Protein AF-0000000085184001 (afdb_homodimer)

Structure (mmCIF, N/CA/C/O backbone):
data_AF-0000000085184001-model_v1
#
loop_
_entity.id
_entity.type
_entity.pdbx_description
1 polymer 'Mandelate racemase/muconate lactonizing enzyme family protein'
#
loop_
_atom_site.group_PDB
_atom_site.id
_atom_site.type_symbol
_atom_site.label_atom_id
_atom_site.label_alt_id
_atom_site.label_comp_id
_atom_site.label_asym_id
_atom_site.label_entity_id
_atom_site.label_seq_id
_atom_site.pdbx_PDB_ins_code
_atom_site.Cartn_x
_atom_site.Cartn_y
_atom_site.Cartn_z
_atom_site.occupancy
_atom_site.B_iso_or_equiv
_atom_site.auth_seq_id
_atom_site.auth_comp_id
_atom_site.auth_asym_id
_atom_site.auth_atom_id
_atom_site.pdbx_PDB_model_num
ATOM 1 N N . MET A 1 1 ? 31.938 0.429 -9.055 1 89.06 1 MET A N 1
ATOM 2 C CA . MET A 1 1 ? 30.969 -0.551 -9.562 1 89.06 1 MET A CA 1
ATOM 3 C C . MET A 1 1 ? 30.062 0.07 -10.617 1 89.06 1 MET A C 1
ATOM 5 O O . MET A 1 1 ? 29.922 1.291 -10.68 1 89.06 1 MET A O 1
ATOM 9 N N . PRO A 1 2 ? 29.609 -0.751 -11.508 1 96.81 2 PRO A N 1
ATOM 10 C CA . PRO A 1 2 ? 28.859 -0.161 -12.617 1 96.81 2 PRO A CA 1
ATOM 11 C C . PRO A 1 2 ? 27.688 0.688 -12.156 1 96.81 2 PRO A C 1
ATOM 13 O O . PRO A 1 2 ? 27 0.333 -11.195 1 96.81 2 PRO A O 1
ATOM 16 N N . LYS A 1 3 ? 27.578 1.768 -12.805 1 98.25 3 LYS A N 1
ATOM 17 C CA . LYS A 1 3 ? 26.547 2.729 -12.469 1 98.25 3 LYS A CA 1
ATOM 18 C C . LYS A 1 3 ? 25.297 2.527 -13.336 1 98.25 3 LYS A C 1
ATOM 20 O O . LYS A 1 3 ? 25.406 2.123 -14.492 1 98.25 3 LYS A O 1
ATOM 25 N N . ILE A 1 4 ? 24.156 2.816 -12.82 1 98.88 4 ILE A N 1
ATOM 26 C CA . ILE A 1 4 ? 22.906 2.77 -13.555 1 98.88 4 ILE A CA 1
ATOM 27 C C . ILE A 1 4 ? 22.828 3.941 -14.531 1 98.88 4 ILE A C 1
ATOM 29 O O . ILE A 1 4 ? 22.906 5.102 -14.125 1 98.88 4 ILE A O 1
ATOM 33 N N . THR A 1 5 ? 22.578 3.676 -15.789 1 98.62 5 THR A N 1
ATOM 34 C CA . THR A 1 5 ? 22.625 4.75 -16.781 1 98.62 5 THR A CA 1
ATOM 35 C C . THR A 1 5 ? 21.266 4.934 -17.438 1 98.62 5 THR A C 1
ATOM 37 O O . THR A 1 5 ? 21 5.969 -18.047 1 98.62 5 THR A O 1
ATOM 40 N N . ASN A 1 6 ? 20.469 3.893 -17.328 1 98.44 6 ASN A N 1
ATOM 41 C CA . ASN A 1 6 ? 19.141 3.984 -17.938 1 98.44 6 ASN A CA 1
ATOM 42 C C . ASN A 1 6 ? 18.141 3.064 -17.234 1 98.44 6 ASN A C 1
ATOM 44 O O . ASN A 1 6 ? 18.516 2.02 -16.703 1 98.44 6 ASN A O 1
ATOM 48 N N . ILE A 1 7 ? 16.938 3.496 -17.172 1 98.69 7 ILE A N 1
ATOM 49 C CA . ILE A 1 7 ? 15.797 2.719 -16.672 1 98.69 7 ILE A CA 1
ATOM 50 C C . ILE A 1 7 ? 14.648 2.803 -17.672 1 98.69 7 ILE A C 1
ATOM 52 O O . ILE A 1 7 ? 14.234 3.896 -18.062 1 98.69 7 ILE A O 1
ATOM 56 N N . ARG A 1 8 ? 14.148 1.632 -18.125 1 98.19 8 ARG A N 1
ATOM 57 C CA . ARG A 1 8 ? 12.969 1.566 -18.969 1 98.19 8 ARG A CA 1
ATOM 58 C C . ARG A 1 8 ? 11.828 0.837 -18.266 1 98.19 8 ARG A C 1
ATOM 60 O O . ARG A 1 8 ? 12.039 -0.196 -17.641 1 98.19 8 ARG A O 1
ATOM 67 N N . CYS A 1 9 ? 10.672 1.462 -18.297 1 98.81 9 CYS A N 1
ATOM 68 C CA . CYS A 1 9 ? 9.445 0.762 -17.922 1 98.81 9 CYS A CA 1
ATOM 69 C C . CYS A 1 9 ? 8.859 0.021 -19.109 1 98.81 9 CYS A C 1
ATOM 71 O O . CYS A 1 9 ? 8.609 0.621 -20.156 1 98.81 9 CYS A O 1
ATOM 73 N N . LEU A 1 10 ? 8.641 -1.275 -19 1 98.62 10 LEU A N 1
ATOM 74 C CA . LEU A 1 10 ? 8.086 -2.096 -20.078 1 98.62 10 LEU A CA 1
ATOM 75 C C . LEU A 1 10 ? 6.715 -2.646 -19.688 1 98.62 10 LEU A C 1
ATOM 77 O O . LEU A 1 10 ? 6.586 -3.336 -18.672 1 98.62 10 LEU A O 1
ATOM 81 N N . LEU A 1 11 ? 5.738 -2.291 -20.391 1 98.62 11 LEU A N 1
ATOM 82 C CA . LEU A 1 11 ? 4.434 -2.945 -20.344 1 98.62 11 LEU A CA 1
ATOM 83 C C . LEU A 1 11 ? 4.199 -3.797 -21.578 1 98.62 11 LEU A C 1
ATOM 85 O O . LEU A 1 11 ? 4.23 -3.287 -22.703 1 98.62 11 LEU A O 1
ATOM 89 N N . LEU A 1 12 ? 4.039 -5.07 -21.375 1 98.44 12 LEU A N 1
ATOM 90 C CA . LEU A 1 12 ? 3.834 -6.008 -22.469 1 98.44 12 LEU A CA 1
ATOM 91 C C . LEU A 1 12 ? 2.592 -6.859 -22.234 1 98.44 12 LEU A C 1
ATOM 93 O O . LEU A 1 12 ? 2.326 -7.273 -21.109 1 98.44 12 LEU A O 1
ATOM 97 N N . SER A 1 13 ? 1.793 -7.059 -23.25 1 96.75 13 SER A N 1
ATOM 98 C CA . SER A 1 13 ? 0.577 -7.863 -23.172 1 96.75 13 SER A CA 1
ATOM 99 C C . SER A 1 13 ? 0.652 -9.07 -24.094 1 96.75 13 SER A C 1
ATOM 101 O O . SER A 1 13 ? 0.965 -8.938 -25.281 1 96.75 13 SER A O 1
ATOM 103 N N . SER A 1 14 ? 0.442 -10.242 -23.562 1 95.75 14 SER A N 1
ATOM 104 C CA . SER A 1 14 ? 0.513 -11.5 -24.297 1 95.75 14 SER A CA 1
ATOM 105 C C . SER A 1 14 ? -0.773 -12.305 -24.125 1 95.75 14 SER A C 1
ATOM 107 O O . SER A 1 14 ? -1.486 -12.156 -23.141 1 95.75 14 SER A O 1
ATOM 109 N N . PRO A 1 15 ? -1.104 -13.07 -25.188 1 91.38 15 PRO A N 1
ATOM 110 C CA . PRO A 1 15 ? -2.207 -14.008 -24.984 1 91.38 15 PRO A CA 1
ATOM 111 C C . PRO A 1 15 ? -2.021 -14.867 -23.734 1 91.38 15 PRO A C 1
ATOM 113 O O . PRO A 1 15 ? -0.894 -15.227 -23.391 1 91.38 15 PRO A O 1
ATOM 116 N N . TYR A 1 16 ? -3.168 -15.047 -23.094 1 88.5 16 TYR A N 1
ATOM 117 C CA . TYR A 1 16 ? -3.146 -15.797 -21.844 1 88.5 16 TYR A CA 1
ATOM 118 C C . TYR A 1 16 ? -4.273 -16.812 -21.797 1 88.5 16 TYR A C 1
ATOM 120 O O . TYR A 1 16 ? -5.449 -16.469 -21.906 1 88.5 16 TYR A O 1
ATOM 128 N N . ALA A 1 17 ? -3.9 -18.016 -21.641 1 77.75 17 ALA A N 1
ATOM 129 C CA . ALA A 1 17 ? -4.852 -19.109 -21.469 1 77.75 17 ALA A CA 1
ATOM 130 C C . ALA A 1 17 ? -5.773 -19.234 -22.672 1 77.75 17 ALA A C 1
ATOM 132 O O . ALA A 1 17 ? -5.504 -18.656 -23.734 1 77.75 17 ALA A O 1
ATOM 133 N N . ASP A 1 18 ? -6.668 -20.172 -22.516 1 72.19 18 ASP A N 1
ATOM 134 C CA . ASP A 1 18 ? -7.688 -20.375 -23.547 1 72.19 18 ASP A CA 1
ATOM 135 C C . ASP A 1 18 ? -8.875 -19.438 -23.344 1 72.19 18 ASP A C 1
ATOM 137 O O . ASP A 1 18 ? -9.359 -19.281 -22.219 1 72.19 18 ASP A O 1
ATOM 141 N N . ALA A 1 19 ? -9.227 -18.781 -24.422 1 68.62 19 ALA A N 1
ATOM 142 C CA . ALA A 1 19 ? -10.32 -17.812 -24.375 1 68.62 19 ALA A CA 1
ATOM 143 C C . ALA A 1 19 ? -11.594 -18.453 -23.828 1 68.62 19 ALA A C 1
ATOM 145 O O . ALA A 1 19 ? -12.461 -17.75 -23.297 1 68.62 19 ALA A O 1
ATOM 146 N N . ASP A 1 20 ? -11.594 -19.703 -23.922 1 67.25 20 ASP A N 1
ATOM 147 C CA . ASP A 1 20 ? -12.828 -20.391 -23.516 1 67.25 20 ASP A CA 1
ATOM 148 C C . ASP A 1 20 ? -12.805 -20.75 -22.031 1 67.25 20 ASP A C 1
ATOM 150 O O . ASP A 1 20 ? -13.805 -21.203 -21.484 1 67.25 20 ASP A O 1
ATOM 154 N N . ASP A 1 21 ? -11.742 -20.375 -21.406 1 66.38 21 ASP A N 1
ATOM 155 C CA . ASP A 1 21 ? -11.664 -20.594 -19.969 1 66.38 21 ASP A CA 1
ATOM 156 C C . ASP A 1 21 ? -12.531 -19.609 -19.203 1 66.38 21 ASP A C 1
ATOM 158 O O . ASP A 1 21 ? -12.445 -18.391 -19.438 1 66.38 21 ASP A O 1
ATOM 162 N N . PRO A 1 22 ? -13.461 -20.125 -18.375 1 62.31 22 PRO A N 1
ATOM 163 C CA . PRO A 1 22 ? -14.383 -19.234 -17.688 1 62.31 22 PRO A CA 1
ATOM 164 C C . PRO A 1 22 ? -13.672 -18.156 -16.875 1 62.31 22 PRO A C 1
ATOM 166 O O . PRO A 1 22 ? -14.109 -17 -16.844 1 62.31 22 PRO A O 1
ATOM 169 N N . GLU A 1 23 ? -12.609 -18.562 -16.203 1 62 23 GLU A N 1
ATOM 170 C CA . GLU A 1 23 ? -11.875 -17.562 -15.43 1 62 23 GLU A CA 1
ATOM 171 C C . GLU A 1 23 ? -11.383 -16.422 -16.312 1 62 23 GLU A C 1
ATOM 173 O O . GLU A 1 23 ? -11.398 -15.258 -15.906 1 62 23 GLU A O 1
ATOM 178 N N . ILE A 1 24 ? -10.992 -16.859 -17.422 1 62.88 24 ILE A N 1
ATOM 179 C CA . ILE A 1 24 ? -10.477 -15.875 -18.359 1 62.88 24 ILE A CA 1
ATOM 180 C C . ILE A 1 24 ? -11.602 -14.938 -18.797 1 62.88 24 ILE A C 1
ATOM 182 O O . ILE A 1 24 ? -11.422 -13.719 -18.828 1 62.88 24 ILE A O 1
ATOM 186 N N . LYS A 1 25 ? -12.695 -15.555 -18.969 1 64.62 25 LYS A N 1
ATOM 187 C CA . LYS A 1 25 ? -13.859 -14.758 -19.359 1 64.62 25 LYS A CA 1
ATOM 188 C C . LYS A 1 25 ? -14.266 -13.805 -18.234 1 64.62 25 LYS A C 1
ATOM 190 O O . LYS A 1 25 ? -14.68 -12.672 -18.5 1 64.62 25 LYS A O 1
ATOM 195 N N . GLU A 1 26 ? -14.031 -14.258 -17.047 1 66.5 26 GLU A N 1
ATOM 196 C CA . GLU A 1 26 ? -14.477 -13.484 -15.891 1 66.5 26 GLU A CA 1
ATOM 197 C C . GLU A 1 26 ? -13.477 -12.375 -15.555 1 66.5 26 GLU A C 1
ATOM 199 O O . GLU A 1 26 ? -13.867 -11.273 -15.18 1 66.5 26 GLU A O 1
ATOM 204 N N . CYS A 1 27 ? -12.281 -12.703 -15.781 1 64 27 CYS A N 1
ATOM 205 C CA . CYS A 1 27 ? -11.258 -11.82 -15.234 1 64 27 CYS A CA 1
ATOM 206 C C . CYS A 1 27 ? -10.648 -10.945 -16.328 1 64 27 CYS A C 1
ATOM 208 O O . CYS A 1 27 ? -9.992 -9.945 -16.031 1 64 27 CYS A O 1
ATOM 210 N N . PHE A 1 28 ? -10.875 -11.375 -17.578 1 65.62 28 PHE A N 1
ATOM 211 C CA . PHE A 1 28 ? -10.367 -10.609 -18.703 1 65.62 28 PHE A CA 1
ATOM 212 C C . PHE A 1 28 ? -11.5 -10.219 -19.641 1 65.62 28 PHE A C 1
ATOM 214 O O . PHE A 1 28 ? -11.641 -10.797 -20.734 1 65.62 28 PHE A O 1
ATOM 221 N N . PRO A 1 29 ? -12.195 -9.148 -19.266 1 62.44 29 PRO A N 1
ATOM 222 C CA . PRO A 1 29 ? -13.406 -8.82 -20.031 1 62.44 29 PRO A CA 1
ATOM 223 C C . PRO A 1 29 ? -13.117 -8.492 -21.484 1 62.44 29 PRO A C 1
ATOM 225 O O . PRO A 1 29 ? -14 -8.609 -22.344 1 62.44 29 PRO A O 1
ATOM 228 N N . ASN A 1 30 ? -11.922 -8.156 -21.781 1 66.5 30 ASN A N 1
ATOM 229 C CA . ASN A 1 30 ? -11.656 -7.719 -23.141 1 66.5 30 ASN A CA 1
ATOM 230 C C . ASN A 1 30 ? -10.875 -8.766 -23.922 1 66.5 30 ASN A C 1
ATOM 232 O O . ASN A 1 30 ? -10.344 -8.477 -25 1 66.5 30 ASN A O 1
ATOM 236 N N . GLY A 1 31 ? -10.727 -9.906 -23.391 1 70.31 31 GLY A N 1
ATOM 237 C CA . GLY A 1 31 ? -10.07 -10.984 -24.109 1 70.31 31 GLY A CA 1
ATOM 238 C C . GLY A 1 31 ? -8.914 -11.594 -23.344 1 70.31 31 GLY A C 1
ATOM 239 O O . GLY A 1 31 ? -8.453 -11.023 -22.359 1 70.31 31 GLY A O 1
ATOM 240 N N . PRO A 1 32 ? -8.523 -12.734 -23.875 1 81.25 32 PRO A N 1
ATOM 241 C CA . PRO A 1 32 ? -7.535 -13.539 -23.141 1 81.25 32 PRO A CA 1
ATOM 242 C C . PRO A 1 32 ? -6.109 -13.016 -23.312 1 81.25 32 PRO A C 1
ATOM 244 O O . PRO A 1 32 ? -5.289 -13.656 -23.969 1 81.25 32 PRO A O 1
ATOM 247 N N . LYS A 1 33 ? -5.887 -11.836 -22.859 1 89.81 33 LYS A N 1
ATOM 248 C CA . LYS A 1 33 ? -4.551 -11.242 -22.828 1 89.81 33 LYS A CA 1
ATOM 249 C C . LYS A 1 33 ? -4.211 -10.75 -21.422 1 89.81 33 LYS A C 1
ATOM 251 O O . LYS A 1 33 ? -5.078 -10.227 -20.719 1 89.81 33 LYS A O 1
ATOM 256 N N . ARG A 1 34 ? -3.082 -11.016 -21.078 1 92.62 34 ARG A N 1
ATOM 257 C CA . ARG A 1 34 ? -2.613 -10.578 -19.766 1 92.62 34 ARG A CA 1
ATOM 258 C C . ARG A 1 34 ? -1.38 -9.688 -19.891 1 92.62 34 ARG A C 1
ATOM 260 O O . ARG A 1 34 ? -0.5 -9.953 -20.719 1 92.62 34 ARG A O 1
ATOM 267 N N . THR A 1 35 ? -1.362 -8.625 -19.141 1 95.81 35 THR A N 1
ATOM 268 C CA . THR A 1 35 ? -0.265 -7.664 -19.172 1 95.81 35 THR A CA 1
ATOM 269 C C . THR A 1 35 ? 0.743 -7.965 -18.062 1 95.81 35 THR A C 1
ATOM 271 O O . THR A 1 35 ? 0.369 -8.438 -16.984 1 95.81 35 THR A O 1
ATOM 274 N N . ILE A 1 36 ? 2.014 -7.727 -18.359 1 97.75 36 ILE A N 1
ATOM 275 C CA . ILE A 1 36 ? 3.059 -7.711 -17.344 1 97.75 36 ILE A CA 1
ATOM 276 C C . ILE A 1 36 ? 3.791 -6.371 -17.375 1 97.75 36 ILE A C 1
ATOM 278 O O . ILE A 1 36 ? 3.771 -5.672 -18.391 1 97.75 36 ILE A O 1
ATOM 282 N N . GLY A 1 37 ? 4.34 -6 -16.266 1 98.62 37 GLY A N 1
ATOM 283 C CA . GLY A 1 37 ? 5.172 -4.812 -16.141 1 98.62 37 GLY A CA 1
ATOM 284 C C . GLY A 1 37 ? 6.57 -5.117 -15.641 1 98.62 37 GLY A C 1
ATOM 285 O O . GLY A 1 37 ? 6.738 -5.75 -14.594 1 98.62 37 GLY A O 1
ATOM 286 N N . MET A 1 38 ? 7.586 -4.637 -16.391 1 98.88 38 MET A N 1
ATOM 287 C CA . MET A 1 38 ? 8.977 -4.891 -16.047 1 98.88 38 MET A CA 1
ATOM 288 C C . MET A 1 38 ? 9.773 -3.586 -15.984 1 98.88 38 MET A C 1
ATOM 290 O O . MET A 1 38 ? 9.352 -2.576 -16.547 1 98.88 38 MET A O 1
ATOM 294 N N . VAL A 1 39 ? 10.766 -3.602 -15.211 1 98.88 39 VAL A N 1
ATOM 295 C CA . VAL A 1 39 ? 11.828 -2.598 -15.219 1 98.88 39 VAL A CA 1
ATOM 296 C C . VAL A 1 39 ? 13.078 -3.17 -15.883 1 98.88 39 VAL A C 1
ATOM 298 O O . VAL A 1 39 ? 13.508 -4.281 -15.562 1 98.88 39 VAL A O 1
ATOM 301 N N . GLU A 1 40 ? 13.578 -2.506 -16.859 1 98.88 40 GLU A N 1
ATOM 302 C CA . GLU A 1 40 ? 14.883 -2.812 -17.422 1 98.88 40 GLU A CA 1
ATOM 303 C C . GLU A 1 40 ? 15.93 -1.794 -16.984 1 98.88 40 GLU A C 1
ATOM 305 O O . GLU A 1 40 ? 15.781 -0.594 -17.219 1 98.88 40 GLU A O 1
ATOM 310 N N . VAL A 1 41 ? 16.906 -2.244 -16.328 1 98.81 41 VAL A N 1
ATOM 311 C CA . VAL A 1 41 ? 18.016 -1.382 -15.906 1 98.81 41 VAL A CA 1
ATOM 312 C C . VAL A 1 41 ? 19.219 -1.58 -16.828 1 98.81 41 VAL A C 1
ATOM 314 O O . VAL A 1 41 ? 19.516 -2.707 -17.219 1 98.81 41 VAL A O 1
ATOM 317 N N . THR A 1 42 ? 19.828 -0.539 -17.203 1 98.81 42 THR A N 1
ATOM 318 C CA . THR A 1 42 ? 21.078 -0.579 -17.953 1 98.81 42 THR A CA 1
ATOM 319 C C . THR A 1 42 ? 22.219 -0.011 -17.125 1 98.81 42 THR A C 1
ATOM 321 O O . THR A 1 42 ? 22.109 1.076 -16.562 1 98.81 42 THR A O 1
ATOM 324 N N . LEU A 1 43 ? 23.266 -0.755 -17.062 1 98.69 43 LEU A N 1
ATOM 325 C CA . LEU A 1 43 ? 24.484 -0.312 -16.359 1 98.69 43 LEU A CA 1
ATOM 326 C C . LEU A 1 43 ? 25.5 0.259 -17.344 1 98.69 43 LEU A C 1
ATOM 328 O O . LEU A 1 43 ? 25.406 0.015 -18.547 1 98.69 43 LEU A O 1
ATOM 332 N N . ASP A 1 44 ? 26.438 1.054 -16.828 1 98.38 44 ASP A N 1
ATOM 333 C CA . ASP A 1 44 ? 27.422 1.718 -17.688 1 98.38 44 ASP A CA 1
ATOM 334 C C . ASP A 1 44 ? 28.406 0.715 -18.266 1 98.38 44 ASP A C 1
ATOM 336 O O . ASP A 1 44 ? 29.172 1.048 -19.172 1 98.38 44 ASP A O 1
ATOM 340 N N . ASN A 1 45 ? 28.422 -0.515 -17.875 1 98.12 45 ASN A N 1
ATOM 341 C CA . ASN A 1 45 ? 29.25 -1.551 -18.5 1 98.12 45 ASN A CA 1
ATOM 342 C C . ASN A 1 45 ? 28.516 -2.207 -19.672 1 98.12 45 ASN A C 1
ATOM 344 O O . ASN A 1 45 ? 29 -3.201 -20.219 1 98.12 45 ASN A O 1
ATOM 348 N N . GLY A 1 46 ? 27.312 -1.757 -19.953 1 97.19 46 GLY A N 1
ATOM 349 C CA . GLY A 1 46 ? 26.578 -2.197 -21.141 1 97.19 46 GLY A CA 1
ATOM 350 C C . GLY A 1 46 ? 25.578 -3.301 -20.844 1 97.19 46 GLY A C 1
ATOM 351 O O . GLY A 1 46 ? 24.781 -3.67 -21.703 1 97.19 46 GLY A O 1
ATOM 352 N N . VAL A 1 47 ? 25.594 -3.811 -19.656 1 98.31 47 VAL A N 1
ATOM 353 C CA . VAL A 1 47 ? 24.719 -4.926 -19.297 1 98.31 47 VAL A CA 1
ATOM 354 C C . VAL A 1 47 ? 23.344 -4.406 -18.922 1 98.31 47 VAL A C 1
ATOM 356 O O . VAL A 1 47 ? 23.219 -3.348 -18.297 1 98.31 47 VAL A O 1
ATOM 359 N N . THR A 1 48 ? 22.312 -5.145 -19.312 1 98.44 48 THR A N 1
ATOM 360 C CA . THR A 1 48 ? 20.938 -4.836 -18.938 1 98.44 48 THR A CA 1
ATOM 361 C C . THR A 1 48 ? 20.375 -5.93 -18.031 1 98.44 48 THR A C 1
ATOM 363 O O . THR A 1 48 ? 20.75 -7.094 -18.156 1 98.44 48 THR A O 1
ATOM 366 N N . GLY A 1 49 ? 19.578 -5.539 -17.078 1 98.81 49 GLY A N 1
ATOM 367 C CA . GLY A 1 49 ? 18.828 -6.453 -16.234 1 98.81 49 GLY A CA 1
ATOM 368 C C . GLY A 1 49 ? 17.328 -6.219 -16.281 1 98.81 49 GLY A C 1
ATOM 369 O O . GLY A 1 49 ? 16.875 -5.086 -16.484 1 98.81 49 GLY A O 1
ATOM 370 N N . LEU A 1 50 ? 16.594 -7.312 -16.094 1 98.88 50 LEU A N 1
ATOM 371 C CA . LEU A 1 50 ? 15.141 -7.254 -16.125 1 98.88 50 LEU A CA 1
ATOM 372 C C . LEU A 1 50 ? 14.555 -7.652 -14.766 1 98.88 50 LEU A C 1
ATOM 374 O O . LEU A 1 50 ? 15.062 -8.57 -14.117 1 98.88 50 LEU A O 1
ATOM 378 N N . GLY A 1 51 ? 13.586 -6.953 -14.328 1 98.88 51 GLY A N 1
ATOM 379 C CA . GLY A 1 51 ? 12.781 -7.281 -13.156 1 98.88 51 GLY A CA 1
ATOM 380 C C . GLY A 1 51 ? 11.305 -6.988 -13.344 1 98.88 51 GLY A C 1
ATOM 381 O O . GLY A 1 51 ? 10.93 -6.172 -14.188 1 98.88 51 GLY A O 1
ATOM 382 N N . GLU A 1 52 ? 10.5 -7.633 -12.586 1 98.81 52 GLU A N 1
ATOM 383 C CA . GLU A 1 52 ? 9.055 -7.547 -12.781 1 98.81 52 GLU A CA 1
ATOM 384 C C . GLU A 1 52 ? 8.336 -7.27 -11.469 1 98.81 52 GLU A C 1
ATOM 386 O O . GLU A 1 52 ? 8.766 -7.734 -10.406 1 98.81 52 GLU A O 1
ATOM 391 N N . GLY A 1 53 ? 7.332 -6.449 -11.547 1 98.56 53 GLY A N 1
ATOM 392 C CA . GLY A 1 53 ? 6.398 -6.227 -10.445 1 98.56 53 GLY A CA 1
ATOM 393 C C . GLY A 1 53 ? 5.008 -6.754 -10.734 1 98.56 53 GLY A C 1
ATOM 394 O O . GLY A 1 53 ? 4.434 -6.473 -11.789 1 98.56 53 GLY A O 1
ATOM 395 N N . TYR A 1 54 ? 4.465 -7.445 -9.758 1 96.94 54 TYR A N 1
ATOM 396 C CA . TYR A 1 54 ? 3.188 -8.141 -9.875 1 96.94 54 TYR A CA 1
ATOM 397 C C . TYR A 1 54 ? 2.053 -7.152 -10.125 1 96.94 54 TYR A C 1
ATOM 399 O O . TYR A 1 54 ? 1.048 -7.496 -10.75 1 96.94 54 TYR A O 1
ATOM 407 N N . LEU A 1 55 ? 2.219 -5.969 -9.805 1 97.19 55 LEU A N 1
ATOM 408 C CA . LEU A 1 55 ? 1.213 -4.91 -9.844 1 97.19 55 LEU A CA 1
ATOM 409 C C . LEU A 1 55 ? 0.687 -4.719 -11.266 1 97.19 55 LEU A C 1
ATOM 411 O O . LEU A 1 55 ? -0.499 -4.441 -11.461 1 97.19 55 LEU A O 1
ATOM 415 N N . ALA A 1 56 ? 1.505 -4.891 -12.25 1 97.38 56 ALA A N 1
ATOM 416 C CA . ALA A 1 56 ? 1.167 -4.516 -13.617 1 97.38 56 ALA A CA 1
ATOM 417 C C . ALA A 1 56 ? 0.092 -5.434 -14.188 1 97.38 56 ALA A C 1
ATOM 419 O O . ALA A 1 56 ? -0.564 -5.09 -15.18 1 97.38 56 ALA A O 1
ATOM 420 N N . VAL A 1 57 ? -0.048 -6.594 -13.586 1 94.31 57 VAL A N 1
ATOM 421 C CA . VAL A 1 57 ? -1.113 -7.5 -14.008 1 94.31 57 VAL A CA 1
ATOM 422 C C . VAL A 1 57 ? -2.473 -6.844 -13.773 1 94.31 57 VAL A C 1
ATOM 424 O O . VAL A 1 57 ? -3.393 -7 -14.578 1 94.31 57 VAL A O 1
ATOM 427 N N . PHE A 1 58 ? -2.559 -6.086 -12.734 1 92.5 58 PHE A N 1
ATOM 428 C CA . PHE A 1 58 ? -3.828 -5.535 -12.273 1 92.5 58 PHE A CA 1
ATOM 429 C C . PHE A 1 58 ? -3.918 -4.047 -12.594 1 92.5 58 PHE A C 1
ATOM 431 O O . PHE A 1 58 ? -5.012 -3.516 -12.797 1 92.5 58 PHE A O 1
ATOM 438 N N . ALA A 1 59 ? -2.826 -3.398 -12.555 1 96 59 ALA A N 1
ATOM 439 C CA . ALA A 1 59 ? -2.77 -1.943 -12.672 1 96 59 ALA A CA 1
ATOM 440 C C . ALA A 1 59 ? -1.501 -1.499 -13.391 1 96 59 ALA A C 1
ATOM 442 O O . ALA A 1 59 ? -0.648 -0.828 -12.805 1 96 59 ALA A O 1
ATOM 443 N N . PRO A 1 60 ? -1.465 -1.711 -14.711 1 97.31 60 PRO A N 1
ATOM 444 C CA . PRO A 1 60 ? -0.232 -1.476 -15.461 1 97.31 60 PRO A CA 1
ATOM 445 C C . PRO A 1 60 ? 0.17 -0.003 -15.492 1 97.31 60 PRO A C 1
ATOM 447 O O . PRO A 1 60 ? 1.356 0.319 -15.391 1 97.31 60 PRO A O 1
ATOM 450 N N . LYS A 1 61 ? -0.787 0.916 -15.609 1 97.81 61 LYS A N 1
ATOM 451 C CA . LYS A 1 61 ? -0.458 2.336 -15.672 1 97.81 61 LYS A CA 1
ATOM 452 C C . LYS A 1 61 ? -0.016 2.861 -14.312 1 97.81 61 LYS A C 1
ATOM 454 O O . LYS A 1 61 ? 0.803 3.779 -14.227 1 97.81 61 LYS A O 1
ATOM 459 N N . VAL A 1 62 ? -0.602 2.312 -13.234 1 98.5 62 VAL A N 1
ATOM 460 C CA . VAL A 1 62 ? -0.123 2.639 -11.898 1 98.5 62 VAL A CA 1
ATOM 461 C C . VAL A 1 62 ? 1.324 2.178 -11.742 1 98.5 62 VAL A C 1
ATOM 463 O O . VAL A 1 62 ? 2.172 2.928 -11.25 1 98.5 62 VAL A O 1
ATOM 466 N N . PHE A 1 63 ? 1.593 0.951 -12.18 1 98.69 63 PHE A N 1
ATOM 467 C CA . PHE A 1 63 ? 2.955 0.434 -12.18 1 98.69 63 PHE A CA 1
ATOM 468 C C . PHE A 1 63 ? 3.896 1.394 -12.906 1 98.69 63 PHE A C 1
ATOM 470 O O . PHE A 1 63 ? 4.926 1.79 -12.352 1 98.69 63 PHE A O 1
ATOM 477 N N . GLN A 1 64 ? 3.537 1.796 -14.086 1 98.81 64 GLN A N 1
ATOM 478 C CA . GLN A 1 64 ? 4.355 2.678 -14.914 1 98.81 64 GLN A CA 1
ATOM 479 C C . GLN A 1 64 ? 4.625 4 -14.203 1 98.81 64 GLN A C 1
ATOM 481 O O . GLN A 1 64 ? 5.758 4.488 -14.203 1 98.81 64 GLN A O 1
ATOM 486 N N . SER A 1 65 ? 3.596 4.574 -13.609 1 98.38 65 SER A N 1
ATOM 487 C CA . SER A 1 65 ? 3.756 5.863 -12.945 1 98.38 65 SER A CA 1
ATOM 488 C C . SER A 1 65 ? 4.711 5.762 -11.758 1 98.38 65 SER A C 1
ATOM 490 O O . SER A 1 65 ? 5.477 6.688 -11.492 1 98.38 65 SER A O 1
ATOM 492 N N . ILE A 1 66 ? 4.652 4.688 -11.008 1 98.5 66 ILE A N 1
ATOM 493 C CA . ILE A 1 66 ? 5.551 4.527 -9.875 1 98.5 66 ILE A CA 1
ATOM 494 C C . ILE A 1 66 ? 6.98 4.324 -10.367 1 98.5 66 ILE A C 1
ATOM 496 O O . ILE A 1 66 ? 7.926 4.867 -9.789 1 98.5 66 ILE A O 1
ATOM 500 N N . VAL A 1 67 ? 7.199 3.531 -11.445 1 98.75 67 VAL A N 1
ATOM 501 C CA . VAL A 1 67 ? 8.531 3.336 -12.008 1 98.75 67 VAL A CA 1
ATOM 502 C C . VAL A 1 67 ? 9.133 4.688 -12.391 1 98.75 67 VAL A C 1
ATOM 504 O O . VAL A 1 67 ? 10.289 4.973 -12.07 1 98.75 67 VAL A O 1
ATOM 507 N N . GLU A 1 68 ? 8.32 5.473 -13.07 1 97.62 68 GLU A N 1
ATOM 508 C CA . GLU A 1 68 ? 8.781 6.777 -13.531 1 97.62 68 GLU A CA 1
ATOM 509 C C . GLU A 1 68 ? 9.148 7.68 -12.359 1 97.62 68 GLU A C 1
ATOM 511 O O . GLU A 1 68 ? 10.102 8.453 -12.438 1 97.62 68 GLU A O 1
ATOM 516 N N . LEU A 1 69 ? 8.414 7.59 -11.305 1 95.06 69 LEU A N 1
ATOM 517 C CA . LEU A 1 69 ? 8.695 8.367 -10.102 1 95.06 69 LEU A CA 1
ATOM 518 C C . LEU A 1 69 ? 9.992 7.902 -9.438 1 95.06 69 LEU A C 1
ATOM 520 O O . LEU A 1 69 ? 10.75 8.719 -8.922 1 95.06 69 LEU A O 1
ATOM 524 N N . CYS A 1 70 ? 10.281 6.672 -9.445 1 95.75 70 CYS A N 1
ATOM 525 C CA . CYS A 1 70 ? 11.391 6.051 -8.727 1 95.75 70 CYS A CA 1
ATOM 526 C C . CYS A 1 70 ? 12.688 6.172 -9.516 1 95.75 70 CYS A C 1
ATOM 528 O O . CYS A 1 70 ? 13.773 6.242 -8.93 1 95.75 70 CYS A O 1
ATOM 530 N N . ALA A 1 71 ? 12.617 6.156 -10.812 1 97.44 71 ALA A N 1
ATOM 531 C CA . ALA A 1 71 ? 13.773 6.016 -11.695 1 97.44 71 ALA A CA 1
ATOM 532 C C . ALA A 1 71 ? 14.844 7.055 -11.375 1 97.44 71 ALA A C 1
ATOM 534 O O . ALA A 1 71 ? 16.016 6.715 -11.195 1 97.44 71 ALA A O 1
ATOM 535 N N . PRO A 1 72 ? 14.484 8.352 -11.211 1 93.44 72 PRO A N 1
ATOM 536 C CA . PRO A 1 72 ? 15.508 9.367 -10.945 1 93.44 72 PRO A CA 1
ATOM 537 C C . PRO A 1 72 ? 16.266 9.109 -9.641 1 93.44 72 PRO A C 1
ATOM 539 O O . PRO A 1 72 ? 17.422 9.539 -9.5 1 93.44 72 PRO A O 1
ATOM 542 N N . GLN A 1 73 ? 15.672 8.391 -8.703 1 91.5 73 GLN A N 1
ATOM 543 C CA . GLN A 1 73 ? 16.25 8.188 -7.379 1 91.5 73 GLN A CA 1
ATOM 544 C C . GLN A 1 73 ? 17.453 7.258 -7.445 1 91.5 73 GLN A C 1
ATOM 546 O O . GLN A 1 73 ? 18.281 7.246 -6.531 1 91.5 73 GLN A O 1
ATOM 551 N N . VAL A 1 74 ? 17.578 6.484 -8.523 1 96.56 74 VAL A N 1
ATOM 552 C CA . VAL A 1 74 ? 18.641 5.492 -8.555 1 96.56 74 VAL A CA 1
ATOM 553 C C . VAL A 1 74 ? 19.578 5.773 -9.734 1 96.56 74 VAL A C 1
ATOM 555 O O . VAL A 1 74 ? 20.641 5.16 -9.852 1 96.56 74 VAL A O 1
ATOM 558 N N . MET A 1 75 ? 19.25 6.684 -10.648 1 97.25 75 MET A N 1
ATOM 559 C CA . MET A 1 75 ? 20.062 7.008 -11.82 1 97.25 75 MET A CA 1
ATOM 560 C C . MET A 1 75 ? 21.453 7.461 -11.414 1 97.25 75 MET A C 1
ATOM 562 O O . MET A 1 75 ? 21.609 8.227 -10.461 1 97.25 75 MET A O 1
ATOM 566 N N . GLY A 1 76 ? 22.469 6.957 -12.07 1 98.25 76 GLY A N 1
ATOM 567 C CA . GLY A 1 76 ? 23.844 7.367 -11.844 1 98.25 76 GLY A CA 1
ATOM 568 C C . GLY A 1 76 ? 24.484 6.691 -10.648 1 98.25 76 GLY A C 1
ATOM 569 O O . GLY A 1 76 ? 25.688 6.832 -10.414 1 98.25 76 GLY A O 1
ATOM 570 N N . LYS A 1 77 ? 23.781 5.961 -9.898 1 97.88 77 LYS A N 1
ATOM 571 C CA . LYS A 1 77 ? 24.281 5.332 -8.68 1 97.88 77 LYS A CA 1
ATOM 572 C C . LYS A 1 77 ? 24.781 3.92 -8.961 1 97.88 77 LYS A C 1
ATOM 574 O O . LYS A 1 77 ? 24.594 3.387 -10.055 1 97.88 77 LYS A O 1
ATOM 579 N N . ASP A 1 78 ? 25.469 3.322 -7.973 1 98.5 78 ASP A N 1
ATOM 580 C CA . ASP A 1 78 ? 26.062 1.991 -8.062 1 98.5 78 ASP A CA 1
ATOM 581 C C . ASP A 1 78 ? 24.984 0.915 -8.172 1 98.5 78 ASP A C 1
ATOM 583 O O . ASP A 1 78 ? 24.234 0.676 -7.227 1 98.5 78 ASP A O 1
ATOM 587 N N . GLY A 1 79 ? 25 0.226 -9.32 1 98.44 79 GLY A N 1
ATOM 588 C CA . GLY A 1 79 ? 23.984 -0.789 -9.578 1 98.44 79 GLY A CA 1
ATOM 589 C C . GLY A 1 79 ? 24.25 -2.092 -8.852 1 98.44 79 GLY A C 1
ATOM 590 O O . GLY A 1 79 ? 23.375 -2.957 -8.773 1 98.44 79 GLY A O 1
ATOM 591 N N . PHE A 1 80 ? 25.422 -2.27 -8.266 1 98.44 80 PHE A N 1
ATOM 592 C CA . PHE A 1 80 ? 25.781 -3.498 -7.566 1 98.44 80 PHE A CA 1
ATOM 593 C C . PHE A 1 80 ? 25.438 -3.389 -6.086 1 98.44 80 PHE A C 1
ATOM 595 O O . PHE A 1 80 ? 25.391 -4.398 -5.379 1 98.44 80 PHE A O 1
ATOM 602 N N . ASP A 1 81 ? 25.328 -2.16 -5.562 1 97.88 81 ASP A N 1
ATOM 603 C CA . ASP A 1 81 ? 24.906 -1.967 -4.176 1 97.88 81 ASP A CA 1
ATOM 604 C C . ASP A 1 81 ? 23.375 -1.993 -4.055 1 97.88 81 ASP A C 1
ATOM 606 O O . ASP A 1 81 ? 22.766 -0.977 -3.734 1 97.88 81 ASP A O 1
ATOM 610 N N . ILE A 1 82 ? 22.844 -3.125 -4.211 1 98.06 82 ILE A N 1
ATOM 611 C CA . ILE A 1 82 ? 21.406 -3.326 -4.332 1 98.06 82 ILE A CA 1
ATOM 612 C C . ILE A 1 82 ? 20.703 -2.908 -3.035 1 98.06 82 ILE A C 1
ATOM 614 O O . ILE A 1 82 ? 19.656 -2.26 -3.066 1 98.06 82 ILE A O 1
ATOM 618 N N . ALA A 1 83 ? 21.281 -3.262 -1.891 1 94.88 83 ALA A N 1
ATOM 619 C CA . ALA A 1 83 ? 20.719 -2.871 -0.602 1 94.88 83 ALA A CA 1
ATOM 620 C C . ALA A 1 83 ? 20.578 -1.355 -0.5 1 94.88 83 ALA A C 1
ATOM 622 O O . ALA A 1 83 ? 19.547 -0.85 -0.029 1 94.88 83 ALA A O 1
ATOM 623 N N . ALA A 1 84 ? 21.578 -0.62 -0.93 1 94.69 84 ALA A N 1
ATOM 624 C CA . ALA A 1 84 ? 21.531 0.839 -0.878 1 94.69 84 ALA A CA 1
ATOM 625 C C . ALA A 1 84 ? 20.469 1.391 -1.819 1 94.69 84 ALA A C 1
ATOM 627 O O . ALA A 1 84 ? 19.781 2.369 -1.495 1 94.69 84 ALA A O 1
ATOM 628 N N . ARG A 1 85 ? 20.312 0.818 -3.051 1 96.56 85 ARG A N 1
ATOM 629 C CA . ARG A 1 85 ? 19.281 1.262 -3.992 1 96.56 85 ARG A CA 1
ATOM 630 C C . ARG A 1 85 ? 17.891 1.037 -3.43 1 96.56 85 ARG A C 1
ATOM 632 O O . ARG A 1 85 ? 17 1.869 -3.615 1 96.56 85 ARG A O 1
ATOM 639 N N . LEU A 1 86 ? 17.766 -0.11 -2.723 1 94.88 86 LEU A N 1
ATOM 640 C CA . LEU A 1 86 ? 16.469 -0.377 -2.104 1 94.88 86 LEU A CA 1
ATOM 641 C C . LEU A 1 86 ? 16.156 0.674 -1.048 1 94.88 86 LEU A C 1
ATOM 643 O O . LEU A 1 86 ? 15.008 1.118 -0.938 1 94.88 86 LEU A O 1
ATOM 647 N N . ARG A 1 87 ? 17.125 1.042 -0.275 1 90.56 87 ARG A N 1
ATOM 648 C CA . ARG A 1 87 ? 16.922 2.1 0.708 1 90.56 87 ARG A CA 1
ATOM 649 C C . ARG A 1 87 ? 16.531 3.41 0.029 1 90.56 87 ARG A C 1
ATOM 651 O O . ARG A 1 87 ? 15.664 4.137 0.517 1 90.56 87 ARG A O 1
ATOM 658 N N . ASP A 1 88 ? 17.156 3.689 -1.152 1 90.81 88 ASP A N 1
ATOM 659 C CA . ASP A 1 88 ? 16.828 4.887 -1.92 1 90.81 88 ASP A CA 1
ATOM 660 C C . ASP A 1 88 ? 15.352 4.879 -2.336 1 90.81 88 ASP A C 1
ATOM 662 O O . ASP A 1 88 ? 14.656 5.883 -2.182 1 90.81 88 ASP A O 1
ATOM 666 N N . LEU A 1 89 ? 14.945 3.771 -2.807 1 93.62 89 LEU A N 1
ATOM 667 C CA . LEU A 1 89 ? 13.586 3.65 -3.312 1 93.62 89 LEU A CA 1
ATOM 668 C C . LEU A 1 89 ? 12.57 3.701 -2.172 1 93.62 89 LEU A C 1
ATOM 670 O O . LEU A 1 89 ? 11.531 4.355 -2.285 1 93.62 89 LEU A O 1
ATOM 674 N N . ARG A 1 90 ? 12.883 3.041 -1.112 1 90 90 ARG A N 1
ATOM 675 C CA . ARG A 1 90 ? 11.992 3.02 0.043 1 90 90 ARG A CA 1
ATOM 676 C C . ARG A 1 90 ? 11.867 4.406 0.665 1 90 90 ARG A C 1
ATOM 678 O O . ARG A 1 90 ? 10.805 4.773 1.167 1 90 90 ARG A O 1
ATOM 685 N N . SER A 1 91 ? 12.906 5.172 0.681 1 85.62 91 SER A N 1
ATOM 686 C CA . SER A 1 91 ? 12.867 6.527 1.228 1 85.62 91 SER A CA 1
ATOM 687 C C . SER A 1 91 ? 11.867 7.398 0.48 1 85.62 91 SER A C 1
ATOM 689 O O . SER A 1 91 ? 11.281 8.312 1.061 1 85.62 91 SER A O 1
ATOM 691 N N . LEU A 1 92 ? 11.695 7.055 -0.749 1 88.19 92 LEU A N 1
ATOM 692 C CA . LEU A 1 92 ? 10.766 7.809 -1.586 1 88.19 92 LEU A CA 1
ATOM 693 C C . LEU A 1 92 ? 9.336 7.34 -1.364 1 88.19 92 LEU A C 1
ATOM 695 O O . LEU A 1 92 ? 8.406 8.156 -1.358 1 88.19 92 LEU A O 1
ATOM 699 N N . CYS A 1 93 ? 9.164 6.066 -1.1 1 91.56 93 CYS A N 1
ATOM 700 C CA . CYS A 1 93 ? 7.836 5.488 -1.263 1 91.56 93 CYS A CA 1
ATOM 701 C C . CYS A 1 93 ? 7.203 5.191 0.091 1 91.56 93 CYS A C 1
ATOM 703 O O . CYS A 1 93 ? 5.977 5.121 0.204 1 91.56 93 CYS A O 1
ATOM 705 N N . ASP A 1 94 ? 7.934 5.016 1.142 1 89.12 94 ASP A N 1
ATOM 706 C CA . ASP A 1 94 ? 7.449 4.449 2.396 1 89.12 94 ASP A CA 1
ATOM 707 C C . ASP A 1 94 ? 6.398 5.355 3.037 1 89.12 94 ASP A C 1
ATOM 709 O O . ASP A 1 94 ? 5.465 4.875 3.68 1 89.12 94 ASP A O 1
ATOM 713 N N . TYR A 1 95 ? 6.512 6.637 2.82 1 87.94 95 TYR A N 1
ATOM 714 C CA . TYR A 1 95 ? 5.59 7.574 3.453 1 87.94 95 TYR A CA 1
ATOM 715 C C . TYR A 1 95 ? 4.16 7.328 2.986 1 87.94 95 TYR A C 1
ATOM 717 O O . TYR A 1 95 ? 3.211 7.488 3.76 1 87.94 95 TYR A O 1
ATOM 725 N N . TRP A 1 96 ? 4.004 6.891 1.746 1 91.88 96 TRP A N 1
ATOM 726 C CA . TRP A 1 96 ? 2.654 6.797 1.199 1 91.88 96 TRP A CA 1
ATOM 727 C C . TRP A 1 96 ? 2.332 5.359 0.794 1 91.88 96 TRP A C 1
ATOM 729 O O . TRP A 1 96 ? 1.195 5.055 0.428 1 91.88 96 TRP A O 1
ATOM 739 N N . SER A 1 97 ? 3.312 4.488 0.917 1 93.06 97 SER A N 1
ATOM 740 C CA . SER A 1 97 ? 3.109 3.098 0.535 1 93.06 97 SER A CA 1
ATOM 741 C C . SER A 1 97 ? 4.062 2.172 1.285 1 93.06 97 SER A C 1
ATOM 743 O O . SER A 1 97 ? 4.895 1.501 0.672 1 93.06 97 SER A O 1
ATOM 745 N N . LEU A 1 98 ? 3.869 2.035 2.549 1 91.12 98 LEU A N 1
ATOM 746 C CA . LEU A 1 98 ? 4.645 1.101 3.357 1 91.12 98 LEU A CA 1
ATOM 747 C C . LEU A 1 98 ? 4.402 -0.337 2.91 1 91.12 98 LEU A C 1
ATOM 749 O O . LEU A 1 98 ? 5.266 -1.2 3.092 1 91.12 98 LEU A O 1
ATOM 753 N N . GLN A 1 99 ? 3.266 -0.583 2.367 1 93.56 99 GLN A N 1
ATOM 754 C CA . GLN A 1 99 ? 2.816 -1.823 1.742 1 93.56 99 GLN A CA 1
ATOM 755 C C . GLN A 1 99 ? 2.088 -1.545 0.431 1 93.56 99 GLN A C 1
ATOM 757 O O . GLN A 1 99 ? 1.779 -0.393 0.118 1 93.56 99 GLN A O 1
ATOM 762 N N . GLY A 1 100 ? 1.971 -2.604 -0.346 1 95.75 100 GLY A N 1
ATOM 763 C CA . GLY A 1 100 ? 1.095 -2.49 -1.501 1 95.75 100 GLY A CA 1
ATOM 764 C C . GLY A 1 100 ? 1.824 -2.07 -2.764 1 95.75 100 GLY A C 1
ATOM 765 O O . GLY A 1 100 ? 2.898 -2.592 -3.068 1 95.75 100 GLY A O 1
ATOM 766 N N . ALA A 1 101 ? 1.301 -1.158 -3.52 1 97.69 101 ALA A N 1
ATOM 767 C CA . ALA A 1 101 ? 1.624 -0.863 -4.914 1 97.69 101 ALA A CA 1
ATOM 768 C C . ALA A 1 101 ? 3.113 -0.584 -5.082 1 97.69 101 ALA A C 1
ATOM 770 O O . ALA A 1 101 ? 3.764 -1.16 -5.957 1 97.69 101 ALA A O 1
ATOM 771 N N . ALA A 1 102 ? 3.67 0.228 -4.215 1 97.06 102 ALA A N 1
ATOM 772 C CA . ALA A 1 102 ? 5.066 0.619 -4.402 1 97.06 102 ALA A CA 1
ATOM 773 C C . ALA A 1 102 ? 6.004 -0.557 -4.145 1 97.06 102 ALA A C 1
ATOM 775 O O . ALA A 1 102 ? 7.086 -0.636 -4.734 1 97.06 102 ALA A O 1
ATOM 776 N N . ARG A 1 103 ? 5.586 -1.474 -3.291 1 97.19 103 ARG A N 1
ATOM 777 C CA . ARG A 1 103 ? 6.422 -2.629 -2.984 1 97.19 103 ARG A CA 1
ATOM 778 C C . ARG A 1 103 ? 6.574 -3.535 -4.203 1 97.19 103 ARG A C 1
ATOM 780 O O . ARG A 1 103 ? 7.641 -4.113 -4.422 1 97.19 103 ARG A O 1
ATOM 787 N N . HIS A 1 104 ? 5.547 -3.654 -5 1 98.38 104 HIS A N 1
ATOM 788 C CA . HIS A 1 104 ? 5.621 -4.398 -6.254 1 98.38 104 HIS A CA 1
ATOM 789 C C . HIS A 1 104 ? 6.66 -3.791 -7.188 1 98.38 104 HIS A C 1
ATOM 791 O O . HIS A 1 104 ? 7.426 -4.516 -7.824 1 98.38 104 HIS A O 1
ATOM 797 N N . VAL A 1 105 ? 6.676 -2.488 -7.215 1 98.81 105 VAL A N 1
ATOM 798 C CA . VAL A 1 105 ? 7.582 -1.798 -8.125 1 98.81 105 VAL A CA 1
ATOM 799 C C . VAL A 1 105 ? 9.016 -1.887 -7.605 1 98.81 105 VAL A C 1
ATOM 801 O O . VAL A 1 105 ? 9.953 -2.094 -8.375 1 98.81 105 VAL A O 1
ATOM 804 N N . ILE A 1 106 ? 9.133 -1.724 -6.316 1 98.12 106 ILE A N 1
ATOM 805 C CA . ILE A 1 106 ? 10.453 -1.869 -5.711 1 98.12 106 ILE A CA 1
ATOM 806 C C . ILE A 1 106 ? 11 -3.27 -5.984 1 98.12 106 ILE A C 1
ATOM 808 O O . ILE A 1 106 ? 12.188 -3.438 -6.266 1 98.12 106 ILE A O 1
ATOM 812 N N . ALA A 1 107 ? 10.109 -4.242 -5.961 1 98.75 107 ALA A N 1
ATOM 813 C CA . ALA A 1 107 ? 10.508 -5.605 -6.316 1 98.75 107 ALA A CA 1
ATOM 814 C C . ALA A 1 107 ? 11.062 -5.66 -7.734 1 98.75 107 ALA A C 1
ATOM 816 O O . ALA A 1 107 ? 12.07 -6.324 -7.984 1 98.75 107 ALA A O 1
ATOM 817 N N . ALA A 1 108 ? 10.422 -4.984 -8.648 1 98.94 108 ALA A N 1
ATOM 818 C CA . ALA A 1 108 ? 10.867 -4.977 -10.039 1 98.94 108 ALA A CA 1
ATOM 819 C C . ALA A 1 108 ? 12.281 -4.414 -10.164 1 98.94 108 ALA A C 1
ATOM 821 O O . ALA A 1 108 ? 13.125 -4.977 -10.867 1 98.94 108 ALA A O 1
ATOM 822 N N . PHE A 1 109 ? 12.562 -3.303 -9.445 1 98.94 109 PHE A N 1
ATOM 823 C CA . PHE A 1 109 ? 13.898 -2.717 -9.453 1 98.94 109 PHE A CA 1
ATOM 824 C C . PHE A 1 109 ? 14.914 -3.684 -8.859 1 98.94 109 PHE A C 1
ATOM 826 O O . PHE A 1 109 ? 15.984 -3.896 -9.438 1 98.94 109 PHE A O 1
ATOM 833 N N . GLU A 1 110 ? 14.586 -4.238 -7.723 1 98.88 110 GLU A N 1
ATOM 834 C CA . GLU A 1 110 ? 15.484 -5.148 -7.016 1 98.88 110 GLU A CA 1
ATOM 835 C C . GLU A 1 110 ? 15.852 -6.348 -7.883 1 98.88 110 GLU A C 1
ATOM 837 O O . GLU A 1 110 ? 17.031 -6.703 -7.996 1 98.88 110 GLU A O 1
ATOM 842 N N . ILE A 1 111 ? 14.891 -6.918 -8.516 1 98.94 111 ILE A N 1
ATOM 843 C CA . ILE A 1 111 ? 15.062 -8.086 -9.375 1 98.94 111 ILE A CA 1
ATOM 844 C C . ILE A 1 111 ? 15.922 -7.719 -10.578 1 98.94 111 ILE A C 1
ATOM 846 O O . ILE A 1 111 ? 16.828 -8.453 -10.953 1 98.94 111 ILE A O 1
ATOM 850 N N . ALA A 1 112 ? 15.625 -6.566 -11.172 1 98.94 112 ALA A N 1
ATOM 851 C CA . ALA A 1 112 ? 16.391 -6.109 -12.328 1 98.94 112 ALA A CA 1
ATOM 852 C C . ALA A 1 112 ? 17.859 -5.934 -11.977 1 98.94 112 ALA A C 1
ATOM 854 O O . ALA A 1 112 ? 18.75 -6.266 -12.781 1 98.94 112 ALA A O 1
ATOM 855 N N . LEU A 1 113 ? 18.109 -5.414 -10.805 1 98.88 113 LEU A N 1
ATOM 856 C CA . LEU A 1 113 ? 19.484 -5.172 -10.383 1 98.88 113 LEU A CA 1
ATOM 857 C C . LEU A 1 113 ? 20.219 -6.484 -10.141 1 98.88 113 LEU A C 1
ATOM 859 O O . LEU A 1 113 ? 21.391 -6.625 -10.508 1 98.88 113 LEU A O 1
ATOM 863 N N . TRP A 1 114 ? 19.578 -7.48 -9.539 1 98.88 114 TRP A N 1
ATOM 864 C CA . TRP A 1 114 ? 20.188 -8.797 -9.359 1 98.88 114 TRP A CA 1
ATOM 865 C C . TRP A 1 114 ? 20.469 -9.461 -10.703 1 98.88 114 TRP A C 1
ATOM 867 O O . TRP A 1 114 ? 21.5 -10.109 -10.875 1 98.88 114 TRP A O 1
ATOM 877 N N . ASP A 1 115 ? 19.516 -9.305 -11.633 1 98.88 115 ASP A N 1
ATOM 878 C CA . ASP A 1 115 ? 19.734 -9.844 -12.969 1 98.88 115 ASP A CA 1
ATOM 879 C C . ASP A 1 115 ? 20.953 -9.211 -13.633 1 98.88 115 ASP A C 1
ATOM 881 O O . ASP A 1 115 ? 21.828 -9.914 -14.141 1 98.88 115 ASP A O 1
ATOM 885 N N . ALA A 1 116 ? 21 -7.895 -13.586 1 98.88 116 ALA A N 1
ATOM 886 C CA . ALA A 1 116 ? 22.125 -7.168 -14.18 1 98.88 116 ALA A CA 1
ATOM 887 C C . ALA A 1 116 ? 23.453 -7.566 -13.523 1 98.88 116 ALA A C 1
ATOM 889 O O . ALA A 1 116 ? 24.453 -7.754 -14.211 1 98.88 116 ALA A O 1
ATOM 890 N N . LYS A 1 117 ? 23.422 -7.648 -12.234 1 98.75 117 LYS A N 1
ATOM 891 C CA . LYS A 1 117 ? 24.641 -8.023 -11.516 1 98.75 117 LYS A CA 1
ATOM 892 C C . LYS A 1 117 ? 25.094 -9.43 -11.898 1 98.75 117 LYS A C 1
ATOM 894 O O . LYS A 1 117 ? 26.281 -9.648 -12.18 1 98.75 117 LYS A O 1
ATOM 899 N N . GLY A 1 118 ? 24.172 -10.352 -11.922 1 98.69 118 GLY A N 1
ATOM 900 C CA . GLY A 1 118 ? 24.5 -11.711 -12.328 1 98.69 118 GLY A CA 1
ATOM 901 C C . GLY A 1 118 ? 25.047 -11.789 -13.742 1 98.69 118 GLY A C 1
ATOM 902 O O . GLY A 1 118 ? 26.047 -12.461 -13.984 1 98.69 118 GLY A O 1
ATOM 903 N N . LYS A 1 119 ? 24.422 -11.109 -14.648 1 98.75 119 LYS A N 1
ATOM 904 C CA . LYS A 1 119 ? 24.891 -11.078 -16.031 1 98.75 119 LYS A CA 1
ATOM 905 C C . LYS A 1 119 ? 26.281 -10.453 -16.125 1 98.75 119 LYS A C 1
ATOM 907 O O . LYS A 1 119 ? 27.141 -10.938 -16.859 1 98.75 119 LYS A O 1
ATOM 912 N N . SER A 1 120 ? 26.469 -9.359 -15.406 1 98.62 120 SER A N 1
ATOM 913 C CA . SER A 1 120 ? 27.75 -8.664 -15.414 1 98.62 120 SER A CA 1
ATOM 914 C C . SER A 1 120 ? 28.891 -9.57 -14.93 1 98.62 120 SER A C 1
ATOM 916 O O . SER A 1 120 ? 30.016 -9.477 -15.414 1 98.62 120 SER A O 1
ATOM 918 N N . LEU A 1 121 ? 28.562 -10.43 -14 1 98.38 121 LEU A N 1
ATOM 919 C CA . LEU A 1 121 ? 29.578 -11.25 -13.367 1 98.38 121 LEU A CA 1
ATOM 920 C C . LEU A 1 121 ? 29.609 -12.648 -13.969 1 98.38 121 LEU A C 1
ATOM 922 O O . LEU A 1 121 ? 30.406 -13.492 -13.555 1 98.38 121 LEU A O 1
ATOM 926 N N . GLY A 1 122 ? 28.719 -12.922 -14.875 1 98.38 122 GLY A N 1
ATOM 927 C CA . GLY A 1 122 ? 28.672 -14.211 -15.547 1 98.38 122 GLY A CA 1
ATOM 928 C C . GLY A 1 122 ? 28.203 -15.328 -14.641 1 98.38 122 GLY A C 1
ATOM 929 O O . GLY A 1 122 ? 28.672 -16.469 -14.766 1 98.38 122 GLY A O 1
ATOM 930 N N . LYS A 1 123 ? 27.344 -15.008 -13.664 1 98.25 123 LYS A N 1
ATOM 931 C CA . LYS A 1 123 ? 26.844 -15.977 -12.688 1 98.25 123 LYS A CA 1
ATOM 932 C C . LYS A 1 123 ? 25.312 -15.938 -12.609 1 98.25 123 LYS A C 1
ATOM 934 O O . LYS A 1 123 ? 24.703 -14.875 -12.734 1 98.25 123 LYS A O 1
ATOM 939 N N . PRO A 1 124 ? 24.75 -17.141 -12.406 1 98.5 124 PRO A N 1
ATOM 940 C CA . PRO A 1 124 ? 23.328 -17.078 -12.07 1 98.5 124 PRO A CA 1
ATOM 941 C C . PRO A 1 124 ? 23.047 -16.266 -10.805 1 98.5 124 PRO A C 1
ATOM 943 O O . PRO A 1 124 ? 23.859 -16.266 -9.875 1 98.5 124 PRO A O 1
ATOM 946 N N . ALA A 1 125 ? 21.922 -15.648 -10.742 1 98.5 125 ALA A N 1
ATOM 947 C CA . ALA A 1 125 ? 21.594 -14.758 -9.633 1 98.5 125 ALA A CA 1
ATOM 948 C C . ALA A 1 125 ? 21.625 -15.508 -8.305 1 98.5 125 ALA A C 1
ATOM 950 O O . ALA A 1 125 ? 22.094 -14.969 -7.297 1 98.5 125 ALA A O 1
ATOM 951 N N . TYR A 1 126 ? 21.141 -16.75 -8.25 1 98.31 126 TYR A N 1
ATOM 952 C CA . TYR A 1 126 ? 21.078 -17.5 -7 1 98.31 126 TYR A CA 1
ATOM 953 C C . TYR A 1 126 ? 22.453 -17.688 -6.398 1 98.31 126 TYR A C 1
ATOM 955 O O . TYR A 1 126 ? 22.609 -17.812 -5.18 1 98.31 126 TYR A O 1
ATOM 963 N N . ASP A 1 127 ? 23.5 -17.719 -7.184 1 97.88 127 ASP A N 1
ATOM 964 C CA . ASP A 1 127 ? 24.859 -17.906 -6.707 1 97.88 127 ASP A CA 1
ATOM 965 C C . ASP A 1 127 ? 25.359 -16.641 -5.996 1 97.88 127 ASP A C 1
ATOM 967 O O . ASP A 1 127 ? 26.281 -16.719 -5.18 1 97.88 127 ASP A O 1
ATOM 971 N N . LEU A 1 128 ? 24.812 -15.531 -6.391 1 97.75 128 LEU A N 1
ATOM 972 C CA . LEU A 1 128 ? 25.203 -14.266 -5.77 1 97.75 128 LEU A CA 1
ATOM 973 C C . LEU A 1 128 ? 24.438 -14.047 -4.465 1 97.75 128 LEU A C 1
ATOM 975 O O . LEU A 1 128 ? 24.844 -13.242 -3.629 1 97.75 128 LEU A O 1
ATOM 979 N N . LEU A 1 129 ? 23.359 -14.734 -4.285 1 96.81 129 LEU A N 1
ATOM 980 C CA . LEU A 1 129 ? 22.469 -14.531 -3.15 1 96.81 129 LEU A CA 1
ATOM 981 C C . LEU A 1 129 ? 22.891 -15.391 -1.966 1 96.81 129 LEU A C 1
ATOM 983 O O . LEU A 1 129 ? 22.578 -15.07 -0.817 1 96.81 129 LEU A O 1
ATOM 987 N N . SER A 1 130 ? 23.5 -16.422 -2.227 1 94.25 130 SER A N 1
ATOM 988 C CA . SER A 1 130 ? 23.953 -17.328 -1.175 1 94.25 130 SER A CA 1
ATOM 989 C C .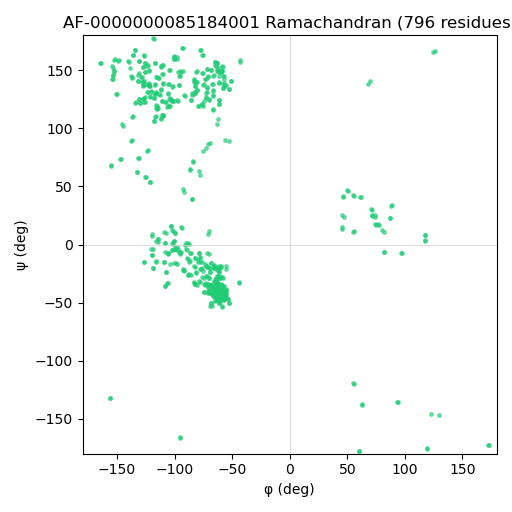 SER A 1 130 ? 25.188 -18.109 -1.614 1 94.25 130 SER A C 1
ATOM 991 O O . SER A 1 130 ? 25.312 -18.484 -2.783 1 94.25 130 SER A O 1
ATOM 993 N N . ASP A 1 131 ? 26 -18.422 -0.644 1 91.5 131 ASP A N 1
ATOM 994 C CA . ASP A 1 131 ? 27.234 -19.172 -0.925 1 91.5 131 ASP A CA 1
ATOM 995 C C . ASP A 1 131 ? 27.016 -20.656 -0.706 1 91.5 131 ASP A C 1
ATOM 997 O O . ASP A 1 131 ? 27.891 -21.469 -1.059 1 91.5 131 ASP A O 1
ATOM 1001 N N . GLY A 1 132 ? 25.938 -21.016 -0.198 1 90.56 132 GLY A N 1
ATOM 1002 C CA . GLY A 1 132 ? 25.703 -22.422 0.126 1 90.56 132 GLY A CA 1
ATOM 1003 C C . GLY A 1 132 ? 25.422 -23.266 -1.095 1 90.56 132 GLY A C 1
ATOM 1004 O O . GLY A 1 132 ? 25.281 -22.75 -2.203 1 90.56 132 GLY A O 1
ATOM 1005 N N . PRO A 1 133 ? 25.547 -24.562 -0.911 1 91.19 133 PRO A N 1
ATOM 1006 C CA . PRO A 1 133 ? 25.219 -25.469 -2.012 1 91.19 133 PRO A CA 1
ATOM 1007 C C . PRO A 1 133 ? 23.781 -25.297 -2.51 1 91.19 133 PRO A C 1
ATOM 1009 O O . PRO A 1 133 ? 22.891 -24.953 -1.729 1 91.19 133 PRO A O 1
ATOM 1012 N N . LYS A 1 134 ? 23.594 -25.469 -3.836 1 95.5 134 LYS A N 1
ATOM 1013 C CA . LYS A 1 134 ? 22.266 -25.406 -4.461 1 95.5 134 LYS A CA 1
ATOM 1014 C C . LYS A 1 134 ? 21.828 -26.797 -4.941 1 95.5 134 LYS A C 1
ATOM 1016 O O . LYS A 1 134 ? 22.641 -27.562 -5.469 1 95.5 134 LYS A O 1
ATOM 1021 N N . ALA A 1 135 ? 20.594 -27.062 -4.707 1 97.56 135 ALA A N 1
ATOM 1022 C CA . ALA A 1 135 ? 20.047 -28.297 -5.258 1 97.56 135 ALA A CA 1
ATOM 1023 C C . ALA A 1 135 ? 20.125 -28.297 -6.781 1 97.56 135 ALA A C 1
ATOM 1025 O O . ALA A 1 135 ? 20.047 -27.25 -7.414 1 97.56 135 ALA A O 1
ATOM 1026 N N . ASP A 1 136 ? 20.219 -29.5 -7.359 1 98 136 ASP A N 1
ATOM 1027 C CA . ASP A 1 136 ? 20.25 -29.625 -8.812 1 98 136 ASP A CA 1
ATOM 1028 C C . ASP A 1 136 ? 18.859 -29.422 -9.406 1 98 136 ASP A C 1
ATOM 1030 O O . ASP A 1 136 ? 18.719 -29.031 -10.57 1 98 136 ASP A O 1
ATOM 1034 N N . ALA A 1 137 ? 17.906 -29.766 -8.555 1 98.5 137 ALA A N 1
ATOM 1035 C CA . ALA A 1 137 ? 16.516 -29.625 -8.977 1 98.5 137 ALA A CA 1
ATOM 1036 C C . ALA A 1 137 ? 15.602 -29.438 -7.77 1 98.5 137 ALA A C 1
ATOM 1038 O O . ALA A 1 137 ? 15.961 -29.797 -6.648 1 98.5 137 ALA A O 1
ATOM 1039 N N . ILE A 1 138 ? 14.477 -28.781 -7.969 1 98.69 138 ILE A N 1
ATOM 1040 C CA . ILE A 1 138 ? 13.461 -28.562 -6.945 1 98.69 138 ILE A CA 1
ATOM 1041 C C . ILE A 1 138 ? 12.125 -29.125 -7.414 1 98.69 138 ILE A C 1
ATOM 1043 O O . ILE A 1 138 ? 11.758 -28.984 -8.578 1 98.69 138 ILE A O 1
ATOM 1047 N N . ARG A 1 139 ? 11.398 -29.797 -6.535 1 98.56 139 ARG A N 1
ATOM 1048 C CA . ARG A 1 139 ? 10.055 -30.266 -6.867 1 98.56 139 ARG A CA 1
ATOM 1049 C C . ARG A 1 139 ? 9.148 -29.094 -7.234 1 98.56 139 ARG A C 1
ATOM 1051 O O . ARG A 1 139 ? 9.32 -27.984 -6.723 1 98.56 139 ARG A O 1
ATOM 1058 N N . ILE A 1 140 ? 8.211 -29.406 -8.133 1 98.25 140 ILE A N 1
ATOM 1059 C CA . ILE A 1 140 ? 7.312 -28.344 -8.602 1 98.25 140 ILE A CA 1
ATOM 1060 C C . ILE A 1 140 ? 5.867 -28.844 -8.539 1 98.25 140 ILE A C 1
ATOM 1062 O O . ILE A 1 140 ? 5.609 -30.047 -8.609 1 98.25 140 ILE A O 1
ATOM 1066 N N . TYR A 1 141 ? 4.969 -27.984 -8.258 1 98.69 141 TYR A N 1
ATOM 1067 C CA . TYR A 1 141 ? 3.547 -28.297 -8.336 1 98.69 141 TYR A CA 1
ATOM 1068 C C . TYR A 1 141 ? 2.869 -27.453 -9.414 1 98.69 141 TYR A C 1
ATOM 1070 O O . TYR A 1 141 ? 3.248 -26.297 -9.641 1 98.69 141 TYR A O 1
ATOM 1078 N N . GLY A 1 142 ? 1.887 -28.047 -10.117 1 98.19 142 GLY A N 1
ATOM 1079 C CA . GLY A 1 142 ? 1.154 -27.328 -11.141 1 98.19 142 GLY A CA 1
ATOM 1080 C C . GLY A 1 142 ? 0.03 -26.484 -10.586 1 98.19 142 GLY A C 1
ATOM 1081 O O . GLY A 1 142 ? -0.666 -26.891 -9.656 1 98.19 142 GLY A O 1
ATOM 1082 N N . SER A 1 143 ? -0.082 -25.281 -11.086 1 96.62 143 SER A N 1
ATOM 1083 C CA . SER A 1 143 ? -1.14 -24.359 -10.688 1 96.62 143 SER A CA 1
ATOM 1084 C C . SER A 1 143 ? -2.055 -24.016 -11.859 1 96.62 143 SER A C 1
ATOM 1086 O O . SER A 1 143 ? -1.611 -23.438 -12.852 1 96.62 143 SER A O 1
ATOM 1088 N N . GLY A 1 144 ? -3.164 -24.438 -11.859 1 92.12 144 GLY A N 1
ATOM 1089 C CA . GLY A 1 144 ? -4.23 -24.203 -12.82 1 92.12 144 GLY A CA 1
ATOM 1090 C C . GLY A 1 144 ? -5.617 -24.406 -12.234 1 92.12 144 GLY A C 1
ATOM 1091 O O . GLY A 1 144 ? -5.922 -23.875 -11.164 1 92.12 144 GLY A O 1
ATOM 1092 N N . GLY A 1 145 ? -6.461 -25.125 -12.914 1 88.5 145 GLY A N 1
ATOM 1093 C CA . GLY A 1 145 ? -7.766 -25.531 -12.422 1 88.5 145 GLY A CA 1
ATOM 1094 C C . GLY A 1 145 ? -8.758 -24.391 -12.336 1 88.5 145 GLY A C 1
ATOM 1095 O O . GLY A 1 145 ? -9.633 -24.391 -11.469 1 88.5 145 GLY A O 1
ATOM 1096 N N . CYS A 1 146 ? -8.531 -23.375 -13.141 1 81.12 146 CYS A N 1
ATOM 1097 C CA . CYS A 1 146 ? -9.539 -22.328 -13.289 1 81.12 146 CYS A CA 1
ATOM 1098 C C . CYS A 1 146 ? -10.578 -22.719 -14.328 1 81.12 146 CYS A C 1
ATOM 1100 O O . CYS A 1 146 ? -11.047 -21.859 -15.094 1 81.12 146 CYS A O 1
ATOM 1102 N N . CYS A 1 147 ? -10.969 -24.031 -14.336 1 76.75 147 CYS A N 1
ATOM 1103 C CA . CYS A 1 147 ? -11.789 -24.609 -15.398 1 76.75 147 CYS A CA 1
ATOM 1104 C C . CYS A 1 147 ? -13.227 -24.812 -14.93 1 76.75 147 CYS A C 1
ATOM 1106 O O . CYS A 1 147 ? -13.477 -24.984 -13.734 1 76.75 147 CYS A O 1
ATOM 1108 N N . ASP A 1 148 ? -14.125 -24.719 -15.906 1 78.44 148 ASP A N 1
ATOM 1109 C CA . ASP A 1 148 ? -15.516 -25.031 -15.602 1 78.44 148 ASP A CA 1
ATOM 1110 C C . ASP A 1 148 ? -16 -26.203 -16.453 1 78.44 148 ASP A C 1
ATOM 1112 O O . ASP A 1 148 ? -17.203 -26.453 -16.531 1 78.44 148 ASP A O 1
ATOM 1116 N N . ARG A 1 149 ? -15.094 -26.859 -17.156 1 81.75 149 ARG A N 1
ATOM 1117 C CA . ARG A 1 149 ? -15.43 -28.031 -17.969 1 81.75 149 ARG A CA 1
ATOM 1118 C C . ARG A 1 149 ? -14.516 -29.219 -17.625 1 81.75 149 ARG A C 1
ATOM 1120 O O . ARG A 1 149 ? -13.305 -29.031 -17.453 1 81.75 149 ARG A O 1
ATOM 1127 N N . LYS A 1 150 ? -15.062 -30.328 -17.594 1 89.19 150 LYS A N 1
ATOM 1128 C CA . LYS A 1 150 ? -14.328 -31.547 -17.281 1 89.19 150 LYS A CA 1
ATOM 1129 C C . LYS A 1 150 ? -13.18 -31.766 -18.266 1 89.19 150 LYS A C 1
ATOM 1131 O O . LYS A 1 150 ? -12.07 -32.125 -17.875 1 89.19 150 LYS A O 1
ATOM 1136 N N . GLU A 1 151 ? -13.438 -31.547 -19.547 1 88.44 151 GLU A N 1
ATOM 1137 C CA . GLU A 1 151 ? -12.445 -31.781 -20.594 1 88.44 151 GLU A CA 1
ATOM 1138 C C . GLU A 1 151 ? -11.203 -30.922 -20.375 1 88.44 151 GLU A C 1
ATOM 1140 O O . GLU A 1 151 ? -10.086 -31.359 -20.641 1 88.44 151 GLU A O 1
ATOM 1145 N N . GLN A 1 152 ? -11.391 -29.75 -19.938 1 88.38 152 GLN A N 1
ATOM 1146 C CA . GLN A 1 152 ? -10.258 -28.859 -19.656 1 88.38 152 GLN A CA 1
ATOM 1147 C C . GLN A 1 152 ? -9.43 -29.375 -18.484 1 88.38 152 GLN A C 1
ATOM 1149 O O . GLN A 1 152 ? -8.203 -29.312 -18.516 1 88.38 152 GLN A O 1
ATOM 1154 N N . PHE A 1 153 ? -10.102 -29.859 -17.469 1 92.38 153 PHE A N 1
ATOM 1155 C CA . PHE A 1 153 ? -9.391 -30.453 -16.344 1 92.38 153 PHE A CA 1
ATOM 1156 C C . PHE A 1 153 ? -8.586 -31.656 -16.797 1 92.38 153 PHE A C 1
ATOM 1158 O O . PHE A 1 153 ? -7.434 -31.828 -16.391 1 92.38 153 PHE A O 1
ATOM 1165 N N . LEU A 1 154 ? -9.25 -32.438 -17.578 1 95.06 154 LEU A N 1
ATOM 1166 C CA . LEU A 1 154 ? -8.562 -33.625 -18.062 1 95.06 154 LEU A CA 1
ATOM 1167 C C . LEU A 1 154 ? -7.309 -33.25 -18.859 1 95.06 154 LEU A C 1
ATOM 1169 O O . LEU A 1 154 ? -6.27 -33.906 -18.719 1 95.06 154 LEU A O 1
ATOM 1173 N N . ARG A 1 155 ? -7.371 -32.219 -19.641 1 93.31 155 ARG A N 1
ATOM 1174 C CA . ARG A 1 155 ? -6.203 -31.75 -20.375 1 93.31 155 ARG A CA 1
ATOM 1175 C C . ARG A 1 155 ? -5.105 -31.281 -19.422 1 93.31 155 ARG A C 1
ATOM 1177 O O . ARG A 1 155 ? -3.924 -31.547 -19.656 1 93.31 155 ARG A O 1
ATOM 1184 N N . GLU A 1 156 ? -5.469 -30.578 -18.422 1 95 156 GLU A N 1
ATOM 1185 C CA . GLU A 1 156 ? -4.496 -30.109 -17.438 1 95 156 GLU A CA 1
ATOM 1186 C C . GLU A 1 156 ? -3.85 -31.281 -16.703 1 95 156 GLU A C 1
ATOM 1188 O O . GLU A 1 156 ? -2.639 -31.281 -16.469 1 95 156 GLU A O 1
ATOM 1193 N N . LEU A 1 157 ? -4.672 -32.281 -16.344 1 97.62 157 LEU A N 1
ATOM 1194 C CA . LEU A 1 157 ? -4.141 -33.469 -15.672 1 97.62 157 LEU A CA 1
ATOM 1195 C C . LEU A 1 157 ? -3.201 -34.25 -16.594 1 97.62 157 LEU A C 1
ATOM 1197 O O . LEU A 1 157 ? -2.186 -34.781 -16.141 1 97.62 157 LEU A O 1
ATOM 1201 N N . ASP A 1 158 ? -3.596 -34.312 -17.875 1 98 158 ASP A N 1
ATOM 1202 C CA . ASP A 1 158 ? -2.713 -34.906 -18.859 1 98 158 ASP A CA 1
ATOM 1203 C C . ASP A 1 158 ? -1.363 -34.219 -18.906 1 98 158 ASP A C 1
ATOM 1205 O O . ASP A 1 158 ? -0.318 -34.844 -19 1 98 158 ASP A O 1
ATOM 1209 N N . LEU A 1 159 ? -1.384 -32.938 -18.891 1 96.62 159 LEU A N 1
ATOM 1210 C CA . LEU A 1 159 ? -0.154 -32.156 -18.891 1 96.62 159 LEU A CA 1
ATOM 1211 C C . LEU A 1 159 ? 0.688 -32.438 -17.656 1 96.62 159 LEU A C 1
ATOM 1213 O O . LEU A 1 159 ? 1.904 -32.625 -17.75 1 96.62 159 LEU A O 1
ATOM 1217 N N . LEU A 1 160 ? 0.083 -32.469 -16.516 1 98.44 160 LEU A N 1
ATOM 1218 C CA . LEU A 1 160 ? 0.792 -32.781 -15.281 1 98.44 160 LEU A CA 1
ATOM 1219 C C . LEU A 1 160 ? 1.476 -34.156 -15.375 1 98.44 160 LEU A C 1
ATOM 1221 O O . LEU A 1 160 ? 2.652 -34.281 -15.031 1 98.44 160 LEU A O 1
ATOM 1225 N N . GLU A 1 161 ? 0.729 -35.125 -15.844 1 98.25 161 GLU A N 1
ATOM 1226 C CA . GLU A 1 161 ? 1.289 -36.438 -16.016 1 98.25 161 GLU A CA 1
ATOM 1227 C C . GLU A 1 161 ? 2.475 -36.438 -16.969 1 98.25 161 GLU A C 1
ATOM 1229 O O . GLU A 1 161 ? 3.502 -37.062 -16.703 1 98.25 161 GLU A O 1
ATOM 1234 N N . SER A 1 162 ? 2.287 -35.75 -18.062 1 97.94 162 SER A N 1
ATOM 1235 C CA . SER A 1 162 ? 3.34 -35.719 -19.078 1 97.94 162 SER A CA 1
ATOM 1236 C C . SER A 1 162 ? 4.613 -35.094 -18.516 1 97.94 162 SER A C 1
ATOM 1238 O O . SER A 1 162 ? 5.719 -35.438 -18.953 1 97.94 162 SER A O 1
ATOM 1240 N N . LEU A 1 163 ? 4.523 -34.188 -17.531 1 97.75 163 LEU A N 1
ATOM 1241 C CA . LEU A 1 163 ? 5.664 -33.5 -16.938 1 97.75 163 LEU A CA 1
ATOM 1242 C C . LEU A 1 163 ? 6.148 -34.219 -15.688 1 97.75 163 LEU A C 1
ATOM 1244 O O . LEU A 1 163 ? 7.164 -33.812 -15.102 1 97.75 163 LEU A O 1
ATOM 1248 N N . GLY A 1 164 ? 5.402 -35.25 -15.273 1 98.38 164 GLY A N 1
ATOM 1249 C CA . GLY A 1 164 ? 5.758 -35.969 -14.062 1 98.38 164 GLY A CA 1
ATOM 1250 C C . GLY A 1 164 ? 5.441 -35.219 -12.789 1 98.38 164 GLY A C 1
ATOM 1251 O O . GLY A 1 164 ? 6.039 -35.469 -11.742 1 98.38 164 GLY A O 1
ATOM 1252 N N . ILE A 1 165 ? 4.578 -34.156 -12.852 1 98.69 165 ILE A N 1
ATOM 1253 C CA . ILE A 1 165 ? 4.207 -33.375 -11.695 1 98.69 165 ILE A CA 1
ATOM 1254 C C . ILE A 1 165 ? 3.094 -34.062 -10.914 1 98.69 165 ILE A C 1
ATOM 1256 O O . ILE A 1 165 ? 2.074 -34.438 -11.484 1 98.69 165 ILE A O 1
ATOM 1260 N N . THR A 1 166 ? 3.227 -34.188 -9.617 1 98.75 166 THR A N 1
ATOM 1261 C CA . THR A 1 166 ? 2.307 -35.031 -8.852 1 98.75 166 THR A CA 1
ATOM 1262 C C . THR A 1 166 ? 1.497 -34.188 -7.867 1 98.75 166 THR A C 1
ATOM 1264 O O . THR A 1 166 ? 0.779 -34.75 -7.027 1 98.75 166 THR A O 1
ATOM 1267 N N . ILE A 1 167 ? 1.628 -32.906 -7.828 1 98.75 167 ILE A N 1
ATOM 1268 C CA . ILE A 1 167 ? 0.81 -32.031 -7.02 1 98.75 167 ILE A CA 1
ATOM 1269 C C . ILE A 1 167 ? 0.152 -30.969 -7.914 1 98.75 167 ILE A C 1
ATOM 1271 O O . ILE A 1 167 ? 0.81 -30.375 -8.773 1 98.75 167 ILE A O 1
ATOM 1275 N N . PHE A 1 168 ? -1.158 -30.797 -7.742 1 98.56 168 PHE A N 1
ATOM 1276 C CA . PHE A 1 168 ? -1.986 -29.906 -8.539 1 98.56 168 PHE A CA 1
ATOM 1277 C C . PHE A 1 168 ? -2.748 -28.938 -7.641 1 98.56 168 PHE A C 1
ATOM 1279 O O . PHE A 1 168 ? -3.379 -29.344 -6.668 1 98.56 168 PHE A O 1
ATOM 1286 N N . LYS A 1 169 ? -2.607 -27.656 -7.934 1 98.06 169 LYS A N 1
ATOM 1287 C CA . LYS A 1 169 ? -3.445 -26.656 -7.273 1 98.06 169 LYS A CA 1
ATOM 1288 C C . LYS A 1 169 ? -4.566 -26.188 -8.195 1 98.06 169 LYS A C 1
ATOM 1290 O O . LYS A 1 169 ? -4.312 -25.734 -9.312 1 98.06 169 LYS A O 1
ATOM 1295 N N . MET A 1 170 ? -5.777 -26.312 -7.738 1 94.38 170 MET A N 1
ATOM 1296 C CA . MET A 1 170 ? -6.914 -25.797 -8.5 1 94.38 170 MET A CA 1
ATOM 1297 C C . MET A 1 170 ? -7.555 -24.609 -7.773 1 94.38 170 MET A C 1
ATOM 1299 O O . MET A 1 170 ? -7.43 -24.484 -6.555 1 94.38 170 MET A O 1
ATOM 1303 N N . ARG A 1 171 ? -8.172 -23.75 -8.547 1 90.81 171 ARG A N 1
ATOM 1304 C CA . ARG A 1 171 ? -8.984 -22.703 -7.957 1 90.81 171 ARG A CA 1
ATOM 1305 C C . ARG A 1 171 ? -10.375 -23.219 -7.598 1 90.81 171 ARG A C 1
ATOM 1307 O O . ARG A 1 171 ? -10.992 -23.938 -8.375 1 90.81 171 ARG A O 1
ATOM 1314 N N . SER A 1 172 ? -10.805 -22.953 -6.441 1 88.56 172 SER A N 1
ATOM 1315 C CA . SER A 1 172 ? -12.141 -23.344 -6 1 88.56 172 SER A CA 1
ATOM 1316 C C . SER A 1 172 ? -12.656 -22.422 -4.898 1 88.56 172 SER A C 1
ATOM 1318 O O . SER A 1 172 ? -11.867 -21.891 -4.105 1 88.56 172 SER A O 1
ATOM 1320 N N . VAL A 1 173 ? -13.93 -22.109 -4.906 1 85.31 173 VAL A N 1
ATOM 1321 C CA . VAL A 1 173 ? -14.539 -21.297 -3.857 1 85.31 173 VAL A CA 1
ATOM 1322 C C . VAL A 1 173 ? -15.609 -22.109 -3.139 1 85.31 173 VAL A C 1
ATOM 1324 O O . VAL A 1 173 ? -15.875 -23.266 -3.496 1 85.31 173 VAL A O 1
ATOM 1327 N N . LYS A 1 174 ? -16.234 -21.562 -2.102 1 83.88 174 LYS A N 1
ATOM 1328 C CA . LYS A 1 174 ? -17.062 -22.281 -1.13 1 83.88 174 LYS A CA 1
ATOM 1329 C C . LYS A 1 174 ? -18.234 -22.969 -1.811 1 83.88 174 LYS A C 1
ATOM 1331 O O . LYS A 1 174 ? -18.766 -23.969 -1.3 1 83.88 174 LYS A O 1
ATOM 1336 N N . HIS A 1 175 ? -18.625 -22.625 -2.98 1 83.88 175 HIS A N 1
ATOM 1337 C CA . HIS A 1 175 ? -19.797 -23.203 -3.629 1 83.88 175 HIS A CA 1
ATOM 1338 C C . HIS A 1 175 ? -19.391 -24.281 -4.629 1 83.88 175 HIS A C 1
ATOM 1340 O O . HIS A 1 175 ? -20.234 -25 -5.168 1 83.88 175 HIS A O 1
ATOM 1346 N N . ASP A 1 176 ? -18.125 -24.516 -4.859 1 88.38 176 ASP A N 1
ATOM 1347 C CA . ASP A 1 176 ? -17.641 -25.422 -5.891 1 88.38 176 ASP A CA 1
ATOM 1348 C C . ASP A 1 176 ? -17.422 -26.828 -5.324 1 88.38 176 ASP A C 1
ATOM 1350 O O . ASP A 1 176 ? -16.391 -27.469 -5.605 1 88.38 176 ASP A O 1
ATOM 1354 N N . ILE A 1 177 ? -18.391 -27.344 -4.594 1 92.19 177 ILE A N 1
ATOM 1355 C CA . ILE A 1 177 ? -18.234 -28.578 -3.842 1 92.19 177 ILE A CA 1
ATOM 1356 C C . ILE A 1 177 ? -18.125 -29.766 -4.805 1 92.19 177 ILE A C 1
ATOM 1358 O O . ILE A 1 177 ? -17.156 -30.531 -4.75 1 92.19 177 ILE A O 1
ATOM 1362 N N . LEU A 1 178 ? -19.016 -29.938 -5.707 1 93.31 178 LEU A N 1
ATOM 1363 C CA . LEU A 1 178 ? -19.062 -31.094 -6.59 1 93.31 178 LEU A CA 1
ATOM 1364 C C . LEU A 1 178 ? -17.906 -31.062 -7.582 1 93.31 178 LEU A C 1
ATOM 1366 O O . LEU A 1 178 ? -17.328 -32.125 -7.887 1 93.31 178 LEU A O 1
ATOM 1370 N N . ARG A 1 179 ? -17.609 -29.891 -8.07 1 92.31 179 ARG A N 1
ATOM 1371 C CA . ARG A 1 179 ? -16.484 -29.734 -8.984 1 92.31 179 ARG A CA 1
ATOM 1372 C C . ARG A 1 179 ? -15.172 -30.141 -8.32 1 92.31 179 ARG A C 1
ATOM 1374 O O . ARG A 1 179 ? -14.359 -30.859 -8.906 1 92.31 179 ARG A O 1
ATOM 1381 N N . THR A 1 180 ? -15.023 -29.703 -7.133 1 95.06 180 THR A N 1
ATOM 1382 C CA . THR A 1 180 ? -13.797 -29.984 -6.395 1 95.06 180 THR A CA 1
ATOM 1383 C C . THR A 1 180 ? -13.672 -31.484 -6.102 1 95.06 180 THR A C 1
ATOM 1385 O O . THR A 1 180 ? -12.602 -32.062 -6.281 1 95.06 180 THR A O 1
ATOM 1388 N N . ALA A 1 181 ? -14.766 -32.062 -5.672 1 96.25 181 ALA A N 1
ATOM 1389 C CA . ALA A 1 181 ? -14.773 -33.5 -5.391 1 96.25 181 ALA A CA 1
ATOM 1390 C C . ALA A 1 181 ? -14.43 -34.312 -6.641 1 96.25 181 ALA A C 1
ATOM 1392 O O . ALA A 1 181 ? -13.664 -35.281 -6.574 1 96.25 181 ALA A O 1
ATOM 1393 N N . TRP A 1 182 ? -15.008 -33.875 -7.738 1 96.19 182 TRP A N 1
ATOM 1394 C CA . TRP A 1 182 ? -14.75 -34.562 -9 1 96.19 182 TRP A CA 1
ATOM 1395 C C . TRP A 1 182 ? -13.273 -34.469 -9.367 1 96.19 182 TRP A C 1
ATOM 1397 O O . TRP A 1 182 ? -12.68 -35.469 -9.781 1 96.19 182 TRP A O 1
ATOM 1407 N N . VAL A 1 183 ? -12.625 -33.344 -9.234 1 96.94 183 VAL A N 1
ATOM 1408 C CA . VAL A 1 183 ? -11.227 -33.156 -9.594 1 96.94 183 VAL A CA 1
ATOM 1409 C C . VAL A 1 183 ? -10.336 -34 -8.68 1 96.94 183 VAL A C 1
ATOM 1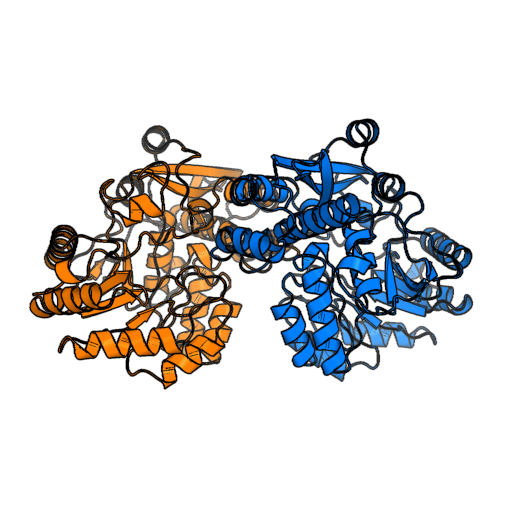411 O O . VAL A 1 183 ? -9.367 -34.594 -9.133 1 96.94 183 VAL A O 1
ATOM 1414 N N . LEU A 1 184 ? -10.672 -34 -7.383 1 98 184 LEU A N 1
ATOM 1415 C CA . LEU A 1 184 ? -9.922 -34.812 -6.434 1 98 184 LEU A CA 1
ATOM 1416 C C . LEU A 1 184 ? -9.922 -36.281 -6.855 1 98 184 LEU A C 1
ATOM 1418 O O . LEU A 1 184 ? -8.883 -36.938 -6.797 1 98 184 LEU A O 1
ATOM 1422 N N . GLU A 1 185 ? -11.031 -36.688 -7.27 1 97.38 185 GLU A N 1
ATOM 1423 C CA . GLU A 1 185 ? -11.156 -38.094 -7.672 1 97.38 185 GLU A CA 1
ATOM 1424 C C . GLU A 1 185 ? -10.359 -38.375 -8.938 1 97.38 185 GLU A C 1
ATOM 1426 O O . GLU A 1 185 ? -9.609 -39.344 -9 1 97.38 185 GLU A O 1
ATOM 1431 N N . GLU A 1 186 ? -10.586 -37.531 -9.922 1 97.19 186 GLU A N 1
ATOM 1432 C CA . GLU A 1 186 ? -9.914 -37.719 -11.203 1 97.19 186 GLU A CA 1
ATOM 1433 C C . GLU A 1 186 ? -8.398 -37.656 -11.047 1 97.19 186 GLU A C 1
ATOM 1435 O O . GLU A 1 186 ? -7.66 -38.438 -11.625 1 97.19 186 GLU A O 1
ATOM 1440 N N . ALA A 1 187 ? -7.906 -36.688 -10.32 1 98.44 187 ALA A N 1
ATOM 1441 C CA . ALA A 1 187 ? -6.477 -36.531 -10.07 1 98.44 187 ALA A CA 1
ATOM 1442 C C . ALA A 1 187 ? -5.93 -37.656 -9.227 1 98.44 187 ALA A C 1
ATOM 1444 O O . ALA A 1 187 ? -4.852 -38.188 -9.508 1 98.44 187 ALA A O 1
ATOM 1445 N N . GLY A 1 188 ? -6.691 -38 -8.234 1 98 188 GLY A N 1
ATOM 1446 C CA . GLY A 1 188 ? -6.277 -39.094 -7.348 1 98 188 GLY A CA 1
ATOM 1447 C C . GLY A 1 188 ? -6.047 -40.406 -8.07 1 98 188 GLY A C 1
ATOM 1448 O O . GLY A 1 188 ? -5.094 -41.125 -7.77 1 98 188 GLY A O 1
ATOM 1449 N N . ARG A 1 189 ? -6.895 -40.719 -8.961 1 96.88 189 ARG A N 1
ATOM 1450 C CA . ARG A 1 189 ? -6.773 -41.938 -9.742 1 96.88 189 ARG A CA 1
ATOM 1451 C C . ARG A 1 189 ? -5.48 -41.969 -10.547 1 96.88 189 ARG A C 1
ATOM 1453 O O . ARG A 1 189 ? -5.004 -43.031 -10.945 1 96.88 189 ARG A O 1
ATOM 1460 N N . ARG A 1 190 ? -4.961 -40.781 -10.727 1 97.62 190 ARG A N 1
ATOM 1461 C CA . ARG A 1 190 ? -3.738 -40.625 -11.508 1 97.62 190 ARG A CA 1
ATOM 1462 C C . ARG A 1 190 ? -2.523 -40.469 -10.594 1 97.62 190 ARG A C 1
ATOM 1464 O O . ARG A 1 190 ? -1.41 -40.25 -11.07 1 97.62 190 ARG A O 1
ATOM 1471 N N . GLY A 1 191 ? -2.734 -40.562 -9.305 1 98.06 191 GLY A N 1
ATOM 1472 C CA . GLY A 1 191 ? -1.65 -40.375 -8.352 1 98.06 191 GLY A CA 1
ATOM 1473 C C . GLY A 1 191 ? -1.267 -38.938 -8.148 1 98.06 191 GLY A C 1
ATOM 1474 O O . GLY A 1 191 ? -0.139 -38.625 -7.754 1 98.06 191 GLY A O 1
ATOM 1475 N N . ILE A 1 192 ? -2.084 -38 -8.508 1 98.69 192 ILE A N 1
ATOM 1476 C CA . ILE A 1 192 ? -1.843 -36.594 -8.375 1 98.69 192 ILE A CA 1
ATOM 1477 C C . ILE A 1 192 ? -2.611 -36.031 -7.172 1 98.69 192 ILE A C 1
ATOM 1479 O O . ILE A 1 192 ? -3.82 -36.25 -7.055 1 98.69 192 ILE A O 1
ATOM 1483 N N . GLU A 1 193 ? -1.932 -35.406 -6.23 1 98.62 193 GLU A N 1
ATOM 1484 C CA . GLU A 1 193 ? -2.541 -34.75 -5.078 1 98.62 193 GLU A CA 1
ATOM 1485 C C . GLU A 1 193 ? -3.072 -33.375 -5.445 1 98.62 193 GLU A C 1
ATOM 1487 O O . GLU A 1 193 ? -2.518 -32.688 -6.316 1 98.62 193 GLU A O 1
ATOM 1492 N N . VAL A 1 194 ? -4.148 -32.969 -4.746 1 98.75 194 VAL A N 1
ATOM 1493 C CA . VAL A 1 194 ? -4.797 -31.734 -5.156 1 98.75 194 VAL A CA 1
ATOM 1494 C C . VAL A 1 194 ? -4.902 -30.797 -3.957 1 98.75 194 VAL A C 1
ATOM 1496 O O . VAL A 1 194 ? -5.367 -31.188 -2.887 1 98.75 194 VAL A O 1
ATOM 1499 N N . GLY A 1 195 ? -4.324 -29.578 -4.098 1 98.38 195 GLY A N 1
ATOM 1500 C CA . GLY A 1 195 ? -4.625 -28.469 -3.203 1 98.38 195 GLY A CA 1
ATOM 1501 C C . GLY A 1 195 ? -5.617 -27.484 -3.791 1 98.38 195 GLY A C 1
ATOM 1502 O O . GLY A 1 195 ? -5.816 -27.453 -5.008 1 98.38 195 GLY A O 1
ATOM 1503 N N . VAL A 1 196 ? -6.238 -26.719 -2.918 1 96.5 196 VAL A N 1
ATOM 1504 C CA . VAL A 1 196 ? -7.266 -25.766 -3.334 1 96.5 196 VAL A CA 1
ATOM 1505 C C . VAL A 1 196 ? -6.824 -24.344 -3.004 1 96.5 196 VAL A C 1
ATOM 1507 O O . VAL A 1 196 ? -6.387 -24.062 -1.885 1 96.5 196 VAL A O 1
ATOM 1510 N N . ASP A 1 197 ? -6.93 -23.531 -3.996 1 95 197 ASP A N 1
ATOM 1511 C CA . ASP A 1 197 ? -6.711 -22.109 -3.836 1 95 197 ASP A CA 1
ATOM 1512 C C . ASP A 1 197 ? -8.031 -21.328 -3.924 1 95 197 ASP A C 1
ATOM 1514 O O . ASP A 1 197 ? -8.719 -21.391 -4.945 1 95 197 ASP A O 1
ATOM 1518 N N . MET A 1 198 ? -8.305 -20.594 -2.889 1 90 198 MET A N 1
ATOM 1519 C 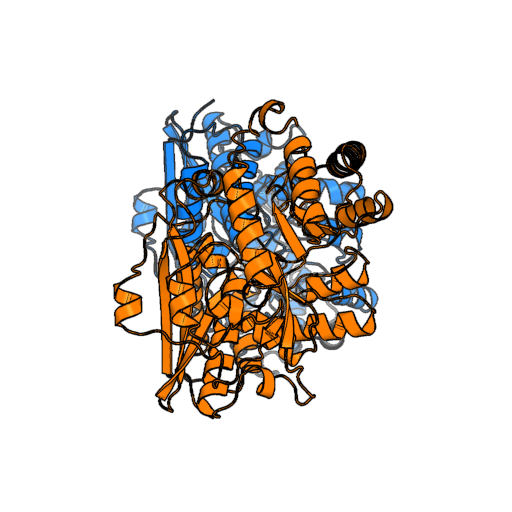CA . MET A 1 198 ? -9.578 -19.875 -2.883 1 90 198 MET A CA 1
ATOM 1520 C C . MET A 1 198 ? -9.383 -18.406 -3.23 1 90 198 MET A C 1
ATOM 1522 O O . MET A 1 198 ? -10.352 -17.641 -3.273 1 90 198 MET A O 1
ATOM 1526 N N . CYS A 1 199 ? -8.141 -17.969 -3.504 1 83.06 199 CYS A N 1
ATOM 1527 C CA . CYS A 1 199 ? -7.77 -16.625 -3.965 1 83.06 199 CYS A CA 1
ATOM 1528 C C . CYS A 1 199 ? -8.469 -15.555 -3.139 1 83.06 199 CYS A C 1
ATOM 1530 O O . CYS A 1 199 ? -8.977 -14.578 -3.689 1 83.06 199 CYS A O 1
ATOM 1532 N N . GLN A 1 200 ? -8.547 -15.75 -1.803 1 76.62 200 GLN A N 1
ATOM 1533 C CA . GLN A 1 200 ? -9.203 -14.844 -0.862 1 76.62 200 GLN A CA 1
ATOM 1534 C C . GLN A 1 200 ? -10.648 -14.578 -1.275 1 76.62 200 GLN A C 1
ATOM 1536 O O . GLN A 1 200 ? -11.305 -13.688 -0.727 1 76.62 200 GLN A O 1
ATOM 1541 N N . ASN A 1 201 ? -11.125 -15.344 -2.24 1 63.69 201 ASN A N 1
ATOM 1542 C CA . ASN A 1 201 ? -12.398 -15.125 -2.908 1 63.69 201 ASN A CA 1
ATOM 1543 C C . ASN A 1 201 ? -12.594 -13.664 -3.289 1 63.69 201 ASN A C 1
ATOM 1545 O O . ASN A 1 201 ? -13.719 -13.211 -3.48 1 63.69 201 ASN A O 1
ATOM 1549 N N . LEU A 1 202 ? -11.492 -12.93 -3.238 1 63.25 202 LEU A N 1
ATOM 1550 C CA . LEU A 1 202 ? -11.359 -11.508 -3.541 1 63.25 202 LEU A CA 1
ATOM 1551 C C . LEU A 1 202 ? -12.461 -10.703 -2.857 1 63.25 202 LEU A C 1
ATOM 1553 O O . LEU A 1 202 ? -12.867 -9.648 -3.352 1 63.25 202 LEU A O 1
ATOM 1557 N N . ALA A 1 203 ? -12.984 -11.266 -1.795 1 60.81 203 ALA A N 1
ATOM 1558 C CA . ALA A 1 203 ? -14.234 -10.758 -1.232 1 60.81 203 ALA A CA 1
ATOM 1559 C C . ALA A 1 203 ? -13.961 -9.703 -0.158 1 60.81 203 ALA A C 1
ATOM 1561 O O . ALA A 1 203 ? -12.992 -9.812 0.589 1 60.81 203 ALA A O 1
ATOM 1562 N N . ASP A 1 204 ? -14.539 -8.648 -0.265 1 64.44 204 ASP A N 1
ATOM 1563 C CA . ASP A 1 204 ? -14.734 -7.715 0.84 1 64.44 204 ASP A CA 1
ATOM 1564 C C . ASP A 1 204 ? -16.203 -7.629 1.236 1 64.44 204 ASP A C 1
ATOM 1566 O O . ASP A 1 204 ? -17.016 -7.086 0.49 1 64.44 204 ASP A O 1
ATOM 1570 N N . PRO A 1 205 ? -16.609 -8.133 2.32 1 73.25 205 PRO A N 1
ATOM 1571 C CA . PRO A 1 205 ? -15.758 -8.68 3.379 1 73.25 205 PRO A CA 1
ATOM 1572 C C . PRO A 1 205 ? -15.227 -10.07 3.051 1 73.25 205 PRO A C 1
ATOM 1574 O O . PRO A 1 205 ? -15.727 -10.727 2.135 1 73.25 205 PRO A O 1
ATOM 1577 N N . PRO A 1 206 ? -14.227 -10.461 3.889 1 78 206 PRO A N 1
ATOM 1578 C CA . PRO A 1 206 ? -13.664 -11.789 3.656 1 78 206 PRO A CA 1
ATOM 1579 C C . PRO A 1 206 ? -14.672 -12.914 3.906 1 78 206 PRO A C 1
ATOM 1581 O O . PRO A 1 206 ? -15.625 -12.727 4.668 1 78 206 PRO A O 1
ATOM 1584 N N . GLN A 1 207 ? -14.375 -13.992 3.273 1 85.19 207 GLN A N 1
ATOM 1585 C CA . GLN A 1 207 ? -15.164 -15.195 3.508 1 85.19 207 GLN A CA 1
ATOM 1586 C C . GLN A 1 207 ? -15.07 -15.641 4.965 1 85.19 207 GLN A C 1
ATOM 1588 O O . GLN A 1 207 ? -14.008 -15.562 5.578 1 85.19 207 GLN A O 1
ATOM 1593 N N . ALA A 1 208 ? -16.25 -16.078 5.457 1 90.62 208 ALA A N 1
ATOM 1594 C CA . ALA A 1 208 ? -16.281 -16.562 6.836 1 90.62 208 ALA A CA 1
ATOM 1595 C C . ALA A 1 208 ? -15.578 -17.891 6.98 1 90.62 208 ALA A C 1
ATOM 1597 O O . ALA A 1 208 ? -15.641 -18.734 6.082 1 90.62 208 ALA A O 1
ATOM 1598 N N . VAL A 1 209 ? -14.922 -18.109 8.117 1 95.75 209 VAL A N 1
ATOM 1599 C CA . VAL A 1 209 ? -14.234 -19.359 8.422 1 95.75 209 VAL A CA 1
ATOM 1600 C C . VAL A 1 209 ? -15.211 -20.531 8.297 1 95.75 209 VAL A C 1
ATOM 1602 O O . VAL A 1 209 ? -14.875 -21.578 7.73 1 95.75 209 VAL A O 1
ATOM 1605 N N . ASP A 1 210 ? -16.469 -20.328 8.734 1 96.69 210 ASP A N 1
ATOM 1606 C CA . ASP A 1 210 ? -17.5 -21.359 8.711 1 96.69 210 ASP A CA 1
ATOM 1607 C C . ASP A 1 210 ? -17.766 -21.844 7.281 1 96.69 210 ASP A C 1
ATOM 1609 O O . ASP A 1 210 ? -18.047 -23.016 7.059 1 96.69 210 ASP A O 1
ATOM 1613 N N . ASP A 1 211 ? -17.703 -20.938 6.383 1 93.75 211 ASP A N 1
ATOM 1614 C CA . ASP A 1 211 ? -17.953 -21.281 4.988 1 93.75 211 ASP A CA 1
ATOM 1615 C C . ASP A 1 211 ? -16.859 -22.219 4.449 1 93.75 211 ASP A C 1
ATOM 1617 O O . ASP A 1 211 ? -17.156 -23.156 3.707 1 93.75 211 ASP A O 1
ATOM 1621 N N . VAL A 1 212 ? -15.648 -21.938 4.848 1 95.38 212 VAL A N 1
ATOM 1622 C CA . VAL A 1 212 ? -14.531 -22.766 4.383 1 95.38 212 VAL A CA 1
ATOM 1623 C C . VAL A 1 212 ? -14.586 -24.141 5.043 1 95.38 212 VAL A C 1
ATOM 1625 O O . VAL A 1 212 ? -14.352 -25.156 4.391 1 95.38 212 VAL A O 1
ATOM 1628 N N . VAL A 1 213 ? -14.922 -24.156 6.336 1 98 213 VAL A N 1
ATOM 1629 C CA . VAL A 1 213 ? -15.055 -25.422 7.059 1 98 213 VAL A CA 1
ATOM 1630 C C . VAL A 1 213 ? -16.125 -26.281 6.398 1 98 213 VAL A C 1
ATOM 1632 O O . VAL A 1 213 ? -15.891 -27.469 6.129 1 98 213 VAL A O 1
ATOM 1635 N N . ARG A 1 214 ? -17.266 -25.688 6.121 1 97.06 214 ARG A N 1
ATOM 1636 C CA . ARG A 1 214 ? -18.359 -26.406 5.48 1 97.06 214 ARG A CA 1
ATOM 1637 C C . ARG A 1 214 ? -17.938 -26.938 4.109 1 97.06 214 ARG A C 1
ATOM 1639 O O . ARG A 1 214 ? -18.312 -28.047 3.729 1 97.06 214 ARG A O 1
ATOM 1646 N N . PHE A 1 215 ? -17.25 -26.141 3.387 1 95.5 215 PHE A N 1
ATOM 1647 C CA . PHE A 1 215 ? -16.766 -26.531 2.068 1 95.5 215 PHE A CA 1
ATOM 1648 C C . PHE A 1 215 ? -15.867 -27.766 2.164 1 95.5 215 PHE A C 1
ATOM 1650 O O . PHE A 1 215 ? -16.094 -28.75 1.456 1 95.5 215 PHE A O 1
ATOM 1657 N N . VAL A 1 216 ? -14.852 -27.719 3.025 1 98 216 VAL A N 1
ATOM 1658 C CA . VAL A 1 216 ? -13.898 -28.812 3.184 1 98 216 VAL A CA 1
ATOM 1659 C C . VAL A 1 216 ? -14.633 -30.094 3.588 1 98 216 VAL A C 1
ATOM 1661 O O . VAL A 1 216 ? -14.422 -31.156 3.002 1 98 216 VAL A O 1
ATOM 1664 N N . GLU A 1 217 ? -15.547 -29.953 4.547 1 98 217 GLU A N 1
ATOM 1665 C CA . GLU A 1 217 ? -16.312 -31.094 5.02 1 98 217 GLU A CA 1
ATOM 1666 C C . GLU A 1 217 ? -17.188 -31.672 3.908 1 98 217 GLU A C 1
ATOM 1668 O O . GLU A 1 217 ? -17.266 -32.875 3.734 1 98 217 GLU A O 1
ATOM 1673 N N . ALA A 1 218 ? -17.812 -30.781 3.225 1 96.81 218 ALA A N 1
ATOM 1674 C CA . ALA A 1 218 ? -18.719 -31.203 2.158 1 96.81 218 ALA A CA 1
ATOM 1675 C C . ALA A 1 218 ? -17.953 -31.922 1.049 1 96.81 218 ALA A C 1
ATOM 1677 O O . ALA A 1 218 ? -18.422 -32.938 0.533 1 96.81 218 ALA A O 1
ATOM 1678 N N . VAL A 1 219 ? -16.859 -31.375 0.671 1 97 219 VAL A N 1
ATOM 1679 C CA . VAL A 1 219 ? -16.047 -31.984 -0.374 1 97 219 VAL A CA 1
ATOM 1680 C C . VAL A 1 219 ? -15.562 -33.375 0.085 1 97 219 VAL A C 1
ATOM 1682 O O . VAL A 1 219 ? -15.688 -34.344 -0.648 1 97 219 VAL A O 1
ATOM 1685 N N . HIS A 1 220 ? -15.078 -33.5 1.312 1 97.56 220 HIS A N 1
ATOM 1686 C CA . HIS A 1 220 ? -14.5 -34.719 1.819 1 97.56 220 HIS A CA 1
ATOM 1687 C C . HIS A 1 220 ? -15.578 -35.781 2.092 1 97.56 220 HIS A C 1
ATOM 1689 O O . HIS A 1 220 ? -15.289 -36.969 2.162 1 97.56 220 HIS A O 1
ATOM 1695 N N . ALA A 1 221 ? -16.781 -35.344 2.188 1 97.25 221 ALA A N 1
ATOM 1696 C CA . ALA A 1 221 ? -17.906 -36.281 2.334 1 97.25 221 ALA A CA 1
ATOM 1697 C C . ALA A 1 221 ? -18.234 -36.938 1.002 1 97.25 221 ALA A C 1
ATOM 1699 O O . ALA A 1 221 ? -18.922 -37.969 0.968 1 97.25 221 ALA A O 1
ATOM 1700 N N . LYS A 1 222 ? -17.75 -36.406 -0.06 1 95.56 222 LYS A N 1
ATOM 1701 C CA . LYS A 1 222 ? -18.188 -36.844 -1.382 1 95.56 222 LYS A CA 1
ATOM 1702 C C . LYS A 1 222 ? -17.109 -37.688 -2.055 1 95.56 222 LYS A C 1
ATOM 1704 O O . LYS A 1 222 ? -17.359 -38.312 -3.098 1 95.56 222 LYS A O 1
ATOM 1709 N N . THR A 1 223 ? -16.016 -37.75 -1.504 1 95.94 223 THR A N 1
ATOM 1710 C CA . THR A 1 223 ? -14.914 -38.5 -2.082 1 95.94 223 THR A CA 1
ATOM 1711 C C . THR A 1 223 ? -13.969 -39 -0.992 1 95.94 223 THR A C 1
ATOM 1713 O O . THR A 1 223 ? -13.906 -38.406 0.096 1 95.94 223 THR A O 1
ATOM 1716 N N . ASP A 1 224 ? -13.172 -40.031 -1.303 1 95.88 224 ASP A N 1
ATOM 1717 C CA . ASP A 1 224 ? -12.188 -40.562 -0.365 1 95.88 224 ASP A CA 1
ATOM 1718 C C . ASP A 1 224 ? -10.859 -39.812 -0.476 1 95.88 224 ASP A C 1
ATOM 1720 O O . ASP A 1 224 ? -9.992 -39.938 0.389 1 95.88 224 ASP A O 1
ATOM 1724 N N . PHE A 1 225 ? -10.695 -39.062 -1.536 1 97.62 225 PHE A N 1
ATOM 1725 C CA . PHE A 1 225 ? -9.484 -38.281 -1.731 1 97.62 225 PHE A CA 1
ATOM 1726 C C . PHE A 1 225 ? -9.539 -36.969 -0.935 1 97.62 225 PHE A C 1
ATOM 1728 O O . PHE A 1 225 ? -10.57 -36.312 -0.898 1 97.62 225 PHE A O 1
ATOM 1735 N N . ARG A 1 226 ? -8.398 -36.625 -0.351 1 97.44 226 ARG A N 1
ATOM 1736 C CA . ARG A 1 226 ? -8.344 -35.469 0.532 1 97.44 226 ARG A CA 1
ATOM 1737 C C . ARG A 1 226 ? -7.535 -34.312 -0.099 1 97.44 226 ARG A C 1
ATOM 1739 O O . ARG A 1 226 ? -6.559 -34.562 -0.81 1 97.44 226 ARG A O 1
ATOM 1746 N N . MET A 1 227 ? -7.938 -33.156 0.188 1 98.44 227 MET A N 1
ATOM 1747 C CA . MET A 1 227 ? -7.137 -32 -0.198 1 98.44 227 MET A CA 1
ATOM 1748 C C . MET A 1 227 ? -5.809 -32 0.556 1 98.44 227 MET A C 1
ATOM 1750 O O . MET A 1 227 ? -5.762 -32.312 1.748 1 98.44 227 MET A O 1
ATOM 1754 N N . VAL A 1 228 ? -4.777 -31.516 -0.146 1 98.38 228 VAL A N 1
ATOM 1755 C CA . VAL A 1 228 ? -3.477 -31.531 0.518 1 98.38 228 VAL A CA 1
ATOM 1756 C C . VAL A 1 228 ? -3.174 -30.156 1.108 1 98.38 228 VAL A C 1
ATOM 1758 O O . VAL A 1 228 ? -2.281 -30.016 1.946 1 98.38 228 VAL A O 1
ATOM 1761 N N . PHE A 1 229 ? -3.883 -29.125 0.699 1 98.62 229 PHE A N 1
ATOM 1762 C CA . PHE A 1 229 ? -3.828 -27.812 1.349 1 98.62 229 PHE A CA 1
ATOM 1763 C C . PHE A 1 229 ? -5 -26.953 0.913 1 98.62 229 PHE A C 1
ATOM 1765 O O . PHE A 1 229 ? -5.652 -27.234 -0.095 1 98.62 229 PHE A O 1
ATOM 1772 N N . VAL A 1 230 ? -5.352 -26 1.705 1 97.75 230 VAL A N 1
ATOM 1773 C CA . VAL A 1 230 ? -6.258 -24.906 1.39 1 97.75 230 VAL A CA 1
ATOM 1774 C C . VAL A 1 230 ? -5.508 -23.578 1.456 1 97.75 230 VAL A C 1
ATOM 1776 O O . VAL A 1 230 ? -4.98 -23.203 2.508 1 97.75 230 VAL A O 1
ATOM 1779 N N . GLU A 1 231 ? -5.496 -22.984 0.303 1 96.88 231 GLU A N 1
ATOM 1780 C CA . GLU A 1 231 ? -4.699 -21.781 0.124 1 96.88 231 GLU A CA 1
ATOM 1781 C C . GLU A 1 231 ? -5.586 -20.531 0.069 1 96.88 231 GLU A C 1
ATOM 1783 O O . GLU A 1 231 ? -6.637 -20.547 -0.575 1 96.88 231 GLU A O 1
ATOM 1788 N N . GLU A 1 232 ? -5.148 -19.453 0.732 1 94.25 232 GLU A N 1
ATOM 1789 C CA . GLU A 1 232 ? -5.754 -18.141 0.648 1 94.25 232 GLU A CA 1
ATOM 1790 C C . GLU A 1 232 ? -7.262 -18.203 0.881 1 94.25 232 GLU A C 1
ATOM 1792 O O . GLU A 1 232 ? -8.039 -17.625 0.117 1 94.25 232 GLU A O 1
ATOM 1797 N N . ALA A 1 233 ? -7.672 -18.922 1.907 1 93 233 ALA A N 1
ATOM 1798 C CA . ALA A 1 233 ? -9.086 -19.219 2.121 1 93 233 ALA A CA 1
ATOM 1799 C C . ALA A 1 233 ? -9.797 -18.047 2.799 1 93 233 ALA A C 1
ATOM 1801 O O . ALA A 1 233 ? -11.023 -17.922 2.705 1 93 233 ALA A O 1
ATOM 1802 N N . ILE A 1 234 ? -9.023 -17.266 3.473 1 91.94 234 ILE A N 1
ATOM 1803 C CA . ILE A 1 234 ? -9.539 -16.109 4.215 1 91.94 234 ILE A CA 1
ATOM 1804 C C . ILE A 1 234 ? -8.953 -14.828 3.639 1 91.94 234 ILE A C 1
ATOM 1806 O O . ILE A 1 234 ? -7.941 -14.852 2.938 1 91.94 234 ILE A O 1
ATOM 1810 N N . GLY A 1 235 ? -9.648 -13.727 3.852 1 86.75 235 GLY A N 1
ATOM 1811 C CA . GLY A 1 235 ? -9.156 -12.453 3.354 1 86.75 235 GLY A CA 1
ATOM 1812 C C . GLY A 1 235 ? -7.812 -12.062 3.939 1 86.75 235 GLY A C 1
ATOM 1813 O O . GLY A 1 235 ? -7.504 -12.406 5.082 1 86.75 235 GLY A O 1
ATOM 1814 N N . PRO A 1 236 ? -7.02 -11.359 3.156 1 83.19 236 PRO A N 1
ATOM 1815 C CA . PRO A 1 236 ? -5.648 -11.055 3.576 1 83.19 236 PRO A CA 1
ATOM 1816 C C . PRO A 1 236 ? -5.598 -10.141 4.797 1 83.19 236 PRO A C 1
ATOM 1818 O O . PRO A 1 236 ? -4.57 -10.07 5.477 1 83.19 236 PRO A O 1
ATOM 1821 N N . ASP A 1 237 ? -6.613 -9.461 5.066 1 86.25 237 ASP A N 1
ATOM 1822 C CA . ASP A 1 237 ? -6.625 -8.547 6.203 1 86.25 237 ASP A CA 1
ATOM 1823 C C . ASP A 1 237 ? -7.191 -9.227 7.449 1 86.25 237 ASP A C 1
ATOM 1825 O O . ASP A 1 237 ? -7.551 -8.555 8.422 1 86.25 237 ASP A O 1
ATOM 1829 N N . ALA A 1 238 ? -7.305 -10.562 7.422 1 89.25 238 ALA A N 1
ATOM 1830 C CA . ALA A 1 238 ? -7.891 -11.289 8.547 1 89.25 238 ALA A CA 1
ATOM 1831 C C . ALA A 1 238 ? -7.023 -12.484 8.93 1 89.25 238 ALA A C 1
ATOM 1833 O O . ALA A 1 238 ? -7.484 -13.633 8.898 1 89.25 238 ALA A O 1
ATOM 1834 N N . PRO A 1 239 ? -5.762 -12.164 9.367 1 91.75 239 PRO A N 1
ATOM 1835 C CA . PRO A 1 239 ? -4.883 -13.281 9.734 1 91.75 239 PRO A CA 1
ATOM 1836 C C . PRO A 1 239 ? -5.465 -14.148 10.844 1 91.75 239 PRO A C 1
ATOM 1838 O O . PRO A 1 239 ? -5.191 -15.352 10.898 1 91.75 239 PRO A O 1
ATOM 1841 N N . GLU A 1 240 ? -6.293 -13.578 11.719 1 93.38 240 GLU A N 1
ATOM 1842 C CA . GLU A 1 240 ? -6.938 -14.336 12.789 1 93.38 240 GLU A CA 1
ATOM 1843 C C . GLU A 1 240 ? -7.871 -15.398 12.219 1 93.38 240 GLU A C 1
ATOM 1845 O O . GLU A 1 240 ? -8.031 -16.469 12.812 1 93.38 240 GLU A O 1
ATOM 1850 N N . GLY A 1 241 ? -8.469 -15.102 11.117 1 94.5 241 GLY A N 1
ATOM 1851 C CA . GLY A 1 241 ? -9.328 -16.062 10.461 1 94.5 241 GLY A CA 1
ATOM 1852 C C . GLY A 1 241 ? -8.586 -17.297 9.977 1 94.5 241 GLY A C 1
ATOM 1853 O O . GLY A 1 241 ? -9.109 -18.406 10.039 1 94.5 241 GLY A O 1
ATOM 1854 N N . PHE A 1 242 ? -7.359 -17.125 9.547 1 95.62 242 PHE A N 1
ATOM 1855 C CA . PHE A 1 242 ? -6.535 -18.266 9.117 1 95.62 242 PHE A CA 1
ATOM 1856 C C . PHE A 1 242 ? -6.184 -19.156 10.305 1 95.62 242 PHE A C 1
ATOM 1858 O O . PHE A 1 242 ? -6.234 -20.375 10.195 1 95.62 242 PHE A O 1
ATOM 1865 N N . ARG A 1 243 ? -5.855 -18.562 11.422 1 96 243 ARG A N 1
ATOM 1866 C CA . ARG A 1 243 ? -5.516 -19.312 12.617 1 96 243 ARG A CA 1
ATOM 1867 C C . ARG A 1 243 ? -6.699 -20.156 13.078 1 96 243 ARG A C 1
ATOM 1869 O O . ARG A 1 243 ? -6.531 -21.328 13.445 1 96 243 ARG A O 1
ATOM 1876 N N . GLU A 1 244 ? -7.824 -19.5 13.078 1 97.38 244 GLU A N 1
ATOM 1877 C CA . GLU A 1 244 ? -9.039 -20.234 13.445 1 97.38 244 GLU A CA 1
ATOM 1878 C C . GLU A 1 244 ? -9.281 -21.406 12.492 1 97.38 244 GLU A C 1
ATOM 1880 O O . GLU A 1 244 ? -9.586 -22.516 12.93 1 97.38 244 GLU A O 1
ATOM 1885 N N . LEU A 1 245 ? -9.133 -21.156 11.219 1 97.5 245 LEU A N 1
ATOM 1886 C CA . LEU A 1 245 ? -9.375 -22.188 10.211 1 97.5 245 LEU A CA 1
ATOM 1887 C C . LEU A 1 245 ? -8.438 -23.375 10.414 1 97.5 245 LEU A C 1
ATOM 1889 O O . LEU A 1 245 ? -8.867 -24.516 10.344 1 97.5 245 LEU A O 1
ATOM 1893 N N . ARG A 1 246 ? -7.195 -23.125 10.711 1 97.06 246 ARG A N 1
ATOM 1894 C CA . ARG A 1 246 ? -6.184 -24.156 10.938 1 97.06 246 ARG A CA 1
ATOM 1895 C C . ARG A 1 246 ? -6.605 -25.094 12.062 1 97.06 246 ARG A C 1
ATOM 1897 O O . ARG A 1 246 ? -6.324 -26.297 12.008 1 97.06 246 ARG A O 1
ATOM 1904 N N . SER A 1 247 ? -7.25 -24.531 13.016 1 96.94 247 SER A N 1
ATOM 1905 C CA . SER A 1 247 ? -7.633 -25.328 14.18 1 96.94 247 SER A CA 1
ATOM 1906 C C . SER A 1 247 ? -8.914 -26.109 13.922 1 96.94 247 SER A C 1
ATOM 1908 O O . SER A 1 247 ? -9.227 -27.047 14.656 1 96.94 247 SER A O 1
ATOM 1910 N N . ARG A 1 248 ? -9.547 -25.797 12.898 1 97.88 248 ARG A N 1
ATOM 1911 C CA . ARG A 1 248 ? -10.898 -26.344 12.734 1 97.88 248 ARG A CA 1
ATOM 1912 C C . ARG A 1 248 ? -10.93 -27.391 11.625 1 97.88 248 ARG A C 1
ATOM 1914 O O . ARG A 1 248 ? -11.891 -28.156 11.508 1 97.88 248 ARG A O 1
ATOM 1921 N N . ILE A 1 249 ? -9.922 -27.438 10.812 1 97.81 249 ILE A N 1
ATOM 1922 C CA . ILE A 1 249 ? -9.922 -28.422 9.742 1 97.81 249 ILE A CA 1
ATOM 1923 C C . ILE A 1 249 ? -8.633 -29.234 9.797 1 97.81 249 ILE A C 1
ATOM 1925 O O . ILE A 1 249 ? -7.648 -28.812 10.414 1 97.81 249 ILE A O 1
ATOM 1929 N N . ASP A 1 250 ? -8.617 -30.359 9.156 1 96.69 250 ASP A N 1
ATOM 1930 C CA . ASP A 1 250 ? -7.457 -31.25 9.172 1 96.69 250 ASP A CA 1
ATOM 1931 C C . ASP A 1 250 ? -6.668 -31.141 7.867 1 96.69 250 ASP A C 1
ATOM 1933 O O . ASP A 1 250 ? -5.93 -32.062 7.496 1 96.69 250 ASP A O 1
ATOM 1937 N N . VAL A 1 251 ? -6.855 -30.156 7.082 1 98.38 251 VAL A N 1
ATOM 1938 C CA . VAL A 1 251 ? -6.129 -29.828 5.859 1 98.38 251 VAL A CA 1
ATOM 1939 C C . VAL A 1 251 ? -5.195 -28.641 6.109 1 98.38 251 VAL A C 1
ATOM 1941 O O . VAL A 1 251 ? -5.598 -27.641 6.703 1 98.38 251 VAL A O 1
ATOM 1944 N N . PRO A 1 252 ? -3.881 -28.75 5.715 1 98.44 252 PRO A N 1
ATOM 1945 C CA . PRO A 1 252 ? -2.982 -27.609 5.895 1 98.44 252 PRO A CA 1
ATOM 1946 C C . PRO A 1 252 ? -3.533 -26.328 5.281 1 98.44 252 PRO A C 1
ATOM 1948 O O . PRO A 1 252 ? -4.066 -26.344 4.168 1 98.44 252 PRO A O 1
ATOM 1951 N N . VAL A 1 253 ? -3.453 -25.266 6.051 1 98.25 253 VAL A N 1
ATOM 1952 C CA . VAL A 1 253 ? -3.865 -23.922 5.613 1 98.25 253 VAL A CA 1
ATOM 1953 C C . VAL A 1 253 ? -2.633 -23.094 5.281 1 98.25 253 VAL A C 1
ATOM 1955 O O . VAL A 1 253 ? -1.72 -22.969 6.102 1 98.25 253 VAL A O 1
ATOM 1958 N N . CYS A 1 254 ? -2.602 -22.562 4.027 1 97.81 254 CYS A N 1
ATOM 1959 C CA . CYS A 1 254 ? -1.409 -21.828 3.602 1 97.81 254 CYS A CA 1
ATOM 1960 C C . CYS A 1 254 ? -1.783 -20.531 2.914 1 97.81 254 CYS A C 1
ATOM 1962 O O . CYS A 1 254 ? -2.965 -20.25 2.703 1 97.81 254 CYS A O 1
ATOM 1964 N N . GLY A 1 255 ? -0.809 -19.703 2.732 1 96.31 255 GLY A N 1
ATOM 1965 C CA . GLY A 1 255 ? -1.014 -18.406 2.09 1 96.31 255 GLY A CA 1
ATOM 1966 C C . GLY A 1 255 ? 0.215 -17.516 2.129 1 96.31 255 GLY A C 1
ATOM 1967 O O . GLY A 1 255 ? 1.307 -17.984 2.475 1 96.31 255 GLY A O 1
ATOM 1968 N N . GLY A 1 256 ? -0.016 -16.25 1.682 1 94.75 256 GLY A N 1
ATOM 1969 C CA . GLY A 1 256 ? 1.032 -15.25 1.741 1 94.75 256 GLY A CA 1
ATOM 1970 C C . GLY A 1 256 ? 1.438 -14.727 0.376 1 94.75 256 GLY A C 1
ATOM 1971 O O . GLY A 1 256 ? 2.279 -13.836 0.272 1 94.75 256 GLY A O 1
ATOM 1972 N N . GLU A 1 257 ? 0.793 -15.164 -0.663 1 93.94 257 GLU A N 1
ATOM 1973 C CA . GLU A 1 257 ? 1.196 -14.82 -2.023 1 93.94 257 GLU A CA 1
ATOM 1974 C C . GLU A 1 257 ? 0.96 -13.336 -2.312 1 93.94 257 GLU A C 1
ATOM 1976 O O . GLU A 1 257 ? 1.552 -12.781 -3.238 1 93.94 257 GLU A O 1
ATOM 1981 N N . ILE A 1 258 ? 0.171 -12.664 -1.499 1 91.44 258 ILE A N 1
ATOM 1982 C CA . ILE A 1 258 ? -0.15 -11.266 -1.784 1 91.44 258 ILE A CA 1
ATOM 1983 C C . ILE A 1 258 ? 0.446 -10.375 -0.702 1 91.44 258 ILE A C 1
ATOM 1985 O O . ILE A 1 258 ? 0.107 -9.188 -0.612 1 91.44 258 ILE A O 1
ATOM 1989 N N . ILE A 1 259 ? 1.193 -10.977 0.211 1 95.81 259 ILE A N 1
ATOM 1990 C CA . ILE A 1 259 ? 1.87 -10.195 1.24 1 95.81 259 ILE A CA 1
ATOM 1991 C C . ILE A 1 259 ? 3.033 -9.422 0.622 1 95.81 259 ILE A C 1
ATOM 1993 O O . ILE A 1 259 ? 3.895 -10.008 -0.039 1 95.81 259 ILE A O 1
ATOM 1997 N N . THR A 1 260 ? 3.125 -8.141 0.9 1 97 260 THR A N 1
ATOM 1998 C CA . THR A 1 260 ? 3.969 -7.297 0.063 1 97 260 THR A CA 1
ATOM 1999 C C . THR A 1 260 ? 5.234 -6.883 0.811 1 97 260 THR A C 1
ATOM 2001 O O . THR A 1 260 ? 6.035 -6.102 0.299 1 97 260 THR A O 1
ATOM 2004 N N . THR A 1 261 ? 5.418 -7.324 2.035 1 96.12 261 THR A N 1
ATOM 2005 C CA . THR A 1 261 ? 6.656 -7.062 2.764 1 96.12 261 THR A CA 1
ATOM 2006 C C . THR A 1 261 ? 7.125 -8.312 3.498 1 96.12 261 THR A C 1
ATOM 2008 O O . THR A 1 261 ? 6.305 -9.086 4.012 1 96.12 261 THR A O 1
ATOM 2011 N N . PRO A 1 262 ? 8.477 -8.508 3.549 1 97 262 PRO A N 1
ATOM 2012 C CA . PRO A 1 262 ? 8.953 -9.648 4.332 1 97 262 PRO A CA 1
ATOM 2013 C C . PRO A 1 262 ? 8.633 -9.523 5.82 1 97 262 PRO A C 1
ATOM 2015 O O . PRO A 1 262 ? 8.375 -10.531 6.488 1 97 262 PRO A O 1
ATOM 2018 N N . LYS A 1 263 ? 8.539 -8.312 6.312 1 94.38 263 LYS A N 1
ATOM 2019 C CA . LYS A 1 263 ? 8.219 -8.102 7.723 1 94.38 263 LYS A CA 1
ATOM 2020 C C . LYS A 1 263 ? 6.844 -8.672 8.062 1 94.38 263 LYS A C 1
ATOM 2022 O O . LYS A 1 263 ? 6.695 -9.398 9.047 1 94.38 263 LYS A O 1
ATOM 2027 N N . GLU A 1 264 ? 5.875 -8.312 7.266 1 95.12 264 GLU A N 1
ATOM 2028 C CA . GLU A 1 264 ? 4.527 -8.812 7.516 1 95.12 264 GLU A CA 1
ATOM 2029 C C . GLU A 1 264 ? 4.469 -10.328 7.41 1 95.12 264 GLU A C 1
ATOM 2031 O O . GLU A 1 264 ? 3.836 -10.992 8.234 1 95.12 264 GLU A O 1
ATOM 2036 N N . MET A 1 265 ? 5.129 -10.875 6.43 1 97.5 265 MET A N 1
ATOM 2037 C CA . MET A 1 265 ? 5.141 -12.328 6.258 1 97.5 265 MET A CA 1
ATOM 2038 C C . MET A 1 265 ? 5.777 -13.008 7.465 1 97.5 265 MET A C 1
ATOM 2040 O O . MET A 1 265 ? 5.246 -14 7.973 1 97.5 265 MET A O 1
ATOM 2044 N N . ILE A 1 266 ? 6.867 -12.484 7.887 1 97.88 266 ILE A N 1
ATOM 2045 C CA . ILE A 1 266 ? 7.59 -13.062 9.016 1 97.88 266 ILE A CA 1
ATOM 2046 C C . ILE A 1 266 ? 6.746 -12.945 10.281 1 97.88 266 ILE A C 1
ATOM 2048 O O . ILE A 1 266 ? 6.707 -13.875 11.094 1 97.88 266 ILE A O 1
ATOM 2052 N N . GLU A 1 267 ? 6.047 -11.836 10.43 1 95.38 267 GLU A N 1
ATOM 2053 C CA . GLU A 1 267 ? 5.129 -11.688 11.555 1 95.38 267 GLU A CA 1
ATOM 2054 C C . GLU A 1 267 ? 4.031 -12.75 11.508 1 95.38 267 GLU A C 1
ATOM 2056 O O . GLU A 1 267 ? 3.701 -13.352 12.531 1 95.38 267 GLU A O 1
ATOM 2061 N N . ARG A 1 268 ? 3.469 -12.969 10.359 1 96.56 268 ARG A N 1
ATOM 2062 C CA . ARG A 1 268 ? 2.434 -13.992 10.211 1 96.56 268 ARG A CA 1
ATOM 2063 C C . ARG A 1 268 ? 2.99 -15.383 10.492 1 96.56 268 ARG A C 1
ATOM 2065 O O . ARG A 1 268 ? 2.334 -16.203 11.141 1 96.56 268 ARG A O 1
ATOM 2072 N N . LEU A 1 269 ? 4.203 -15.586 10 1 97.38 269 LEU A N 1
ATOM 2073 C CA . LEU A 1 269 ? 4.906 -16.844 10.242 1 97.38 269 LEU A CA 1
ATOM 2074 C C . LEU A 1 269 ? 5.105 -17.062 11.742 1 97.38 269 LEU A C 1
ATOM 2076 O O . LEU A 1 269 ? 4.758 -18.125 12.258 1 97.38 269 LEU A O 1
ATOM 2080 N N . ASN A 1 270 ? 5.535 -16.094 12.422 1 96.69 270 ASN A N 1
ATOM 2081 C CA . ASN A 1 270 ? 5.836 -16.188 13.844 1 96.69 270 ASN A CA 1
ATOM 2082 C C . ASN A 1 270 ? 4.566 -16.359 14.672 1 96.69 270 ASN A C 1
ATOM 2084 O O . ASN A 1 270 ? 4.598 -16.969 15.75 1 96.69 270 ASN A O 1
ATOM 2088 N N . ASN A 1 271 ? 3.477 -15.938 14.148 1 95.81 271 ASN A N 1
ATOM 2089 C CA . ASN A 1 271 ? 2.207 -16 14.867 1 95.81 271 ASN A CA 1
ATOM 2090 C C . ASN A 1 271 ? 1.376 -17.203 14.422 1 95.81 271 ASN A C 1
ATOM 2092 O O . ASN A 1 271 ? 0.175 -17.266 14.695 1 95.81 271 ASN A O 1
ATOM 2096 N N . ASP A 1 272 ? 1.921 -18.094 13.672 1 96.94 272 ASP A N 1
ATOM 2097 C CA . ASP A 1 272 ? 1.316 -19.359 13.273 1 96.94 272 ASP A CA 1
ATOM 2098 C C . ASP A 1 272 ? 0.035 -19.125 12.477 1 96.94 272 ASP A C 1
ATOM 2100 O O . ASP A 1 272 ? -0.973 -19.797 12.703 1 96.94 272 ASP A O 1
ATOM 2104 N N . VAL A 1 273 ? 0.086 -18.156 11.617 1 97.12 273 VAL A N 1
ATOM 2105 C CA . VAL A 1 273 ? -1.073 -17.844 10.789 1 97.12 273 VAL A CA 1
ATOM 2106 C C . VAL A 1 273 ? -1.296 -18.938 9.766 1 97.12 273 VAL A C 1
ATOM 2108 O O . VAL A 1 273 ? -2.438 -19.266 9.43 1 97.12 273 VAL A O 1
ATOM 2111 N N . TYR A 1 274 ? -0.237 -19.531 9.281 1 97.56 274 TYR A N 1
ATOM 2112 C CA . TYR A 1 274 ? -0.28 -20.547 8.234 1 97.56 274 TYR A CA 1
ATOM 2113 C C . TYR A 1 274 ? 0.448 -21.812 8.68 1 97.56 274 TYR A C 1
ATOM 2115 O O . TYR A 1 274 ? 1.319 -21.766 9.547 1 97.56 274 TYR A O 1
ATOM 2123 N N . ASP A 1 275 ? 0.061 -22.938 8.055 1 98.19 275 ASP A N 1
ATOM 2124 C CA . ASP A 1 275 ? 0.842 -24.156 8.203 1 98.19 275 ASP A CA 1
ATOM 2125 C C . ASP A 1 275 ? 2.135 -24.094 7.395 1 98.19 275 ASP A C 1
ATOM 2127 O O . ASP A 1 275 ? 3.16 -24.641 7.805 1 98.19 275 ASP A O 1
ATOM 2131 N N . PHE A 1 276 ? 2.117 -23.453 6.27 1 98.19 276 PHE A N 1
ATOM 2132 C CA . PHE A 1 276 ? 3.311 -23.078 5.527 1 98.19 276 PHE A CA 1
ATOM 2133 C C . PHE A 1 276 ? 3.074 -21.781 4.75 1 98.19 276 PHE A C 1
ATOM 2135 O O . PHE A 1 276 ? 1.929 -21.391 4.527 1 98.19 276 PHE A O 1
ATOM 2142 N N . VAL A 1 277 ? 4.141 -21.047 4.375 1 98.38 277 VAL A N 1
ATOM 2143 C CA . VAL A 1 277 ? 4.012 -19.719 3.785 1 98.38 277 VAL A CA 1
ATOM 2144 C C . VAL A 1 277 ? 4.41 -19.781 2.312 1 98.38 277 VAL A C 1
ATOM 2146 O O . VAL A 1 277 ? 5.199 -20.625 1.903 1 98.38 277 VAL A O 1
ATOM 2149 N N . GLN A 1 278 ? 3.885 -18.875 1.548 1 98.44 278 GLN A N 1
ATOM 2150 C CA . GLN A 1 278 ? 4.066 -18.891 0.1 1 98.44 278 GLN A CA 1
ATOM 2151 C C . GLN A 1 278 ? 4.492 -17.516 -0.416 1 98.44 278 GLN A C 1
ATOM 2153 O O . GLN A 1 278 ? 3.742 -16.859 -1.142 1 98.44 278 GLN A O 1
ATOM 2158 N N . PRO A 1 279 ? 5.746 -17.109 -0.196 1 98.38 279 PRO A N 1
ATOM 2159 C CA . PRO A 1 279 ? 6.227 -15.812 -0.67 1 98.38 279 PRO A CA 1
ATOM 2160 C C . PRO A 1 279 ? 6.418 -15.766 -2.184 1 98.38 279 PRO A C 1
ATOM 2162 O O . PRO A 1 279 ? 6.59 -16.812 -2.816 1 98.38 279 PRO A O 1
ATOM 2165 N N . ASP A 1 280 ? 6.281 -14.625 -2.764 1 98.5 280 ASP A N 1
ATOM 2166 C CA . ASP A 1 280 ? 6.516 -14.312 -4.172 1 98.5 280 ASP A CA 1
ATOM 2167 C C . ASP A 1 280 ? 7.461 -13.125 -4.316 1 98.5 280 ASP A C 1
ATOM 2169 O O . ASP A 1 280 ? 7.164 -12.023 -3.836 1 98.5 280 ASP A O 1
ATOM 2173 N N . ALA A 1 281 ? 8.508 -13.289 -5.039 1 98.56 281 ALA A N 1
ATOM 2174 C CA . ALA A 1 281 ? 9.555 -12.273 -5.125 1 98.56 281 ALA A CA 1
ATOM 2175 C C . ALA A 1 281 ? 9.023 -11 -5.781 1 98.56 281 ALA A C 1
ATOM 2177 O O . ALA A 1 281 ? 9.398 -9.891 -5.398 1 98.56 281 ALA A O 1
ATOM 2178 N N . SER A 1 282 ? 8.148 -11.125 -6.742 1 98.5 282 SER A N 1
ATOM 2179 C CA . SER A 1 282 ? 7.66 -9.977 -7.508 1 98.5 282 SER A CA 1
ATOM 2180 C C . SER A 1 282 ? 6.602 -9.203 -6.73 1 98.5 282 SER A C 1
ATOM 2182 O O . SER A 1 282 ? 6.184 -8.125 -7.152 1 98.5 282 SER A O 1
ATOM 2184 N N . VAL A 1 283 ? 6.176 -9.75 -5.57 1 97.81 283 VAL A N 1
ATOM 2185 C CA . VAL A 1 283 ? 5.137 -9.125 -4.754 1 97.81 283 VAL A CA 1
ATOM 2186 C C . VAL A 1 283 ? 5.754 -8.547 -3.486 1 97.81 283 VAL A C 1
ATOM 2188 O O . VAL A 1 283 ? 5.426 -7.43 -3.086 1 97.81 283 VAL A O 1
ATOM 2191 N N . MET A 1 284 ? 6.719 -9.195 -2.965 1 97.06 284 MET A N 1
ATOM 2192 C CA . MET A 1 284 ? 7.109 -8.984 -1.575 1 97.06 284 MET A CA 1
ATOM 2193 C C . MET A 1 284 ? 8.289 -8.016 -1.484 1 97.06 284 MET A C 1
ATOM 2195 O O . MET A 1 284 ? 8.781 -7.738 -0.392 1 97.06 284 MET A O 1
ATOM 2199 N N . GLY A 1 285 ? 8.812 -7.586 -2.6 1 95.25 285 GLY A N 1
ATOM 2200 C CA . GLY A 1 285 ? 9.914 -6.641 -2.533 1 95.25 285 GLY A CA 1
ATOM 2201 C C . GLY A 1 285 ? 11.195 -7.18 -3.141 1 95.25 285 GLY A C 1
ATOM 2202 O O . GLY A 1 285 ? 12.273 -6.613 -2.934 1 95.25 285 GLY A O 1
ATOM 2203 N N . GLY A 1 286 ? 11.109 -8.344 -3.795 1 98.06 286 GLY A N 1
ATOM 2204 C CA . GLY A 1 286 ? 12.281 -8.844 -4.496 1 98.06 286 GLY A CA 1
ATOM 2205 C C . GLY A 1 286 ? 12.766 -10.188 -3.973 1 98.06 286 GLY A C 1
ATOM 2206 O O . GLY A 1 286 ? 12.125 -10.789 -3.107 1 98.06 286 GLY A O 1
ATOM 2207 N N . ILE A 1 287 ? 13.891 -10.617 -4.531 1 98.69 287 ILE A N 1
ATOM 2208 C CA . ILE A 1 287 ? 14.484 -11.914 -4.223 1 98.69 287 ILE A CA 1
ATOM 2209 C C . ILE A 1 287 ? 15.008 -11.914 -2.785 1 98.69 287 ILE A C 1
ATOM 2211 O O . ILE A 1 287 ? 14.797 -12.875 -2.041 1 98.69 287 ILE A O 1
ATOM 2215 N N . SER A 1 288 ? 15.594 -10.828 -2.369 1 97.81 288 SER A N 1
ATOM 2216 C CA . SER A 1 288 ? 16.172 -10.727 -1.03 1 97.81 288 SER A CA 1
ATOM 2217 C C . SER A 1 288 ? 15.086 -10.836 0.041 1 97.81 288 SER A C 1
ATOM 2219 O O . SER A 1 288 ? 15.328 -11.398 1.111 1 97.81 288 SER A O 1
ATOM 2221 N N . ALA A 1 289 ? 13.953 -10.305 -0.252 1 97.75 289 ALA A N 1
ATOM 2222 C CA . ALA A 1 289 ? 12.836 -10.398 0.685 1 97.75 289 ALA A CA 1
ATOM 2223 C C . ALA A 1 289 ? 12.422 -11.852 0.9 1 97.75 289 ALA A C 1
ATOM 2225 O O . ALA A 1 289 ? 12.148 -12.266 2.029 1 97.75 289 ALA A O 1
ATOM 2226 N N . VAL A 1 290 ? 12.391 -12.602 -0.165 1 98.5 290 VAL A N 1
ATOM 2227 C CA . VAL A 1 290 ? 12.039 -14.016 -0.067 1 98.5 290 VAL A CA 1
ATOM 2228 C C . VAL A 1 290 ? 13.109 -14.758 0.735 1 98.5 290 VAL A C 1
ATOM 2230 O O . VAL A 1 290 ? 12.789 -15.633 1.543 1 98.5 290 VAL A O 1
ATOM 2233 N N . MET A 1 291 ? 14.367 -14.383 0.535 1 98.06 291 MET A N 1
ATOM 2234 C CA . MET A 1 291 ? 15.461 -14.969 1.308 1 98.06 291 MET A CA 1
ATOM 2235 C C . MET A 1 291 ? 15.266 -14.727 2.801 1 98.06 291 MET A C 1
ATOM 2237 O O . MET A 1 291 ? 15.5 -15.617 3.615 1 98.06 291 MET A O 1
ATOM 2241 N N . ASP A 1 292 ? 14.828 -13.523 3.16 1 97.94 292 ASP A N 1
ATOM 2242 C CA . ASP A 1 292 ? 14.555 -13.195 4.555 1 97.94 292 ASP A CA 1
ATOM 2243 C C . ASP A 1 292 ? 13.477 -14.109 5.133 1 97.94 292 ASP A C 1
ATOM 2245 O O . ASP A 1 292 ? 13.578 -14.547 6.281 1 97.94 292 ASP A O 1
ATOM 2249 N N . VAL A 1 293 ? 12.477 -14.391 4.383 1 98.69 293 VAL A N 1
ATOM 2250 C CA . VAL A 1 293 ? 11.375 -15.242 4.828 1 98.69 293 VAL A CA 1
ATOM 2251 C C . VAL A 1 293 ? 11.891 -16.672 5.051 1 98.69 293 VAL A C 1
ATOM 2253 O O . VAL A 1 293 ? 11.555 -17.297 6.055 1 98.69 293 VAL A O 1
ATOM 2256 N N . PHE A 1 294 ? 12.711 -17.172 4.121 1 98.5 294 PHE A N 1
ATOM 2257 C CA . PHE A 1 294 ? 13.289 -18.5 4.273 1 98.5 294 PHE A CA 1
ATOM 2258 C C . PHE A 1 294 ? 14.109 -18.594 5.559 1 98.5 294 PHE A C 1
ATOM 2260 O O . PHE A 1 294 ? 14.031 -19.594 6.277 1 98.5 294 PHE A O 1
ATOM 2267 N N . ALA A 1 295 ? 14.891 -17.562 5.812 1 98 295 ALA A N 1
ATOM 2268 C CA . ALA A 1 295 ? 15.711 -17.562 7.023 1 98 295 ALA A CA 1
ATOM 2269 C C . ALA A 1 295 ? 14.844 -17.625 8.273 1 98 295 ALA A C 1
ATOM 2271 O O . ALA A 1 295 ? 15.109 -18.422 9.18 1 98 295 ALA A O 1
ATOM 2272 N N . ALA A 1 296 ? 13.797 -16.812 8.312 1 98.44 296 ALA A N 1
ATOM 2273 C CA . ALA A 1 296 ? 12.883 -16.812 9.453 1 98.44 296 ALA A CA 1
ATOM 2274 C C . ALA A 1 296 ? 12.148 -18.156 9.57 1 98.44 296 ALA A C 1
ATOM 2276 O O . ALA A 1 296 ? 11.953 -18.656 10.68 1 98.44 296 ALA A O 1
ATOM 2277 N N . ALA A 1 297 ? 11.742 -18.641 8.469 1 98.44 297 ALA A N 1
ATOM 2278 C CA . ALA A 1 297 ? 11 -19.906 8.438 1 98.44 297 ALA A CA 1
ATOM 2279 C C . ALA A 1 297 ? 11.859 -21.062 8.945 1 98.44 297 ALA A C 1
ATOM 2281 O O . ALA A 1 297 ? 11.367 -21.953 9.641 1 98.44 297 ALA A O 1
ATOM 2282 N N . LYS A 1 298 ? 13.117 -21.078 8.555 1 97.12 298 LYS A N 1
ATOM 2283 C CA . LYS A 1 298 ? 14.047 -22.094 9.023 1 97.12 298 LYS A CA 1
ATOM 2284 C C . LYS A 1 298 ? 14.164 -22.078 10.547 1 97.12 298 LYS A C 1
ATOM 2286 O O . LYS A 1 298 ? 14.148 -23.125 11.195 1 97.12 298 LYS A O 1
ATOM 2291 N N . ALA A 1 299 ? 14.242 -20.938 11.094 1 96.94 299 ALA A N 1
ATOM 2292 C CA . ALA A 1 299 ? 14.352 -20.781 12.547 1 96.94 299 ALA A CA 1
ATOM 2293 C C . ALA A 1 299 ? 13.086 -21.266 13.25 1 96.94 299 ALA A C 1
ATOM 2295 O O . ALA A 1 299 ? 13.156 -21.844 14.336 1 96.94 299 ALA A O 1
ATOM 2296 N N . LYS A 1 300 ? 11.977 -21.094 12.664 1 96.94 300 LYS A N 1
ATOM 2297 C CA . LYS A 1 300 ? 10.688 -21.438 13.258 1 96.94 300 LYS A CA 1
ATOM 2298 C C . LYS A 1 300 ? 10.328 -22.891 12.984 1 96.94 300 LYS A C 1
ATOM 2300 O O . LYS A 1 300 ? 9.531 -23.484 13.719 1 96.94 300 LYS A O 1
ATOM 2305 N N . GLY A 1 301 ? 10.867 -23.438 11.906 1 96.75 301 GLY A N 1
ATOM 2306 C CA . GLY A 1 301 ? 10.516 -24.781 11.477 1 96.75 301 GLY A CA 1
ATOM 2307 C C . GLY A 1 301 ? 9.297 -24.828 10.578 1 96.75 301 GLY A C 1
ATOM 2308 O O . GLY A 1 301 ? 8.57 -25.812 10.555 1 96.75 301 GLY A O 1
ATOM 2309 N N . THR A 1 302 ? 8.977 -23.734 9.914 1 97.12 302 THR A N 1
ATOM 2310 C CA . THR A 1 302 ? 7.863 -23.609 8.977 1 97.12 302 THR A CA 1
ATOM 2311 C C . THR A 1 302 ? 8.336 -23.812 7.543 1 97.12 302 THR A C 1
ATOM 2313 O O . THR A 1 302 ? 9.391 -23.297 7.156 1 97.12 302 THR A O 1
ATOM 2316 N N . ASP A 1 303 ? 7.613 -24.531 6.77 1 97.56 303 ASP A N 1
ATOM 2317 C CA . ASP A 1 303 ? 7.977 -24.75 5.371 1 97.56 303 ASP A CA 1
ATOM 2318 C C . ASP A 1 303 ? 7.672 -23.516 4.527 1 97.56 303 ASP A C 1
ATOM 2320 O O . ASP A 1 303 ? 6.73 -22.766 4.812 1 97.56 303 ASP A O 1
ATOM 2324 N N . VAL A 1 304 ? 8.516 -23.344 3.531 1 98.62 304 VAL A N 1
ATOM 2325 C CA . VAL A 1 304 ? 8.289 -22.297 2.541 1 98.62 304 VAL A CA 1
ATOM 2326 C C . VAL A 1 304 ? 8.055 -22.922 1.169 1 98.62 304 VAL A C 1
ATOM 2328 O O . VAL A 1 304 ? 8.883 -23.703 0.682 1 98.62 304 VAL A O 1
ATOM 2331 N N . VAL A 1 305 ? 6.926 -22.672 0.619 1 98.62 305 VAL A N 1
ATOM 2332 C CA . VAL A 1 305 ? 6.59 -23.047 -0.752 1 98.62 305 VAL A CA 1
ATOM 2333 C C . VAL A 1 305 ? 6.496 -21.797 -1.617 1 98.62 305 VAL A C 1
ATOM 2335 O O . VAL A 1 305 ? 5.535 -21.031 -1.512 1 98.62 305 VAL A O 1
ATOM 2338 N N . VAL A 1 306 ? 7.41 -21.625 -2.516 1 98.38 306 VAL A N 1
ATOM 2339 C CA . VAL A 1 306 ? 7.551 -20.359 -3.219 1 98.38 306 VAL A CA 1
ATOM 2340 C C . VAL A 1 306 ? 6.461 -20.219 -4.281 1 98.38 306 VAL A C 1
ATOM 2342 O O . VAL A 1 306 ? 6.32 -21.094 -5.145 1 98.38 306 VAL A O 1
ATOM 2345 N N . HIS A 1 307 ? 5.695 -19.172 -4.113 1 98.31 307 HIS A N 1
ATOM 2346 C CA . HIS A 1 307 ? 4.699 -18.797 -5.109 1 98.31 307 HIS A CA 1
ATOM 2347 C C . HIS A 1 307 ? 5.352 -18.156 -6.332 1 98.31 307 HIS A C 1
ATOM 2349 O O . HIS A 1 307 ? 6.297 -17.375 -6.195 1 98.31 307 HIS A O 1
ATOM 2355 N N . ALA A 1 308 ? 4.887 -18.531 -7.453 1 96.31 308 ALA A N 1
ATOM 2356 C CA . ALA A 1 308 ? 5.391 -17.969 -8.703 1 96.31 308 ALA A CA 1
ATOM 2357 C C . ALA A 1 308 ? 4.277 -17.844 -9.742 1 96.31 308 ALA A C 1
ATOM 2359 O O . ALA A 1 308 ? 3.822 -18.844 -10.289 1 96.31 308 ALA A O 1
ATOM 2360 N N . TRP A 1 309 ? 3.889 -16.609 -9.789 1 90.25 309 TRP A N 1
ATOM 2361 C CA . TRP A 1 309 ? 2.873 -16.25 -10.766 1 90.25 309 TRP A CA 1
ATOM 2362 C C . TRP A 1 309 ? 3.217 -14.922 -11.445 1 90.25 309 TRP A C 1
ATOM 2364 O O . TRP A 1 309 ? 4.008 -14.141 -10.914 1 90.25 309 TRP A O 1
ATOM 2374 N N . GLY A 1 310 ? 3.023 -14.57 -12.602 1 91.81 310 GLY A N 1
ATOM 2375 C CA . GLY A 1 310 ? 3.375 -13.398 -13.383 1 91.81 310 GLY A CA 1
ATOM 2376 C C . GLY A 1 310 ? 4.027 -13.742 -14.711 1 91.81 310 GLY A C 1
ATOM 2377 O O . GLY A 1 310 ? 3.629 -14.703 -15.375 1 91.81 310 GLY A O 1
ATOM 2378 N N . GLY A 1 311 ? 4.895 -12.836 -15.008 1 96.5 311 GLY A N 1
ATOM 2379 C CA . GLY A 1 311 ? 5.656 -13.078 -16.219 1 96.5 311 GLY A CA 1
ATOM 2380 C C . GLY A 1 311 ? 6.988 -13.75 -15.961 1 96.5 311 GLY A C 1
ATOM 2381 O O . GLY A 1 311 ? 7.203 -14.328 -14.891 1 96.5 311 GLY A O 1
ATOM 2382 N N . ALA A 1 312 ? 7.812 -13.719 -16.969 1 98.19 312 ALA A N 1
ATOM 2383 C CA . ALA A 1 312 ? 9.078 -14.453 -16.984 1 98.19 312 ALA A CA 1
ATOM 2384 C C . ALA A 1 312 ? 9.984 -14 -15.844 1 98.19 312 ALA A C 1
ATOM 2386 O O . ALA A 1 312 ? 10.531 -14.828 -15.109 1 98.19 312 ALA A O 1
ATOM 2387 N N . ALA A 1 313 ? 10.109 -12.703 -15.648 1 98.75 313 ALA A N 1
ATOM 2388 C CA . ALA A 1 313 ? 11.039 -12.203 -14.641 1 98.75 313 ALA A CA 1
ATOM 2389 C C . ALA A 1 313 ? 10.531 -12.484 -13.234 1 98.75 313 ALA A C 1
ATOM 2391 O O . ALA A 1 313 ? 11.312 -12.734 -12.32 1 98.75 313 ALA A O 1
ATOM 2392 N N . ALA A 1 314 ? 9.227 -12.398 -13.039 1 98.62 314 ALA A N 1
ATOM 2393 C CA . ALA A 1 314 ? 8.633 -12.727 -11.75 1 98.62 314 ALA A CA 1
ATOM 2394 C C . ALA A 1 314 ? 8.859 -14.195 -11.391 1 98.62 314 ALA A C 1
ATOM 2396 O O . ALA A 1 314 ? 9.297 -14.508 -10.281 1 98.62 314 ALA A O 1
ATOM 2397 N N . ILE A 1 315 ? 8.602 -15.055 -12.336 1 98.44 315 ILE A N 1
ATOM 2398 C CA . ILE A 1 315 ? 8.727 -16.484 -12.117 1 98.44 315 ILE A CA 1
ATOM 2399 C C . ILE A 1 315 ? 10.188 -16.844 -11.852 1 98.44 315 ILE A C 1
ATOM 2401 O O . ILE A 1 315 ? 10.5 -17.5 -10.859 1 98.44 315 ILE A O 1
ATOM 2405 N N . MET A 1 316 ? 11.062 -16.359 -12.672 1 98.81 316 MET A N 1
ATOM 2406 C CA . MET A 1 316 ? 12.469 -16.734 -12.547 1 98.81 316 MET A CA 1
ATOM 2407 C C . MET A 1 316 ? 13.078 -16.125 -11.281 1 98.81 316 MET A C 1
ATOM 2409 O O . MET A 1 316 ? 13.945 -16.734 -10.656 1 98.81 316 MET A O 1
ATOM 2413 N N . ALA A 1 317 ? 12.656 -14.93 -10.914 1 98.81 317 ALA A N 1
ATOM 2414 C CA . ALA A 1 317 ? 13.117 -14.359 -9.648 1 98.81 317 ALA A CA 1
ATOM 2415 C C . ALA A 1 317 ? 12.758 -15.266 -8.477 1 98.81 317 ALA A C 1
ATOM 2417 O O . ALA A 1 317 ? 13.586 -15.508 -7.594 1 98.81 317 ALA A O 1
ATOM 2418 N N . SER A 1 318 ? 11.586 -15.75 -8.445 1 98.69 318 SER A N 1
ATOM 2419 C CA . SER A 1 318 ? 11.117 -16.625 -7.387 1 98.69 318 SER A CA 1
ATOM 2420 C C . SER A 1 318 ? 11.859 -17.969 -7.406 1 98.69 318 SER A C 1
ATOM 2422 O O . SER A 1 318 ? 12.227 -18.484 -6.352 1 98.69 318 SER A O 1
ATOM 2424 N N . TYR A 1 319 ? 12.094 -18.5 -8.609 1 98.62 319 TYR A N 1
ATOM 2425 C CA . TYR A 1 319 ? 12.852 -19.75 -8.734 1 98.62 319 TYR A CA 1
ATOM 2426 C C . TYR A 1 319 ? 14.273 -19.562 -8.211 1 98.62 319 TYR A C 1
ATOM 2428 O O . TYR A 1 319 ? 14.773 -20.422 -7.469 1 98.62 319 TYR A O 1
ATOM 2436 N N . HIS A 1 320 ? 14.898 -18.469 -8.594 1 98.81 320 HIS A N 1
ATOM 2437 C CA . HIS A 1 320 ? 16.25 -18.219 -8.125 1 98.81 320 HIS A CA 1
ATOM 2438 C C . HIS A 1 320 ? 16.297 -18.062 -6.605 1 98.81 320 HIS A C 1
ATOM 2440 O O . HIS A 1 320 ? 17.234 -18.531 -5.957 1 98.81 320 HIS A O 1
ATOM 2446 N N . ALA A 1 321 ? 15.297 -17.422 -6.059 1 98.5 321 ALA A N 1
ATOM 2447 C CA . ALA A 1 321 ? 15.219 -17.328 -4.602 1 98.5 321 ALA A CA 1
ATOM 2448 C C . ALA A 1 321 ? 15.141 -18.719 -3.977 1 98.5 321 ALA A C 1
ATOM 2450 O O . ALA A 1 321 ? 15.805 -19 -2.975 1 98.5 321 ALA A O 1
ATOM 2451 N N . ALA A 1 322 ? 14.312 -19.594 -4.535 1 98.5 322 ALA A N 1
ATOM 2452 C CA . ALA A 1 322 ? 14.141 -20.953 -4.016 1 98.5 322 ALA A CA 1
ATOM 2453 C C . ALA A 1 322 ? 15.461 -21.719 -4.059 1 98.5 322 ALA A C 1
ATOM 2455 O O . ALA A 1 322 ? 15.852 -22.359 -3.074 1 98.5 322 ALA A O 1
ATOM 2456 N N . PHE A 1 323 ? 16.172 -21.688 -5.168 1 98.56 323 PHE A N 1
ATOM 2457 C CA . PHE A 1 323 ? 17.453 -22.375 -5.289 1 98.56 323 PHE A CA 1
ATOM 2458 C C . PHE A 1 323 ? 18.469 -21.797 -4.312 1 98.56 323 PHE A C 1
ATOM 2460 O O . PHE A 1 323 ? 19.266 -22.547 -3.725 1 98.56 323 PHE A O 1
ATOM 2467 N N . ALA A 1 324 ? 18.438 -20.484 -4.184 1 98.38 324 ALA A N 1
ATOM 2468 C CA . ALA A 1 324 ? 19.406 -19.828 -3.303 1 98.38 324 ALA A CA 1
ATOM 2469 C C . ALA A 1 324 ? 19.156 -20.188 -1.842 1 98.38 324 ALA A C 1
ATOM 2471 O O . ALA A 1 324 ? 20.094 -20.328 -1.058 1 98.38 324 ALA A O 1
ATOM 2472 N N . ALA A 1 325 ? 17.891 -20.328 -1.504 1 97.69 325 ALA A N 1
ATOM 2473 C CA . ALA A 1 325 ? 17.516 -20.406 -0.093 1 97.69 325 ALA A CA 1
ATOM 2474 C C . ALA A 1 325 ? 17.234 -21.859 0.324 1 97.69 325 ALA A C 1
ATOM 2476 O O . ALA A 1 325 ? 16.969 -22.125 1.495 1 97.69 325 ALA A O 1
ATOM 2477 N N . GLY A 1 326 ? 17.266 -22.781 -0.572 1 96.94 326 GLY A N 1
ATOM 2478 C CA . GLY A 1 326 ? 17.047 -24.188 -0.263 1 96.94 326 GLY A CA 1
ATOM 2479 C C . GLY A 1 326 ? 15.578 -24.578 -0.321 1 96.94 326 GLY A C 1
ATOM 2480 O O . GLY A 1 326 ? 15.109 -25.375 0.492 1 96.94 326 GLY A O 1
ATOM 2481 N N . GLY A 1 327 ? 14.883 -23.953 -1.206 1 97.62 327 GLY A N 1
ATOM 2482 C CA . GLY A 1 327 ? 13.484 -24.297 -1.4 1 97.62 327 GLY A CA 1
ATOM 2483 C C . GLY A 1 327 ? 13.281 -25.719 -1.88 1 97.62 327 GLY A C 1
ATOM 2484 O O . GLY A 1 327 ? 14.133 -26.266 -2.588 1 97.62 327 GLY A O 1
ATOM 2485 N N . LYS A 1 328 ? 12.125 -26.312 -1.479 1 97.88 328 LYS A N 1
ATOM 2486 C CA . LYS A 1 328 ? 11.891 -27.719 -1.792 1 97.88 328 LYS A CA 1
ATOM 2487 C C . LYS A 1 328 ? 10.695 -27.875 -2.727 1 97.88 328 LYS A C 1
ATOM 2489 O O . LYS A 1 328 ? 10.492 -28.953 -3.305 1 97.88 328 LYS A O 1
ATOM 2494 N N . LEU A 1 329 ? 9.945 -26.859 -2.84 1 98.62 329 LEU A N 1
ATOM 2495 C CA . LEU A 1 329 ? 8.742 -26.891 -3.67 1 98.62 329 LEU A CA 1
ATOM 2496 C C . LEU A 1 329 ? 8.438 -25.516 -4.23 1 98.62 329 LEU A C 1
ATOM 2498 O O . LEU A 1 329 ? 8.469 -24.516 -3.494 1 98.62 329 LEU A O 1
ATOM 2502 N N . VAL A 1 330 ? 8.211 -25.406 -5.562 1 98.5 330 VAL A N 1
ATOM 2503 C CA . VAL A 1 330 ? 7.891 -24.141 -6.211 1 98.5 330 VAL A CA 1
ATOM 2504 C C . VAL A 1 330 ? 6.672 -24.312 -7.117 1 98.5 330 VAL A C 1
ATOM 2506 O O . VAL A 1 330 ? 6.348 -25.438 -7.52 1 98.5 330 VAL A O 1
ATOM 2509 N N . GLU A 1 331 ? 6.035 -23.219 -7.375 1 98.62 331 GLU A N 1
ATOM 2510 C CA . GLU A 1 331 ? 4.84 -23.203 -8.211 1 98.62 331 GLU A CA 1
ATOM 2511 C C . GLU A 1 331 ? 5.203 -23.172 -9.695 1 98.62 331 GLU A C 1
ATOM 2513 O O . GLU A 1 331 ? 6.129 -22.453 -10.094 1 98.62 331 GLU A O 1
ATOM 2518 N N . PHE A 1 332 ? 4.457 -23.922 -10.492 1 97.75 332 PHE A N 1
ATOM 2519 C CA . PHE A 1 332 ? 4.492 -23.891 -11.953 1 97.75 332 PHE A CA 1
ATOM 2520 C C . PHE A 1 332 ? 3.145 -23.453 -12.516 1 97.75 332 PHE A C 1
ATOM 2522 O O . PHE A 1 332 ? 2.182 -24.234 -12.484 1 97.75 332 PHE A O 1
ATOM 2529 N N . PRO A 1 333 ? 3.059 -22.203 -13.023 1 95.5 333 PRO A N 1
ATOM 2530 C CA . PRO A 1 333 ? 1.812 -21.828 -13.688 1 95.5 333 PRO A CA 1
ATOM 2531 C C . PRO A 1 333 ? 1.575 -22.609 -14.977 1 95.5 333 PRO A C 1
ATOM 2533 O O . PRO A 1 333 ? 2.404 -22.562 -15.891 1 95.5 333 PRO A O 1
ATOM 2536 N N . MET A 1 334 ? 0.383 -23.219 -15.109 1 93.81 334 MET A N 1
ATOM 2537 C CA . MET A 1 334 ? 0.148 -24.156 -16.203 1 93.81 334 MET A CA 1
ATOM 2538 C C . MET A 1 334 ? -0.451 -23.453 -17.406 1 93.81 334 MET A C 1
ATOM 2540 O O . MET A 1 334 ? -0.417 -23.984 -18.516 1 93.81 334 MET A O 1
ATOM 2544 N N . LEU A 1 335 ? -1.086 -22.297 -17.203 1 89 335 LEU A N 1
ATOM 2545 C CA . LEU A 1 335 ? -1.717 -21.609 -18.328 1 89 335 LEU A CA 1
ATOM 2546 C C . LEU A 1 335 ? -0.668 -21 -19.25 1 89 335 LEU A C 1
ATOM 2548 O O . LEU A 1 335 ? 0.299 -20.391 -18.781 1 89 335 LEU A O 1
ATOM 2552 N N . ASP A 1 336 ? -0.906 -21.188 -20.453 1 88.69 336 ASP A N 1
ATOM 2553 C CA . ASP A 1 336 ? 0.082 -20.781 -21.453 1 88.69 336 ASP A CA 1
ATOM 2554 C C . ASP A 1 336 ? 0.218 -19.266 -21.484 1 88.69 336 ASP A C 1
ATOM 2556 O O . ASP A 1 336 ? -0.784 -18.547 -21.453 1 88.69 336 ASP A O 1
ATOM 2560 N N . PHE A 1 337 ? 1.375 -18.812 -21.469 1 93 337 PHE A N 1
ATOM 2561 C CA . PHE A 1 337 ? 1.785 -17.406 -21.594 1 93 337 PHE A CA 1
ATOM 2562 C C . PHE A 1 337 ? 2.99 -17.281 -22.516 1 93 337 PHE A C 1
ATOM 2564 O O . PHE A 1 337 ? 4.133 -17.234 -22.047 1 93 337 PHE A O 1
ATOM 2571 N N . PRO A 1 338 ? 2.73 -17.109 -23.828 1 95.81 338 PRO A N 1
ATOM 2572 C CA . PRO A 1 338 ? 3.77 -17.234 -24.859 1 95.81 338 PRO A CA 1
ATOM 2573 C C . PRO A 1 338 ? 4.953 -16.297 -24.609 1 95.81 338 PRO A C 1
ATOM 2575 O O . PRO A 1 338 ? 6.109 -16.703 -24.75 1 95.81 338 PRO A O 1
ATOM 2578 N N . LEU A 1 339 ? 4.676 -15.062 -24.234 1 97.5 339 LEU A N 1
ATOM 2579 C CA . LEU A 1 339 ? 5.766 -14.133 -23.969 1 97.5 339 LEU A CA 1
ATOM 2580 C C . LEU A 1 339 ? 6.695 -14.688 -22.891 1 97.5 339 LEU A C 1
ATOM 2582 O O . LEU A 1 339 ? 7.918 -14.648 -23.047 1 97.5 339 LEU A O 1
ATOM 2586 N N . GLY A 1 340 ? 6.098 -15.164 -21.812 1 97.25 340 GLY A N 1
ATOM 2587 C CA . GLY A 1 340 ? 6.887 -15.734 -20.734 1 97.25 340 GLY A CA 1
ATOM 2588 C C . GLY A 1 340 ? 7.723 -16.922 -21.172 1 97.25 340 GLY A C 1
ATOM 2589 O O . GLY A 1 340 ? 8.906 -17.016 -20.828 1 97.25 340 GLY A O 1
ATOM 2590 N N . ARG A 1 341 ? 7.078 -17.766 -21.906 1 96 341 ARG A N 1
ATOM 2591 C CA . ARG A 1 341 ? 7.766 -18.953 -22.391 1 96 341 ARG A CA 1
ATOM 2592 C C . ARG A 1 341 ? 8.953 -18.578 -23.281 1 96 341 ARG A C 1
ATOM 2594 O O . ARG A 1 341 ? 10.039 -19.141 -23.125 1 96 341 ARG A O 1
ATOM 2601 N N . GLU A 1 342 ? 8.742 -17.641 -24.141 1 97.75 342 GLU A N 1
ATOM 2602 C CA . GLU A 1 342 ? 9.797 -17.219 -25.047 1 97.75 342 GLU A CA 1
ATOM 2603 C C . GLU A 1 342 ? 10.945 -16.562 -24.297 1 97.75 342 GLU A C 1
ATOM 2605 O O . GLU A 1 342 ? 12.117 -16.797 -24.625 1 97.75 342 GLU A O 1
ATOM 2610 N N . MET A 1 343 ? 10.648 -15.742 -23.312 1 98.5 343 MET A N 1
ATOM 2611 C CA . MET A 1 343 ? 11.664 -15.023 -22.547 1 98.5 343 MET A CA 1
ATOM 2612 C C . MET A 1 343 ? 12.5 -15.984 -21.719 1 98.5 343 MET A C 1
ATOM 2614 O O . MET A 1 343 ? 13.703 -15.781 -21.547 1 98.5 343 MET A O 1
ATOM 2618 N N . MET A 1 344 ? 11.875 -17.016 -21.172 1 97.88 344 MET A N 1
ATOM 2619 C CA . MET A 1 344 ? 12.562 -17.953 -20.281 1 97.88 344 MET A CA 1
ATOM 2620 C C . MET A 1 344 ? 13.391 -18.953 -21.078 1 97.88 344 MET A C 1
ATOM 2622 O O . MET A 1 344 ? 14.422 -19.438 -20.609 1 97.88 344 MET A O 1
ATOM 2626 N N . GLY A 1 345 ? 12.883 -19.281 -22.312 1 95.88 345 GLY A N 1
ATOM 2627 C CA . GLY A 1 345 ? 13.586 -20.281 -23.109 1 95.88 345 GLY A CA 1
ATOM 2628 C C . GLY A 1 345 ? 13.781 -21.594 -22.391 1 95.88 345 GLY A C 1
ATOM 2629 O O . GLY A 1 345 ? 12.82 -22.188 -21.875 1 95.88 345 GLY A O 1
ATOM 2630 N N . ASP A 1 346 ? 15.039 -22.031 -22.188 1 95 346 ASP A N 1
ATOM 2631 C CA . ASP A 1 346 ? 15.328 -23.344 -21.609 1 95 346 ASP A CA 1
ATOM 2632 C C . ASP A 1 346 ? 15.711 -23.219 -20.125 1 95 346 ASP A C 1
ATOM 2634 O O . ASP A 1 346 ? 16.172 -24.188 -19.516 1 95 346 ASP A O 1
ATOM 2638 N N . GLN A 1 347 ? 15.477 -22.031 -19.578 1 95.94 347 GLN A N 1
ATOM 2639 C CA . GLN A 1 347 ? 15.945 -21.797 -18.219 1 95.94 347 GLN A CA 1
ATOM 2640 C C . GLN A 1 347 ? 14.938 -22.281 -17.188 1 95.94 347 GLN A C 1
ATOM 2642 O O . GLN A 1 347 ? 15.227 -22.328 -15.992 1 95.94 347 GLN A O 1
ATOM 2647 N N . ALA A 1 348 ? 13.742 -22.703 -17.578 1 95.88 348 ALA A N 1
ATOM 2648 C CA . ALA A 1 348 ? 12.727 -23.25 -16.688 1 95.88 348 ALA A CA 1
ATOM 2649 C C . ALA A 1 348 ? 12.336 -24.672 -17.109 1 95.88 348 ALA A C 1
ATOM 2651 O O . ALA A 1 348 ? 11.148 -24.984 -17.219 1 95.88 348 ALA A O 1
ATOM 2652 N N . LYS A 1 349 ? 13.289 -25.484 -17.234 1 96.88 349 LYS A N 1
ATOM 2653 C CA . LYS A 1 349 ? 13.047 -26.844 -17.703 1 96.88 349 LYS A CA 1
ATOM 2654 C C . LYS A 1 349 ? 12.531 -27.734 -16.578 1 96.88 349 LYS A C 1
ATOM 2656 O O . LYS A 1 349 ? 13.062 -27.703 -15.469 1 96.88 349 LYS A O 1
ATOM 2661 N N . ILE A 1 350 ? 11.484 -28.484 -16.844 1 97.75 350 ILE A N 1
ATOM 2662 C CA . ILE A 1 350 ? 10.891 -29.422 -15.898 1 97.75 350 ILE A CA 1
ATOM 2663 C C . ILE A 1 350 ? 11.141 -30.844 -16.375 1 97.75 350 ILE A C 1
ATOM 2665 O O . ILE A 1 350 ? 10.812 -31.203 -17.516 1 97.75 350 ILE A O 1
ATOM 2669 N N . VAL A 1 351 ? 11.758 -31.672 -15.555 1 97.81 351 VAL A N 1
ATOM 2670 C CA . VAL A 1 351 ? 12.016 -33.094 -15.836 1 97.81 351 VAL A CA 1
ATOM 2671 C C . VAL A 1 351 ? 11.555 -33.938 -14.656 1 97.81 351 VAL A C 1
ATOM 2673 O O . VAL A 1 351 ? 12 -33.719 -13.523 1 97.81 351 VAL A O 1
ATOM 2676 N N . ASP A 1 352 ? 10.664 -34.844 -14.906 1 97.94 352 ASP A N 1
ATOM 2677 C CA . ASP A 1 352 ? 10.18 -35.781 -13.914 1 97.94 352 ASP A CA 1
ATOM 2678 C C . ASP A 1 352 ? 9.633 -35.062 -12.688 1 97.94 352 ASP A C 1
ATOM 2680 O O . ASP A 1 352 ? 10.008 -35.375 -11.555 1 97.94 352 ASP A O 1
ATOM 2684 N N . GLY A 1 353 ? 8.906 -34 -12.961 1 98.38 353 GLY A N 1
ATOM 2685 C CA . GLY A 1 353 ? 8.203 -33.312 -11.898 1 98.38 353 GLY A CA 1
ATOM 2686 C C . GLY A 1 353 ? 9.094 -32.344 -11.117 1 98.38 353 GLY A C 1
ATOM 2687 O O . GLY A 1 353 ? 8.719 -31.891 -10.047 1 98.38 353 GLY A O 1
ATOM 2688 N N . LYS A 1 354 ? 10.281 -32.094 -11.633 1 98.69 354 LYS A N 1
ATOM 2689 C CA . LYS A 1 354 ? 11.227 -31.219 -10.938 1 98.69 354 LYS A CA 1
ATOM 2690 C C . LYS A 1 354 ? 11.727 -30.109 -11.859 1 98.69 354 LYS A C 1
ATOM 2692 O O . LYS A 1 354 ? 11.945 -30.344 -13.055 1 98.69 354 LYS A O 1
ATOM 2697 N N . LEU A 1 355 ? 11.852 -28.906 -11.281 1 98.44 355 LEU A N 1
ATOM 2698 C CA . LEU A 1 355 ? 12.492 -27.797 -11.961 1 98.44 355 LEU A CA 1
ATOM 2699 C C . LEU A 1 355 ? 14.008 -27.906 -11.898 1 98.44 355 LEU A C 1
ATOM 2701 O O . LEU A 1 355 ? 14.594 -27.922 -10.812 1 98.44 355 LEU A O 1
ATOM 2705 N N . LEU A 1 356 ? 14.633 -28 -13.07 1 98.62 356 LEU A N 1
ATOM 2706 C CA . LEU A 1 356 ? 16.094 -28.078 -13.109 1 98.62 356 LEU A CA 1
ATOM 2707 C C . LEU A 1 356 ? 16.703 -26.719 -12.789 1 98.62 356 LEU A C 1
ATOM 2709 O O . LEU A 1 356 ? 16.172 -25.672 -13.203 1 98.62 356 LEU A O 1
ATOM 2713 N N . ARG A 1 357 ? 17.781 -26.75 -12.078 1 98.12 357 ARG A N 1
ATOM 2714 C CA . ARG A 1 357 ? 18.469 -25.516 -11.719 1 98.12 357 ARG A CA 1
ATOM 2715 C C . ARG A 1 357 ? 18.938 -24.766 -12.961 1 98.12 357 ARG A C 1
ATOM 2717 O O . ARG A 1 357 ? 19.625 -25.328 -13.812 1 98.12 357 ARG A O 1
ATOM 2724 N N . PRO A 1 358 ? 18.484 -23.516 -13.156 1 97.88 358 PRO A N 1
ATOM 2725 C CA . PRO A 1 358 ? 18.984 -22.734 -14.297 1 97.88 358 PRO A CA 1
ATOM 2726 C C . PRO A 1 358 ? 20.484 -22.453 -14.219 1 97.88 358 PRO A C 1
ATOM 2728 O O . PRO A 1 358 ? 21.047 -22.438 -13.125 1 97.88 358 PRO A O 1
ATOM 2731 N N . THR A 1 359 ? 21.125 -22.203 -15.383 1 96.88 359 THR A N 1
ATOM 2732 C CA . THR A 1 359 ? 22.562 -22.078 -15.359 1 96.88 359 THR A CA 1
ATOM 2733 C C . THR A 1 359 ? 23 -20.766 -16 1 96.88 359 THR A C 1
ATOM 2735 O O . THR A 1 359 ? 24.156 -20.344 -15.852 1 96.88 359 THR A O 1
ATOM 2738 N N . ALA A 1 360 ? 22.125 -20.109 -16.734 1 98.44 360 ALA A N 1
ATOM 2739 C CA . ALA A 1 360 ? 22.484 -18.875 -17.422 1 98.44 360 ALA A CA 1
ATOM 2740 C C . ALA A 1 360 ? 22.734 -17.75 -16.422 1 98.44 360 ALA A C 1
ATOM 2742 O O . ALA A 1 360 ? 22.203 -17.766 -15.32 1 98.44 360 ALA A O 1
ATOM 2743 N N . PRO A 1 361 ? 23.641 -16.797 -16.797 1 98.56 361 PRO A N 1
ATOM 2744 C CA . PRO A 1 361 ? 23.875 -15.648 -15.922 1 98.56 361 PRO A CA 1
ATOM 2745 C C . PRO A 1 361 ? 22.609 -14.844 -15.641 1 98.56 361 PRO A C 1
ATOM 2747 O O . PRO A 1 361 ? 21.719 -14.758 -16.5 1 98.56 361 PRO A O 1
ATOM 2750 N N . GLY A 1 362 ? 22.594 -14.18 -14.484 1 98.69 362 GLY A N 1
ATOM 2751 C CA . GLY A 1 362 ? 21.406 -13.445 -14.102 1 98.69 362 GLY A CA 1
ATOM 2752 C C . GLY A 1 362 ? 20.188 -14.344 -13.914 1 98.69 362 GLY A C 1
ATOM 2753 O O . GLY A 1 362 ? 20.297 -15.406 -13.289 1 98.69 362 GLY A O 1
ATOM 2754 N N . LEU A 1 363 ? 19.078 -13.891 -14.398 1 98.81 363 LEU A N 1
ATOM 2755 C CA . LEU A 1 363 ? 17.859 -14.68 -14.336 1 98.81 363 LEU A CA 1
ATOM 2756 C C . LEU A 1 363 ? 17.719 -15.57 -15.57 1 98.81 363 LEU A C 1
ATOM 2758 O O . LEU A 1 363 ? 16.766 -16.344 -15.672 1 98.81 363 LEU A O 1
ATOM 2762 N N . GLY A 1 364 ? 18.625 -15.422 -16.484 1 98.56 364 GLY A N 1
ATOM 2763 C CA . GLY A 1 364 ? 18.625 -16.234 -17.688 1 98.56 364 GLY A CA 1
ATOM 2764 C C . GLY A 1 364 ? 17.547 -15.828 -18.672 1 98.56 364 GLY A C 1
ATOM 2765 O O . GLY A 1 364 ? 17.125 -16.641 -19.5 1 98.56 364 GLY A O 1
ATOM 2766 N N . LEU A 1 365 ? 17.062 -14.586 -18.641 1 98.31 365 LEU A N 1
ATOM 2767 C CA . LEU A 1 365 ? 15.961 -14.109 -19.469 1 98.31 365 LEU A CA 1
ATOM 2768 C C . LEU A 1 365 ? 16.469 -13.43 -20.734 1 98.31 365 LEU A C 1
ATOM 2770 O O . LEU A 1 365 ? 17.562 -12.859 -20.734 1 98.31 365 LEU A O 1
ATOM 2774 N N . THR A 1 366 ? 15.703 -13.547 -21.719 1 96.5 366 THR A N 1
ATOM 2775 C CA . THR A 1 366 ? 15.953 -12.797 -22.938 1 96.5 366 THR A CA 1
ATOM 2776 C C . THR A 1 366 ? 14.75 -11.93 -23.297 1 96.5 366 THR A C 1
ATOM 2778 O O . THR A 1 366 ? 13.602 -12.367 -23.156 1 96.5 366 THR A O 1
ATOM 2781 N N . LEU A 1 367 ? 14.938 -10.734 -23.703 1 98.06 367 LEU A N 1
ATOM 2782 C CA . LEU A 1 367 ? 13.93 -9.844 -24.281 1 98.06 367 LEU A CA 1
ATOM 2783 C C . LEU A 1 367 ? 14.477 -9.109 -25.5 1 98.06 367 LEU A C 1
ATOM 2785 O O . LEU A 1 367 ? 15.367 -8.266 -25.359 1 98.06 367 LEU A O 1
ATOM 2789 N N . THR A 1 368 ? 13.984 -9.445 -26.672 1 97.56 368 THR A N 1
ATOM 2790 C CA . THR A 1 368 ? 14.453 -8.82 -27.906 1 97.56 368 THR A CA 1
ATOM 2791 C C . THR A 1 368 ? 13.477 -7.746 -28.375 1 97.56 368 THR A C 1
ATOM 2793 O O . THR A 1 368 ? 12.32 -7.715 -27.938 1 97.56 368 THR A O 1
ATOM 2796 N N . ALA A 1 369 ? 13.992 -6.957 -29.203 1 97.56 369 ALA A N 1
ATOM 2797 C CA . ALA A 1 369 ? 13.141 -5.945 -29.812 1 97.56 369 ALA A CA 1
ATOM 2798 C C . ALA A 1 369 ? 11.961 -6.586 -30.547 1 97.56 369 ALA A C 1
ATOM 2800 O O . ALA A 1 369 ? 10.859 -6.039 -30.562 1 97.56 369 ALA A O 1
ATOM 2801 N N . ASP A 1 370 ? 12.266 -7.695 -31.156 1 98.06 370 ASP A N 1
ATOM 2802 C CA . ASP A 1 370 ? 11.211 -8.422 -31.859 1 98.06 370 ASP A CA 1
ATOM 2803 C C . ASP A 1 370 ? 10.125 -8.883 -30.906 1 98.06 370 ASP A C 1
ATOM 2805 O O . ASP A 1 370 ? 8.93 -8.781 -31.219 1 98.06 370 ASP A O 1
ATOM 2809 N N . MET A 1 371 ? 10.484 -9.398 -29.75 1 97.62 371 MET A N 1
ATOM 2810 C CA . MET A 1 371 ? 9.516 -9.797 -28.75 1 97.62 371 MET A CA 1
ATOM 2811 C C . MET A 1 371 ? 8.672 -8.609 -28.297 1 97.62 371 MET A C 1
ATOM 2813 O O . MET A 1 371 ? 7.441 -8.703 -28.234 1 97.62 371 MET A O 1
ATOM 2817 N N . GLU A 1 372 ? 9.305 -7.5 -28.016 1 98.06 372 GLU A N 1
ATOM 2818 C CA . GLU A 1 372 ? 8.586 -6.305 -27.594 1 98.06 372 GLU A CA 1
ATOM 2819 C C . GLU A 1 372 ? 7.566 -5.871 -28.641 1 98.06 372 GLU A C 1
ATOM 2821 O O . GLU A 1 372 ? 6.457 -5.453 -28.312 1 98.06 372 GLU A O 1
ATOM 2826 N N . ALA A 1 373 ? 7.996 -5.973 -29.906 1 98.19 373 ALA A N 1
ATOM 2827 C CA . ALA A 1 373 ? 7.129 -5.566 -31 1 98.19 373 ALA A CA 1
ATOM 2828 C C . ALA A 1 373 ? 5.934 -6.512 -31.141 1 98.19 373 ALA A C 1
ATOM 2830 O O . ALA A 1 373 ? 4.836 -6.082 -31.5 1 98.19 373 ALA A O 1
ATOM 2831 N N . ARG A 1 374 ? 6.129 -7.766 -30.875 1 97.81 374 ARG A N 1
ATOM 2832 C CA . ARG A 1 374 ? 5.086 -8.773 -31.047 1 97.81 374 ARG A CA 1
ATOM 2833 C C . ARG A 1 374 ? 4.09 -8.727 -29.891 1 97.81 374 ARG A C 1
ATOM 2835 O O . ARG A 1 374 ? 2.955 -9.188 -30.016 1 97.81 374 ARG A O 1
ATOM 2842 N N . TYR A 1 375 ? 4.441 -8.188 -28.75 1 97.69 375 TYR A N 1
ATOM 2843 C CA . TYR A 1 375 ? 3.574 -8.164 -27.578 1 97.69 375 TYR A CA 1
ATOM 2844 C C . TYR A 1 375 ? 3.387 -6.742 -27.062 1 97.69 375 TYR A C 1
ATOM 2846 O O . TYR A 1 375 ? 3.6 -6.473 -25.875 1 97.69 375 TYR A O 1
ATOM 2854 N N . PRO A 1 376 ? 2.873 -5.859 -27.922 1 97.38 376 PRO A N 1
ATOM 2855 C CA . PRO A 1 376 ? 2.695 -4.473 -27.484 1 97.38 376 PRO A CA 1
ATOM 2856 C C . PRO A 1 376 ? 1.678 -4.34 -26.344 1 97.38 376 PRO A C 1
ATOM 2858 O O . PRO A 1 376 ? 0.754 -5.152 -26.25 1 97.38 376 PRO A O 1
ATOM 2861 N N . PHE A 1 377 ? 1.822 -3.377 -25.609 1 97.19 377 PHE A N 1
ATOM 2862 C CA . PHE A 1 377 ? 0.925 -3.096 -24.5 1 97.19 377 PHE A CA 1
ATOM 2863 C C . PHE A 1 377 ? -0.497 -2.863 -25 1 97.19 377 PHE A C 1
ATOM 2865 O O . PHE A 1 377 ? -0.723 -2.041 -25.891 1 97.19 377 PHE A O 1
ATOM 2872 N N . ASP A 1 378 ? -1.372 -3.641 -24.453 1 94.75 378 ASP A N 1
ATOM 2873 C CA . ASP A 1 378 ? -2.811 -3.48 -24.641 1 94.75 378 ASP A CA 1
ATOM 2874 C C . ASP A 1 378 ? -3.484 -3.008 -23.359 1 94.75 378 ASP A C 1
ATOM 2876 O O . ASP A 1 378 ? -3.658 -3.787 -22.422 1 94.75 378 ASP A O 1
ATOM 2880 N N . GLU A 1 379 ? -3.971 -1.836 -23.297 1 90.12 379 GLU A N 1
ATOM 2881 C CA . GLU A 1 379 ? -4.5 -1.217 -22.094 1 90.12 379 GLU A CA 1
ATOM 2882 C C . GLU A 1 379 ? -5.754 -1.942 -21.609 1 90.12 379 GLU A C 1
ATOM 2884 O O . GLU A 1 379 ? -6.156 -1.786 -20.453 1 90.12 379 GLU A O 1
ATOM 2889 N N . THR A 1 380 ? -6.375 -2.707 -22.453 1 86.88 380 THR A N 1
ATOM 2890 C CA . THR A 1 380 ? -7.598 -3.412 -22.078 1 86.88 380 THR A CA 1
ATOM 2891 C C . THR A 1 380 ? -7.273 -4.773 -21.469 1 86.88 380 THR A C 1
ATOM 2893 O O . THR A 1 380 ? -8.141 -5.418 -20.875 1 86.88 380 THR A O 1
ATOM 2896 N N . ALA A 1 381 ? -6 -5.23 -21.594 1 89 381 ALA A N 1
ATOM 2897 C CA . ALA A 1 381 ? -5.578 -6.531 -21.078 1 89 381 ALA A CA 1
ATOM 2898 C C . ALA A 1 381 ? -5.164 -6.445 -19.625 1 89 381 ALA A C 1
ATOM 2900 O O . ALA A 1 381 ? -3.994 -6.645 -19.281 1 89 381 ALA A O 1
ATOM 2901 N N . VAL A 1 382 ? -6.133 -6.125 -18.766 1 84.94 382 VAL A N 1
ATOM 2902 C CA . VAL A 1 382 ? -5.898 -5.957 -17.344 1 84.94 382 VAL A CA 1
ATOM 2903 C C . VAL A 1 382 ? -6.75 -6.957 -16.562 1 84.94 382 VAL A C 1
ATOM 2905 O O . VAL A 1 382 ? -7.922 -7.168 -16.875 1 84.94 382 VAL A O 1
ATOM 2908 N N . TYR A 1 383 ? -6.066 -7.617 -15.648 1 83.81 383 TYR A N 1
ATOM 2909 C CA . TYR A 1 383 ? -6.777 -8.562 -14.797 1 83.81 383 TYR A CA 1
ATOM 2910 C C . TYR A 1 383 ? -7.688 -7.84 -13.82 1 83.81 383 TYR A C 1
ATOM 2912 O O . TYR A 1 383 ? -7.238 -6.961 -13.078 1 83.81 383 TYR A O 1
ATOM 2920 N N . SER A 1 384 ? -8.922 -8.195 -13.852 1 74.88 384 SER A N 1
ATOM 2921 C CA . SER A 1 384 ? -9.867 -7.586 -12.922 1 74.88 384 SER A CA 1
ATOM 2922 C C . SER A 1 384 ? -10.109 -8.477 -11.711 1 74.88 384 SER A C 1
ATOM 2924 O O . SER A 1 384 ? -10.492 -9.641 -11.852 1 74.88 384 SER A O 1
ATOM 2926 N N . CYS A 1 385 ? -9.906 -7.973 -10.539 1 66.31 385 CYS A N 1
ATOM 2927 C CA . CYS A 1 385 ? -10.125 -8.711 -9.297 1 66.31 385 CYS A CA 1
ATOM 2928 C C . CYS A 1 385 ? -11.602 -8.734 -8.922 1 66.31 385 CYS A C 1
ATOM 2930 O O . CYS A 1 385 ? -12 -9.438 -7.996 1 66.31 385 CYS A O 1
ATOM 2932 N N . ALA A 1 386 ? -12.398 -7.91 -9.555 1 60.94 386 ALA A N 1
ATOM 2933 C CA . ALA A 1 386 ? -13.828 -7.918 -9.281 1 60.94 386 ALA A CA 1
ATOM 2934 C C . ALA A 1 386 ? -14.508 -9.125 -9.93 1 60.94 386 ALA A C 1
ATOM 2936 O O . ALA A 1 386 ? -14.852 -9.086 -11.117 1 60.94 386 ALA A O 1
ATOM 2937 N N . LEU A 1 387 ? -14.352 -10.266 -9.211 1 55.38 387 LEU A N 1
ATOM 2938 C CA . LEU A 1 387 ? -14.82 -11.523 -9.773 1 55.38 387 LEU A CA 1
ATOM 2939 C C . LEU A 1 387 ? -16.328 -11.5 -10 1 55.38 387 LEU A C 1
ATOM 2941 O O . LEU A 1 387 ? -17.078 -11.016 -9.148 1 55.38 387 LEU A O 1
ATOM 2945 N N . LEU A 1 388 ? -16.672 -11.43 -11.227 1 51.75 388 LEU A N 1
ATOM 2946 C CA . LEU A 1 388 ? -18.078 -11.641 -11.539 1 51.75 388 LEU A CA 1
ATOM 2947 C C . LEU A 1 388 ? -18.469 -13.102 -11.352 1 51.75 388 LEU A C 1
ATOM 2949 O O . LEU A 1 388 ? -17.906 -13.984 -11.992 1 51.75 388 LEU A O 1
ATOM 2953 N N . ASP A 1 389 ? -18.828 -13.445 -10.125 1 50.22 389 ASP A N 1
ATOM 2954 C CA . ASP A 1 389 ? -19.219 -14.828 -9.859 1 50.22 389 ASP A CA 1
ATOM 2955 C C . ASP A 1 389 ? -20.297 -15.281 -10.82 1 50.22 389 ASP A C 1
ATOM 2957 O O . ASP A 1 389 ? -21.469 -14.875 -10.695 1 50.22 389 ASP A O 1
ATOM 2961 N N . TYR A 1 390 ? -19.906 -15.828 -11.953 1 51.12 390 TYR A N 1
ATOM 2962 C CA . TYR A 1 390 ? -20.891 -16.297 -12.914 1 51.12 390 TYR A CA 1
ATOM 2963 C C . TYR A 1 390 ? -21.609 -17.547 -12.398 1 51.12 390 TYR A C 1
ATOM 2965 O O . TYR A 1 390 ? -22.453 -18.109 -13.086 1 51.12 390 TYR A O 1
ATOM 2973 N N . GLY A 1 391 ? -21.391 -17.812 -11.164 1 54.94 391 GLY A N 1
ATOM 2974 C CA . GLY A 1 391 ? -22.031 -18.953 -10.555 1 54.94 391 GLY A CA 1
ATOM 2975 C C . GLY A 1 391 ? -21.531 -20.281 -11.078 1 54.94 391 GLY A C 1
ATOM 2976 O O . GLY A 1 391 ? -20.984 -20.344 -12.18 1 54.94 391 GLY A O 1
ATOM 2977 N N . PRO A 1 392 ? -21.281 -21.328 -10.344 1 56.03 392 PRO A N 1
ATOM 2978 C CA . PRO A 1 392 ? -20.844 -22.656 -10.781 1 56.03 392 PRO A CA 1
ATOM 2979 C C . PRO A 1 392 ? -21.797 -23.297 -11.781 1 56.03 392 PRO A C 1
ATOM 2981 O O . PRO A 1 392 ? -22.969 -22.922 -11.852 1 56.03 392 PRO A O 1
ATOM 2984 N N . PRO A 1 393 ? -21.125 -24.062 -12.828 1 62.06 393 PRO A N 1
ATOM 2985 C CA . PRO A 1 393 ? -22.047 -24.938 -13.562 1 62.06 393 PRO A CA 1
ATOM 2986 C C . PRO A 1 393 ? -23.031 -25.672 -12.648 1 62.06 393 PRO A C 1
ATOM 2988 O O . PRO A 1 393 ? -22.781 -25.781 -11.445 1 62.06 393 PRO A O 1
ATOM 2991 N N . PRO A 1 394 ? -24.156 -26.062 -13.305 1 65.19 394 PRO A N 1
ATOM 2992 C CA . PRO A 1 394 ? -25.078 -26.828 -12.484 1 65.19 394 PRO A CA 1
ATOM 2993 C C . PRO A 1 394 ? -24.453 -28.078 -11.883 1 65.19 394 PRO A C 1
ATOM 2995 O O . PRO A 1 394 ? -23.562 -28.688 -12.492 1 65.19 394 PRO A O 1
ATOM 2998 N N . ASP A 1 395 ? -24.719 -28.375 -10.688 1 68.5 395 ASP A N 1
ATOM 2999 C CA . ASP A 1 395 ? -24.234 -29.531 -9.938 1 68.5 395 ASP A CA 1
ATOM 3000 C C . ASP A 1 395 ? -24.297 -30.797 -10.781 1 68.5 395 ASP A C 1
ATOM 3002 O O . ASP A 1 395 ? -23.422 -31.672 -10.68 1 68.5 395 ASP A O 1
ATOM 3006 N N . SER A 1 396 ? -25.266 -30.859 -11.617 1 73.44 396 SER A N 1
ATOM 3007 C CA . SER A 1 396 ? -25.484 -32.062 -12.422 1 73.44 396 SER A CA 1
ATOM 3008 C C . SER A 1 396 ? -24.344 -32.281 -13.406 1 73.44 396 SER A C 1
ATOM 3010 O O . SER A 1 396 ? -24.062 -33.406 -13.797 1 73.44 396 SER A O 1
ATOM 3012 N N . TYR A 1 397 ? -23.688 -31.234 -13.578 1 80.81 397 TYR A N 1
ATOM 3013 C CA . TYR A 1 397 ? -22.578 -31.312 -14.516 1 80.81 397 TYR A CA 1
ATOM 3014 C C . TYR A 1 397 ? -21.391 -32.031 -13.906 1 80.81 397 TYR A C 1
ATOM 3016 O O . TYR A 1 397 ? -20.641 -32.719 -14.609 1 80.81 397 TYR A O 1
ATOM 3024 N N . TRP A 1 398 ? -21.406 -32.062 -12.68 1 86.25 398 TRP A N 1
ATOM 3025 C CA . TRP A 1 398 ? -20.25 -32.625 -11.992 1 86.25 398 TRP A CA 1
ATOM 3026 C C . TRP A 1 398 ? -20.578 -33.969 -11.367 1 86.25 398 TRP A C 1
ATOM 3028 O O . TRP A 1 398 ? -19.719 -34.625 -10.789 1 86.25 398 TRP A O 1
ATOM 3038 N N . ALA A 1 399 ? -21.984 -34.25 -11.508 1 73.38 399 ALA A N 1
ATOM 3039 C CA . ALA A 1 399 ? -22.422 -35.562 -11 1 73.38 399 ALA A CA 1
ATOM 3040 C C . ALA A 1 399 ? -21.844 -36.719 -11.82 1 73.38 399 ALA A C 1
ATOM 3042 O O . ALA A 1 399 ? -21.625 -36.562 -13.031 1 73.38 399 ALA A O 1
ATOM 3043 N N . ARG A 1 400 ? -21.359 -37.875 -11.141 1 63.03 400 ARG A N 1
ATOM 3044 C CA . ARG A 1 400 ? -20.859 -39.062 -11.812 1 63.03 400 ARG A CA 1
ATOM 3045 C C . ARG A 1 400 ? -21.984 -39.844 -12.492 1 63.03 400 ARG A C 1
ATOM 3047 O O . ARG A 1 400 ? -23.109 -39.875 -12 1 63.03 400 ARG A O 1
ATOM 3054 N N . MET B 1 1 ? -31.672 6.859 -5.859 1 88.94 1 MET B N 1
ATOM 3055 C CA . MET B 1 1 ? -30.703 7.855 -5.395 1 88.94 1 MET B CA 1
ATOM 3056 C C . MET B 1 1 ? -29.797 8.312 -6.535 1 88.94 1 MET B C 1
ATOM 3058 O O . MET B 1 1 ? -29.656 7.613 -7.539 1 88.94 1 MET B O 1
ATOM 3062 N N . PRO B 1 2 ? -29.328 9.516 -6.434 1 96.75 2 PRO B N 1
ATOM 3063 C CA . PRO B 1 2 ? -28.594 10.039 -7.586 1 96.75 2 PRO B CA 1
ATOM 3064 C C . PRO B 1 2 ? -27.422 9.164 -7.98 1 96.75 2 PRO B C 1
ATOM 3066 O O . PRO B 1 2 ? -26.719 8.617 -7.113 1 96.75 2 PRO B O 1
ATOM 3069 N N . LYS B 1 3 ? -27.328 9 -9.234 1 98.19 3 LYS B N 1
ATOM 3070 C CA . LYS B 1 3 ? -26.281 8.141 -9.797 1 98.19 3 LYS B CA 1
ATOM 3071 C C . LYS B 1 3 ? -25.047 8.953 -10.156 1 98.19 3 LYS B C 1
ATOM 3073 O O . LYS B 1 3 ? -25.156 10.125 -10.539 1 98.19 3 LYS B O 1
ATOM 3078 N N . ILE B 1 4 ? -23.906 8.383 -10.078 1 98.88 4 ILE B N 1
ATOM 3079 C CA . ILE B 1 4 ? -22.641 8.992 -10.484 1 98.88 4 ILE B CA 1
ATOM 3080 C C . ILE B 1 4 ? -22.578 9.062 -12.008 1 98.88 4 ILE B C 1
ATOM 3082 O O . ILE B 1 4 ? -22.656 8.031 -12.688 1 98.88 4 ILE B O 1
ATOM 3086 N N . THR B 1 5 ? -22.328 10.227 -12.562 1 98.62 5 THR B N 1
ATOM 3087 C CA . THR B 1 5 ? -22.375 10.359 -14.016 1 98.62 5 THR B CA 1
ATOM 3088 C C . THR B 1 5 ? -21.016 10.773 -14.562 1 98.62 5 THR B C 1
ATOM 3090 O O . THR B 1 5 ? -20.766 10.641 -15.758 1 98.62 5 THR B O 1
ATOM 3093 N N . ASN B 1 6 ? -20.219 11.32 -13.68 1 98.44 6 ASN B N 1
ATOM 3094 C CA . ASN B 1 6 ? -18.891 11.742 -14.117 1 98.44 6 ASN B CA 1
ATOM 3095 C C . ASN B 1 6 ? -17.891 11.742 -12.961 1 98.44 6 ASN B C 1
ATOM 3097 O O . ASN B 1 6 ? -18.281 11.945 -11.812 1 98.44 6 ASN B O 1
ATOM 3101 N N . ILE B 1 7 ? -16.688 11.422 -13.266 1 98.69 7 ILE B N 1
ATOM 3102 C CA . ILE B 1 7 ? -15.562 11.5 -12.344 1 98.69 7 ILE B CA 1
ATOM 3103 C C . ILE B 1 7 ? -14.398 12.234 -13.016 1 98.69 7 ILE B C 1
ATOM 3105 O O . ILE B 1 7 ? -13.984 11.875 -14.125 1 98.69 7 ILE B O 1
ATOM 3109 N N . ARG B 1 8 ? -13.891 13.305 -12.359 1 98.25 8 ARG B N 1
ATOM 3110 C CA . ARG B 1 8 ? -12.711 14.016 -12.828 1 98.25 8 ARG B CA 1
ATOM 3111 C C . ARG B 1 8 ? -11.57 13.898 -11.82 1 98.25 8 ARG B C 1
ATOM 3113 O O . ARG B 1 8 ? -11.781 14.008 -10.617 1 98.25 8 ARG B O 1
ATOM 3120 N N . CYS B 1 9 ? -10.422 13.531 -12.336 1 98.81 9 CYS B N 1
ATOM 3121 C CA . CYS B 1 9 ? -9.195 13.656 -11.555 1 98.81 9 CYS B CA 1
ATOM 3122 C C . CYS B 1 9 ? -8.602 15.055 -11.688 1 98.81 9 CYS B C 1
ATOM 3124 O O . CYS B 1 9 ? -8.359 15.523 -12.805 1 98.81 9 CYS B O 1
ATOM 3126 N N . LEU B 1 10 ? -8.375 15.758 -10.594 1 98.62 10 LEU B N 1
ATOM 3127 C CA . LEU B 1 10 ? -7.82 17.109 -10.594 1 98.62 10 LEU B CA 1
ATOM 3128 C C . LEU B 1 10 ? -6.453 17.141 -9.914 1 98.62 10 LEU B C 1
ATOM 3130 O O . LEU B 1 10 ? -6.324 16.75 -8.75 1 98.62 10 LEU B O 1
ATOM 3134 N N . LEU B 1 11 ? -5.473 17.469 -10.633 1 98.62 11 LEU B N 1
ATOM 3135 C CA . LEU B 1 11 ? -4.172 17.828 -10.078 1 98.62 11 LEU B CA 1
ATOM 3136 C C . LEU B 1 11 ? -3.939 19.328 -10.156 1 98.62 11 LEU B C 1
ATOM 3138 O O . LEU B 1 11 ? -3.969 19.906 -11.242 1 98.62 11 LEU B O 1
ATOM 3142 N N . LEU B 1 12 ? -3.773 19.938 -9.016 1 98.44 12 LEU B N 1
ATOM 3143 C CA . LEU B 1 12 ? -3.566 21.375 -8.938 1 98.44 12 LEU B CA 1
ATOM 3144 C C . LEU B 1 12 ? -2.324 21.703 -8.117 1 98.44 12 LEU B C 1
ATOM 3146 O O . LEU B 1 12 ? -2.059 21.062 -7.102 1 98.44 12 LEU B O 1
ATOM 3150 N N . SER B 1 13 ? -1.528 22.641 -8.578 1 96.69 13 SER B N 1
ATOM 3151 C CA . SER B 1 13 ? -0.31 23.062 -7.891 1 96.69 13 SER B CA 1
ATOM 3152 C C . SER B 1 13 ? -0.38 24.531 -7.488 1 96.69 13 SER B C 1
ATOM 3154 O O . SER B 1 13 ? -0.702 25.391 -8.312 1 96.69 13 SER B O 1
ATOM 3156 N N . SER B 1 14 ? -0.16 24.797 -6.238 1 95.62 14 SER B N 1
ATOM 3157 C CA . SER B 1 14 ? -0.224 26.156 -5.684 1 95.62 14 SER B CA 1
ATOM 3158 C C . SER B 1 14 ? 1.065 26.516 -4.949 1 95.62 14 SER B C 1
ATOM 3160 O O . SER B 1 14 ? 1.774 25.625 -4.465 1 95.62 14 SER B O 1
ATOM 3162 N N . PRO B 1 15 ? 1.415 27.812 -4.984 1 91.12 15 PRO B N 1
ATOM 3163 C CA . PRO B 1 15 ? 2.518 28.203 -4.105 1 91.12 15 PRO B CA 1
ATOM 3164 C C . PRO B 1 15 ? 2.324 27.734 -2.666 1 91.12 15 PRO B C 1
ATOM 3166 O O . PRO B 1 15 ? 1.195 27.688 -2.174 1 91.12 15 PRO B O 1
ATOM 3169 N N . TYR B 1 16 ? 3.457 27.328 -2.133 1 88.44 16 TYR B N 1
ATOM 3170 C CA . TYR B 1 16 ? 3.432 26.797 -0.777 1 88.44 16 TYR B CA 1
ATOM 3171 C C . TYR B 1 16 ? 4.559 27.391 0.064 1 88.44 16 TYR B C 1
ATOM 3173 O O . TYR B 1 16 ? 5.734 27.25 -0.282 1 88.44 16 TYR B O 1
ATOM 3181 N N . ALA B 1 17 ? 4.18 27.984 1.109 1 77.44 17 ALA B N 1
ATOM 3182 C CA . ALA B 1 17 ? 5.129 28.531 2.076 1 77.44 17 ALA B CA 1
ATOM 3183 C C . ALA B 1 17 ? 6.027 29.578 1.435 1 77.44 17 ALA B C 1
ATOM 3185 O O . ALA B 1 17 ? 5.746 30.062 0.333 1 77.44 17 ALA B O 1
ATOM 3186 N N . ASP B 1 18 ? 6.922 30.062 2.25 1 71.69 18 ASP B N 1
ATOM 3187 C CA . ASP B 1 18 ? 7.91 31.047 1.792 1 71.69 18 ASP B CA 1
ATOM 3188 C C . ASP B 1 18 ? 9.109 30.344 1.157 1 71.69 18 ASP B C 1
ATOM 3190 O O . ASP B 1 18 ? 9.648 29.391 1.719 1 71.69 18 ASP B O 1
ATOM 3194 N N . ALA B 1 19 ? 9.445 30.797 -0.057 1 68.38 19 ALA B N 1
ATOM 3195 C CA . ALA B 1 19 ? 10.539 30.203 -0.82 1 68.38 19 ALA B CA 1
ATOM 3196 C C . ALA B 1 19 ? 11.836 30.219 -0.012 1 68.38 19 ALA B C 1
ATOM 3198 O O . ALA B 1 19 ? 12.734 29.406 -0.258 1 68.38 19 ALA B O 1
ATOM 3199 N N . ASP B 1 20 ? 11.781 31.062 0.943 1 66.56 20 ASP B N 1
ATOM 3200 C CA . ASP B 1 20 ? 13.023 31.219 1.694 1 66.56 20 ASP B CA 1
ATOM 3201 C C . ASP B 1 20 ? 13.07 30.266 2.887 1 66.56 20 ASP B C 1
ATOM 3203 O O . ASP B 1 20 ? 14.094 30.141 3.559 1 66.56 20 ASP B O 1
ATOM 3207 N N . ASP B 1 21 ? 12.023 29.516 3.014 1 65.88 21 ASP B N 1
ATOM 3208 C CA . ASP B 1 21 ? 12.008 28.516 4.082 1 65.88 21 ASP B CA 1
ATOM 3209 C C . ASP B 1 21 ? 12.891 27.328 3.732 1 65.88 21 ASP B C 1
ATOM 3211 O O . ASP B 1 21 ? 12.734 26.719 2.67 1 65.88 21 ASP B O 1
ATOM 3215 N N . PRO B 1 22 ? 13.906 27.078 4.559 1 61.31 22 PRO B N 1
ATOM 3216 C CA . PRO B 1 22 ? 14.852 26.016 4.234 1 61.31 22 PRO B CA 1
ATOM 3217 C C . PRO B 1 22 ? 14.172 24.656 4.004 1 61.31 22 PRO B C 1
ATOM 3219 O O . PRO B 1 22 ? 14.547 23.922 3.094 1 61.31 22 PRO B O 1
ATOM 3222 N N . GLU B 1 23 ? 13.203 24.359 4.809 1 61.44 23 GLU B N 1
ATOM 3223 C CA . GLU B 1 23 ? 12.516 23.078 4.645 1 61.44 23 GLU B CA 1
ATOM 3224 C C . GLU B 1 23 ? 11.844 22.984 3.277 1 61.44 23 GLU B C 1
ATOM 3226 O O . GLU B 1 23 ? 11.828 21.922 2.658 1 61.44 23 GLU B O 1
ATOM 3231 N N . ILE B 1 24 ? 11.391 24.094 2.955 1 63.44 24 ILE B N 1
ATOM 3232 C CA . ILE B 1 24 ? 10.727 24.141 1.656 1 63.44 24 ILE B CA 1
ATOM 3233 C C . ILE B 1 24 ? 11.75 23.922 0.544 1 63.44 24 ILE B C 1
ATOM 3235 O O . ILE B 1 24 ? 11.508 23.156 -0.394 1 63.44 24 ILE B O 1
ATOM 3239 N N . LYS B 1 25 ? 12.875 24.469 0.814 1 63.94 25 LYS B N 1
ATOM 3240 C CA . LYS B 1 25 ? 13.961 24.281 -0.144 1 63.94 25 LYS B CA 1
ATOM 3241 C C . LYS B 1 25 ? 14.391 22.812 -0.211 1 63.94 25 LYS B C 1
ATOM 3243 O O . LYS B 1 25 ? 14.742 22.312 -1.282 1 63.94 25 LYS B O 1
ATOM 3248 N N . GLU B 1 26 ? 14.258 22.203 0.923 1 65.56 26 GLU B N 1
ATOM 3249 C CA . GLU B 1 26 ? 14.727 20.828 1.016 1 65.56 26 GLU B CA 1
ATOM 3250 C C . GLU B 1 26 ? 13.711 19.859 0.429 1 65.56 26 GLU B C 1
ATOM 3252 O O . GLU B 1 26 ? 14.078 18.875 -0.215 1 65.56 26 GLU B O 1
ATOM 3257 N N . CYS B 1 27 ? 12.531 20.203 0.608 1 63.47 27 CYS B N 1
ATOM 3258 C CA . CYS B 1 27 ? 11.5 19.219 0.3 1 63.47 27 CYS B CA 1
ATOM 3259 C C . CYS B 1 27 ? 10.867 19.5 -1.057 1 63.47 27 CYS B C 1
ATOM 3261 O O . CYS B 1 27 ? 10.195 18.641 -1.622 1 63.47 27 CYS B O 1
ATOM 3263 N N . PHE B 1 28 ? 11.109 20.734 -1.541 1 64.25 28 PHE B N 1
ATOM 3264 C CA . PHE B 1 28 ? 10.586 21.125 -2.846 1 64.25 28 PHE B CA 1
ATOM 3265 C C . PHE B 1 28 ? 11.711 21.594 -3.764 1 64.25 28 PHE B C 1
ATOM 3267 O O . PHE B 1 28 ? 11.867 22.781 -4.012 1 64.25 28 PHE B O 1
ATOM 3274 N N . PRO B 1 29 ? 12.398 20.609 -4.34 1 62.12 29 PRO B N 1
ATOM 3275 C CA . PRO B 1 29 ? 13.609 20.953 -5.086 1 62.12 29 PRO B CA 1
ATOM 3276 C C . PRO B 1 29 ? 13.336 21.875 -6.266 1 62.12 29 PRO B C 1
ATOM 3278 O O . PRO B 1 29 ? 14.234 22.578 -6.73 1 62.12 29 PRO B O 1
ATOM 3281 N N . ASN B 1 30 ? 12.141 21.922 -6.672 1 66 30 ASN B N 1
ATOM 3282 C CA . ASN B 1 30 ? 11.891 22.703 -7.871 1 66 30 ASN B CA 1
ATOM 3283 C C . ASN B 1 30 ? 11.117 23.984 -7.555 1 66 30 ASN B C 1
ATOM 3285 O O . ASN B 1 30 ? 10.562 24.625 -8.453 1 66 30 ASN B O 1
ATOM 3289 N N . GLY B 1 31 ? 10.992 24.281 -6.34 1 68.69 31 GLY B N 1
ATOM 3290 C CA . GLY B 1 31 ? 10.359 25.531 -5.953 1 68.69 31 GLY B CA 1
ATOM 3291 C C . GLY B 1 31 ? 9.188 25.344 -5.004 1 68.69 31 GLY B C 1
ATOM 3292 O O . GLY B 1 31 ? 8.695 24.219 -4.832 1 68.69 31 GLY B O 1
ATOM 3293 N N . PRO B 1 32 ? 8.828 26.469 -4.43 1 80.31 32 PRO B N 1
ATOM 3294 C CA . PRO B 1 32 ? 7.84 26.422 -3.352 1 80.31 32 PRO B CA 1
ATOM 3295 C C . PRO B 1 32 ? 6.414 26.25 -3.867 1 80.31 32 PRO B C 1
ATOM 3297 O O . PRO B 1 32 ? 5.602 27.172 -3.754 1 80.31 32 PRO B O 1
ATOM 3300 N N . LYS B 1 33 ? 6.184 25.188 -4.559 1 89.5 33 LYS B N 1
ATOM 3301 C CA . LYS B 1 33 ? 4.844 24.797 -4.996 1 89.5 33 LYS B CA 1
ATOM 3302 C C . LYS B 1 33 ? 4.504 23.391 -4.531 1 89.5 33 LYS B C 1
ATOM 3304 O O . LYS B 1 33 ? 5.367 22.516 -4.512 1 89.5 33 LYS B O 1
ATOM 3309 N N . ARG B 1 34 ? 3.365 23.281 -4.121 1 92.38 34 ARG B N 1
ATOM 3310 C CA . ARG B 1 34 ? 2.893 21.969 -3.67 1 92.38 34 ARG B CA 1
ATOM 3311 C C . ARG B 1 34 ? 1.66 21.547 -4.457 1 92.38 34 ARG B C 1
ATOM 3313 O O . ARG B 1 34 ? 0.782 22.359 -4.746 1 92.38 34 ARG B O 1
ATOM 3320 N N . THR B 1 35 ? 1.643 20.297 -4.844 1 95.69 35 THR B N 1
ATOM 3321 C CA . THR B 1 35 ? 0.542 19.75 -5.621 1 95.69 35 THR B CA 1
ATOM 3322 C C . THR B 1 35 ? -0.466 19.047 -4.711 1 95.69 35 THR B C 1
ATOM 3324 O O . THR B 1 35 ? -0.092 18.469 -3.686 1 95.69 35 THR B O 1
ATOM 3327 N N . ILE B 1 36 ? -1.737 19.156 -5.086 1 97.75 36 ILE B N 1
ATOM 3328 C CA . ILE B 1 36 ? -2.781 18.328 -4.48 1 97.75 36 ILE B CA 1
ATOM 3329 C C . ILE B 1 36 ? -3.518 17.547 -5.566 1 97.75 36 ILE B C 1
ATOM 3331 O O . ILE B 1 36 ? -3.494 17.922 -6.738 1 97.75 36 ILE B O 1
ATOM 3335 N N . GLY B 1 37 ? -4.07 16.438 -5.184 1 98.62 37 GLY B N 1
ATOM 3336 C CA . GLY B 1 37 ? -4.906 15.625 -6.051 1 98.62 37 GLY B CA 1
ATOM 3337 C C . GLY B 1 37 ? -6.305 15.414 -5.504 1 98.62 37 GLY B C 1
ATOM 3338 O O . GLY B 1 37 ? -6.473 14.969 -4.367 1 98.62 37 GLY B O 1
ATOM 3339 N N . MET B 1 38 ? -7.32 15.719 -6.34 1 98.88 38 MET B N 1
ATOM 3340 C CA . MET B 1 38 ? -8.719 15.594 -5.926 1 98.88 38 MET B CA 1
ATOM 3341 C C . MET B 1 38 ? -9.508 14.758 -6.926 1 98.88 38 MET B C 1
ATOM 3343 O O . MET B 1 38 ? -9.086 14.586 -8.07 1 98.88 38 MET B O 1
ATOM 3347 N N . VAL B 1 39 ? -10.508 14.156 -6.441 1 98.88 39 VAL B N 1
ATOM 3348 C CA . VAL B 1 39 ? -11.57 13.555 -7.242 1 98.88 39 VAL B CA 1
ATOM 3349 C C . VAL B 1 39 ? -12.82 14.43 -7.188 1 98.88 39 VAL B C 1
ATOM 3351 O O . VAL B 1 39 ? -13.242 14.852 -6.113 1 98.88 39 VAL B O 1
ATOM 3354 N N . GLU B 1 40 ? -13.312 14.805 -8.305 1 98.88 40 GLU B N 1
ATOM 3355 C CA . GLU B 1 40 ? -14.625 15.438 -8.406 1 98.88 40 GLU B CA 1
ATOM 3356 C C . GLU B 1 40 ? -15.672 14.477 -8.945 1 98.88 40 GLU B C 1
ATOM 3358 O O . GLU B 1 40 ? -15.523 13.938 -10.047 1 98.88 40 GLU B O 1
ATOM 3363 N N . VAL B 1 41 ? -16.656 14.227 -8.195 1 98.81 41 VAL B N 1
ATOM 3364 C CA . VAL B 1 41 ? -17.75 13.367 -8.617 1 98.81 41 VAL B CA 1
ATOM 3365 C C . VAL B 1 41 ? -18.953 14.219 -9.016 1 98.81 41 VAL B C 1
ATOM 3367 O O . VAL B 1 41 ? -19.25 15.219 -8.359 1 98.81 41 VAL B O 1
ATOM 3370 N N . THR B 1 42 ? -19.562 13.898 -10.078 1 98.81 42 THR B N 1
ATOM 3371 C CA . THR B 1 42 ? -20.812 14.523 -10.5 1 98.81 42 THR B CA 1
ATOM 3372 C C . THR B 1 42 ? -21.969 13.516 -10.445 1 98.81 42 THR B C 1
ATOM 3374 O O . THR B 1 42 ? -21.844 12.406 -10.969 1 98.81 42 THR B O 1
ATOM 3377 N N . LEU B 1 43 ? -23.016 13.914 -9.805 1 98.69 43 LEU B N 1
ATOM 3378 C CA . LEU B 1 43 ? -24.219 13.086 -9.734 1 98.69 43 LEU B CA 1
ATOM 3379 C C . LEU B 1 43 ? -25.234 13.523 -10.781 1 98.69 43 LEU B C 1
ATOM 3381 O O . LEU B 1 43 ? -25.141 14.633 -11.312 1 98.69 43 LEU B O 1
ATOM 3385 N N . ASP B 1 44 ? -26.188 12.641 -11.094 1 98.31 44 ASP B N 1
ATOM 3386 C CA . ASP B 1 44 ? -27.156 12.922 -12.148 1 98.31 44 ASP B CA 1
ATOM 3387 C C . ASP B 1 44 ? -28.156 13.992 -11.695 1 98.31 44 ASP B C 1
ATOM 3389 O O . ASP B 1 44 ? -28.922 14.516 -12.508 1 98.31 44 ASP B O 1
ATOM 3393 N N . ASN B 1 45 ? -28.172 14.422 -10.484 1 98.06 45 ASN B N 1
ATOM 3394 C CA . ASN B 1 45 ? -28.984 15.539 -10.031 1 98.06 45 ASN B CA 1
ATOM 3395 C C . ASN B 1 45 ? -28.25 16.875 -10.219 1 98.06 45 ASN B C 1
ATOM 3397 O O . ASN B 1 45 ? -28.734 17.906 -9.766 1 98.06 45 ASN B O 1
ATOM 3401 N N . GLY B 1 46 ? -27.047 16.828 -10.758 1 97.19 46 GLY B N 1
ATOM 3402 C CA . GLY B 1 46 ? -26.312 18.031 -11.117 1 97.19 46 GLY B CA 1
ATOM 3403 C C . GLY B 1 46 ? -25.312 18.469 -10.062 1 97.19 46 GLY B C 1
ATOM 3404 O O . GLY B 1 46 ? -24.516 19.375 -10.289 1 97.19 46 GLY B O 1
ATOM 3405 N N . VAL B 1 47 ? -25.328 17.828 -8.938 1 98.31 47 VAL B N 1
ATOM 3406 C CA . VAL B 1 47 ? -24.453 18.219 -7.832 1 98.31 47 VAL B CA 1
ATOM 3407 C C . VAL B 1 47 ? -23.078 17.609 -8.016 1 98.31 47 VAL B C 1
ATOM 3409 O O . VAL B 1 47 ? -22.953 16.469 -8.484 1 98.31 47 VAL B O 1
ATOM 3412 N N . THR B 1 48 ? -22.047 18.359 -7.68 1 98.44 48 THR B N 1
ATOM 3413 C CA . THR B 1 48 ? -20.672 17.875 -7.699 1 98.44 48 THR B CA 1
ATOM 3414 C C . THR B 1 48 ? -20.094 17.812 -6.285 1 98.44 48 THR B C 1
ATOM 3416 O O . THR B 1 48 ? -20.484 18.609 -5.426 1 98.44 48 THR B O 1
ATOM 3419 N N . GLY B 1 49 ? -19.312 16.828 -6.023 1 98.81 49 GLY B N 1
ATOM 3420 C CA . GLY B 1 49 ? -18.547 16.719 -4.785 1 98.81 49 GLY B CA 1
ATOM 3421 C C . GLY B 1 49 ? -17.062 16.609 -5.004 1 98.81 49 GLY B C 1
ATOM 3422 O O . GLY B 1 49 ? -16.609 16.062 -6.023 1 98.81 49 GLY B O 1
ATOM 3423 N N . LEU B 1 50 ? -16.312 17.125 -4.023 1 98.88 50 LEU B N 1
ATOM 3424 C CA . LEU B 1 50 ? -14.859 17.094 -4.09 1 98.88 50 LEU B CA 1
ATOM 3425 C C . LEU B 1 50 ? -14.273 16.266 -2.953 1 98.88 50 LEU B C 1
ATOM 3427 O O . LEU B 1 50 ? -14.773 16.312 -1.826 1 98.88 50 LEU B O 1
ATOM 3431 N N . GLY B 1 51 ? -13.305 15.484 -3.24 1 98.88 51 GLY B N 1
ATOM 3432 C CA . GLY B 1 51 ? -12.508 14.75 -2.271 1 98.88 51 GLY B CA 1
ATOM 3433 C C . GLY B 1 51 ? -11.031 14.719 -2.617 1 98.88 51 GLY B C 1
ATOM 3434 O O . GLY B 1 51 ? -10.656 14.891 -3.779 1 98.88 51 GLY B O 1
ATOM 3435 N N . GLU B 1 52 ? -10.227 14.508 -1.646 1 98.88 52 GLU B N 1
ATOM 3436 C CA . GLU B 1 52 ? -8.781 14.609 -1.834 1 98.88 52 GLU B CA 1
ATOM 3437 C C . GLU B 1 52 ? -8.062 13.398 -1.254 1 98.88 52 GLU B C 1
ATOM 3439 O O . GLU B 1 52 ? -8.492 12.844 -0.239 1 98.88 52 GLU B O 1
ATOM 3444 N N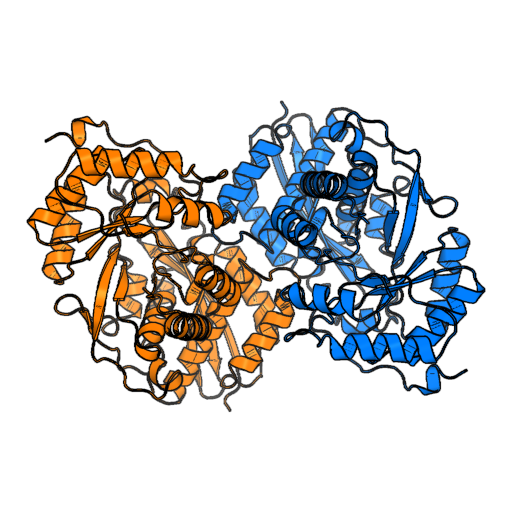 . GLY B 1 53 ? -7.066 12.961 -1.956 1 98.62 53 GLY B N 1
ATOM 3445 C CA . GLY B 1 53 ? -6.133 11.953 -1.466 1 98.62 53 GLY B CA 1
ATOM 3446 C C . GLY B 1 53 ? -4.742 12.5 -1.22 1 98.62 53 GLY B C 1
ATOM 3447 O O . GLY B 1 53 ? -4.164 13.164 -2.088 1 98.62 53 GLY B O 1
ATOM 3448 N N . TYR B 1 54 ? -4.203 12.156 -0.075 1 96.88 54 TYR B N 1
ATOM 3449 C CA . TYR B 1 54 ? -2.924 12.664 0.407 1 96.88 54 TYR B CA 1
ATOM 3450 C C . TYR B 1 54 ? -1.791 12.266 -0.533 1 96.88 54 TYR B C 1
ATOM 3452 O O . TYR B 1 54 ? -0.789 12.977 -0.643 1 96.88 54 TYR B O 1
ATOM 3460 N N . LEU B 1 55 ? -1.959 11.289 -1.283 1 97.19 55 LEU B N 1
ATOM 3461 C CA . LEU B 1 55 ? -0.956 10.68 -2.15 1 97.19 55 LEU B CA 1
ATOM 3462 C C . LEU B 1 55 ? -0.427 11.688 -3.164 1 97.19 55 LEU B C 1
ATOM 3464 O O . LEU B 1 55 ? 0.758 11.672 -3.5 1 97.19 55 LEU B O 1
ATOM 3468 N N . ALA B 1 56 ? -1.244 12.57 -3.625 1 97.31 56 ALA B N 1
ATOM 3469 C CA . ALA B 1 56 ? -0.906 13.43 -4.754 1 97.31 56 ALA B CA 1
ATOM 3470 C C . ALA B 1 56 ? 0.169 14.445 -4.371 1 97.31 56 ALA B C 1
ATOM 3472 O O . ALA B 1 56 ? 0.829 15.016 -5.242 1 97.31 56 ALA B O 1
ATOM 3473 N N . VAL B 1 57 ? 0.31 14.68 -3.082 1 94.19 57 VAL B N 1
ATOM 3474 C CA . VAL B 1 57 ? 1.375 15.562 -2.619 1 94.19 57 VAL B CA 1
ATOM 3475 C C . VAL B 1 57 ? 2.734 14.969 -2.99 1 94.19 57 VAL B C 1
ATOM 3477 O O . VAL B 1 57 ? 3.658 15.703 -3.352 1 94.19 57 VAL B O 1
ATOM 3480 N N . PHE B 1 58 ? 2.814 13.688 -2.967 1 92.44 58 PHE B N 1
ATOM 3481 C CA . PHE B 1 58 ? 4.082 12.984 -3.123 1 92.44 58 PHE B CA 1
ATOM 3482 C C . PHE B 1 58 ? 4.172 12.328 -4.5 1 92.44 58 PHE B C 1
ATOM 3484 O O . PHE B 1 58 ? 5.27 12.156 -5.039 1 92.44 58 PHE B O 1
ATOM 3491 N N . ALA B 1 59 ? 3.078 11.914 -4.992 1 95.81 59 ALA B N 1
ATOM 3492 C CA . ALA B 1 59 ? 3.025 11.125 -6.219 1 95.81 59 ALA B CA 1
ATOM 3493 C C . ALA B 1 59 ? 1.758 11.422 -7.012 1 95.81 59 ALA B C 1
ATOM 3495 O O . ALA B 1 59 ? 0.907 10.555 -7.195 1 95.81 59 ALA B O 1
ATOM 3496 N N . PRO B 1 60 ? 1.729 12.602 -7.641 1 97.19 60 PRO B N 1
ATOM 3497 C CA . PRO B 1 60 ? 0.499 13.062 -8.289 1 97.19 60 PRO B CA 1
ATOM 3498 C C . PRO B 1 60 ? 0.098 12.188 -9.477 1 97.19 60 PRO B C 1
ATOM 3500 O O . PRO B 1 60 ? -1.088 11.906 -9.672 1 97.19 60 PRO B O 1
ATOM 3503 N N . LYS B 1 61 ? 1.054 11.719 -10.281 1 97.75 61 LYS B N 1
ATOM 3504 C CA . LYS B 1 61 ? 0.725 10.906 -11.445 1 97.75 61 LYS B CA 1
ATOM 3505 C C . LYS B 1 61 ? 0.279 9.508 -11.039 1 97.75 61 LYS B C 1
ATOM 3507 O O . LYS B 1 61 ? -0.542 8.883 -11.719 1 97.75 61 LYS B O 1
ATOM 3512 N N . VAL B 1 62 ? 0.857 8.984 -9.938 1 98.44 62 VAL B N 1
ATOM 3513 C CA . VAL B 1 62 ? 0.375 7.723 -9.383 1 98.44 62 VAL B CA 1
ATOM 3514 C C . VAL B 1 62 ? -1.072 7.883 -8.922 1 98.44 62 VAL B C 1
ATOM 3516 O O . VAL B 1 62 ? -1.921 7.035 -9.219 1 98.44 62 VAL B O 1
ATOM 3519 N N . PHE B 1 63 ? -1.336 8.977 -8.219 1 98.69 63 PHE B N 1
ATOM 3520 C CA . PHE B 1 63 ? -2.699 9.297 -7.812 1 98.69 63 PHE B CA 1
ATOM 3521 C C . PHE B 1 63 ? -3.639 9.289 -9.016 1 98.69 63 PHE B C 1
ATOM 3523 O O . PHE B 1 63 ? -4.668 8.609 -9 1 98.69 63 PHE B O 1
ATOM 3530 N N . GLN B 1 64 ? -3.279 9.977 -10.055 1 98.81 64 GLN B N 1
ATOM 3531 C CA . GLN B 1 64 ? -4.098 10.102 -11.258 1 98.81 64 GLN B CA 1
ATOM 3532 C C . GLN B 1 64 ? -4.367 8.734 -11.875 1 98.81 64 GLN B C 1
ATOM 3534 O O . GLN B 1 64 ? -5.5 8.43 -12.258 1 98.81 64 GLN B O 1
ATOM 3539 N N . SER B 1 65 ? -3.342 7.914 -11.969 1 98.44 65 SER B N 1
ATOM 3540 C CA . SER B 1 65 ? -3.5 6.602 -12.594 1 98.44 65 SER B CA 1
ATOM 3541 C C . SER B 1 65 ? -4.457 5.723 -11.789 1 98.44 65 SER B C 1
ATOM 3543 O O . SER B 1 65 ? -5.227 4.949 -12.367 1 98.44 65 SER B O 1
ATOM 3545 N N . ILE B 1 66 ? -4.402 5.773 -10.484 1 98.5 66 ILE B N 1
ATOM 3546 C CA . ILE B 1 66 ? -5.301 4.973 -9.664 1 98.5 66 ILE B CA 1
ATOM 3547 C C . ILE B 1 66 ? -6.73 5.488 -9.805 1 98.5 66 ILE B C 1
ATOM 3549 O O . ILE B 1 66 ? -7.676 4.699 -9.883 1 98.5 66 ILE B O 1
ATOM 3553 N N . VAL B 1 67 ? -6.938 6.832 -9.828 1 98.75 67 VAL B N 1
ATOM 3554 C CA . VAL B 1 67 ? -8.273 7.398 -10.016 1 98.75 67 VAL B CA 1
ATOM 3555 C C . VAL B 1 67 ? -8.875 6.883 -11.32 1 98.75 67 VAL B C 1
ATOM 3557 O O . VAL B 1 67 ? -10.023 6.453 -11.352 1 98.75 67 VAL B O 1
ATOM 3560 N N . GLU B 1 68 ? -8.062 6.938 -12.352 1 97.62 68 GLU B N 1
ATOM 3561 C CA . GLU B 1 68 ? -8.523 6.508 -13.672 1 97.62 68 GLU B CA 1
ATOM 3562 C C . GLU B 1 68 ? -8.891 5.027 -13.68 1 97.62 68 GLU B C 1
ATOM 3564 O O . GLU B 1 68 ? -9.844 4.621 -14.336 1 97.62 68 GLU B O 1
ATOM 3569 N N . LEU B 1 69 ? -8.156 4.25 -12.961 1 95.19 69 LEU B N 1
ATOM 3570 C CA . LEU B 1 69 ? -8.438 2.822 -12.852 1 95.19 69 LEU B CA 1
ATOM 3571 C C . LEU B 1 69 ? -9.727 2.582 -12.078 1 95.19 69 LEU B C 1
ATOM 3573 O O . LEU B 1 69 ? -10.492 1.675 -12.414 1 95.19 69 LEU B O 1
ATOM 3577 N N . CYS B 1 70 ? -10.023 3.332 -11.102 1 95.81 70 CYS B N 1
ATOM 3578 C CA . CYS B 1 70 ? -11.133 3.139 -10.164 1 95.81 70 CYS B CA 1
ATOM 3579 C C . CYS B 1 70 ? -12.43 3.689 -10.742 1 95.81 70 CYS B C 1
ATOM 3581 O O . CYS B 1 70 ? -13.508 3.182 -10.438 1 95.81 70 CYS B O 1
ATOM 3583 N N . ALA B 1 71 ? -12.359 4.734 -11.516 1 97.38 71 ALA B N 1
ATOM 3584 C CA . ALA B 1 71 ? -13.516 5.523 -11.938 1 97.38 71 ALA B CA 1
ATOM 3585 C C . ALA B 1 71 ? -14.586 4.637 -12.57 1 97.38 71 ALA B C 1
ATOM 3587 O O . ALA B 1 71 ? -15.758 4.703 -12.195 1 97.38 71 ALA B O 1
ATOM 3588 N N . PRO B 1 72 ? -14.227 3.729 -13.5 1 93.5 72 PRO B N 1
ATOM 3589 C CA . PRO B 1 72 ? -15.25 2.904 -14.148 1 93.5 72 PRO B CA 1
ATOM 3590 C C . PRO B 1 72 ? -16.016 2.021 -13.156 1 93.5 72 PRO B C 1
ATOM 3592 O O . PRO B 1 72 ? -17.156 1.647 -13.414 1 93.5 72 PRO B O 1
ATOM 3595 N N . GLN B 1 73 ? -15.43 1.715 -12.016 1 91.62 73 GLN B N 1
ATOM 3596 C CA . GLN B 1 73 ? -16.016 0.785 -11.055 1 91.62 73 GLN B CA 1
ATOM 3597 C C . GLN B 1 73 ? -17.219 1.397 -10.359 1 91.62 73 GLN B C 1
ATOM 3599 O O . GLN B 1 73 ? -18.047 0.679 -9.797 1 91.62 73 GLN B O 1
ATOM 3604 N N . VAL B 1 74 ? -17.328 2.729 -10.398 1 96.56 74 VAL B N 1
ATOM 3605 C CA . VAL B 1 74 ? -18.406 3.354 -9.633 1 96.56 74 VAL B CA 1
ATOM 3606 C C . VAL B 1 74 ? -19.328 4.121 -10.562 1 96.56 74 VAL B C 1
ATOM 3608 O O . VAL B 1 74 ? -20.391 4.598 -10.148 1 96.56 74 VAL B O 1
ATOM 3611 N N . MET B 1 75 ? -19 4.301 -11.844 1 97.19 75 MET B N 1
ATOM 3612 C CA . MET B 1 75 ? -19.812 5.039 -12.812 1 97.19 75 MET B CA 1
ATOM 3613 C C . MET B 1 75 ? -21.203 4.441 -12.922 1 97.19 75 MET B C 1
ATOM 3615 O O . MET B 1 75 ? -21.359 3.221 -12.953 1 97.19 75 MET B O 1
ATOM 3619 N N . GLY B 1 76 ? -22.219 5.27 -12.914 1 98.25 76 GLY B N 1
ATOM 3620 C CA . GLY B 1 76 ? -23.594 4.848 -13.102 1 98.25 76 GLY B CA 1
ATOM 3621 C C . GLY B 1 76 ? -24.234 4.305 -11.836 1 98.25 76 GLY B C 1
ATOM 3622 O O . GLY B 1 76 ? -25.438 4.035 -11.805 1 98.25 76 GLY B O 1
ATOM 3623 N N . LYS B 1 77 ? -23.531 4.148 -10.812 1 97.88 77 LYS B N 1
ATOM 3624 C CA . LYS B 1 77 ? -24.031 3.562 -9.578 1 97.88 77 LYS B CA 1
ATOM 3625 C C . LYS B 1 77 ? -24.531 4.641 -8.617 1 97.88 77 LYS B C 1
ATOM 3627 O O . LYS B 1 77 ? -24.328 5.832 -8.852 1 97.88 77 LYS B O 1
ATOM 3632 N N . ASP B 1 78 ? -25.219 4.223 -7.539 1 98.44 78 ASP B N 1
ATOM 3633 C CA . ASP B 1 78 ? -25.812 5.102 -6.531 1 98.44 78 ASP B CA 1
ATOM 3634 C C . ASP B 1 78 ? -24.734 5.84 -5.746 1 98.44 78 ASP B C 1
ATOM 3636 O O . ASP B 1 78 ? -23.984 5.227 -4.98 1 98.44 78 ASP B O 1
ATOM 3640 N N . GLY B 1 79 ? -24.734 7.164 -5.891 1 98.44 79 GLY B N 1
ATOM 3641 C CA . GLY B 1 79 ? -23.719 7.98 -5.238 1 98.44 79 GLY B CA 1
ATOM 3642 C C . GLY B 1 79 ? -23.984 8.188 -3.758 1 98.44 79 GLY B C 1
ATOM 3643 O O . GLY B 1 79 ? -23.109 8.641 -3.025 1 98.44 79 GLY B O 1
ATOM 3644 N N . PHE B 1 80 ? -25.156 7.836 -3.268 1 98.44 80 PHE B N 1
ATOM 3645 C CA . PHE B 1 80 ? -25.5 8.023 -1.864 1 98.44 80 PHE B CA 1
ATOM 3646 C C . PHE B 1 80 ? -25.172 6.773 -1.056 1 98.44 80 PHE B C 1
ATOM 3648 O O . PHE B 1 80 ? -25.109 6.824 0.175 1 98.44 80 PHE B O 1
ATOM 3655 N N . ASP B 1 81 ? -25.062 5.617 -1.727 1 97.88 81 ASP B N 1
ATOM 3656 C CA . ASP B 1 81 ? -24.641 4.398 -1.042 1 97.88 81 ASP B CA 1
ATOM 3657 C C . ASP B 1 81 ? -23.125 4.312 -0.948 1 97.88 81 ASP B C 1
ATOM 3659 O O . ASP B 1 81 ? -22.5 3.439 -1.562 1 97.88 81 ASP B O 1
ATOM 3663 N N . ILE B 1 82 ? -22.562 5.125 -0.142 1 98.06 82 ILE B N 1
ATOM 3664 C CA . ILE B 1 82 ? -21.125 5.34 -0.057 1 98.06 82 ILE B CA 1
ATOM 3665 C C . ILE B 1 82 ? -20.438 4.055 0.393 1 98.06 82 ILE B C 1
ATOM 3667 O O . ILE B 1 82 ? -19.391 3.686 -0.141 1 98.06 82 ILE B O 1
ATOM 3671 N N . ALA B 1 83 ? -21.016 3.359 1.37 1 94.75 83 ALA B N 1
ATOM 3672 C CA . ALA B 1 83 ? -20.453 2.096 1.84 1 94.75 83 ALA B CA 1
ATOM 3673 C C . ALA B 1 83 ? -20.312 1.097 0.694 1 94.75 83 ALA B C 1
ATOM 3675 O O . ALA B 1 83 ? -19.297 0.415 0.576 1 94.75 83 ALA B O 1
ATOM 3676 N N . ALA B 1 84 ? -21.312 0.993 -0.15 1 94.56 84 ALA B N 1
ATOM 3677 C CA . ALA B 1 84 ? -21.281 0.068 -1.28 1 94.56 84 ALA B CA 1
ATOM 3678 C C . ALA B 1 84 ? -20.203 0.482 -2.291 1 94.56 84 ALA B C 1
ATOM 3680 O O . ALA B 1 84 ? -19.531 -0.369 -2.871 1 94.56 84 ALA B O 1
ATOM 3681 N N . ARG B 1 85 ? -20.062 1.813 -2.582 1 96.5 85 ARG B N 1
ATOM 3682 C CA . ARG B 1 85 ? -19.031 2.293 -3.508 1 96.5 85 ARG B CA 1
ATOM 3683 C C . ARG B 1 85 ? -17.641 1.977 -2.99 1 96.5 85 ARG B C 1
ATOM 3685 O O . ARG B 1 85 ? -16.75 1.616 -3.766 1 96.5 85 ARG B O 1
ATOM 3692 N N . LEU B 1 86 ? -17.516 2.111 -1.65 1 94.69 86 LEU B N 1
ATOM 3693 C CA . LEU B 1 86 ? -16.219 1.779 -1.064 1 94.69 86 LEU B CA 1
ATOM 3694 C C . LEU B 1 86 ? -15.898 0.301 -1.26 1 94.69 86 LEU B C 1
ATOM 3696 O O . LEU B 1 86 ? -14.758 -0.057 -1.547 1 94.69 86 LEU B O 1
ATOM 3700 N N . ARG B 1 87 ? -16.875 -0.534 -1.081 1 90.62 87 ARG B N 1
ATOM 3701 C CA . ARG B 1 87 ? -16.656 -1.957 -1.325 1 90.62 87 ARG B CA 1
ATOM 3702 C C . ARG B 1 87 ? -16.281 -2.213 -2.779 1 90.62 87 ARG B C 1
ATOM 3704 O O . ARG B 1 87 ? -15.414 -3.043 -3.062 1 90.62 87 ARG B O 1
ATOM 3711 N N . ASP B 1 88 ? -16.922 -1.445 -3.723 1 90.94 88 ASP B N 1
ATOM 3712 C CA . ASP B 1 88 ? -16.578 -1.562 -5.141 1 90.94 88 ASP B CA 1
ATOM 3713 C C . ASP B 1 88 ? -15.117 -1.229 -5.391 1 90.94 88 ASP B C 1
ATOM 3715 O O . ASP B 1 88 ? -14.422 -1.962 -6.098 1 90.94 88 ASP B O 1
ATOM 3719 N N . LEU B 1 89 ? -14.703 -0.187 -4.789 1 93.75 89 LEU B N 1
ATOM 3720 C CA . LEU B 1 89 ? -13.336 0.286 -5.004 1 93.75 89 LEU B CA 1
ATOM 3721 C C . LEU B 1 89 ? -12.328 -0.652 -4.352 1 93.75 89 LEU B C 1
ATOM 3723 O O . LEU B 1 89 ? -11.289 -0.963 -4.941 1 93.75 89 LEU B O 1
ATOM 3727 N N . ARG B 1 90 ? -12.641 -1.096 -3.182 1 90.19 90 ARG B N 1
ATOM 3728 C CA . ARG B 1 90 ? -11.75 -1.999 -2.463 1 90.19 90 ARG B CA 1
ATOM 3729 C C . ARG B 1 90 ? -11.625 -3.338 -3.184 1 90.19 90 ARG B C 1
ATOM 3731 O O . ARG B 1 90 ? -10.562 -3.963 -3.166 1 90.19 90 ARG B O 1
ATOM 3738 N N . SER B 1 91 ? -12.656 -3.807 -3.773 1 86 91 SER B N 1
ATOM 3739 C CA . SER B 1 91 ? -12.625 -5.062 -4.516 1 86 91 SER B CA 1
ATOM 3740 C C . SER B 1 91 ? -11.625 -5.004 -5.664 1 86 91 SER B C 1
ATOM 3742 O O . SER B 1 91 ? -11.031 -6.02 -6.031 1 86 91 SER B O 1
ATOM 3744 N N . LEU B 1 92 ? -11.453 -3.82 -6.145 1 88.44 92 LEU B N 1
ATOM 3745 C CA . LEU B 1 92 ? -10.531 -3.615 -7.25 1 88.44 92 LEU B CA 1
ATOM 3746 C C . LEU B 1 92 ? -9.094 -3.508 -6.746 1 88.44 92 LEU B C 1
ATOM 3748 O O . LEU B 1 92 ? -8.164 -4.008 -7.387 1 88.44 92 LEU B O 1
ATOM 3752 N N . CYS B 1 93 ? -8.922 -2.939 -5.57 1 91.81 93 CYS B N 1
ATOM 3753 C CA . CYS B 1 93 ? -7.594 -2.457 -5.215 1 91.81 93 CYS B CA 1
ATOM 3754 C C . CYS B 1 93 ? -6.957 -3.346 -4.156 1 91.81 93 CYS B C 1
ATOM 3756 O O . CYS B 1 93 ? -5.734 -3.393 -4.031 1 91.81 93 CYS B O 1
ATOM 3758 N N . ASP B 1 94 ? -7.684 -4.07 -3.377 1 89.25 94 ASP B N 1
ATOM 3759 C CA . ASP B 1 94 ? -7.199 -4.719 -2.16 1 89.25 94 ASP B CA 1
ATOM 3760 C C . ASP B 1 94 ? -6.145 -5.773 -2.484 1 89.25 94 ASP B C 1
ATOM 3762 O O . ASP B 1 94 ? -5.207 -5.98 -1.711 1 89.25 94 ASP B O 1
ATOM 3766 N N . TYR B 1 95 ? -6.27 -6.387 -3.627 1 88.06 95 TYR B N 1
ATOM 3767 C CA . TYR B 1 95 ? -5.34 -7.453 -3.979 1 88.06 95 TYR B CA 1
ATOM 3768 C C . TYR B 1 95 ? -3.912 -6.93 -4.066 1 88.06 95 TYR B C 1
ATOM 3770 O O . TYR B 1 95 ? -2.963 -7.629 -3.705 1 88.06 95 TYR B O 1
ATOM 3778 N N . TRP B 1 96 ? -3.758 -5.691 -4.496 1 91.88 96 TRP B N 1
ATOM 3779 C CA . TRP B 1 96 ? -2.408 -5.195 -4.75 1 91.88 96 TRP B CA 1
ATOM 3780 C C . TRP B 1 96 ? -2.092 -4.004 -3.855 1 91.88 96 TRP B C 1
ATOM 3782 O O . TRP B 1 96 ? -0.957 -3.518 -3.836 1 91.88 96 TRP B O 1
ATOM 3792 N N . SER B 1 97 ? -3.066 -3.574 -3.086 1 93.12 97 SER B N 1
ATOM 3793 C CA . SER B 1 97 ? -2.867 -2.424 -2.209 1 93.12 97 SER B CA 1
ATOM 3794 C C . SER B 1 97 ? -3.82 -2.461 -1.021 1 93.12 97 SER B C 1
ATOM 3796 O O . SER B 1 97 ? -4.645 -1.561 -0.849 1 93.12 97 SER B O 1
ATOM 3798 N N . LEU B 1 98 ? -3.637 -3.396 -0.152 1 91.06 98 LEU B N 1
ATOM 3799 C CA . LEU B 1 98 ? -4.41 -3.477 1.083 1 91.06 98 LEU B CA 1
ATOM 3800 C C . LEU B 1 98 ? -4.16 -2.252 1.959 1 91.06 98 LEU B C 1
ATOM 3802 O O . LEU B 1 98 ? -5.02 -1.874 2.76 1 91.06 98 LEU B O 1
ATOM 3806 N N . GLN B 1 99 ? -3.025 -1.669 1.825 1 93.5 99 GLN B N 1
ATOM 3807 C CA . GLN B 1 99 ? -2.572 -0.42 2.43 1 93.5 99 GLN B CA 1
ATOM 3808 C C . GLN B 1 99 ? -1.838 0.448 1.412 1 93.5 99 GLN B C 1
ATOM 3810 O O . GLN B 1 99 ? -1.522 -0.008 0.311 1 93.5 99 GLN B O 1
ATOM 3815 N N . GLY B 1 100 ? -1.726 1.7 1.778 1 95.81 100 GLY B N 1
ATOM 3816 C CA . GLY B 1 100 ? -0.846 2.547 0.986 1 95.81 100 GLY B CA 1
ATOM 3817 C C . GLY B 1 100 ? -1.572 3.299 -0.112 1 95.81 100 GLY B C 1
ATOM 3818 O O . GLY B 1 100 ? -2.646 3.857 0.118 1 95.81 100 GLY B O 1
ATOM 3819 N N . ALA B 1 101 ? -1.051 3.355 -1.299 1 97.69 101 ALA B N 1
ATOM 3820 C CA . ALA B 1 101 ? -1.371 4.289 -2.377 1 97.69 101 ALA B CA 1
ATOM 3821 C C . ALA B 1 101 ? -2.861 4.258 -2.701 1 97.69 101 ALA B C 1
ATOM 3823 O O . ALA B 1 101 ? -3.51 5.305 -2.771 1 97.69 101 ALA B O 1
ATOM 3824 N N . ALA B 1 102 ? -3.422 3.082 -2.82 1 97 102 ALA B N 1
ATOM 3825 C CA . ALA B 1 102 ? -4.816 3 -3.242 1 97 102 ALA B CA 1
ATOM 3826 C C . ALA B 1 102 ? -5.754 3.51 -2.148 1 97 102 ALA B C 1
ATOM 3828 O O . ALA B 1 102 ? -6.832 4.027 -2.439 1 97 102 ALA B O 1
ATOM 3829 N N . ARG B 1 103 ? -5.332 3.379 -0.904 1 97.19 103 ARG B N 1
ATOM 3830 C CA . ARG B 1 103 ? -6.164 3.834 0.203 1 97.19 103 ARG B CA 1
ATOM 3831 C C . ARG B 1 103 ? -6.316 5.352 0.185 1 97.19 103 ARG B C 1
ATOM 3833 O O . ARG B 1 103 ? -7.383 5.879 0.52 1 97.19 103 ARG B O 1
ATOM 3840 N N . HIS B 1 104 ? -5.289 6.062 -0.21 1 98.38 104 HIS B N 1
ATOM 3841 C CA . HIS B 1 104 ? -5.363 7.508 -0.378 1 98.38 104 HIS B CA 1
ATOM 3842 C C . HIS B 1 104 ? -6.406 7.887 -1.427 1 98.38 104 HIS B C 1
ATOM 3844 O O . HIS B 1 104 ? -7.176 8.836 -1.232 1 98.38 104 HIS B O 1
ATOM 3850 N N . VAL B 1 105 ? -6.422 7.117 -2.477 1 98.81 105 VAL B N 1
ATOM 3851 C CA . VAL B 1 105 ? -7.328 7.426 -3.578 1 98.81 105 VAL B CA 1
ATOM 3852 C C . VAL B 1 105 ? -8.758 7.062 -3.188 1 98.81 105 VAL B C 1
ATOM 3854 O O . VAL B 1 105 ? -9.695 7.801 -3.492 1 98.81 105 VAL B O 1
ATOM 3857 N N . ILE B 1 106 ? -8.883 5.941 -2.541 1 98.06 106 ILE B N 1
ATOM 3858 C CA . ILE B 1 106 ? -10.203 5.551 -2.057 1 98.06 106 ILE B CA 1
ATOM 3859 C C . ILE B 1 106 ? -10.742 6.617 -1.105 1 98.06 106 ILE B C 1
ATOM 3861 O O . ILE B 1 106 ? -11.93 6.941 -1.139 1 98.06 106 ILE B O 1
ATOM 3865 N N . ALA B 1 107 ? -9.852 7.184 -0.315 1 98.75 107 ALA B N 1
ATOM 3866 C CA . ALA B 1 107 ? -10.25 8.289 0.553 1 98.75 107 ALA B CA 1
ATOM 3867 C C . ALA B 1 107 ? -10.805 9.453 -0.262 1 98.75 107 ALA B C 1
ATOM 3869 O O . ALA B 1 107 ? -11.805 10.062 0.114 1 98.75 107 ALA B O 1
ATOM 3870 N N . ALA B 1 108 ? -10.156 9.773 -1.357 1 98.94 108 ALA B N 1
ATOM 3871 C CA . ALA B 1 108 ? -10.602 10.875 -2.207 1 98.94 108 ALA B CA 1
ATOM 3872 C C . ALA B 1 108 ? -12.016 10.633 -2.725 1 98.94 108 ALA B C 1
ATOM 3874 O O . ALA B 1 108 ? -12.859 11.531 -2.703 1 98.94 108 ALA B O 1
ATOM 3875 N N . PHE B 1 109 ? -12.297 9.383 -3.172 1 98.94 109 PHE B N 1
ATOM 3876 C CA . PHE B 1 109 ? -13.633 9.039 -3.641 1 98.94 109 PHE B CA 1
ATOM 3877 C C . PHE B 1 109 ? -14.648 9.156 -2.512 1 98.94 109 PHE B C 1
ATOM 3879 O O . PHE B 1 109 ? -15.719 9.742 -2.691 1 98.94 109 PHE B O 1
ATOM 3886 N N . GLU B 1 110 ? -14.32 8.594 -1.379 1 98.88 110 GLU B N 1
ATOM 3887 C CA . GLU B 1 110 ? -15.219 8.578 -0.227 1 98.88 110 GLU B CA 1
ATOM 3888 C C . GLU B 1 110 ? -15.578 10 0.2 1 98.88 110 GLU B C 1
ATOM 3890 O O . GLU B 1 110 ? -16.75 10.305 0.414 1 98.88 110 GLU B O 1
ATOM 3895 N N . ILE B 1 111 ? -14.617 10.852 0.268 1 98.94 111 ILE B N 1
ATOM 3896 C CA . ILE B 1 111 ? -14.789 12.242 0.678 1 98.94 111 ILE B CA 1
ATOM 3897 C C . ILE B 1 111 ? -15.648 12.977 -0.348 1 98.94 111 ILE B C 1
ATOM 3899 O O . ILE B 1 111 ? -16.562 13.727 0.016 1 98.94 111 ILE B O 1
ATOM 3903 N N . ALA B 1 112 ? -15.359 12.742 -1.632 1 98.94 112 ALA B N 1
ATOM 3904 C CA . ALA B 1 112 ? -16.125 13.391 -2.695 1 98.94 112 ALA B CA 1
ATOM 3905 C C . ALA B 1 112 ? -17.594 13.008 -2.619 1 98.94 112 ALA B C 1
ATOM 3907 O O . ALA B 1 112 ? -18.469 13.844 -2.84 1 98.94 112 ALA B O 1
ATOM 3908 N N . LEU B 1 113 ? -17.844 11.758 -2.312 1 98.88 113 LEU B N 1
ATOM 3909 C CA . LEU B 1 113 ? -19.219 11.281 -2.25 1 98.88 113 LEU B CA 1
ATOM 3910 C C . LEU B 1 113 ? -19.953 11.883 -1.054 1 98.88 113 LEU B C 1
ATOM 3912 O O . LEU B 1 113 ? -21.125 12.258 -1.16 1 98.88 113 LEU B O 1
ATOM 3916 N N . TRP B 1 114 ? -19.297 12.008 0.099 1 98.88 114 TRP B N 1
ATOM 3917 C CA . TRP B 1 114 ? -19.906 12.664 1.256 1 98.88 114 TRP B CA 1
ATOM 3918 C C . TRP B 1 114 ? -20.188 14.133 0.969 1 98.88 114 TRP B C 1
ATOM 3920 O O . TRP B 1 114 ? -21.219 14.672 1.381 1 98.88 114 TRP B O 1
ATOM 3930 N N . ASP B 1 115 ? -19.234 14.781 0.277 1 98.88 115 ASP B N 1
ATOM 3931 C CA . ASP B 1 115 ? -19.453 16.172 -0.113 1 98.88 115 ASP B CA 1
ATOM 3932 C C . ASP B 1 115 ? -20.672 16.312 -1.012 1 98.88 115 ASP B C 1
ATOM 3934 O O . ASP B 1 115 ? -21.547 17.156 -0.758 1 98.88 115 ASP B O 1
ATOM 3938 N N . ALA B 1 116 ? -20.734 15.477 -2.021 1 98.88 116 ALA B N 1
ATOM 3939 C CA . ALA B 1 116 ? -21.859 15.508 -2.957 1 98.88 116 ALA B CA 1
ATOM 3940 C C . ALA B 1 116 ? -23.172 15.234 -2.242 1 98.88 116 ALA B C 1
ATOM 3942 O O . ALA B 1 116 ? -24.172 15.891 -2.51 1 98.88 116 ALA B O 1
ATOM 3943 N N . LYS B 1 117 ? -23.156 14.25 -1.394 1 98.69 117 LYS B N 1
ATOM 3944 C CA . LYS B 1 117 ? -24.359 13.906 -0.659 1 98.69 117 LYS B CA 1
ATOM 3945 C C . LYS B 1 117 ? -24.812 15.062 0.228 1 98.69 117 LYS B C 1
ATOM 3947 O O . LYS B 1 117 ? -26 15.414 0.237 1 98.69 117 LYS B O 1
ATOM 3952 N N . GLY B 1 118 ? -23.875 15.641 0.95 1 98.69 118 GLY B N 1
ATOM 3953 C CA . GLY B 1 118 ? -24.203 16.797 1.782 1 98.69 118 GLY B CA 1
ATOM 3954 C C . GLY B 1 118 ? -24.75 17.969 0.994 1 98.69 118 GLY B C 1
ATOM 3955 O O . GLY B 1 118 ? -25.766 18.562 1.383 1 98.69 118 GLY B O 1
ATOM 3956 N N . LYS B 1 119 ? -24.141 18.281 -0.104 1 98.69 119 LYS B N 1
ATOM 3957 C CA . LYS B 1 119 ? -24.625 19.359 -0.964 1 98.69 119 LYS B CA 1
ATOM 3958 C C . LYS B 1 119 ? -26.016 19.047 -1.519 1 98.69 119 LYS B C 1
ATOM 3960 O O . LYS B 1 119 ? -26.875 19.922 -1.575 1 98.69 119 LYS B O 1
ATOM 3965 N N . SER B 1 120 ? -26.203 17.812 -1.961 1 98.62 120 SER B N 1
ATOM 3966 C CA . SER B 1 120 ? -27.484 17.391 -2.52 1 98.62 120 SER B CA 1
ATOM 3967 C C . SER B 1 120 ? -28.609 17.562 -1.502 1 98.62 120 SER B C 1
ATOM 3969 O O . SER B 1 120 ? -29.734 17.891 -1.868 1 98.62 120 SER B O 1
ATOM 3971 N N . LEU B 1 121 ? -28.281 17.344 -0.253 1 98.31 121 LEU B N 1
ATOM 3972 C CA . LEU B 1 121 ? -29.297 17.328 0.788 1 98.31 121 LEU B CA 1
ATOM 3973 C C . LEU B 1 121 ? -29.328 18.672 1.532 1 98.31 121 LEU B C 1
ATOM 3975 O O . LEU B 1 121 ? -30.125 18.844 2.455 1 98.31 121 LEU B O 1
ATOM 3979 N N . GLY B 1 122 ? -28.438 19.547 1.199 1 98.38 122 GLY B N 1
ATOM 3980 C CA . GLY B 1 122 ? -28.391 20.875 1.818 1 98.38 122 GLY B CA 1
ATOM 3981 C C . GLY B 1 122 ? -27.906 20.828 3.258 1 98.38 122 GLY B C 1
ATOM 3982 O O . GLY B 1 122 ? -28.375 21.625 4.09 1 98.38 122 GLY B O 1
ATOM 3983 N N . LYS B 1 123 ? -27.047 19.859 3.6 1 98.25 123 LYS B N 1
ATOM 3984 C CA . LYS B 1 123 ? -26.547 19.672 4.957 1 98.25 123 LYS B CA 1
ATOM 3985 C C . LYS B 1 123 ? -25.016 19.578 4.973 1 98.25 123 LYS B C 1
ATOM 3987 O O . LYS B 1 123 ? -24.406 19.047 4.047 1 98.25 123 LYS B O 1
ATOM 3992 N N . PRO B 1 124 ? -24.453 20.156 6.051 1 98.44 124 PRO B N 1
ATOM 3993 C CA . PRO B 1 124 ? -23.031 19.844 6.207 1 98.44 124 PRO B CA 1
ATOM 3994 C C . PRO B 1 124 ? -22.766 18.344 6.324 1 98.44 124 PRO B C 1
ATOM 3996 O O . PRO B 1 124 ? -23.562 17.609 6.895 1 98.44 124 PRO B O 1
ATOM 3999 N N . ALA B 1 125 ? -21.625 17.922 5.863 1 98.5 125 ALA B N 1
ATOM 4000 C CA . ALA B 1 125 ? -21.297 16.5 5.832 1 98.5 125 ALA B CA 1
ATOM 4001 C C . ALA B 1 125 ? -21.344 15.891 7.23 1 98.5 125 ALA B C 1
ATOM 4003 O O . ALA B 1 125 ? -21.797 14.758 7.418 1 98.5 125 ALA B O 1
ATOM 4004 N N . TYR B 1 126 ? -20.844 16.609 8.25 1 98.31 126 TYR B N 1
ATOM 4005 C CA . TYR B 1 126 ? -20.766 16.062 9.602 1 98.31 126 TYR B CA 1
ATOM 4006 C C . TYR B 1 126 ? -22.156 15.695 10.117 1 98.31 126 TYR B C 1
ATOM 4008 O O . TYR B 1 126 ? -22.297 14.797 10.953 1 98.31 126 TYR B O 1
ATOM 4016 N N . ASP B 1 127 ? -23.188 16.344 9.672 1 97.81 127 ASP B N 1
ATOM 4017 C CA . ASP B 1 127 ? -24.562 16.078 10.109 1 97.81 127 ASP B CA 1
ATOM 4018 C C . ASP B 1 127 ? -25.062 14.758 9.547 1 97.81 127 ASP B C 1
ATOM 4020 O O . ASP B 1 127 ? -25.984 14.148 10.094 1 97.81 127 ASP B O 1
ATOM 4024 N N . LEU B 1 128 ? -24.516 14.391 8.422 1 97.75 128 LEU B N 1
ATOM 4025 C CA . LEU B 1 128 ? -24.906 13.133 7.793 1 97.75 128 LEU B CA 1
ATOM 4026 C C . LEU B 1 128 ? -24.156 11.961 8.414 1 97.75 128 LEU B C 1
ATOM 4028 O O . LEU B 1 128 ? -24.562 10.805 8.273 1 97.75 128 LEU B O 1
ATOM 4032 N N . LEU B 1 129 ? -23.062 12.234 9.07 1 96.81 129 LEU B N 1
ATOM 4033 C CA . LEU B 1 129 ? -22.172 11.203 9.594 1 96.81 129 LEU B CA 1
ATOM 4034 C C . LEU B 1 129 ? -22.594 10.789 11 1 96.81 129 LEU B C 1
ATOM 4036 O O . LEU B 1 129 ? -22.281 9.68 11.445 1 96.81 129 LEU B O 1
ATOM 4040 N N . SER B 1 130 ? -23.203 11.617 11.664 1 94.06 130 SER B N 1
ATOM 4041 C CA . SER B 1 130 ? -23.656 11.328 13.023 1 94.06 130 SER B CA 1
ATOM 4042 C C . SER B 1 130 ? -24.891 12.156 13.383 1 94.06 130 SER B C 1
ATOM 4044 O O . SER B 1 130 ? -25.016 13.312 12.969 1 94.06 130 SER B O 1
ATOM 4046 N N . ASP B 1 131 ? -25.703 11.586 14.219 1 91.12 131 ASP B N 1
ATOM 4047 C CA . ASP B 1 131 ? -26.922 12.266 14.641 1 91.12 131 ASP B CA 1
ATOM 4048 C C . ASP B 1 131 ? -26.719 13 15.961 1 91.12 131 ASP B C 1
ATOM 4050 O O . ASP B 1 131 ? -27.562 13.781 16.375 1 91.12 131 ASP B O 1
ATOM 4054 N N . GLY B 1 132 ? -25.641 12.812 16.547 1 90.25 132 GLY B N 1
ATOM 4055 C CA . GLY B 1 132 ? -25.406 13.398 17.859 1 90.25 132 GLY B CA 1
ATOM 4056 C C . GLY B 1 132 ? -25.109 14.891 17.797 1 90.25 132 GLY B C 1
ATOM 4057 O O . GLY B 1 132 ? -24.969 15.453 16.719 1 90.25 132 GLY B O 1
ATOM 4058 N N . PRO B 1 133 ? -25.234 15.531 18.953 1 90.88 133 PRO B N 1
ATOM 4059 C CA . PRO B 1 133 ? -24.891 16.953 19 1 90.88 133 PRO B CA 1
ATOM 4060 C C . PRO B 1 133 ? -23.453 17.234 18.547 1 90.88 133 PRO B C 1
ATOM 4062 O O . PRO B 1 133 ? -22.578 16.406 18.734 1 90.88 133 PRO B O 1
ATOM 4065 N N . LYS B 1 134 ? -23.281 18.391 17.875 1 95.38 134 LYS B N 1
ATOM 4066 C CA . LYS B 1 134 ? -21.969 18.844 17.453 1 95.38 134 LYS B CA 1
ATOM 4067 C C . LYS B 1 134 ? -21.516 20.062 18.25 1 95.38 134 LYS B C 1
ATOM 4069 O O . LYS B 1 134 ? -22.312 20.953 18.547 1 95.38 134 LYS B O 1
ATOM 4074 N N . ALA B 1 135 ? -20.281 20.047 18.594 1 97.5 135 ALA B N 1
ATOM 4075 C CA . ALA B 1 135 ? -19.734 21.234 19.25 1 97.5 135 ALA B CA 1
ATOM 4076 C C . ALA B 1 135 ? -19.797 22.438 18.312 1 97.5 135 ALA B C 1
ATOM 4078 O O . ALA B 1 135 ? -19.734 22.297 17.094 1 97.5 135 ALA B O 1
ATOM 4079 N N . ASP B 1 136 ? -19.906 23.625 18.922 1 97.94 136 ASP B N 1
ATOM 4080 C CA . ASP B 1 136 ? -19.922 24.859 18.141 1 97.94 136 ASP B CA 1
ATOM 4081 C C . ASP B 1 136 ? -18.531 25.203 17.609 1 97.94 136 ASP B C 1
ATOM 4083 O O . ASP B 1 136 ? -18.391 25.891 16.609 1 97.94 136 ASP B O 1
ATOM 4087 N N . ALA B 1 137 ? -17.594 24.734 18.406 1 98.56 137 ALA B N 1
ATOM 4088 C CA . ALA B 1 137 ? -16.188 25 18.047 1 98.56 137 ALA B CA 1
ATOM 4089 C C . ALA B 1 137 ? -15.273 23.922 18.625 1 98.56 137 ALA B C 1
ATOM 4091 O O . ALA B 1 137 ? -15.633 23.25 19.594 1 98.56 137 ALA B O 1
ATOM 4092 N N . ILE B 1 138 ? -14.156 23.672 17.969 1 98.69 138 ILE B N 1
ATOM 4093 C CA . ILE B 1 138 ? -13.141 22.719 18.406 1 98.69 138 ILE B CA 1
ATOM 4094 C C . ILE B 1 138 ? -11.797 23.438 18.562 1 98.69 138 ILE B C 1
ATOM 4096 O O . ILE B 1 138 ? -11.43 24.266 17.734 1 98.69 138 ILE B O 1
ATOM 4100 N N . ARG B 1 139 ? -11.07 23.156 19.641 1 98.56 139 ARG B N 1
ATOM 4101 C CA . ARG B 1 139 ? -9.727 23.703 19.797 1 98.56 139 ARG B CA 1
ATOM 4102 C C . ARG B 1 139 ? -8.82 23.266 18.641 1 98.56 139 ARG B C 1
ATOM 4104 O O . ARG B 1 139 ? -9 22.188 18.078 1 98.56 139 ARG B O 1
ATOM 4111 N N . ILE B 1 140 ? -7.875 24.172 18.344 1 98.25 140 ILE B N 1
ATOM 4112 C CA . ILE B 1 140 ? -6.973 23.891 17.234 1 98.25 140 ILE B CA 1
ATOM 4113 C C . ILE B 1 140 ? -5.527 24.125 17.672 1 98.25 140 ILE B C 1
ATOM 4115 O O . ILE B 1 140 ? -5.273 24.891 18.594 1 98.25 140 ILE B O 1
ATOM 4119 N N . TYR B 1 141 ? -4.641 23.391 17.156 1 98.69 141 TYR B N 1
ATOM 4120 C CA . TYR B 1 141 ? -3.217 23.641 17.344 1 98.69 141 TYR B CA 1
ATOM 4121 C C . TYR B 1 141 ? -2.539 23.984 16.016 1 98.69 141 TYR B C 1
ATOM 4123 O O . TYR B 1 141 ? -2.92 23.469 14.969 1 98.69 141 TYR B O 1
ATOM 4131 N N . GLY B 1 142 ? -1.559 24.906 16.078 1 98.19 142 GLY B N 1
ATOM 4132 C CA . GLY B 1 142 ? -0.826 25.281 14.883 1 98.19 142 GLY B CA 1
ATOM 4133 C C . GLY B 1 142 ? 0.294 24.328 14.531 1 98.19 142 GLY B C 1
ATOM 4134 O O . GLY B 1 142 ? 0.989 23.828 15.422 1 98.19 142 GLY B O 1
ATOM 4135 N N . SER B 1 143 ? 0.396 24 13.273 1 96.56 143 SER B N 1
ATOM 4136 C CA . SER B 1 143 ? 1.451 23.125 12.781 1 96.56 143 SER B CA 1
ATOM 4137 C C . SER B 1 143 ? 2.365 23.859 11.805 1 96.56 143 SER B C 1
ATOM 4139 O O . SER B 1 143 ? 1.92 24.297 10.742 1 96.56 143 SER B O 1
ATOM 4141 N N . GLY B 1 144 ? 3.48 24.109 12.141 1 92 144 GLY B N 1
ATOM 4142 C CA . GLY B 1 144 ? 4.547 24.734 11.375 1 92 144 GLY B CA 1
ATOM 4143 C C . GLY B 1 144 ? 5.934 24.391 11.891 1 92 144 GLY B C 1
ATOM 4144 O O . GLY B 1 144 ? 6.238 23.219 12.117 1 92 144 GLY B O 1
ATOM 4145 N N . GLY B 1 145 ? 6.77 25.359 12.055 1 88.19 145 GLY B N 1
ATOM 4146 C CA . GLY B 1 145 ? 8.078 25.219 12.672 1 88.19 145 GLY B CA 1
ATOM 4147 C C . GLY B 1 145 ? 9.07 24.469 11.805 1 88.19 145 GLY B C 1
ATOM 4148 O O . GLY B 1 145 ? 9.953 23.781 12.32 1 88.19 145 GLY B O 1
ATOM 4149 N N . CYS B 1 146 ? 8.844 24.5 10.508 1 81.25 146 CYS B N 1
ATOM 4150 C CA . CYS B 1 146 ? 9.844 23.984 9.578 1 81.25 146 CYS B CA 1
ATOM 4151 C C . CYS B 1 146 ? 10.883 25.062 9.258 1 81.25 146 CYS B C 1
ATOM 4153 O O . CYS B 1 146 ? 11.336 25.172 8.117 1 81.25 146 CYS B O 1
ATOM 4155 N N . CYS B 1 147 ? 11.266 25.859 10.336 1 76.88 147 CYS B N 1
ATOM 4156 C CA . CYS B 1 147 ? 12.078 27.047 10.164 1 76.88 147 CYS B CA 1
ATOM 4157 C C . CYS B 1 147 ? 13.523 26.797 10.586 1 76.88 147 CYS B C 1
ATOM 4159 O O . CYS B 1 147 ? 13.789 25.938 11.422 1 76.88 147 CYS B O 1
ATOM 4161 N N . ASP B 1 148 ? 14.414 27.531 9.93 1 78.19 148 ASP B N 1
ATOM 4162 C CA . ASP B 1 148 ? 15.812 27.469 10.352 1 78.19 148 ASP B CA 1
ATOM 4163 C C . ASP B 1 148 ? 16.312 28.844 10.789 1 78.19 148 ASP B C 1
ATOM 4165 O O . ASP B 1 148 ? 17.516 29.047 10.953 1 78.19 148 ASP B O 1
ATOM 4169 N N . ARG B 1 149 ? 15.422 29.828 10.867 1 82.12 149 ARG B N 1
ATOM 4170 C CA . ARG B 1 149 ? 15.773 31.172 11.328 1 82.12 149 ARG B CA 1
ATOM 4171 C C . ARG B 1 149 ? 14.852 31.625 12.461 1 82.12 149 ARG B C 1
ATOM 4173 O O . ARG B 1 149 ? 13.641 31.375 12.422 1 82.12 149 ARG B O 1
ATOM 4180 N N . LYS B 1 150 ? 15.383 32.25 13.375 1 89.25 150 LYS B N 1
ATOM 4181 C CA . LYS B 1 150 ? 14.641 32.75 14.531 1 89.25 150 LYS B CA 1
ATOM 4182 C C . LYS B 1 150 ? 13.492 33.656 14.102 1 89.25 150 LYS B C 1
ATOM 4184 O O . LYS B 1 150 ? 12.383 33.562 14.641 1 89.25 150 LYS B O 1
ATOM 4189 N N . GLU B 1 151 ? 13.758 34.531 13.156 1 88.38 151 GLU B N 1
ATOM 4190 C CA . GLU B 1 151 ? 12.758 35.5 12.703 1 88.38 151 GLU B CA 1
ATOM 4191 C C . GLU B 1 151 ? 11.523 34.812 12.156 1 88.38 151 GLU B C 1
ATOM 4193 O O . GLU B 1 151 ? 10.398 35.281 12.336 1 88.38 151 GLU B O 1
ATOM 4198 N N . GLN B 1 152 ? 11.703 33.75 11.492 1 88.12 152 GLN B N 1
ATOM 4199 C CA . GLN B 1 152 ? 10.578 32.969 10.953 1 88.12 152 GLN B CA 1
ATOM 4200 C C . GLN B 1 152 ? 9.742 32.375 12.078 1 88.12 152 GLN B C 1
ATOM 4202 O O . GLN B 1 152 ? 8.516 32.344 12.008 1 88.12 152 GLN B O 1
ATOM 4207 N N . PHE B 1 153 ? 10.422 31.859 13.07 1 92.31 153 PHE B N 1
ATOM 4208 C CA . PHE B 1 153 ? 9.711 31.312 14.227 1 92.31 153 PHE B CA 1
ATOM 4209 C C . PHE B 1 153 ? 8.898 32.406 14.914 1 92.31 153 PHE B C 1
ATOM 4211 O O . PHE B 1 153 ? 7.75 32.188 15.305 1 92.31 153 PHE B O 1
ATOM 4218 N N . LEU B 1 154 ? 9.562 33.531 15.055 1 95.06 154 LEU B N 1
ATOM 4219 C CA . LEU B 1 154 ? 8.875 34.625 15.711 1 95.06 154 LEU B CA 1
ATOM 4220 C C . LEU B 1 154 ? 7.621 35.031 14.93 1 95.06 154 LEU B C 1
ATOM 4222 O O . LEU B 1 154 ? 6.582 35.312 15.523 1 95.06 154 LEU B O 1
ATOM 4226 N N . ARG B 1 155 ? 7.68 35.031 13.625 1 93.25 155 ARG B N 1
ATOM 4227 C CA . ARG B 1 155 ? 6.512 35.312 12.797 1 93.25 155 ARG B CA 1
ATOM 4228 C C . ARG B 1 155 ? 5.418 34.281 13.008 1 93.25 155 ARG B C 1
ATOM 4230 O O . ARG B 1 155 ? 4.234 34.625 13.078 1 93.25 155 ARG B O 1
ATOM 4237 N N . GLU B 1 156 ? 5.773 33.031 13.062 1 94.88 156 GLU B N 1
ATOM 4238 C CA . GLU B 1 156 ? 4.801 31.969 13.289 1 94.88 156 GLU B CA 1
ATOM 4239 C C . GLU B 1 156 ? 4.152 32.094 14.664 1 94.88 156 GLU B C 1
ATOM 4241 O O . GLU B 1 156 ? 2.943 31.922 14.812 1 94.88 156 GLU B O 1
ATOM 4246 N N . LEU B 1 157 ? 4.992 32.438 15.68 1 97.62 157 LEU B N 1
ATOM 4247 C CA . LEU B 1 157 ? 4.465 32.625 17.031 1 97.62 157 LEU B CA 1
ATOM 4248 C C . LEU B 1 157 ? 3.523 33.812 17.078 1 97.62 157 LEU B C 1
ATOM 4250 O O . LEU B 1 157 ? 2.508 33.781 17.781 1 97.62 157 LEU B O 1
ATOM 4254 N N . ASP B 1 158 ? 3.914 34.875 16.344 1 97.94 158 ASP B N 1
ATOM 4255 C CA . ASP B 1 158 ? 3.031 36.031 16.234 1 97.94 158 ASP B CA 1
ATOM 4256 C C . ASP B 1 158 ? 1.681 35.625 15.641 1 97.94 158 ASP B C 1
ATOM 4258 O O . ASP B 1 158 ? 0.635 36.094 16.094 1 97.94 158 ASP B O 1
ATOM 4262 N N . LEU B 1 159 ? 1.696 34.844 14.648 1 96.62 159 LEU B N 1
ATOM 4263 C CA . LEU B 1 159 ? 0.466 34.375 14.023 1 96.62 159 LEU B CA 1
ATOM 4264 C C . LEU B 1 159 ? -0.375 33.562 15.008 1 96.62 159 LEU B C 1
ATOM 4266 O O . LEU B 1 159 ? -1.593 33.75 15.086 1 96.62 159 LEU B O 1
ATOM 4270 N N . LEU B 1 160 ? 0.228 32.688 15.719 1 98.44 160 LEU B N 1
ATOM 4271 C CA . LEU B 1 160 ? -0.479 31.875 16.719 1 98.44 160 LEU B CA 1
ATOM 4272 C C . LEU B 1 160 ? -1.164 32.781 17.75 1 98.44 160 LEU B C 1
ATOM 4274 O O . LEU B 1 160 ? -2.34 32.594 18.062 1 98.44 160 LEU B O 1
ATOM 4278 N N . GLU B 1 161 ? -0.414 33.75 18.219 1 98.25 161 GLU B N 1
ATOM 4279 C CA . GLU B 1 161 ? -0.975 34.688 19.188 1 98.25 161 GLU B CA 1
ATOM 4280 C C . GLU B 1 161 ? -2.16 35.438 18.594 1 98.25 161 GLU B C 1
ATOM 4282 O O . GLU B 1 161 ? -3.188 35.625 19.25 1 98.25 161 GLU B O 1
ATOM 4287 N N . SER B 1 162 ? -1.972 35.906 17.391 1 97.94 162 SER B N 1
ATOM 4288 C CA . SER B 1 162 ? -3.023 36.656 16.734 1 97.94 162 SER B CA 1
ATOM 4289 C C . SER B 1 162 ? -4.301 35.844 16.578 1 97.94 162 SER B C 1
ATOM 4291 O O . SER B 1 162 ? -5.402 36.406 16.578 1 97.94 162 SER B O 1
ATOM 4293 N N . LEU B 1 163 ? -4.215 34.531 16.484 1 97.75 163 LEU B N 1
ATOM 4294 C CA . LEU B 1 163 ? -5.352 33.625 16.281 1 97.75 163 LEU B CA 1
ATOM 4295 C C . LEU B 1 163 ? -5.836 33.062 17.609 1 97.75 163 LEU B C 1
ATOM 4297 O O . LEU B 1 163 ? -6.852 32.375 17.656 1 97.75 163 LEU B O 1
ATOM 4301 N N . GLY B 1 164 ? -5.082 33.375 18.688 1 98.38 164 GLY B N 1
ATOM 4302 C CA . GLY B 1 164 ? -5.434 32.844 20 1 98.38 164 GLY B CA 1
ATOM 4303 C C . GLY B 1 164 ? -5.117 31.375 20.156 1 98.38 164 GLY B C 1
ATOM 4304 O O . GLY B 1 164 ? -5.719 30.688 21 1 98.38 164 GLY B O 1
ATOM 4305 N N . ILE B 1 165 ? -4.258 30.781 19.297 1 98.69 165 ILE B N 1
ATOM 4306 C CA . ILE B 1 165 ? -3.885 29.375 19.344 1 98.69 165 ILE B CA 1
ATOM 4307 C C . ILE B 1 165 ? -2.771 29.172 20.375 1 98.69 165 ILE B C 1
ATOM 4309 O O . ILE B 1 165 ? -1.753 29.875 20.344 1 98.69 165 ILE B O 1
ATOM 4313 N N . THR B 1 166 ? -2.891 28.234 21.281 1 98.75 166 THR B N 1
ATOM 4314 C CA . THR B 1 166 ? -1.97 28.125 22.406 1 98.75 166 THR B CA 1
ATOM 4315 C C . THR B 1 166 ? -1.162 26.844 22.328 1 98.75 166 THR B C 1
ATOM 4317 O O . THR B 1 166 ? -0.442 26.5 23.266 1 98.75 166 THR B O 1
ATOM 4320 N N . ILE B 1 167 ? -1.295 26.031 21.328 1 98.75 167 ILE B N 1
ATOM 4321 C CA . ILE B 1 167 ? -0.48 24.844 21.094 1 98.75 167 ILE B CA 1
ATOM 4322 C C . ILE B 1 167 ? 0.176 24.922 19.719 1 98.75 167 ILE B C 1
ATOM 4324 O O . ILE B 1 167 ? -0.483 25.25 18.734 1 98.75 167 ILE B O 1
ATOM 4328 N N . PHE B 1 168 ? 1.487 24.672 19.688 1 98.56 168 PHE B N 1
ATOM 4329 C CA . PHE B 1 168 ? 2.312 24.766 18.5 1 98.56 168 PHE B CA 1
ATOM 4330 C C . PHE B 1 168 ? 3.08 23.469 18.266 1 98.56 168 PHE B C 1
ATOM 4332 O O . PHE B 1 168 ? 3.713 22.938 19.188 1 98.56 168 PHE B O 1
ATOM 4339 N N . LYS B 1 169 ? 2.938 22.922 17.062 1 98.06 169 LYS B N 1
ATOM 4340 C CA . LYS B 1 169 ? 3.775 21.797 16.672 1 98.06 169 LYS B CA 1
ATOM 4341 C C . LYS B 1 169 ? 4.898 22.25 15.734 1 98.06 169 LYS B C 1
ATOM 4343 O O . LYS B 1 169 ? 4.645 22.875 14.703 1 98.06 169 LYS B O 1
ATOM 4348 N N . MET B 1 170 ? 6.105 21.969 16.125 1 94.25 170 MET B N 1
ATOM 4349 C CA . MET B 1 170 ? 7.242 22.266 15.258 1 94.25 170 MET B CA 1
ATOM 4350 C C . MET B 1 170 ? 7.887 20.969 14.758 1 94.25 170 MET B C 1
ATOM 4352 O O . MET B 1 170 ? 7.766 19.922 15.391 1 94.25 170 MET B O 1
ATOM 4356 N N . ARG B 1 171 ? 8.508 21.062 13.617 1 90.56 171 ARG B N 1
ATOM 4357 C CA . ARG B 1 171 ? 9.32 19.953 13.125 1 90.56 171 ARG B CA 1
ATOM 4358 C C . ARG B 1 171 ? 10.711 19.984 13.766 1 90.56 171 ARG B C 1
ATOM 4360 O O . ARG B 1 171 ? 11.336 21.031 13.867 1 90.56 171 ARG B O 1
ATOM 4367 N N . SER B 1 172 ? 11.133 18.906 14.273 1 88.38 172 SER B N 1
ATOM 4368 C CA . SER B 1 172 ? 12.469 18.797 14.852 1 88.38 172 SER B CA 1
ATOM 4369 C C . SER B 1 172 ? 12.969 17.359 14.797 1 88.38 172 SER B C 1
ATOM 4371 O O . SER B 1 172 ? 12.18 16.406 14.883 1 88.38 172 SER B O 1
ATOM 4373 N N . VAL B 1 173 ? 14.25 17.156 14.547 1 85.19 173 VAL B N 1
ATOM 4374 C CA . VAL B 1 173 ? 14.859 15.836 14.547 1 85.19 173 VAL B CA 1
ATOM 4375 C C . VAL B 1 173 ? 15.945 15.766 15.617 1 85.19 173 VAL B C 1
ATOM 4377 O O . VAL B 1 173 ? 16.203 16.75 16.312 1 85.19 173 VAL B O 1
ATOM 4380 N N . LYS B 1 174 ? 16.594 14.617 15.805 1 83.38 174 LYS B N 1
ATOM 4381 C CA . LYS B 1 174 ? 17.438 14.289 16.953 1 83.38 174 LYS B CA 1
ATOM 4382 C C . LYS B 1 174 ? 18.594 15.266 17.078 1 83.38 174 LYS B C 1
ATOM 4384 O O . LYS B 1 174 ? 19.125 15.484 18.172 1 83.38 174 LYS B O 1
ATOM 4389 N N . HIS B 1 175 ? 18.969 15.984 16.078 1 83.75 175 HIS B N 1
ATOM 4390 C CA . HIS B 1 175 ? 20.125 16.875 16.141 1 83.75 175 HIS B CA 1
ATOM 4391 C C . HIS B 1 175 ? 19.703 18.312 16.406 1 83.75 175 HIS B C 1
ATOM 4393 O O . HIS B 1 175 ? 20.547 19.172 16.641 1 83.75 175 HIS B O 1
ATOM 4399 N N . ASP B 1 176 ? 18.453 18.641 16.453 1 88.38 176 ASP B N 1
ATOM 4400 C CA . ASP B 1 176 ? 17.938 20 16.547 1 88.38 176 ASP B CA 1
ATOM 4401 C C . ASP B 1 176 ? 17.734 20.406 18.016 1 88.38 176 ASP B C 1
ATOM 4403 O O . ASP B 1 176 ? 16.719 21.016 18.359 1 88.38 176 ASP B O 1
ATOM 4407 N N . ILE B 1 177 ? 18.703 20.109 18.859 1 92.31 177 ILE B N 1
ATOM 4408 C CA . ILE B 1 177 ? 18.547 20.266 20.297 1 92.31 177 ILE B CA 1
ATOM 4409 C C . ILE B 1 177 ? 18.438 21.75 20.656 1 92.31 177 ILE B C 1
ATOM 4411 O O . ILE B 1 177 ? 17.484 22.156 21.312 1 92.31 177 ILE B O 1
ATOM 4415 N N . LEU B 1 178 ? 19.344 22.562 20.234 1 93.44 178 LEU B N 1
ATOM 4416 C CA . LEU B 1 178 ? 19.391 23.969 20.625 1 93.44 178 LEU B CA 1
ATOM 4417 C C . LEU B 1 178 ? 18.234 24.734 20.016 1 93.44 178 LEU B C 1
ATOM 4419 O O . LEU B 1 178 ? 17.656 25.609 20.656 1 93.44 178 LEU B O 1
ATOM 4423 N N . ARG B 1 179 ? 17.922 24.422 18.797 1 92.31 179 ARG B N 1
ATOM 4424 C CA . ARG B 1 179 ? 16.797 25.047 18.109 1 92.31 179 ARG B CA 1
ATOM 4425 C C . ARG B 1 179 ? 15.484 24.766 18.828 1 92.31 179 ARG B C 1
ATOM 4427 O O . ARG B 1 179 ? 14.68 25.672 19.062 1 92.31 179 ARG B O 1
ATOM 4434 N N . THR B 1 180 ? 15.336 23.547 19.203 1 95.06 180 THR B N 1
ATOM 4435 C CA . THR B 1 180 ? 14.109 23.141 19.875 1 95.06 180 THR B CA 1
ATOM 4436 C C . THR B 1 180 ? 13.992 23.812 21.25 1 95.06 180 THR B C 1
ATOM 4438 O O . THR B 1 180 ? 12.922 24.297 21.609 1 95.06 180 THR B O 1
ATOM 4441 N N . ALA B 1 181 ? 15.086 23.828 21.984 1 96.31 181 ALA B N 1
ATOM 4442 C CA . ALA B 1 181 ? 15.102 24.469 23.297 1 96.31 181 ALA B CA 1
ATOM 4443 C C . ALA B 1 181 ? 14.75 25.953 23.172 1 96.31 181 ALA B C 1
ATOM 4445 O O . ALA B 1 181 ? 13.984 26.484 23.984 1 96.31 181 ALA B O 1
ATOM 4446 N N . TRP B 1 182 ? 15.328 26.562 22.156 1 96.25 182 TRP B N 1
ATOM 4447 C CA . TRP B 1 182 ? 15.07 27.984 21.922 1 96.25 182 TRP B CA 1
ATOM 4448 C C . TRP B 1 182 ? 13.594 28.234 21.656 1 96.25 182 TRP B C 1
ATOM 4450 O O . TRP B 1 182 ? 13 29.172 22.188 1 96.25 182 TRP B O 1
ATOM 4460 N N . VAL B 1 183 ? 12.945 27.438 20.844 1 97 183 VAL B N 1
ATOM 4461 C CA . VAL B 1 183 ? 11.547 27.609 20.469 1 97 183 VAL B CA 1
ATOM 4462 C C . VAL B 1 183 ? 10.656 27.375 21.703 1 97 183 VAL B C 1
ATOM 4464 O O . VAL B 1 183 ? 9.68 28.109 21.906 1 97 183 VAL B O 1
ATOM 4467 N N . LEU B 1 184 ? 11 26.359 22.469 1 98 184 LEU B N 1
ATOM 4468 C CA . LEU B 1 184 ? 10.25 26.094 23.703 1 98 184 LEU B CA 1
ATOM 4469 C C . LEU B 1 184 ? 10.25 27.312 24.609 1 98 184 LEU B C 1
ATOM 4471 O O . LEU B 1 184 ? 9.211 27.672 25.172 1 98 184 LEU B O 1
ATOM 4475 N N . GLU B 1 185 ? 11.359 27.906 24.688 1 97.44 185 GLU B N 1
ATOM 4476 C CA . GLU B 1 185 ? 11.484 29.078 25.547 1 97.44 185 GLU B CA 1
ATOM 4477 C C . GLU B 1 185 ? 10.688 30.25 25 1 97.44 185 GLU B C 1
ATOM 4479 O O . GLU B 1 185 ? 9.938 30.891 25.734 1 97.44 185 GLU B O 1
ATOM 4484 N N . GLU B 1 186 ? 10.906 30.531 23.734 1 97.25 186 GLU B N 1
ATOM 4485 C CA . GLU B 1 186 ? 10.227 31.656 23.109 1 97.25 186 GLU B CA 1
ATOM 4486 C C . GLU B 1 186 ? 8.711 31.484 23.141 1 97.25 186 GLU B C 1
ATOM 4488 O O . GLU B 1 186 ? 7.977 32.438 23.438 1 97.25 186 GLU B O 1
ATOM 4493 N N . ALA B 1 187 ? 8.227 30.312 22.828 1 98.44 187 ALA B N 1
ATOM 4494 C CA . ALA B 1 187 ? 6.801 30.016 22.844 1 98.44 187 ALA B CA 1
ATOM 4495 C C . ALA B 1 187 ? 6.254 30.031 24.281 1 98.44 187 ALA B C 1
ATOM 4497 O O . ALA B 1 187 ? 5.176 30.578 24.531 1 98.44 187 ALA B O 1
ATOM 4498 N N . GLY B 1 188 ? 7.016 29.453 25.141 1 98 188 GLY B N 1
ATOM 4499 C CA . GLY B 1 188 ? 6.602 29.391 26.531 1 98 188 GLY B CA 1
ATOM 4500 C C . GLY B 1 188 ? 6.371 30.766 27.141 1 98 188 GLY B C 1
ATOM 4501 O O . GLY B 1 188 ? 5.418 30.969 27.891 1 98 188 GLY B O 1
ATOM 4502 N N . ARG B 1 189 ? 7.207 31.672 26.844 1 96.88 189 ARG B N 1
ATOM 4503 C CA . ARG B 1 189 ? 7.09 33.031 27.359 1 96.88 189 ARG B CA 1
ATOM 4504 C C . ARG B 1 189 ? 5.793 33.688 26.875 1 96.88 189 ARG B C 1
ATOM 4506 O O . ARG B 1 189 ? 5.32 34.656 27.484 1 96.88 189 ARG B O 1
ATOM 4513 N N . ARG B 1 190 ? 5.289 33.094 25.828 1 97.62 190 ARG B N 1
ATOM 4514 C CA . ARG B 1 190 ? 4.062 33.625 25.234 1 97.62 190 ARG B CA 1
ATOM 4515 C C . ARG B 1 190 ? 2.852 32.812 25.672 1 97.62 190 ARG B C 1
ATOM 4517 O O . ARG B 1 190 ? 1.737 33.031 25.203 1 97.62 190 ARG B O 1
ATOM 4524 N N . GLY B 1 191 ? 3.049 31.828 26.531 1 98.06 191 GLY B N 1
ATOM 4525 C CA . GLY B 1 191 ? 1.968 30.969 26.969 1 98.06 191 GLY B CA 1
ATOM 4526 C C . GLY B 1 191 ? 1.585 29.922 25.938 1 98.06 191 GLY B C 1
ATOM 4527 O O . GLY B 1 191 ? 0.459 29.422 25.938 1 98.06 191 GLY B O 1
ATOM 4528 N N . ILE B 1 192 ? 2.398 29.672 24.984 1 98.69 192 ILE B N 1
ATOM 4529 C CA . ILE B 1 192 ? 2.16 28.688 23.922 1 98.69 192 ILE B CA 1
ATOM 4530 C C . ILE B 1 192 ? 2.93 27.406 24.219 1 98.69 192 ILE B C 1
ATOM 4532 O O . ILE B 1 192 ? 4.141 27.438 24.453 1 98.69 192 ILE B O 1
ATOM 4536 N N . GLU B 1 193 ? 2.25 26.281 24.281 1 98.69 193 GLU B N 1
ATOM 4537 C CA . GLU B 1 193 ? 2.857 24.969 24.469 1 98.69 193 GLU B CA 1
ATOM 4538 C C . GLU B 1 193 ? 3.389 24.422 23.141 1 98.69 193 GLU B C 1
ATOM 4540 O O . GLU B 1 193 ? 2.834 24.703 22.078 1 98.69 193 GLU B O 1
ATOM 4545 N N . VAL B 1 194 ? 4.465 23.641 23.25 1 98.75 194 VAL B N 1
ATOM 4546 C CA . VAL B 1 194 ? 5.117 23.203 22.016 1 98.75 194 VAL B CA 1
ATOM 4547 C C . VAL B 1 194 ? 5.223 21.688 22 1 98.75 194 VAL B C 1
ATOM 4549 O O . VAL B 1 194 ? 5.688 21.062 22.969 1 98.75 194 VAL B O 1
ATOM 4552 N N . GLY B 1 195 ? 4.648 21.047 20.938 1 98.38 195 GLY B N 1
ATOM 4553 C CA . GLY B 1 195 ? 4.949 19.672 20.594 1 98.38 195 GLY B CA 1
ATOM 4554 C C . GLY B 1 195 ? 5.938 19.547 19.453 1 98.38 195 GLY B C 1
ATOM 4555 O O . GLY B 1 195 ? 6.141 20.484 18.688 1 98.38 195 GLY B O 1
ATOM 4556 N N . VAL B 1 196 ? 6.566 18.391 19.375 1 96.44 196 VAL B N 1
ATOM 4557 C CA . VAL B 1 196 ? 7.594 18.141 18.359 1 96.44 196 VAL B CA 1
ATOM 4558 C C . VAL B 1 196 ? 7.156 17.016 17.422 1 96.44 196 VAL B C 1
ATOM 4560 O O . VAL B 1 196 ? 6.715 15.961 17.891 1 96.44 196 VAL B O 1
ATOM 4563 N N . ASP B 1 197 ? 7.262 17.312 16.188 1 94.94 197 ASP B N 1
ATOM 4564 C CA . ASP B 1 197 ? 7.043 16.328 15.141 1 94.94 197 ASP B CA 1
ATOM 4565 C C . ASP B 1 197 ? 8.359 15.922 14.477 1 94.94 197 ASP B C 1
ATOM 4567 O O . ASP B 1 197 ? 9.047 16.766 13.906 1 94.94 197 ASP B O 1
ATOM 4571 N N . MET B 1 198 ? 8.633 14.656 14.516 1 89.88 198 MET B N 1
ATOM 4572 C CA . MET B 1 198 ? 9.906 14.219 13.961 1 89.88 198 MET B CA 1
ATOM 4573 C C . MET B 1 198 ? 9.711 13.594 12.578 1 89.88 198 MET B C 1
ATOM 4575 O O . MET B 1 198 ? 10.68 13.156 11.953 1 89.88 198 MET B O 1
ATOM 4579 N N . CYS B 1 199 ? 8.469 13.547 12.055 1 83 199 CYS B N 1
ATOM 4580 C CA . CYS B 1 199 ? 8.094 13.102 10.719 1 83 199 CYS B CA 1
ATOM 4581 C C . CYS B 1 199 ? 8.797 11.797 10.367 1 83 199 CYS B C 1
ATOM 4583 O O . CYS B 1 199 ? 9.305 11.641 9.258 1 83 199 CYS B O 1
ATOM 4585 N N . GLN B 1 200 ? 8.898 10.859 11.328 1 76.75 200 GLN B N 1
ATOM 4586 C CA . GLN B 1 200 ? 9.547 9.562 11.188 1 76.75 200 GLN B CA 1
ATOM 4587 C C . GLN B 1 200 ? 11 9.727 10.734 1 76.75 200 GLN B C 1
ATOM 4589 O O . GLN B 1 200 ? 11.656 8.742 10.367 1 76.75 200 GLN B O 1
ATOM 4594 N N . ASN B 1 201 ? 11.484 10.969 10.773 1 64.5 201 ASN B N 1
ATOM 4595 C CA . ASN B 1 201 ? 12.766 11.359 10.203 1 64.5 201 ASN B CA 1
ATOM 4596 C C . ASN B 1 201 ? 12.961 10.773 8.805 1 64.5 201 ASN B C 1
ATOM 4598 O O . ASN B 1 201 ? 14.094 10.672 8.32 1 64.5 201 ASN B O 1
ATOM 4602 N N . LEU B 1 202 ? 11.859 10.273 8.258 1 63.62 202 LEU B N 1
ATOM 4603 C CA . LEU B 1 202 ? 11.719 9.625 6.953 1 63.62 202 LEU B CA 1
ATOM 4604 C C . LEU B 1 202 ? 12.836 8.617 6.727 1 63.62 202 LEU B C 1
ATOM 4606 O O . LEU B 1 202 ? 13.273 8.414 5.594 1 63.62 202 LEU B O 1
ATOM 4610 N N . ALA B 1 203 ? 13.359 8.133 7.828 1 61.12 203 ALA B N 1
ATOM 4611 C CA . ALA B 1 203 ? 14.617 7.391 7.77 1 61.12 203 ALA B CA 1
ATOM 4612 C C . ALA B 1 203 ? 14.359 5.895 7.594 1 61.12 203 ALA B C 1
ATOM 4614 O O . ALA B 1 203 ? 13.391 5.359 8.133 1 61.12 203 ALA B O 1
ATOM 4615 N N . ASP B 1 204 ? 14.938 5.332 6.68 1 64.62 204 ASP B N 1
ATOM 4616 C CA . ASP B 1 204 ? 15.133 3.887 6.605 1 64.62 204 ASP B CA 1
ATOM 4617 C C . ASP B 1 204 ? 16.609 3.529 6.762 1 64.62 204 ASP B C 1
ATOM 4619 O O . ASP B 1 204 ? 17.422 3.807 5.879 1 64.62 204 ASP B O 1
ATOM 4623 N N . PRO B 1 205 ? 17.016 2.967 7.805 1 73.62 205 PRO B N 1
ATOM 4624 C CA . PRO B 1 205 ? 16.172 2.451 8.875 1 73.62 205 PRO B CA 1
ATOM 4625 C C . PRO B 1 205 ? 15.625 3.557 9.781 1 73.62 205 PRO B C 1
ATOM 4627 O O . PRO B 1 205 ? 16.125 4.688 9.742 1 73.62 205 PRO B O 1
ATOM 4630 N N . PRO B 1 206 ? 14.625 3.111 10.594 1 77.88 206 PRO B N 1
ATOM 4631 C CA . PRO B 1 206 ? 14.039 4.105 11.508 1 77.88 206 PRO B CA 1
ATOM 4632 C C . PRO B 1 206 ? 15.039 4.602 12.547 1 77.88 206 PRO B C 1
ATOM 4634 O O . PRO B 1 206 ? 16 3.898 12.875 1 77.88 206 PRO B O 1
ATOM 4637 N N . GLN B 1 207 ? 14.727 5.754 13.031 1 84.94 207 GLN B N 1
ATOM 4638 C CA . GLN B 1 207 ? 15.492 6.312 14.141 1 84.94 207 GLN B CA 1
ATOM 4639 C C . GLN B 1 207 ? 15.406 5.418 15.375 1 84.94 207 GLN B C 1
ATOM 4641 O O . GLN B 1 207 ? 14.352 4.863 15.672 1 84.94 207 GLN B O 1
ATOM 4646 N N . ALA B 1 208 ? 16.609 5.309 16.016 1 90.38 208 ALA B N 1
ATOM 4647 C CA . ALA B 1 208 ? 16.656 4.5 17.234 1 90.38 208 ALA B CA 1
ATOM 4648 C C . ALA B 1 208 ? 15.938 5.195 18.375 1 90.38 208 ALA B C 1
ATOM 4650 O O . ALA B 1 208 ? 16.016 6.422 18.516 1 90.38 208 ALA B O 1
ATOM 4651 N N . VAL B 1 209 ? 15.266 4.402 19.234 1 95.62 209 VAL B N 1
ATOM 4652 C CA . VAL B 1 209 ? 14.578 4.918 20.406 1 95.62 209 VAL B CA 1
ATOM 4653 C C . VAL B 1 209 ? 15.555 5.723 21.266 1 95.62 209 VAL B C 1
ATOM 4655 O O . VAL B 1 209 ? 15.219 6.801 21.75 1 95.62 209 VAL B O 1
ATOM 4658 N N . ASP B 1 210 ? 16.797 5.242 21.375 1 96.56 210 ASP B N 1
ATOM 4659 C CA . ASP B 1 210 ? 17.828 5.891 22.188 1 96.56 210 ASP B CA 1
ATOM 4660 C C . ASP B 1 210 ? 18.094 7.312 21.703 1 96.56 210 ASP B C 1
ATOM 4662 O O . ASP B 1 210 ? 18.391 8.203 22.5 1 96.56 210 ASP B O 1
ATOM 4666 N N . ASP B 1 211 ? 18.016 7.484 20.438 1 93.62 211 ASP B N 1
ATOM 4667 C CA . ASP B 1 211 ? 18.266 8.805 19.859 1 93.62 211 ASP B CA 1
ATOM 4668 C C . ASP B 1 211 ? 17.188 9.797 20.281 1 93.62 211 ASP B C 1
ATOM 4670 O O . ASP B 1 211 ? 17.484 10.953 20.578 1 93.62 211 ASP B O 1
ATOM 4674 N N . VAL B 1 212 ? 15.977 9.312 20.297 1 95.31 212 VAL B N 1
ATOM 4675 C CA . VAL B 1 212 ? 14.859 10.172 20.656 1 95.31 212 VAL B CA 1
ATOM 4676 C C . VAL B 1 212 ? 14.914 10.484 22.156 1 95.31 212 VAL B C 1
ATOM 4678 O O . VAL B 1 212 ? 14.68 11.625 22.562 1 95.31 212 VAL B O 1
ATOM 4681 N N . VAL B 1 213 ? 15.25 9.477 22.953 1 97.94 213 VAL B N 1
ATOM 4682 C CA . VAL B 1 213 ? 15.383 9.664 24.391 1 97.94 213 VAL B CA 1
ATOM 4683 C C . VAL B 1 213 ? 16.453 10.719 24.688 1 97.94 213 VAL B C 1
ATOM 4685 O O . VAL B 1 213 ? 16.219 11.648 25.453 1 97.94 213 VAL B O 1
ATOM 4688 N N . ARG B 1 214 ? 17.562 10.57 24.016 1 97 214 ARG B N 1
ATOM 4689 C CA . ARG B 1 214 ? 18.656 11.516 24.219 1 97 214 ARG B CA 1
ATOM 4690 C C . ARG B 1 214 ? 18.25 12.93 23.797 1 97 214 ARG B C 1
ATOM 4692 O O . ARG B 1 214 ? 18.625 13.906 24.453 1 97 214 ARG B O 1
ATOM 4699 N N . PHE B 1 215 ? 17.578 13.023 22.75 1 95.5 215 PHE B N 1
ATOM 4700 C CA . PHE B 1 215 ? 17.094 14.305 22.25 1 95.5 215 PHE B CA 1
ATOM 4701 C C . PHE B 1 215 ? 16.203 14.977 23.297 1 95.5 215 PHE B C 1
ATOM 4703 O O . PHE B 1 215 ? 16.422 16.141 23.641 1 95.5 215 PHE B O 1
ATOM 4710 N N . VAL B 1 216 ? 15.18 14.258 23.781 1 97.94 216 VAL B N 1
ATOM 4711 C CA . VAL B 1 216 ? 14.227 14.797 24.75 1 97.94 216 VAL B CA 1
ATOM 4712 C C . VAL B 1 216 ? 14.961 15.242 26.016 1 97.94 216 VAL B C 1
ATOM 4714 O O . VAL B 1 216 ? 14.742 16.359 26.5 1 97.94 216 VAL B O 1
ATOM 4717 N N . GLU B 1 217 ? 15.867 14.398 26.484 1 97.94 217 GLU B N 1
ATOM 4718 C CA . GLU B 1 217 ? 16.641 14.719 27.688 1 97.94 217 GLU B CA 1
ATOM 4719 C C . GLU B 1 217 ? 17.516 15.953 27.469 1 97.94 217 GLU B C 1
ATOM 4721 O O . GLU B 1 217 ? 17.594 16.828 28.328 1 97.94 217 GLU B O 1
ATOM 4726 N N . ALA B 1 218 ? 18.141 15.969 26.344 1 96.81 218 ALA B N 1
ATOM 4727 C CA . ALA B 1 218 ? 19.031 17.078 26.047 1 96.81 218 ALA B CA 1
ATOM 4728 C C . ALA B 1 218 ? 18.281 18.391 25.938 1 96.81 218 ALA B C 1
ATOM 4730 O O . ALA B 1 218 ? 18.734 19.422 26.438 1 96.81 218 ALA B O 1
ATOM 4731 N N . VAL B 1 219 ? 17.172 18.359 25.266 1 97.06 219 VAL B N 1
ATOM 4732 C CA . VAL B 1 219 ? 16.359 19.562 25.125 1 97.06 219 VAL B CA 1
ATOM 4733 C C . VAL B 1 219 ? 15.875 20.031 26.5 1 97.06 219 VAL B C 1
ATOM 4735 O O . VAL B 1 219 ? 16 21.203 26.844 1 97.06 219 VAL B O 1
ATOM 4738 N N . HIS B 1 220 ? 15.391 19.125 27.344 1 97.5 220 HIS B N 1
ATOM 4739 C CA . HIS B 1 220 ? 14.812 19.469 28.641 1 97.5 220 HIS B CA 1
ATOM 4740 C C . HIS B 1 220 ? 15.891 19.875 29.641 1 97.5 220 HIS B C 1
ATOM 4742 O O . HIS B 1 220 ? 15.594 20.547 30.625 1 97.5 220 HIS B O 1
ATOM 4748 N N . ALA B 1 221 ? 17.094 19.547 29.344 1 97.19 221 ALA B N 1
ATOM 4749 C CA . ALA B 1 221 ? 18.203 20 30.172 1 97.19 221 ALA 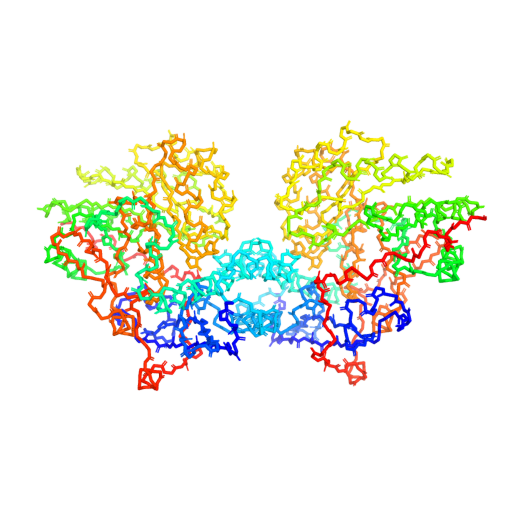B CA 1
ATOM 4750 C C . ALA B 1 221 ? 18.547 21.453 29.891 1 97.19 221 ALA B C 1
ATOM 4752 O O . ALA B 1 221 ? 19.219 22.109 30.703 1 97.19 221 ALA B O 1
ATOM 4753 N N . LYS B 1 222 ? 18.062 21.969 28.828 1 95.62 222 LYS B N 1
ATOM 4754 C CA . LYS B 1 222 ? 18.484 23.297 28.391 1 95.62 222 LYS B CA 1
ATOM 4755 C C . LYS B 1 222 ? 17.406 24.344 28.641 1 95.62 222 LYS B C 1
ATOM 4757 O O . LYS B 1 222 ? 17.656 25.547 28.484 1 95.62 222 LYS B O 1
ATOM 4762 N N . THR B 1 223 ? 16.312 23.953 29.031 1 95.88 223 THR B N 1
ATOM 4763 C CA . THR B 1 223 ? 15.195 24.859 29.281 1 95.88 223 THR B CA 1
ATOM 4764 C C . THR B 1 223 ? 14.25 24.297 30.328 1 95.88 223 THR B C 1
ATOM 4766 O O . THR B 1 223 ? 14.188 23.078 30.516 1 95.88 223 THR B O 1
ATOM 4769 N N . ASP B 1 224 ? 13.461 25.172 30.969 1 95.75 224 ASP B N 1
ATOM 4770 C CA . ASP B 1 224 ? 12.477 24.734 31.953 1 95.75 224 ASP B CA 1
ATOM 4771 C C . ASP B 1 224 ? 11.156 24.375 31.281 1 95.75 224 ASP B C 1
ATOM 4773 O O . ASP B 1 224 ? 10.281 23.766 31.906 1 95.75 224 ASP B O 1
ATOM 4777 N N . PHE B 1 225 ? 10.992 24.766 30.031 1 97.56 225 PHE B N 1
ATOM 4778 C CA . PHE B 1 225 ? 9.781 24.438 29.281 1 97.56 225 PHE B CA 1
ATOM 4779 C C . PHE B 1 225 ? 9.844 23.016 28.734 1 97.56 225 PHE B C 1
ATOM 4781 O O . PHE B 1 225 ? 10.883 22.578 28.25 1 97.56 225 PHE B O 1
ATOM 4788 N N . ARG B 1 226 ? 8.703 22.328 28.797 1 97.44 226 ARG B N 1
ATOM 4789 C CA . ARG B 1 226 ? 8.648 20.922 28.406 1 97.44 226 ARG B CA 1
ATOM 4790 C C . ARG B 1 226 ? 7.844 20.75 27.125 1 97.44 226 ARG B C 1
ATOM 4792 O O . ARG B 1 226 ? 6.863 21.453 26.891 1 97.44 226 ARG B O 1
ATOM 4799 N N . MET B 1 227 ? 8.258 19.812 26.391 1 98.44 227 MET B N 1
ATOM 4800 C CA . MET B 1 227 ? 7.461 19.422 25.234 1 98.44 227 MET B CA 1
ATOM 4801 C C . MET B 1 227 ? 6.137 18.812 25.672 1 98.44 227 MET B C 1
ATOM 4803 O O . MET B 1 227 ? 6.094 18.047 26.641 1 98.44 227 MET B O 1
ATOM 4807 N N . VAL B 1 228 ? 5.098 19.078 24.875 1 98.38 228 VAL B N 1
ATOM 4808 C CA . VAL B 1 228 ? 3.799 18.562 25.297 1 98.38 228 VAL B CA 1
ATOM 4809 C C . VAL B 1 228 ? 3.498 17.25 24.547 1 98.38 228 VAL B C 1
ATOM 4811 O O . VAL B 1 228 ? 2.607 16.5 24.938 1 98.38 228 VAL B O 1
ATOM 4814 N N . PHE B 1 229 ? 4.207 16.969 23.469 1 98.62 229 PHE B N 1
ATOM 4815 C CA . PHE B 1 229 ? 4.152 15.656 22.828 1 98.62 229 PHE B CA 1
ATOM 4816 C C . PHE B 1 229 ? 5.324 15.477 21.875 1 98.62 229 PHE B C 1
ATOM 4818 O O . PHE B 1 229 ? 5.977 16.453 21.484 1 98.62 229 PHE B O 1
ATOM 4825 N N . VAL B 1 230 ? 5.684 14.281 21.609 1 97.69 230 VAL B N 1
ATOM 4826 C CA . VAL B 1 230 ? 6.594 13.867 20.531 1 97.69 230 VAL B CA 1
ATOM 4827 C C . VAL B 1 230 ? 5.844 13.008 19.516 1 97.69 230 VAL B C 1
ATOM 4829 O O . VAL B 1 230 ? 5.316 11.945 19.859 1 97.69 230 VAL B O 1
ATOM 4832 N N . GLU B 1 231 ? 5.832 13.57 18.359 1 96.75 231 GLU B N 1
ATOM 4833 C CA . GLU B 1 231 ? 5.035 12.977 17.281 1 96.75 231 GLU B CA 1
ATOM 4834 C C . GLU B 1 231 ? 5.918 12.266 16.266 1 96.75 231 GLU B C 1
ATOM 4836 O O . GLU B 1 231 ? 6.973 12.773 15.883 1 96.75 231 GLU B O 1
ATOM 4841 N N . GLU B 1 232 ? 5.477 11.094 15.812 1 94.06 232 GLU B N 1
ATOM 4842 C CA . GLU B 1 232 ? 6.086 10.352 14.711 1 94.06 232 GLU B CA 1
ATOM 4843 C C . GLU B 1 232 ? 7.594 10.211 14.906 1 94.06 232 GLU B C 1
ATOM 4845 O O . GLU B 1 232 ? 8.367 10.477 13.984 1 94.06 232 GLU B O 1
ATOM 4850 N N . ALA B 1 233 ? 8.008 9.828 16.094 1 92.88 233 ALA B N 1
ATOM 4851 C CA . ALA B 1 233 ? 9.422 9.844 16.469 1 92.88 233 ALA B CA 1
ATOM 4852 C C . ALA B 1 233 ? 10.141 8.609 15.945 1 92.88 233 ALA B C 1
ATOM 4854 O O . ALA B 1 233 ? 11.359 8.609 15.789 1 92.88 233 ALA B O 1
ATOM 4855 N N . ILE B 1 234 ? 9.375 7.586 15.734 1 91.81 234 ILE B N 1
ATOM 4856 C CA . ILE B 1 234 ? 9.898 6.301 15.281 1 91.81 234 ILE B CA 1
ATOM 4857 C C . ILE B 1 234 ? 9.328 5.973 13.898 1 91.81 234 ILE B C 1
ATOM 4859 O O . ILE B 1 234 ? 8.312 6.539 13.492 1 91.81 234 ILE B O 1
ATOM 4863 N N . GLY B 1 235 ? 10.039 5.148 13.156 1 86.06 235 GLY B N 1
ATOM 4864 C CA . GLY B 1 235 ? 9.57 4.773 11.836 1 86.06 235 GLY B CA 1
ATOM 4865 C C . GLY B 1 235 ? 8.219 4.078 11.852 1 86.06 235 GLY B C 1
ATOM 4866 O O . GLY B 1 235 ? 7.887 3.389 12.82 1 86.06 235 GLY B O 1
ATOM 4867 N N . PRO B 1 236 ? 7.457 4.27 10.797 1 81.94 236 PRO B N 1
ATOM 4868 C CA . PRO B 1 236 ? 6.078 3.771 10.789 1 81.94 236 PRO B CA 1
ATOM 4869 C C . PRO B 1 236 ? 6 2.246 10.82 1 81.94 236 PRO B C 1
ATOM 4871 O O . PRO B 1 236 ? 4.957 1.686 11.164 1 81.94 236 PRO B O 1
ATOM 4874 N N . ASP B 1 237 ? 7.012 1.597 10.461 1 85.88 237 ASP B N 1
ATOM 4875 C CA . ASP B 1 237 ? 6.984 0.137 10.43 1 85.88 237 ASP B CA 1
ATOM 4876 C C . ASP B 1 237 ? 7.539 -0.446 11.727 1 85.88 237 ASP B C 1
ATOM 4878 O O . ASP B 1 237 ? 7.883 -1.628 11.789 1 85.88 237 ASP B O 1
ATOM 4882 N N . ALA B 1 238 ? 7.656 0.39 12.781 1 89 238 ALA B N 1
ATOM 4883 C CA . ALA B 1 238 ? 8.227 -0.066 14.039 1 89 238 ALA B CA 1
ATOM 4884 C C . ALA B 1 238 ? 7.359 0.354 15.219 1 89 238 ALA B C 1
ATOM 4886 O O . ALA B 1 238 ? 7.812 1.075 16.109 1 89 238 ALA B O 1
ATOM 4887 N N . PRO B 1 239 ? 6.094 -0.172 15.227 1 91.56 239 PRO B N 1
ATOM 4888 C CA . PRO B 1 239 ? 5.211 0.213 16.328 1 91.56 239 PRO B CA 1
ATOM 4889 C C . PRO B 1 239 ? 5.785 -0.145 17.703 1 91.56 239 PRO B C 1
ATOM 4891 O O . PRO B 1 239 ? 5.508 0.539 18.688 1 91.56 239 PRO B O 1
ATOM 4894 N N . GLU B 1 240 ? 6.602 -1.194 17.781 1 93.19 240 GLU B N 1
ATOM 4895 C CA . GLU B 1 240 ? 7.234 -1.589 19.031 1 93.19 240 GLU B CA 1
ATOM 4896 C C . GLU B 1 240 ? 8.172 -0.499 19.547 1 93.19 240 GLU B C 1
ATOM 4898 O O . GLU B 1 240 ? 8.328 -0.323 20.75 1 93.19 240 GLU B O 1
ATOM 4903 N N . GLY B 1 241 ? 8.781 0.198 18.641 1 94.44 241 GLY B N 1
ATOM 4904 C CA . GLY B 1 241 ? 9.641 1.305 19.016 1 94.44 241 GLY B CA 1
ATOM 4905 C C . GLY B 1 241 ? 8.906 2.438 19.703 1 94.44 241 GLY B C 1
ATOM 4906 O O . GLY B 1 241 ? 9.43 3.059 20.625 1 94.44 241 GLY B O 1
ATOM 4907 N N . PHE B 1 242 ? 7.676 2.668 19.312 1 95.56 242 PHE B N 1
ATOM 4908 C CA . PHE B 1 242 ? 6.855 3.693 19.938 1 95.56 242 PHE B CA 1
ATOM 4909 C C . PHE B 1 242 ? 6.5 3.295 21.375 1 95.56 242 PHE B C 1
ATOM 4911 O O . PHE B 1 242 ? 6.551 4.121 22.281 1 95.56 242 PHE B O 1
ATOM 4918 N N . ARG B 1 243 ? 6.176 2.055 21.578 1 95.88 243 ARG B N 1
ATOM 4919 C CA . ARG B 1 243 ? 5.836 1.562 22.906 1 95.88 243 ARG B CA 1
ATOM 4920 C C . ARG B 1 243 ? 7.02 1.702 23.859 1 95.88 243 ARG B C 1
ATOM 4922 O O . ARG B 1 243 ? 6.852 2.121 25 1 95.88 243 ARG B O 1
ATOM 4929 N N . GLU B 1 244 ? 8.141 1.302 23.328 1 97.31 244 GLU B N 1
ATOM 4930 C CA . GLU B 1 244 ? 9.352 1.451 24.125 1 97.31 244 GLU B CA 1
ATOM 4931 C C . GLU B 1 244 ? 9.602 2.914 24.484 1 97.31 244 GLU B C 1
ATOM 4933 O O . GLU B 1 244 ? 9.906 3.236 25.641 1 97.31 244 GLU B O 1
ATOM 4938 N N . LEU B 1 245 ? 9.453 3.773 23.516 1 97.44 245 LEU B N 1
ATOM 4939 C CA . LEU B 1 245 ? 9.695 5.195 23.734 1 97.44 245 LEU B CA 1
ATOM 4940 C C . LEU B 1 245 ? 8.758 5.758 24.797 1 97.44 245 LEU B C 1
ATOM 4942 O O . LEU B 1 245 ? 9.188 6.516 25.672 1 97.44 245 LEU B O 1
ATOM 4946 N N . ARG B 1 246 ? 7.523 5.387 24.781 1 97.06 246 ARG B N 1
ATOM 4947 C CA . ARG B 1 246 ? 6.516 5.828 25.734 1 97.06 246 ARG B CA 1
ATOM 4948 C C . ARG B 1 246 ? 6.941 5.508 27.172 1 97.06 246 ARG B C 1
ATOM 4950 O O . ARG B 1 246 ? 6.664 6.277 28.094 1 97.06 246 ARG B O 1
ATOM 4957 N N . SER B 1 247 ? 7.582 4.402 27.297 1 96.94 247 SER B N 1
ATOM 4958 C CA . SER B 1 247 ? 7.961 3.957 28.625 1 96.94 247 SER B CA 1
ATOM 4959 C C . SER B 1 247 ? 9.242 4.641 29.094 1 96.94 247 SER B C 1
ATOM 4961 O O . SER B 1 247 ? 9.562 4.629 30.297 1 96.94 247 SER B O 1
ATOM 4963 N N . ARG B 1 248 ? 9.883 5.266 28.234 1 97.88 248 ARG B N 1
ATOM 4964 C CA . ARG B 1 248 ? 11.227 5.727 28.562 1 97.88 248 ARG B CA 1
ATOM 4965 C C . ARG B 1 248 ? 11.258 7.246 28.719 1 97.88 248 ARG B C 1
ATOM 4967 O O . ARG B 1 248 ? 12.219 7.797 29.25 1 97.88 248 ARG B O 1
ATOM 4974 N N . ILE B 1 249 ? 10.258 7.91 28.266 1 97.75 249 ILE B N 1
ATOM 4975 C CA . ILE B 1 249 ? 10.258 9.359 28.406 1 97.75 249 ILE B CA 1
ATOM 4976 C C . ILE B 1 249 ? 8.969 9.812 29.094 1 97.75 249 ILE B C 1
ATOM 4978 O O . ILE B 1 249 ? 7.988 9.07 29.125 1 97.75 249 ILE B O 1
ATOM 4982 N N . ASP B 1 250 ? 8.961 11 29.578 1 96.56 250 ASP B N 1
ATOM 4983 C CA . ASP B 1 250 ? 7.801 11.539 30.297 1 96.56 250 ASP B CA 1
ATOM 4984 C C . ASP B 1 250 ? 7.008 12.5 29.422 1 96.56 250 ASP B C 1
ATOM 4986 O O . ASP B 1 250 ? 6.281 13.352 29.922 1 96.56 250 ASP B O 1
ATOM 4990 N N . VAL B 1 251 ? 7.188 12.523 28.156 1 98.38 251 VAL B N 1
ATOM 4991 C CA . VAL B 1 251 ? 6.465 13.297 27.156 1 98.38 251 VAL B CA 1
ATOM 4992 C C . VAL B 1 251 ? 5.527 12.383 26.359 1 98.38 251 VAL B C 1
ATOM 4994 O O . VAL B 1 251 ? 5.934 11.305 25.922 1 98.38 251 VAL B O 1
ATOM 4997 N N . PRO B 1 252 ? 4.211 12.758 26.219 1 98.44 252 PRO B N 1
ATOM 4998 C CA . PRO B 1 252 ? 3.311 11.922 25.422 1 98.44 252 PRO B CA 1
ATOM 4999 C C . PRO B 1 252 ? 3.861 11.633 24.031 1 98.44 252 PRO B C 1
ATOM 5001 O O . PRO B 1 252 ? 4.398 12.531 23.375 1 98.44 252 PRO B O 1
ATOM 5004 N N . VAL B 1 253 ? 3.779 10.375 23.641 1 98.19 253 VAL B N 1
ATOM 5005 C CA . VAL B 1 253 ? 4.191 9.914 22.312 1 98.19 253 VAL B CA 1
ATOM 5006 C C . VAL B 1 253 ? 2.957 9.672 21.453 1 98.19 253 VAL B C 1
ATOM 5008 O O . VAL B 1 253 ? 2.045 8.945 21.844 1 98.19 253 VAL B O 1
ATOM 5011 N N . CYS B 1 254 ? 2.926 10.352 20.266 1 97.75 254 CYS B N 1
ATOM 5012 C CA . CYS B 1 254 ? 1.734 10.25 19.438 1 97.75 254 CYS B CA 1
ATOM 5013 C C . CYS B 1 254 ? 2.107 10 17.984 1 97.75 254 CYS B C 1
ATOM 5015 O O . CYS B 1 254 ? 3.289 10 17.625 1 97.75 254 CYS B O 1
ATOM 5017 N N . GLY B 1 255 ? 1.132 9.648 17.219 1 96.25 255 GLY B N 1
ATOM 5018 C CA . GLY B 1 255 ? 1.331 9.375 15.797 1 96.25 255 GLY B CA 1
ATOM 5019 C C . GLY B 1 255 ? 0.101 8.805 15.125 1 96.25 255 GLY B C 1
ATOM 5020 O O . GLY B 1 255 ? -0.986 8.789 15.703 1 96.25 255 GLY B O 1
ATOM 5021 N N . GLY B 1 256 ? 0.322 8.398 13.844 1 94.81 256 GLY B N 1
ATOM 5022 C CA . GLY B 1 256 ? -0.727 7.738 13.078 1 94.81 256 GLY B CA 1
ATOM 5023 C C . GLY B 1 256 ? -1.14 8.508 11.844 1 94.81 256 GLY B C 1
ATOM 5024 O O . GLY B 1 256 ? -1.987 8.047 11.07 1 94.81 256 GLY B O 1
ATOM 5025 N N . GLU B 1 257 ? -0.494 9.594 11.555 1 94 257 GLU B N 1
ATOM 5026 C CA . GLU B 1 257 ? -0.899 10.469 10.453 1 94 257 GLU B CA 1
ATOM 5027 C C . GLU B 1 257 ? -0.667 9.797 9.102 1 94 257 GLU B C 1
ATOM 5029 O O . GLU B 1 257 ? -1.259 10.195 8.102 1 94 257 GLU B O 1
ATOM 5034 N N . ILE B 1 258 ? 0.122 8.734 9.07 1 91.44 258 ILE B N 1
ATOM 5035 C CA . ILE B 1 258 ? 0.44 8.109 7.785 1 91.44 258 ILE B CA 1
ATOM 5036 C C . ILE B 1 258 ? -0.162 6.711 7.73 1 91.44 258 ILE B C 1
ATOM 5038 O O . ILE B 1 258 ? 0.177 5.918 6.852 1 91.44 258 ILE B O 1
ATOM 5042 N N . ILE B 1 259 ? -0.917 6.359 8.758 1 95.81 259 ILE B N 1
ATOM 5043 C CA . ILE B 1 259 ? -1.598 5.07 8.766 1 95.81 259 ILE B CA 1
ATOM 5044 C C . ILE B 1 259 ? -2.762 5.098 7.777 1 95.81 259 ILE B C 1
ATOM 5046 O O . ILE B 1 259 ? -3.621 5.977 7.844 1 95.81 259 ILE B O 1
ATOM 5050 N N . THR B 1 260 ? -2.855 4.098 6.926 1 97 260 THR B N 1
ATOM 5051 C CA . THR B 1 260 ? -3.699 4.25 5.746 1 97 260 THR B CA 1
ATOM 5052 C C . THR B 1 260 ? -4.965 3.406 5.875 1 97 260 THR B C 1
ATOM 5054 O O . THR B 1 260 ? -5.77 3.34 4.941 1 97 260 THR B O 1
ATOM 5057 N N . THR B 1 261 ? -5.16 2.705 6.965 1 96 261 THR B N 1
ATOM 5058 C CA . THR B 1 261 ? -6.395 1.97 7.203 1 96 261 THR B CA 1
ATOM 5059 C C . THR B 1 261 ? -6.859 2.143 8.648 1 96 261 THR B C 1
ATOM 5061 O O . THR B 1 261 ? -6.039 2.199 9.562 1 96 261 THR B O 1
ATOM 5064 N N . PRO B 1 262 ? -8.203 2.217 8.844 1 97 262 PRO B N 1
ATOM 5065 C CA . PRO B 1 262 ? -8.68 2.281 10.227 1 97 262 PRO B CA 1
ATOM 5066 C C . PRO B 1 262 ? -8.352 1.021 11.023 1 97 262 PRO B C 1
ATOM 5068 O O . PRO B 1 262 ? -8.094 1.099 12.227 1 97 262 PRO B O 1
ATOM 5071 N N . LYS B 1 263 ? -8.266 -0.105 10.367 1 94.25 263 LYS B N 1
ATOM 5072 C CA . LYS B 1 263 ? -7.941 -1.354 11.055 1 94.25 263 LYS B CA 1
ATOM 5073 C C . LYS B 1 263 ? -6.562 -1.282 11.703 1 94.25 263 LYS B C 1
ATOM 5075 O O . LYS B 1 263 ? -6.41 -1.619 12.875 1 94.25 263 LYS B O 1
ATOM 5080 N N . GLU B 1 264 ? -5.602 -0.866 10.922 1 95.12 264 GLU B N 1
ATOM 5081 C CA . GLU B 1 264 ? -4.25 -0.763 11.469 1 95.12 264 GLU B CA 1
ATOM 5082 C C . GLU B 1 264 ? -4.191 0.247 12.609 1 95.12 264 GLU B C 1
ATOM 5084 O O . GLU B 1 264 ? -3.551 -0.001 13.633 1 95.12 264 GLU B O 1
ATOM 5089 N N . MET B 1 265 ? -4.848 1.36 12.453 1 97.44 265 MET B N 1
ATOM 5090 C CA . MET B 1 265 ? -4.859 2.375 13.5 1 97.44 265 MET B CA 1
ATOM 5091 C C . MET B 1 265 ? -5.488 1.829 14.781 1 97.44 265 MET B C 1
ATOM 5093 O O . MET B 1 265 ? -4.953 2.027 15.875 1 97.44 265 MET B O 1
ATOM 5097 N N . ILE B 1 266 ? -6.57 1.17 14.625 1 97.81 266 ILE B N 1
ATOM 5098 C CA . ILE B 1 266 ? -7.289 0.619 15.773 1 97.81 266 ILE B CA 1
ATOM 5099 C C . ILE B 1 266 ? -6.438 -0.457 16.438 1 97.81 266 ILE B C 1
ATOM 5101 O O . ILE B 1 266 ? -6.391 -0.543 17.672 1 97.81 266 ILE B O 1
ATOM 5105 N N . GLU B 1 267 ? -5.742 -1.243 15.641 1 95.31 267 GLU B N 1
ATOM 5106 C CA . GLU B 1 267 ? -4.816 -2.223 16.203 1 95.31 267 GLU B CA 1
ATOM 5107 C C . GLU B 1 267 ? -3.717 -1.543 17.016 1 95.31 267 GLU B C 1
ATOM 5109 O O . GLU B 1 267 ? -3.379 -1.99 18.109 1 95.31 267 GLU B O 1
ATOM 5114 N N . ARG B 1 268 ? -3.16 -0.489 16.484 1 96.44 268 ARG B N 1
ATOM 5115 C CA . ARG B 1 268 ? -2.123 0.249 17.203 1 96.44 268 ARG B CA 1
ATOM 5116 C C . ARG B 1 268 ? -2.676 0.866 18.484 1 96.44 268 ARG B C 1
ATOM 5118 O O . ARG B 1 268 ? -2.012 0.847 19.516 1 96.44 268 ARG B O 1
ATOM 5125 N N . LEU B 1 269 ? -3.887 1.369 18.359 1 97.25 269 LEU B N 1
ATOM 5126 C CA . LEU B 1 269 ? -4.586 1.93 19.516 1 97.25 269 LEU B CA 1
ATOM 5127 C C . LEU B 1 269 ? -4.773 0.877 20.594 1 97.25 269 LEU B C 1
ATOM 5129 O O . LEU B 1 269 ? -4.418 1.105 21.75 1 97.25 269 LEU B O 1
ATOM 5133 N N . ASN B 1 270 ? -5.207 -0.26 20.234 1 96.56 270 ASN B N 1
ATOM 5134 C CA . ASN B 1 270 ? -5.496 -1.339 21.172 1 96.56 270 ASN B CA 1
ATOM 5135 C C . ASN B 1 270 ? -4.223 -1.894 21.797 1 96.56 270 ASN B C 1
ATOM 5137 O O . ASN B 1 270 ? -4.25 -2.389 22.922 1 96.56 270 ASN B O 1
ATOM 5141 N N . ASN B 1 271 ? -3.143 -1.725 21.141 1 95.69 271 ASN B N 1
ATOM 5142 C CA . ASN B 1 271 ? -1.867 -2.252 21.625 1 95.69 271 ASN B CA 1
ATOM 5143 C C . ASN B 1 271 ? -1.036 -1.173 22.312 1 95.69 271 ASN B C 1
ATOM 5145 O O . ASN B 1 271 ? 0.166 -1.346 22.516 1 95.69 271 ASN B O 1
ATOM 5149 N N . ASP B 1 272 ? -1.569 -0.04 22.562 1 96.81 272 ASP B N 1
ATOM 5150 C CA . ASP B 1 272 ? -0.964 1.043 23.328 1 96.81 272 ASP B CA 1
ATOM 5151 C C . ASP B 1 272 ? 0.312 1.545 22.656 1 96.81 272 ASP B C 1
ATOM 5153 O O . ASP B 1 272 ? 1.321 1.779 23.328 1 96.81 272 ASP B O 1
ATOM 5157 N N . VAL B 1 273 ? 0.249 1.636 21.359 1 97.06 273 VAL B N 1
ATOM 5158 C CA . VAL B 1 273 ? 1.402 2.105 20.594 1 97.06 273 VAL B CA 1
ATOM 5159 C C . VAL B 1 273 ? 1.623 3.594 20.859 1 97.06 273 VAL B C 1
ATOM 5161 O O . VAL B 1 273 ? 2.764 4.059 20.906 1 97.06 273 VAL B O 1
ATOM 5164 N N . TYR B 1 274 ? 0.565 4.328 21.031 1 97.56 274 TYR B N 1
ATOM 5165 C CA . TYR B 1 274 ? 0.606 5.777 21.203 1 97.56 274 TYR B CA 1
ATOM 5166 C C . TYR B 1 274 ? -0.12 6.188 22.484 1 97.56 274 TYR B C 1
ATOM 5168 O O . TYR B 1 274 ? -0.988 5.461 22.969 1 97.56 274 TYR B O 1
ATOM 5176 N N . ASP B 1 275 ? 0.266 7.371 23.016 1 98.19 275 ASP B N 1
ATOM 5177 C CA . ASP B 1 275 ? -0.514 7.988 24.078 1 98.19 275 ASP B CA 1
ATOM 5178 C C . ASP B 1 275 ? -1.81 8.586 23.531 1 98.19 275 ASP B C 1
ATOM 5180 O O . ASP B 1 275 ? -2.83 8.594 24.234 1 98.19 275 ASP B O 1
ATOM 5184 N N . PHE B 1 276 ? -1.789 9.102 22.359 1 98.19 276 PHE B N 1
ATOM 5185 C CA . PHE B 1 276 ? -2.986 9.461 21.609 1 98.19 276 PHE B CA 1
ATOM 5186 C C . PHE B 1 276 ? -2.754 9.297 20.109 1 98.19 276 PHE B C 1
ATOM 5188 O O . PHE B 1 276 ? -1.61 9.234 19.656 1 98.19 276 PHE B O 1
ATOM 5195 N N . VAL B 1 277 ? -3.822 9.164 19.297 1 98.31 277 VAL B N 1
ATOM 5196 C CA . VAL B 1 277 ? -3.697 8.828 17.875 1 98.31 277 VAL B CA 1
ATOM 5197 C C . VAL B 1 277 ? -4.094 10.031 17.031 1 98.31 277 VAL B C 1
ATOM 5199 O O . VAL B 1 277 ? -4.883 10.867 17.453 1 98.31 277 VAL B O 1
ATOM 5202 N N . GLN B 1 278 ? -3.572 10.094 15.844 1 98.44 278 GLN B N 1
ATOM 5203 C CA . GLN B 1 278 ? -3.756 11.25 14.977 1 98.44 278 GLN B CA 1
ATOM 5204 C C . GLN B 1 278 ? -4.188 10.828 13.578 1 98.44 278 GLN B C 1
ATOM 5206 O O . GLN B 1 278 ? -3.438 11 12.609 1 98.44 278 GLN B O 1
ATOM 5211 N N . PRO B 1 279 ? -5.441 10.406 13.398 1 98.38 279 PRO B N 1
ATOM 5212 C CA . PRO B 1 279 ? -5.93 9.992 12.078 1 98.38 279 PRO B CA 1
ATOM 5213 C C . PRO B 1 279 ? -6.125 11.172 11.125 1 98.38 279 PRO B C 1
ATOM 5215 O O . PRO B 1 279 ? -6.305 12.305 11.578 1 98.38 279 PRO B O 1
ATOM 5218 N N . ASP B 1 280 ? -5.992 10.945 9.867 1 98.5 280 ASP B N 1
ATOM 5219 C CA . ASP B 1 280 ? -6.23 11.875 8.766 1 98.5 280 ASP B CA 1
ATOM 5220 C C . ASP B 1 280 ? -7.18 11.273 7.734 1 98.5 280 ASP B C 1
ATOM 5222 O O . ASP B 1 280 ? -6.887 10.219 7.156 1 98.5 280 ASP B O 1
ATOM 5226 N N . ALA B 1 281 ? -8.227 11.945 7.43 1 98.56 281 ALA B N 1
ATOM 5227 C CA . ALA B 1 281 ? -9.273 11.391 6.57 1 98.56 281 ALA B CA 1
ATOM 5228 C C . ALA B 1 281 ? -8.742 11.141 5.16 1 98.56 281 ALA B C 1
ATOM 5230 O O . ALA B 1 281 ? -9.125 10.164 4.512 1 98.56 281 ALA B O 1
ATOM 5231 N N . SER B 1 282 ? -7.875 11.984 4.676 1 98.56 282 SER B N 1
ATOM 5232 C CA . SER B 1 282 ? -7.391 11.891 3.301 1 98.56 282 SER B CA 1
ATOM 5233 C C . SER B 1 282 ? -6.336 10.805 3.154 1 98.56 282 SER B C 1
ATOM 5235 O O . SER B 1 282 ? -5.918 10.477 2.041 1 98.56 282 SER B O 1
ATOM 5237 N N . VAL B 1 283 ? -5.906 10.211 4.289 1 97.88 283 VAL B N 1
ATOM 5238 C CA . VAL B 1 283 ? -4.863 9.188 4.293 1 97.88 283 VAL B CA 1
ATOM 5239 C C . VAL B 1 283 ? -5.48 7.824 4.602 1 97.88 283 VAL B C 1
ATOM 5241 O O . VAL B 1 283 ? -5.152 6.828 3.955 1 97.88 283 VAL B O 1
ATOM 5244 N N . MET B 1 284 ? -6.445 7.801 5.434 1 97.06 284 MET B N 1
ATOM 5245 C CA . MET B 1 284 ? -6.836 6.566 6.105 1 97.06 284 MET B CA 1
ATOM 5246 C C . MET B 1 284 ? -8.023 5.914 5.398 1 97.06 284 MET B C 1
ATOM 5248 O O . MET B 1 284 ? -8.516 4.875 5.84 1 97.06 284 MET B O 1
ATOM 5252 N N . GLY B 1 285 ? -8.539 6.531 4.379 1 95.12 285 GLY B N 1
ATOM 5253 C CA . GLY B 1 285 ? -9.648 5.906 3.672 1 95.12 285 GLY B CA 1
ATOM 5254 C C . GLY B 1 285 ? -10.93 6.719 3.732 1 95.12 285 GLY B C 1
ATOM 5255 O O . GLY B 1 285 ? -12.008 6.211 3.416 1 95.12 285 GLY B O 1
ATOM 5256 N N . GLY B 1 286 ? -10.844 7.945 4.258 1 98.06 286 GLY B N 1
ATOM 5257 C CA . GLY B 1 286 ? -12.016 8.812 4.23 1 98.06 286 GLY B CA 1
ATOM 5258 C C . GLY B 1 286 ? -12.492 9.211 5.613 1 98.06 286 GLY B C 1
ATOM 5259 O O . GLY B 1 286 ? -11.852 8.891 6.617 1 98.06 286 GLY B O 1
ATOM 5260 N N . ILE B 1 287 ? -13.617 9.93 5.625 1 98.69 287 ILE B N 1
ATOM 5261 C CA . ILE B 1 287 ? -14.211 10.469 6.844 1 98.69 287 ILE B CA 1
ATOM 5262 C C . ILE B 1 287 ? -14.734 9.328 7.719 1 98.69 287 ILE B C 1
ATOM 5264 O O . ILE B 1 287 ? -14.516 9.328 8.93 1 98.69 287 ILE B O 1
ATOM 5268 N N . SER B 1 288 ? -15.32 8.352 7.113 1 97.75 288 SER B N 1
ATOM 5269 C CA . SER B 1 288 ? -15.898 7.227 7.848 1 97.75 288 SER B CA 1
ATOM 5270 C C . SER B 1 288 ? -14.82 6.438 8.586 1 97.75 288 SER B C 1
ATOM 5272 O O . SER B 1 288 ? -15.055 5.93 9.688 1 97.75 288 SER B O 1
ATOM 5274 N N . ALA B 1 289 ? -13.688 6.34 7.977 1 97.75 289 ALA B N 1
ATOM 5275 C CA . ALA B 1 289 ? -12.57 5.652 8.617 1 97.75 289 ALA B CA 1
ATOM 5276 C C . ALA B 1 289 ? -12.148 6.359 9.898 1 97.75 289 ALA B C 1
ATOM 5278 O O . ALA B 1 289 ? -11.867 5.711 10.906 1 97.75 289 ALA B O 1
ATOM 5279 N N . VAL B 1 290 ? -12.109 7.664 9.852 1 98.5 290 VAL B N 1
ATOM 5280 C CA . VAL B 1 290 ? -11.758 8.438 11.039 1 98.5 290 VAL B CA 1
ATOM 5281 C C . VAL B 1 290 ? -12.82 8.258 12.117 1 98.5 290 VAL B C 1
ATOM 5283 O O . VAL B 1 290 ? -12.492 8.141 13.297 1 98.5 290 VAL B O 1
ATOM 5286 N N . MET B 1 291 ? -14.086 8.188 11.695 1 98 291 MET B N 1
ATOM 5287 C CA . MET B 1 291 ? -15.172 7.926 12.633 1 98 291 MET B CA 1
ATOM 5288 C C . MET B 1 291 ? -14.977 6.59 13.344 1 98 291 MET B C 1
ATOM 5290 O O . MET B 1 291 ? -15.203 6.484 14.547 1 98 291 MET B O 1
ATOM 5294 N N . ASP B 1 292 ? -14.547 5.578 12.602 1 97.88 292 ASP B N 1
ATOM 5295 C CA . ASP B 1 292 ? -14.273 4.27 13.188 1 97.88 292 ASP B CA 1
ATOM 5296 C C . ASP B 1 292 ? -13.195 4.359 14.258 1 97.88 292 ASP B C 1
ATOM 5298 O O . ASP B 1 292 ? -13.297 3.711 15.305 1 97.88 292 ASP B O 1
ATOM 5302 N N . VAL B 1 293 ? -12.188 5.125 14.023 1 98.62 293 VAL B N 1
ATOM 5303 C CA . VAL B 1 293 ? -11.086 5.289 14.969 1 98.62 293 VAL B CA 1
ATOM 5304 C C . VAL B 1 293 ? -11.594 5.973 16.234 1 98.62 293 VAL B C 1
ATOM 5306 O O . VAL B 1 293 ? -11.25 5.559 17.359 1 98.62 293 VAL B O 1
ATOM 5309 N N . PHE B 1 294 ? -12.414 7.02 16.094 1 98.5 294 PHE B N 1
ATOM 5310 C CA . PHE B 1 294 ? -12.992 7.707 17.234 1 98.5 294 PHE B CA 1
ATOM 5311 C C . PHE B 1 294 ? -13.805 6.742 18.094 1 98.5 294 PHE B C 1
ATOM 5313 O O . PHE B 1 294 ? -13.719 6.773 19.328 1 98.5 294 PHE B O 1
ATOM 5320 N N . ALA B 1 295 ? -14.586 5.914 17.438 1 97.94 295 ALA B N 1
ATOM 5321 C CA . ALA B 1 295 ? -15.406 4.945 18.156 1 97.94 295 ALA B CA 1
ATOM 5322 C C . ALA B 1 295 ? -14.539 3.988 18.969 1 97.94 295 ALA B C 1
ATOM 5324 O O . ALA B 1 295 ? -14.805 3.744 20.156 1 97.94 295 ALA B O 1
ATOM 5325 N N . ALA B 1 296 ? -13.5 3.473 18.344 1 98.38 296 ALA B N 1
ATOM 5326 C CA . ALA B 1 296 ? -12.594 2.559 19.031 1 98.38 296 ALA B CA 1
ATOM 5327 C C . ALA B 1 296 ? -11.852 3.27 20.156 1 98.38 296 ALA B C 1
ATOM 5329 O O . ALA B 1 296 ? -11.648 2.697 21.234 1 98.38 296 ALA B O 1
ATOM 5330 N N . ALA B 1 297 ? -11.438 4.445 19.891 1 98.38 297 ALA B N 1
ATOM 5331 C CA . ALA B 1 297 ? -10.688 5.227 20.859 1 98.38 297 ALA B CA 1
ATOM 5332 C C . ALA B 1 297 ? -11.539 5.523 22.094 1 98.38 297 ALA B C 1
ATOM 5334 O O . ALA B 1 297 ? -11.039 5.508 23.219 1 98.38 297 ALA B O 1
ATOM 5335 N N . LYS B 1 298 ? -12.797 5.852 21.875 1 97.06 298 LYS B N 1
ATOM 5336 C CA . LYS B 1 298 ? -13.727 6.094 22.984 1 97.06 298 LYS B CA 1
ATOM 5337 C C . LYS B 1 298 ? -13.836 4.871 23.891 1 97.06 298 LYS B C 1
ATOM 5339 O O . LYS B 1 298 ? -13.812 4.992 25.109 1 97.06 298 LYS B O 1
ATOM 5344 N N . ALA B 1 299 ? -13.914 3.744 23.312 1 96.81 299 ALA B N 1
ATOM 5345 C CA . ALA B 1 299 ? -14.016 2.498 24.062 1 96.81 299 ALA B CA 1
ATOM 5346 C C . ALA B 1 299 ? -12.758 2.238 24.891 1 96.81 299 ALA B C 1
ATOM 5348 O O . ALA B 1 299 ? -12.82 1.72 26 1 96.81 299 ALA B O 1
ATOM 5349 N N . LYS B 1 300 ? -11.648 2.59 24.375 1 96.81 300 LYS B N 1
ATOM 5350 C CA . LYS B 1 300 ? -10.359 2.328 25 1 96.81 300 LYS B CA 1
ATOM 5351 C C . LYS B 1 300 ? -9.992 3.428 26 1 96.81 300 LYS B C 1
ATOM 5353 O O . LYS B 1 300 ? -9.195 3.211 26.906 1 96.81 300 LYS B O 1
ATOM 5358 N N . GLY B 1 301 ? -10.539 4.633 25.781 1 96.62 301 GLY B N 1
ATOM 5359 C CA . GLY B 1 301 ? -10.18 5.785 26.594 1 96.62 301 GLY B CA 1
ATOM 5360 C C . GLY B 1 301 ? -8.961 6.523 26.078 1 96.62 301 GLY B C 1
ATOM 5361 O O . GLY B 1 301 ? -8.242 7.156 26.844 1 96.62 301 GLY B O 1
ATOM 5362 N N . THR B 1 302 ? -8.641 6.379 24.797 1 97.06 302 THR B N 1
ATOM 5363 C CA . THR B 1 302 ? -7.531 7.055 24.141 1 97.06 302 THR B CA 1
ATOM 5364 C C . THR B 1 302 ? -8.008 8.32 23.422 1 97.06 302 THR B C 1
ATOM 5366 O O . THR B 1 302 ? -9.062 8.312 22.781 1 97.06 302 THR B O 1
ATOM 5369 N N . ASP B 1 303 ? -7.281 9.375 23.531 1 97.5 303 ASP B N 1
ATOM 5370 C CA . ASP B 1 303 ? -7.645 10.617 22.859 1 97.5 303 ASP B CA 1
ATOM 5371 C C . ASP B 1 303 ? -7.344 10.539 21.359 1 97.5 303 ASP B C 1
ATOM 5373 O O . ASP B 1 303 ? -6.402 9.867 20.953 1 97.5 303 ASP B O 1
ATOM 5377 N N . VAL B 1 304 ? -8.195 11.227 20.625 1 98.62 304 VAL B N 1
ATOM 5378 C CA . VAL B 1 304 ? -7.973 11.383 19.188 1 98.62 304 VAL B CA 1
ATOM 5379 C C . VAL B 1 304 ? -7.73 12.852 18.859 1 98.62 304 VAL B C 1
ATOM 5381 O O . VAL B 1 304 ? -8.555 13.711 19.188 1 98.62 304 VAL B O 1
ATOM 5384 N N . VAL B 1 305 ? -6.602 13.141 18.328 1 98.62 305 VAL B N 1
ATOM 5385 C CA . VAL B 1 305 ? -6.266 14.453 17.797 1 98.62 305 VAL B CA 1
ATOM 5386 C C . VAL B 1 305 ? -6.18 14.383 16.266 1 98.62 305 VAL B C 1
ATOM 5388 O O . VAL B 1 305 ? -5.219 13.836 15.719 1 98.62 305 VAL B O 1
ATOM 5391 N N . VAL B 1 306 ? -7.098 14.984 15.586 1 98.38 306 VAL B N 1
ATOM 5392 C CA . VAL B 1 306 ? -7.246 14.773 14.148 1 98.38 306 VAL B CA 1
ATOM 5393 C C . VAL B 1 306 ? -6.156 15.539 13.398 1 98.38 306 VAL B C 1
ATOM 5395 O O . VAL B 1 306 ? -6.02 16.75 13.562 1 98.38 306 VAL B O 1
ATOM 5398 N N . HIS B 1 307 ? -5.395 14.773 12.672 1 98.38 307 HIS B N 1
ATOM 5399 C CA . HIS B 1 307 ? -4.402 15.336 11.766 1 98.38 307 HIS B CA 1
ATOM 5400 C C . HIS B 1 307 ? -5.066 15.922 10.523 1 98.38 307 HIS B C 1
ATOM 5402 O O . HIS B 1 307 ? -6.012 15.336 9.984 1 98.38 307 HIS B O 1
ATOM 5408 N N . ALA B 1 308 ? -4.605 17.031 10.125 1 96.5 308 ALA B N 1
ATOM 5409 C CA . ALA B 1 308 ? -5.113 17.688 8.922 1 96.5 308 ALA B CA 1
ATOM 5410 C C . ALA B 1 308 ? -4 18.438 8.188 1 96.5 308 ALA B C 1
ATOM 5412 O O . ALA B 1 308 ? -3.529 19.469 8.656 1 96.5 308 ALA B O 1
ATOM 5413 N N . TRP B 1 309 ? -3.652 17.75 7.168 1 91.19 309 TRP B N 1
ATOM 5414 C CA . TRP B 1 309 ? -2.648 18.312 6.27 1 91.19 309 TRP B CA 1
ATOM 5415 C C . TRP B 1 309 ? -3.008 18.047 4.812 1 91.19 309 TRP B C 1
ATOM 5417 O O . TRP B 1 309 ? -3.865 17.203 4.527 1 91.19 309 TRP B O 1
ATOM 5427 N N . GLY B 1 310 ? -2.713 18.719 3.822 1 92.12 310 GLY B N 1
ATOM 5428 C CA . GLY B 1 310 ? -3.072 18.625 2.416 1 92.12 310 GLY B CA 1
ATOM 5429 C C . GLY B 1 310 ? -3.734 19.891 1.885 1 92.12 310 GLY B C 1
ATOM 5430 O O . GLY B 1 310 ? -3.326 21 2.223 1 92.12 310 GLY B O 1
ATOM 5431 N N . GLY B 1 311 ? -4.621 19.594 0.996 1 96.69 311 GLY B N 1
ATOM 5432 C CA . GLY B 1 311 ? -5.391 20.703 0.452 1 96.69 311 GLY B CA 1
ATOM 5433 C C . GLY B 1 311 ? -6.719 20.906 1.156 1 96.69 311 GLY B C 1
ATOM 5434 O O . GLY B 1 311 ? -6.926 20.406 2.262 1 96.69 311 GLY B O 1
ATOM 5435 N N . ALA B 1 312 ? -7.543 21.688 0.526 1 98.25 312 ALA B N 1
ATOM 5436 C CA . ALA B 1 312 ? -8.805 22.141 1.11 1 98.25 312 ALA B CA 1
ATOM 5437 C C . ALA B 1 312 ? -9.711 20.969 1.442 1 98.25 312 ALA B C 1
ATOM 5439 O O . ALA B 1 312 ? -10.25 20.875 2.549 1 98.25 312 ALA B O 1
ATOM 5440 N N . ALA B 1 313 ? -9.844 20.031 0.519 1 98.75 313 ALA B N 1
ATOM 5441 C CA . ALA B 1 313 ? -10.773 18.922 0.732 1 98.75 313 ALA B CA 1
ATOM 5442 C C . ALA B 1 313 ? -10.258 17.969 1.808 1 98.75 313 ALA B C 1
ATOM 5444 O O . ALA B 1 313 ? -11.039 17.391 2.566 1 98.75 313 ALA B O 1
ATOM 5445 N N . ALA B 1 314 ? -8.953 17.766 1.858 1 98.62 314 ALA B N 1
ATOM 5446 C CA . ALA B 1 314 ? -8.352 16.938 2.902 1 98.62 314 ALA B CA 1
ATOM 5447 C C . ALA B 1 314 ? -8.578 17.547 4.281 1 98.62 314 ALA B C 1
ATOM 5449 O O . ALA B 1 314 ? -9.016 16.844 5.207 1 98.62 314 ALA B O 1
ATOM 5450 N N . ILE B 1 315 ? -8.312 18.812 4.395 1 98.44 315 ILE B N 1
ATOM 5451 C CA . ILE B 1 315 ? -8.43 19.5 5.672 1 98.44 315 ILE B CA 1
ATOM 5452 C C . ILE B 1 315 ? -9.891 19.516 6.121 1 98.44 315 ILE B C 1
ATOM 5454 O O . ILE B 1 315 ? -10.203 19.125 7.246 1 98.44 315 ILE B O 1
ATOM 5458 N N . MET B 1 316 ? -10.773 19.875 5.238 1 98.81 316 MET B N 1
ATOM 5459 C CA . MET B 1 316 ? -12.18 20 5.617 1 98.81 316 MET B CA 1
ATOM 5460 C C . MET B 1 316 ? -12.789 18.625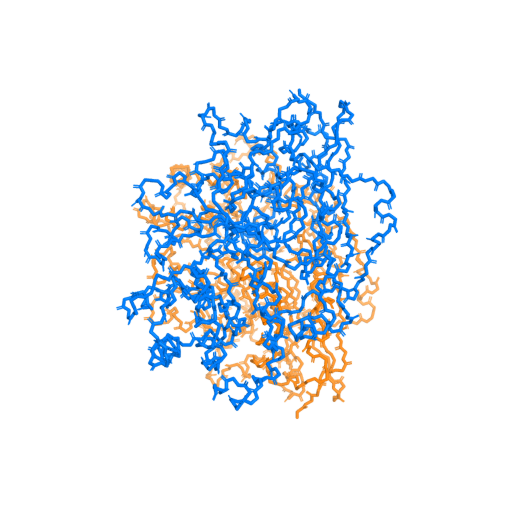 5.906 1 98.81 316 MET B C 1
ATOM 5462 O O . MET B 1 316 ? -13.648 18.5 6.777 1 98.81 316 MET B O 1
ATOM 5466 N N . ALA B 1 317 ? -12.367 17.609 5.176 1 98.81 317 ALA B N 1
ATOM 5467 C CA . ALA B 1 317 ? -12.828 16.266 5.488 1 98.81 317 ALA B CA 1
ATOM 5468 C C . ALA B 1 317 ? -12.469 15.875 6.918 1 98.81 317 ALA B C 1
ATOM 5470 O O . ALA B 1 317 ? -13.289 15.32 7.645 1 98.81 317 ALA B O 1
ATOM 5471 N N . SER B 1 318 ? -11.297 16.141 7.32 1 98.69 318 SER B N 1
ATOM 5472 C CA . SER B 1 318 ? -10.828 15.836 8.664 1 98.69 318 SER B CA 1
ATOM 5473 C C . SER B 1 318 ? -11.562 16.656 9.711 1 98.69 318 SER B C 1
ATOM 5475 O O . SER B 1 318 ? -11.93 16.141 10.773 1 98.69 318 SER B O 1
ATOM 5477 N N . TYR B 1 319 ? -11.797 17.953 9.406 1 98.69 319 TYR B N 1
ATOM 5478 C CA . TYR B 1 319 ? -12.547 18.797 10.32 1 98.69 319 TYR B CA 1
ATOM 5479 C C . TYR B 1 319 ? -13.969 18.281 10.5 1 98.69 319 TYR B C 1
ATOM 5481 O O . TYR B 1 319 ? -14.477 18.203 11.625 1 98.69 319 TYR B O 1
ATOM 5489 N N . HIS B 1 320 ? -14.602 17.922 9.391 1 98.81 320 HIS B N 1
ATOM 5490 C CA . HIS B 1 320 ? -15.961 17.391 9.484 1 98.81 320 HIS B CA 1
ATOM 5491 C C . HIS B 1 320 ? -16 16.094 10.289 1 98.81 320 HIS B C 1
ATOM 5493 O O . HIS B 1 320 ? -16.938 15.859 11.047 1 98.81 320 HIS B O 1
ATOM 5499 N N . ALA B 1 321 ? -15.008 15.258 10.094 1 98.44 321 ALA B N 1
ATOM 5500 C CA . ALA B 1 321 ? -14.922 14.047 10.914 1 98.44 321 ALA B CA 1
ATOM 5501 C C . ALA B 1 321 ? -14.836 14.398 12.398 1 98.44 321 ALA B C 1
ATOM 5503 O O . ALA B 1 321 ? -15.5 13.766 13.227 1 98.44 321 ALA B O 1
ATOM 5504 N N . ALA B 1 322 ? -14.008 15.375 12.75 1 98.5 322 ALA B N 1
ATOM 5505 C CA . ALA B 1 322 ? -13.836 15.781 14.141 1 98.5 322 ALA B CA 1
ATOM 5506 C C . ALA B 1 322 ? -15.148 16.281 14.734 1 98.5 322 ALA B C 1
ATOM 5508 O O . ALA B 1 322 ? -15.547 15.875 15.828 1 98.5 322 ALA B O 1
ATOM 5509 N N . PHE B 1 323 ? -15.867 17.141 14.031 1 98.56 323 PHE B N 1
ATOM 5510 C CA . PHE B 1 323 ? -17.141 17.656 14.508 1 98.56 323 PHE B CA 1
ATOM 5511 C C . PHE B 1 323 ? -18.156 16.531 14.648 1 98.56 323 PHE B C 1
ATOM 5513 O O . PHE B 1 323 ? -18.953 16.516 15.602 1 98.56 323 PHE B O 1
ATOM 5520 N N . ALA B 1 324 ? -18.141 15.633 13.68 1 98.38 324 ALA B N 1
ATOM 5521 C CA . ALA B 1 324 ? -19.109 14.539 13.695 1 98.38 324 ALA B CA 1
ATOM 5522 C C . ALA B 1 324 ? -18.844 13.594 14.867 1 98.38 324 ALA B C 1
ATOM 5524 O O . ALA B 1 324 ? -19.781 13.062 15.461 1 98.38 324 ALA B O 1
ATOM 5525 N N . ALA B 1 325 ? -17.578 13.414 15.188 1 97.62 325 ALA B N 1
ATOM 5526 C CA . ALA B 1 325 ? -17.203 12.336 16.094 1 97.62 325 ALA B CA 1
ATOM 5527 C C . ALA B 1 325 ? -16.922 12.883 17.5 1 97.62 325 ALA B C 1
ATOM 5529 O O . ALA B 1 325 ? -16.641 12.117 18.422 1 97.62 325 ALA B O 1
ATOM 5530 N N . GLY B 1 326 ? -16.953 14.156 17.703 1 96.94 326 GLY B N 1
ATOM 5531 C CA . GLY B 1 326 ? -16.734 14.766 19 1 96.94 326 GLY B CA 1
ATOM 5532 C C . GLY B 1 326 ? -15.266 15.047 19.266 1 96.94 326 GLY B C 1
ATOM 5533 O O . GLY B 1 326 ? -14.797 14.883 20.406 1 96.94 326 GLY B O 1
ATOM 5534 N N . GLY B 1 327 ? -14.57 15.359 18.219 1 97.56 327 GLY B N 1
ATOM 5535 C CA . GLY B 1 327 ? -13.172 15.719 18.375 1 97.56 327 GLY B CA 1
ATOM 5536 C C . GLY B 1 327 ? -12.969 16.969 19.219 1 97.56 327 GLY B C 1
ATOM 5537 O O . GLY B 1 327 ? -13.812 17.859 19.234 1 97.56 327 GLY B O 1
ATOM 5538 N N . LYS B 1 328 ? -11.812 17.016 19.938 1 97.88 328 LYS B N 1
ATOM 5539 C CA . LYS B 1 328 ? -11.578 18.109 20.859 1 97.88 328 LYS B CA 1
ATOM 5540 C C . LYS B 1 328 ? -10.375 18.953 20.422 1 97.88 328 LYS B C 1
ATOM 5542 O O . LYS B 1 328 ? -10.172 20.062 20.922 1 97.88 328 LYS B O 1
ATOM 5547 N N . LEU B 1 329 ? -9.625 18.438 19.547 1 98.62 329 LEU B N 1
ATOM 5548 C CA . LEU B 1 329 ? -8.43 19.109 19.062 1 98.62 329 LEU B CA 1
ATOM 5549 C C . LEU B 1 329 ? -8.117 18.703 17.625 1 98.62 329 LEU B C 1
ATOM 5551 O O . LEU B 1 329 ? -8.141 17.531 17.281 1 98.62 329 LEU B O 1
ATOM 5555 N N . VAL B 1 330 ? -7.902 19.703 16.734 1 98.56 330 VAL B N 1
ATOM 5556 C CA . VAL B 1 330 ? -7.578 19.438 15.336 1 98.56 330 VAL B CA 1
ATOM 5557 C C . VAL B 1 330 ? -6.363 20.266 14.922 1 98.56 330 VAL B C 1
ATOM 5559 O O . VAL B 1 330 ? -6.043 21.281 15.562 1 98.56 330 VAL B O 1
ATOM 5562 N N . GLU B 1 331 ? -5.723 19.797 13.891 1 98.69 331 GLU B N 1
ATOM 5563 C CA . GLU B 1 331 ? -4.531 20.453 13.367 1 98.69 331 GLU B CA 1
ATOM 5564 C C . GLU B 1 331 ? -4.898 21.625 12.445 1 98.69 331 GLU B C 1
ATOM 5566 O O . GLU B 1 331 ? -5.828 21.516 11.648 1 98.69 331 GLU B O 1
ATOM 5571 N N . PHE B 1 332 ? -4.145 22.719 12.562 1 97.81 332 PHE B N 1
ATOM 5572 C CA . PHE B 1 332 ? -4.184 23.859 11.656 1 97.81 332 PHE B CA 1
ATOM 5573 C C . PHE B 1 332 ? -2.836 24.047 10.969 1 97.81 332 PHE B C 1
ATOM 5575 O O . PHE B 1 332 ? -1.873 24.5 11.594 1 97.81 332 PHE B O 1
ATOM 5582 N N . PRO B 1 333 ? -2.752 23.688 9.664 1 95.56 333 PRO B N 1
ATOM 5583 C CA . PRO B 1 333 ? -1.505 23.984 8.961 1 95.56 333 PRO B CA 1
ATOM 5584 C C . PRO B 1 333 ? -1.267 25.484 8.797 1 95.56 333 PRO B C 1
ATOM 5586 O O . PRO B 1 333 ? -2.096 26.188 8.211 1 95.56 333 PRO B O 1
ATOM 5589 N N . MET B 1 334 ? -0.068 25.953 9.211 1 93.75 334 MET B N 1
ATOM 5590 C CA . MET B 1 334 ? 0.171 27.391 9.289 1 93.75 334 MET B CA 1
ATOM 5591 C C . MET B 1 334 ? 0.773 27.922 7.996 1 93.75 334 MET B C 1
ATOM 5593 O O . MET B 1 334 ? 0.75 29.125 7.738 1 93.75 334 MET B O 1
ATOM 5597 N N . LEU B 1 335 ? 1.393 27.062 7.203 1 88.94 335 LEU B N 1
ATOM 5598 C CA . LEU B 1 335 ? 2.021 27.516 5.973 1 88.94 335 LEU B CA 1
ATOM 5599 C C . LEU B 1 335 ? 0.972 27.891 4.93 1 88.94 335 LEU B C 1
ATOM 5601 O O . LEU B 1 335 ? 0.006 27.156 4.727 1 88.94 335 LEU B O 1
ATOM 5605 N N . ASP B 1 336 ? 1.206 28.984 4.344 1 88.81 336 ASP B N 1
ATOM 5606 C CA . ASP B 1 336 ? 0.216 29.516 3.416 1 88.81 336 ASP B CA 1
ATOM 5607 C C . ASP B 1 336 ? 0.084 28.625 2.18 1 88.81 336 ASP B C 1
ATOM 5609 O O . ASP B 1 336 ? 1.087 28.172 1.621 1 88.81 336 ASP B O 1
ATOM 5613 N N . PHE B 1 337 ? -1.074 28.344 1.829 1 92.81 337 PHE B N 1
ATOM 5614 C CA . PHE B 1 337 ? -1.481 27.594 0.646 1 92.81 337 PHE B CA 1
ATOM 5615 C C . PHE B 1 337 ? -2.689 28.25 -0.017 1 92.81 337 PHE B C 1
ATOM 5617 O O . PHE B 1 337 ? -3.83 27.844 0.228 1 92.81 337 PHE B O 1
ATOM 5624 N N . PRO B 1 338 ? -2.432 29.203 -0.945 1 95.69 338 PRO B N 1
ATOM 5625 C CA . PRO B 1 338 ? -3.475 30.078 -1.469 1 95.69 338 PRO B CA 1
ATOM 5626 C C . PRO B 1 338 ? -4.656 29.312 -2.059 1 95.69 338 PRO B C 1
ATOM 5628 O O . PRO B 1 338 ? -5.812 29.688 -1.82 1 95.69 338 PRO B O 1
ATOM 5631 N N . LEU B 1 339 ? -4.391 28.281 -2.803 1 97.5 339 LEU B N 1
ATOM 5632 C CA . LEU B 1 339 ? -5.48 27.5 -3.379 1 97.5 339 LEU B CA 1
ATOM 5633 C C . LEU B 1 339 ? -6.41 26.969 -2.289 1 97.5 339 LEU B C 1
ATOM 5635 O O . LEU B 1 339 ? -7.633 27.078 -2.408 1 97.5 339 LEU B O 1
ATOM 5639 N N . GLY B 1 340 ? -5.816 26.406 -1.257 1 97.31 340 GLY B N 1
ATOM 5640 C CA . GLY B 1 340 ? -6.605 25.891 -0.149 1 97.31 340 GLY B CA 1
ATOM 5641 C C . GLY B 1 340 ? -7.438 26.969 0.535 1 97.31 340 GLY B C 1
ATOM 5642 O O . GLY B 1 340 ? -8.617 26.75 0.812 1 97.31 340 GLY B O 1
ATOM 5643 N N . ARG B 1 341 ? -6.785 28.062 0.756 1 96 341 ARG B N 1
ATOM 5644 C CA . ARG B 1 341 ? -7.469 29.172 1.402 1 96 341 ARG B CA 1
ATOM 5645 C C . ARG B 1 341 ? -8.656 29.641 0.569 1 96 341 ARG B C 1
ATOM 5647 O O . ARG B 1 341 ? -9.742 29.875 1.102 1 96 341 ARG B O 1
ATOM 5654 N N . GLU B 1 342 ? -8.445 29.766 -0.696 1 97.75 342 GLU B N 1
ATOM 5655 C CA . GLU B 1 342 ? -9.492 30.234 -1.596 1 97.75 342 GLU B CA 1
ATOM 5656 C C . GLU B 1 342 ? -10.648 29.25 -1.662 1 97.75 342 GLU B C 1
ATOM 5658 O O . GLU B 1 342 ? -11.812 29.656 -1.677 1 97.75 342 GLU B O 1
ATOM 5663 N N . MET B 1 343 ? -10.359 27.953 -1.716 1 98.5 343 MET B N 1
ATOM 5664 C CA . MET B 1 343 ? -11.383 26.922 -1.827 1 98.5 343 MET B CA 1
ATOM 5665 C C . MET B 1 343 ? -12.219 26.844 -0.553 1 98.5 343 MET B C 1
ATOM 5667 O O . MET B 1 343 ? -13.422 26.594 -0.608 1 98.5 343 MET B O 1
ATOM 5671 N N . MET B 1 344 ? -11.586 27.031 0.609 1 97.88 344 MET B N 1
ATOM 5672 C CA . MET B 1 344 ? -12.266 26.906 1.893 1 97.88 344 MET B CA 1
ATOM 5673 C C . MET B 1 344 ? -13.102 28.141 2.197 1 97.88 344 MET B C 1
ATOM 5675 O O . MET B 1 344 ? -14.125 28.062 2.875 1 97.88 344 MET B O 1
ATOM 5679 N N . GLY B 1 345 ? -12.594 29.312 1.701 1 95.88 345 GLY B N 1
ATOM 5680 C CA . GLY 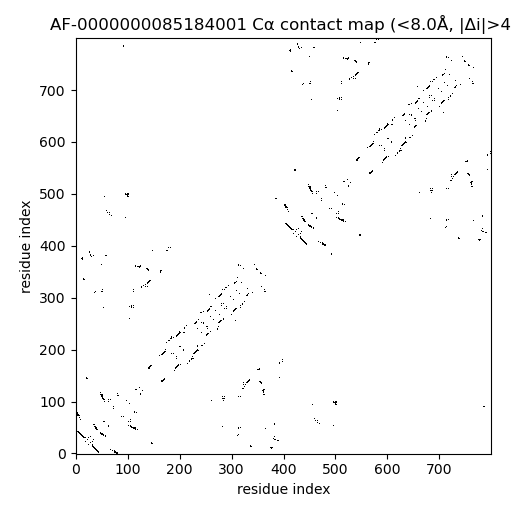B 1 345 ? -13.289 30.547 2.008 1 95.88 345 GLY B CA 1
ATOM 5681 C C . GLY B 1 345 ? -13.484 30.781 3.496 1 95.88 345 GLY B C 1
ATOM 5682 O O . GLY B 1 345 ? -12.516 30.719 4.266 1 95.88 345 GLY B O 1
ATOM 5683 N N . ASP B 1 346 ? -14.742 30.875 3.98 1 95 346 ASP B N 1
ATOM 5684 C CA . ASP B 1 346 ? -15.031 31.219 5.375 1 95 346 ASP B CA 1
ATOM 5685 C C . ASP B 1 346 ? -15.414 29.969 6.168 1 95 346 ASP B C 1
ATOM 5687 O O . ASP B 1 346 ? -15.859 30.062 7.312 1 95 346 ASP B O 1
ATOM 5691 N N . GLN B 1 347 ? -15.172 28.812 5.562 1 95.94 347 GLN B N 1
ATOM 5692 C CA . GLN B 1 347 ? -15.648 27.578 6.195 1 95.94 347 GLN B CA 1
ATOM 5693 C C . GLN B 1 347 ? -14.625 27.047 7.203 1 95.94 347 GLN B C 1
ATOM 5695 O O . GLN B 1 347 ? -14.922 26.125 7.961 1 95.94 347 GLN B O 1
ATOM 5700 N N . ALA B 1 348 ? -13.43 27.625 7.293 1 95.94 348 ALA B N 1
ATOM 5701 C CA . ALA B 1 348 ? -12.414 27.25 8.273 1 95.94 348 ALA B CA 1
ATOM 5702 C C . ALA B 1 348 ? -12.023 28.438 9.141 1 95.94 348 ALA B C 1
ATOM 5704 O O . ALA B 1 348 ? -10.836 28.719 9.32 1 95.94 348 ALA B O 1
ATOM 5705 N N . LYS B 1 349 ? -12.969 29.031 9.711 1 96.75 349 LYS B N 1
ATOM 5706 C CA . LYS B 1 349 ? -12.719 30.234 10.508 1 96.75 349 LYS B CA 1
ATOM 5707 C C . LYS B 1 349 ? -12.203 29.875 11.898 1 96.75 349 LYS B C 1
ATOM 5709 O O . LYS B 1 349 ? -12.734 28.969 12.547 1 96.75 349 LYS B O 1
ATOM 5714 N N . ILE B 1 350 ? -11.164 30.531 12.328 1 97.75 350 ILE B N 1
ATOM 5715 C CA . ILE B 1 350 ? -10.57 30.344 13.648 1 97.75 350 ILE B CA 1
ATOM 5716 C C . ILE B 1 350 ? -10.812 31.594 14.508 1 97.75 350 ILE B C 1
ATOM 5718 O O . ILE B 1 350 ? -10.477 32.719 14.102 1 97.75 350 ILE B O 1
ATOM 5722 N N . VAL B 1 351 ? -11.43 31.453 15.656 1 97.81 351 VAL B N 1
ATOM 5723 C CA . VAL B 1 351 ? -11.688 32.531 16.609 1 97.81 351 VAL B CA 1
ATOM 5724 C C . VAL B 1 351 ? -11.234 32.094 18 1 97.81 351 VAL B C 1
ATOM 5726 O O . VAL B 1 351 ? -11.672 31.062 18.531 1 97.81 351 VAL B O 1
ATOM 5729 N N . ASP B 1 352 ? -10.352 32.844 18.562 1 97.94 352 ASP B N 1
ATOM 5730 C CA . ASP B 1 352 ? -9.867 32.625 19.922 1 97.94 352 ASP B CA 1
ATOM 5731 C C . ASP B 1 352 ? -9.32 31.203 20.094 1 97.94 352 ASP B C 1
ATOM 5733 O O . ASP B 1 352 ? -9.688 30.5 21.031 1 97.94 352 ASP B O 1
ATOM 5737 N N . GLY B 1 353 ? -8.586 30.797 19.078 1 98.38 353 GLY B N 1
ATOM 5738 C CA . GLY B 1 353 ? -7.883 29.516 19.172 1 98.38 353 GLY B CA 1
ATOM 5739 C C . GLY B 1 353 ? -8.773 28.328 18.891 1 98.38 353 GLY B C 1
ATOM 5740 O O . GLY B 1 353 ? -8.398 27.188 19.156 1 98.38 353 GLY B O 1
ATOM 5741 N N . LYS B 1 354 ? -9.969 28.578 18.359 1 98.69 354 LYS B N 1
ATOM 5742 C CA . LYS B 1 354 ? -10.906 27.5 18.094 1 98.69 354 LYS B CA 1
ATOM 5743 C C . LYS B 1 354 ? -11.414 27.562 16.656 1 98.69 354 LYS B C 1
ATOM 5745 O O . LYS B 1 354 ? -11.633 28.641 16.109 1 98.69 354 LYS B O 1
ATOM 5750 N N . LEU B 1 355 ? -11.539 26.375 16.047 1 98.44 355 LEU B N 1
ATOM 5751 C CA . LEU B 1 355 ? -12.188 26.234 14.742 1 98.44 355 LEU B CA 1
ATOM 5752 C C . LEU B 1 355 ? -13.703 26.266 14.883 1 98.44 355 LEU B C 1
ATOM 5754 O O . LEU B 1 355 ? -14.289 25.406 15.547 1 98.44 355 LEU B O 1
ATOM 5758 N N . LEU B 1 356 ? -14.328 27.25 14.25 1 98.62 356 LEU B N 1
ATOM 5759 C CA . LEU B 1 356 ? -15.789 27.328 14.281 1 98.62 356 LEU B CA 1
ATOM 5760 C C . LEU B 1 356 ? -16.406 26.25 13.398 1 98.62 356 LEU B C 1
ATOM 5762 O O . LEU B 1 356 ? -15.883 25.953 12.32 1 98.62 356 LEU B O 1
ATOM 5766 N N . ARG B 1 357 ? -17.484 25.719 13.867 1 98.12 357 ARG B N 1
ATOM 5767 C CA . ARG B 1 357 ? -18.172 24.688 13.109 1 98.12 357 ARG B CA 1
ATOM 5768 C C . ARG B 1 357 ? -18.641 25.203 11.758 1 98.12 357 ARG B C 1
ATOM 5770 O O . ARG B 1 357 ? -19.328 26.219 11.688 1 98.12 357 ARG B O 1
ATOM 5777 N N . PRO B 1 358 ? -18.188 24.594 10.641 1 97.88 358 PRO B N 1
ATOM 5778 C CA . PRO B 1 358 ? -18.688 25.031 9.336 1 97.88 358 PRO B CA 1
ATOM 5779 C C . PRO B 1 358 ? -20.188 24.797 9.172 1 97.88 358 PRO B C 1
ATOM 5781 O O . PRO B 1 358 ? -20.75 23.922 9.82 1 97.88 358 PRO B O 1
ATOM 5784 N N . THR B 1 359 ? -20.828 25.578 8.258 1 96.81 359 THR B N 1
ATOM 5785 C CA . THR B 1 359 ? -22.281 25.484 8.18 1 96.81 359 THR B CA 1
ATOM 5786 C C . THR B 1 359 ? -22.719 25.203 6.742 1 96.81 359 THR B C 1
ATOM 5788 O O . THR B 1 359 ? -23.859 24.812 6.5 1 96.81 359 THR B O 1
ATOM 5791 N N . ALA B 1 360 ? -21.844 25.391 5.773 1 98.38 360 ALA B N 1
ATOM 5792 C CA . ALA B 1 360 ? -22.203 25.188 4.375 1 98.38 360 ALA B CA 1
ATOM 5793 C C . ALA B 1 360 ? -22.453 23.719 4.082 1 98.38 360 ALA B C 1
ATOM 5795 O O . ALA B 1 360 ? -21.906 22.844 4.758 1 98.38 360 ALA B O 1
ATOM 5796 N N . PRO B 1 361 ? -23.344 23.438 3.1 1 98.56 361 PRO B N 1
ATOM 5797 C CA . PRO B 1 361 ? -23.594 22.031 2.723 1 98.56 361 PRO B CA 1
ATOM 5798 C C . PRO B 1 361 ? -22.328 21.328 2.25 1 98.56 361 PRO B C 1
ATOM 5800 O O . PRO B 1 361 ? -21.438 21.953 1.666 1 98.56 361 PRO B O 1
ATOM 5803 N N . GLY B 1 362 ? -22.312 20 2.424 1 98.69 362 GLY B N 1
ATOM 5804 C CA . GLY B 1 362 ? -21.109 19.25 2.076 1 98.69 362 GLY B CA 1
ATOM 5805 C C . GLY B 1 362 ? -19.906 19.641 2.898 1 98.69 362 GLY B C 1
ATOM 5806 O O . GLY B 1 362 ? -20 19.797 4.117 1 98.69 362 GLY B O 1
ATOM 5807 N N . LEU B 1 363 ? -18.797 19.766 2.24 1 98.81 363 LEU B N 1
ATOM 5808 C CA . LEU B 1 363 ? -17.562 20.188 2.904 1 98.81 363 LEU B CA 1
ATOM 5809 C C . LEU B 1 363 ? -17.422 21.703 2.861 1 98.81 363 LEU B C 1
ATOM 5811 O O . LEU B 1 363 ? -16.469 22.266 3.416 1 98.81 363 LEU B O 1
ATOM 5815 N N . GLY B 1 364 ? -18.328 22.344 2.199 1 98.56 364 GLY B N 1
ATOM 5816 C CA . GLY B 1 364 ? -18.328 23.797 2.105 1 98.56 364 GLY B CA 1
ATOM 5817 C C . GLY B 1 364 ? -17.25 24.328 1.185 1 98.56 364 GLY B C 1
ATOM 5818 O O . GLY B 1 364 ? -16.812 25.484 1.332 1 98.56 364 GLY B O 1
ATOM 5819 N N . LEU B 1 365 ? -16.781 23.562 0.208 1 98.38 365 LEU B N 1
ATOM 5820 C CA . LEU B 1 365 ? -15.672 23.922 -0.669 1 98.38 365 LEU B CA 1
ATOM 5821 C C . LEU B 1 365 ? -16.188 24.5 -1.979 1 98.38 365 LEU B C 1
ATOM 5823 O O . LEU B 1 365 ? -17.281 24.156 -2.432 1 98.38 365 LEU B O 1
ATOM 5827 N N . THR B 1 366 ? -15.414 25.375 -2.482 1 96.5 366 THR B N 1
ATOM 5828 C CA . THR B 1 366 ? -15.672 25.875 -3.826 1 96.5 366 THR B CA 1
ATOM 5829 C C . THR B 1 366 ? -14.461 25.641 -4.73 1 96.5 366 THR B C 1
ATOM 5831 O O . THR B 1 366 ? -13.32 25.797 -4.301 1 96.5 366 THR B O 1
ATOM 5834 N N . LEU B 1 367 ? -14.656 25.25 -5.938 1 98.12 367 LEU B N 1
ATOM 5835 C CA . LEU B 1 367 ? -13.648 25.156 -6.988 1 98.12 367 LEU B CA 1
ATOM 5836 C C . LEU B 1 367 ? -14.195 25.688 -8.312 1 98.12 367 LEU B C 1
ATOM 5838 O O . LEU B 1 367 ? -15.086 25.062 -8.906 1 98.12 367 LEU B O 1
ATOM 5842 N N . THR B 1 368 ? -13.703 26.828 -8.758 1 97.56 368 THR B N 1
ATOM 5843 C CA . THR B 1 368 ? -14.172 27.438 -10 1 97.56 368 THR B CA 1
ATOM 5844 C C . THR B 1 368 ? -13.195 27.156 -11.141 1 97.56 368 THR B C 1
ATOM 5846 O O . THR B 1 368 ? -12.039 26.781 -10.898 1 97.56 368 THR B O 1
ATOM 5849 N N . ALA B 1 369 ? -13.711 27.328 -12.273 1 97.56 369 ALA B N 1
ATOM 5850 C CA . ALA B 1 369 ? -12.859 27.188 -13.453 1 97.56 369 ALA B CA 1
ATOM 5851 C C . ALA B 1 369 ? -11.688 28.172 -13.391 1 97.56 369 ALA B C 1
ATOM 5853 O O . ALA B 1 369 ? -10.578 27.844 -13.828 1 97.56 369 ALA B O 1
ATOM 5854 N N . ASP B 1 370 ? -11.984 29.328 -12.867 1 98.06 370 ASP B N 1
ATOM 5855 C CA . ASP B 1 370 ? -10.93 30.328 -12.727 1 98.06 370 ASP B CA 1
ATOM 5856 C C . ASP B 1 370 ? -9.836 29.844 -11.773 1 98.06 370 ASP B C 1
ATOM 5858 O O . ASP B 1 370 ? -8.648 30.016 -12.047 1 98.06 370 ASP B O 1
ATOM 5862 N N . MET B 1 371 ? -10.203 29.234 -10.672 1 97.62 371 MET B N 1
ATOM 5863 C CA . MET B 1 371 ? -9.227 28.688 -9.734 1 97.62 371 MET B CA 1
ATOM 5864 C C . MET B 1 371 ? -8.383 27.609 -10.406 1 97.62 371 MET B C 1
ATOM 5866 O O . MET B 1 371 ? -7.16 27.609 -10.289 1 97.62 371 MET B O 1
ATOM 5870 N N . GLU B 1 372 ? -9.039 26.703 -11.117 1 98.06 372 GLU B N 1
ATOM 5871 C CA . GLU B 1 372 ? -8.32 25.641 -11.812 1 98.06 372 GLU B CA 1
ATOM 5872 C C . GLU B 1 372 ? -7.297 26.219 -12.789 1 98.06 372 GLU B C 1
ATOM 5874 O O . GLU B 1 372 ? -6.188 25.688 -12.914 1 98.06 372 GLU B O 1
ATOM 5879 N N . ALA B 1 373 ? -7.723 27.266 -13.469 1 98.12 373 ALA B N 1
ATOM 5880 C CA . ALA B 1 373 ? -6.852 27.891 -14.461 1 98.12 373 ALA B CA 1
ATOM 5881 C C . ALA B 1 373 ? -5.656 28.562 -13.797 1 98.12 373 ALA B C 1
ATOM 5883 O O . ALA B 1 373 ? -4.559 28.594 -14.352 1 98.12 373 ALA B O 1
ATOM 5884 N N . ARG B 1 374 ? -5.844 29.125 -12.641 1 97.81 374 ARG B N 1
ATOM 5885 C CA . ARG B 1 374 ? -4.801 29.875 -11.938 1 97.81 374 ARG B CA 1
ATOM 5886 C C . ARG B 1 374 ? -3.807 28.922 -11.273 1 97.81 374 ARG B C 1
ATOM 5888 O O . ARG B 1 374 ? -2.672 29.312 -10.984 1 97.81 374 ARG B O 1
ATOM 5895 N N . TYR B 1 375 ? -4.164 27.688 -11.023 1 97.75 375 TYR B N 1
ATOM 5896 C CA . TYR B 1 375 ? -3.303 26.75 -10.328 1 97.75 375 TYR B CA 1
ATOM 5897 C C . TYR B 1 375 ? -3.119 25.469 -11.148 1 97.75 375 TYR B C 1
ATOM 5899 O O . TYR B 1 375 ? -3.334 24.375 -10.641 1 97.75 375 TYR B O 1
ATOM 5907 N N . PRO B 1 376 ? -2.611 25.625 -12.367 1 97.31 376 PRO B N 1
ATOM 5908 C CA . PRO B 1 376 ? -2.436 24.422 -13.195 1 97.31 376 PRO B CA 1
ATOM 5909 C C . PRO B 1 376 ? -1.418 23.453 -12.617 1 97.31 376 PRO B C 1
ATOM 5911 O O . PRO B 1 376 ? -0.496 23.859 -11.906 1 97.31 376 PRO B O 1
ATOM 5914 N N . PHE B 1 377 ? -1.557 22.281 -12.93 1 97.12 377 PHE B N 1
ATOM 5915 C CA . PHE B 1 377 ? -0.658 21.234 -12.477 1 97.12 377 PHE B CA 1
ATOM 5916 C C . PHE B 1 377 ? 0.764 21.484 -12.961 1 97.12 377 PHE B C 1
ATOM 5918 O O . PHE B 1 377 ? 0.989 21.688 -14.156 1 97.12 377 PHE B O 1
ATOM 5925 N N . ASP B 1 378 ? 1.637 21.516 -12.023 1 94.62 378 ASP B N 1
ATOM 5926 C CA . ASP B 1 378 ? 3.074 21.578 -12.273 1 94.62 378 ASP B CA 1
ATOM 5927 C C . ASP B 1 378 ? 3.752 20.266 -11.867 1 94.62 378 ASP B C 1
ATOM 5929 O O . ASP B 1 378 ? 3.924 19.984 -10.68 1 94.62 378 ASP B O 1
ATOM 5933 N N . GLU B 1 379 ? 4.242 19.5 -12.758 1 89.88 379 GLU B N 1
ATOM 5934 C CA . GLU B 1 379 ? 4.777 18.156 -12.516 1 89.88 379 GLU B CA 1
ATOM 5935 C C . GLU B 1 379 ? 6.027 18.219 -11.641 1 89.88 379 GLU B C 1
ATOM 5937 O O . GLU B 1 379 ? 6.43 17.203 -11.062 1 89.88 379 GLU B O 1
ATOM 5942 N N . THR B 1 380 ? 6.652 19.359 -11.523 1 86.5 380 THR B N 1
ATOM 5943 C CA . THR B 1 380 ? 7.867 19.484 -10.734 1 86.5 380 THR B CA 1
ATOM 5944 C C . THR B 1 380 ? 7.531 19.828 -9.281 1 86.5 380 THR B C 1
ATOM 5946 O O . THR B 1 380 ? 8.398 19.766 -8.406 1 86.5 380 THR B O 1
ATOM 5949 N N . ALA B 1 381 ? 6.25 20.203 -9 1 88.81 381 ALA B N 1
ATOM 5950 C CA . ALA B 1 381 ? 5.82 20.594 -7.664 1 88.81 381 ALA B CA 1
ATOM 5951 C C . ALA B 1 381 ? 5.41 19.391 -6.832 1 88.81 381 ALA B C 1
ATOM 5953 O O . ALA B 1 381 ? 4.242 19.25 -6.461 1 88.81 381 ALA B O 1
ATOM 5954 N N . VAL B 1 382 ? 6.387 18.531 -6.566 1 84.5 382 VAL B N 1
ATOM 5955 C CA . VAL B 1 382 ? 6.148 17.297 -5.828 1 84.5 382 VAL B CA 1
ATOM 5956 C C . VAL B 1 382 ? 6.996 17.281 -4.559 1 84.5 382 VAL B C 1
ATOM 5958 O O . VAL B 1 382 ? 8.164 17.688 -4.582 1 84.5 382 VAL B O 1
ATOM 5961 N N . TYR B 1 383 ? 6.32 16.953 -3.492 1 83.44 383 TYR B N 1
ATOM 5962 C CA . TYR B 1 383 ? 7.023 16.844 -2.219 1 83.44 383 TYR B CA 1
ATOM 5963 C C . TYR B 1 383 ? 7.945 15.633 -2.201 1 83.44 383 TYR B C 1
ATOM 5965 O O . TYR B 1 383 ? 7.516 14.516 -2.484 1 83.44 383 TYR B O 1
ATOM 5973 N N . SER B 1 384 ? 9.188 15.906 -1.914 1 74.19 384 SER B N 1
ATOM 5974 C CA . SER B 1 384 ? 10.141 14.805 -1.827 1 74.19 384 SER B CA 1
ATOM 5975 C C . SER B 1 384 ? 10.336 14.359 -0.382 1 74.19 384 SER B C 1
ATOM 5977 O O . SER B 1 384 ? 10.703 15.164 0.475 1 74.19 384 SER B O 1
ATOM 5979 N N . CYS B 1 385 ? 10.117 13.125 -0.096 1 64.88 385 CYS B N 1
ATOM 5980 C CA . CYS B 1 385 ? 10.289 12.578 1.245 1 64.88 385 CYS B CA 1
ATOM 5981 C C . CYS B 1 385 ? 11.766 12.305 1.533 1 64.88 385 CYS B C 1
ATOM 5983 O O . CYS B 1 385 ? 12.133 12.008 2.67 1 64.88 385 CYS B O 1
ATOM 5985 N N . ALA B 1 386 ? 12.586 12.297 0.513 1 60.12 386 ALA B N 1
ATOM 5986 C CA . ALA B 1 386 ? 14.016 12.109 0.731 1 60.12 386 ALA B CA 1
ATOM 5987 C C . ALA B 1 386 ? 14.656 13.352 1.336 1 60.12 386 ALA B C 1
ATOM 5989 O O . ALA B 1 386 ? 14.922 14.328 0.628 1 60.12 386 ALA B O 1
ATOM 5990 N N . LEU B 1 387 ? 14.508 13.406 2.674 1 54.31 387 LEU B N 1
ATOM 5991 C CA . LEU B 1 387 ? 14.961 14.602 3.373 1 54.31 387 LEU B CA 1
ATOM 5992 C C . LEU B 1 387 ? 16.469 14.781 3.217 1 54.31 387 LEU B C 1
ATOM 5994 O O . LEU B 1 387 ? 17.234 13.828 3.354 1 54.31 387 LEU B O 1
ATOM 5998 N N . LEU B 1 388 ? 16.812 15.688 2.385 1 51.59 388 LEU B N 1
ATOM 5999 C CA . LEU B 1 388 ? 18.219 16.062 2.348 1 51.59 388 LEU B CA 1
ATOM 6000 C C . LEU B 1 388 ? 18.609 16.797 3.621 1 51.59 388 LEU B C 1
ATOM 6002 O O . LEU B 1 388 ? 18.047 17.844 3.949 1 51.59 388 LEU B O 1
ATOM 6006 N N . ASP B 1 389 ? 19 16.047 4.625 1 50.22 389 ASP B N 1
ATOM 6007 C CA . ASP B 1 389 ? 19.406 16.688 5.875 1 50.22 389 ASP B CA 1
ATOM 6008 C C . ASP B 1 389 ? 20.531 17.688 5.645 1 50.22 389 ASP B C 1
ATOM 6010 O O . ASP B 1 389 ? 21.688 17.297 5.398 1 50.22 389 ASP B O 1
ATOM 6014 N N . TYR B 1 390 ? 20.172 18.922 5.379 1 51.75 390 TYR B N 1
ATOM 6015 C CA . TYR B 1 390 ? 21.188 19.953 5.164 1 51.75 390 TYR B CA 1
ATOM 6016 C C . TYR B 1 390 ? 21.891 20.297 6.469 1 51.75 390 TYR B C 1
ATOM 6018 O O . TYR B 1 390 ? 22.781 21.141 6.496 1 51.75 390 TYR B O 1
ATOM 6026 N N . GLY B 1 391 ? 21.625 19.531 7.438 1 55.31 391 GLY B N 1
ATOM 6027 C CA . GLY B 1 391 ? 22.25 19.766 8.734 1 55.31 391 GLY B CA 1
ATOM 6028 C C . GLY B 1 391 ? 21.75 21.016 9.422 1 55.31 391 GLY B C 1
ATOM 6029 O O . GLY B 1 391 ? 21.219 21.922 8.773 1 55.31 391 GLY B O 1
ATOM 6030 N N . PRO B 1 392 ? 21.531 21.109 10.711 1 56.62 392 PRO B N 1
ATOM 6031 C CA . PRO B 1 392 ? 21.078 22.297 11.453 1 56.62 392 PRO B CA 1
ATOM 6032 C C . PRO B 1 392 ? 22.062 23.453 11.344 1 56.62 392 PRO B C 1
ATOM 6034 O O . PRO B 1 392 ? 23.234 23.25 11.023 1 56.62 392 PRO B O 1
ATOM 6037 N N . PRO B 1 393 ? 21.422 24.781 11.312 1 62.84 393 PRO B N 1
ATOM 6038 C CA . PRO B 1 393 ? 22.375 25.859 11.547 1 62.84 393 PRO B CA 1
ATOM 6039 C C . PRO B 1 393 ? 23.359 25.562 12.68 1 62.84 393 PRO B C 1
ATOM 6041 O O . PRO B 1 393 ? 23.094 24.688 13.508 1 62.84 393 PRO B O 1
ATOM 6044 N N . PRO B 1 394 ? 24.469 26.312 12.586 1 65.94 394 PRO B N 1
ATOM 6045 C CA . PRO B 1 394 ? 25.406 26.094 13.68 1 65.94 394 PRO B CA 1
ATOM 6046 C C . PRO B 1 394 ? 24.797 26.375 15.055 1 65.94 394 PRO B C 1
ATOM 6048 O O . PRO B 1 394 ? 23.922 27.234 15.18 1 65.94 394 PRO B O 1
ATOM 6051 N N . ASP B 1 395 ? 25.062 25.578 15.984 1 71.56 395 ASP B N 1
ATOM 6052 C CA . ASP B 1 395 ? 24.578 25.656 17.359 1 71.56 395 ASP B CA 1
ATOM 6053 C C . ASP B 1 395 ? 24.656 27.094 17.891 1 71.56 395 ASP B C 1
ATOM 6055 O O . ASP B 1 395 ? 23.797 27.531 18.656 1 71.56 395 ASP B O 1
ATOM 6059 N N . SER B 1 396 ? 25.609 27.781 17.438 1 75.44 396 SER B N 1
ATOM 6060 C CA . SER B 1 396 ? 25.844 29.141 17.906 1 75.44 396 SER B CA 1
ATOM 6061 C C . SER B 1 396 ? 24.703 30.078 17.516 1 75.44 396 SER B C 1
ATOM 6063 O O . SER B 1 396 ? 24.438 31.062 18.188 1 75.44 396 SER B O 1
ATOM 6065 N N . TYR B 1 397 ? 24.047 29.609 16.562 1 81.56 397 TYR B N 1
ATOM 6066 C CA . TYR B 1 397 ? 22.938 30.422 16.078 1 81.56 397 TYR B CA 1
ATOM 6067 C C . TYR B 1 397 ? 21.75 30.359 17.031 1 81.56 397 TYR B C 1
ATOM 6069 O O . TYR B 1 397 ? 21.016 31.344 17.172 1 81.56 397 TYR B O 1
ATOM 6077 N N . TRP B 1 398 ? 21.75 29.375 17.734 1 87.12 398 TRP B N 1
ATOM 6078 C CA . TRP B 1 398 ? 20.594 29.156 18.594 1 87.12 398 TRP B CA 1
ATOM 6079 C C . TRP B 1 398 ? 20.922 29.469 20.047 1 87.12 398 TRP B C 1
ATOM 6081 O O . TRP B 1 398 ? 20.047 29.406 20.922 1 87.12 398 TRP B O 1
ATOM 6091 N N . ALA B 1 399 ? 22.312 29.734 20.203 1 74 399 ALA B N 1
ATOM 6092 C CA . ALA B 1 399 ? 22.766 30.078 21.547 1 74 399 ALA B CA 1
ATOM 6093 C C . ALA B 1 399 ? 22.203 31.438 21.969 1 74 399 ALA B C 1
ATOM 6095 O O . ALA B 1 399 ? 22 32.312 21.141 1 74 399 ALA B O 1
ATOM 6096 N N . ARG B 1 400 ? 21.703 31.609 23.344 1 63.62 400 ARG B N 1
ATOM 6097 C CA . ARG B 1 400 ? 21.219 32.875 23.906 1 63.62 400 ARG B CA 1
ATOM 6098 C C . ARG B 1 400 ? 22.359 33.844 24.109 1 63.62 400 ARG B C 1
ATOM 6100 O O . ARG B 1 400 ? 23.484 33.438 24.422 1 63.62 400 ARG B O 1
#

Nearest PDB structures (foldseek):
  3sjn-assembly1_A  TM=8.661E-01  e=3.633E-31  Shewanella pealeana ATCC 700345
  5olc-assembly1_F  TM=9.274E-01  e=4.143E-27  Zobellia galactanivorans
  3sqs-assembly1_A  TM=8.061E-01  e=1.759E-25  Dinoroseobacter shibae DFL 12 = DSM 16493
  3ssz-assembly1_A  TM=7.945E-01  e=1.981E-25  Rhodobacteraceae bacterium KLH11
  3stp-assembly1_A  TM=7.991E-01  e=1.253E-24  Roseibium aggregatum IAM 12614

Organism: NCBI:txid2984134

pLDDT: mean 93.02, std 9.96, range [50.22, 98.94]

Sequence (800 aa):
MPKITNIRCLLLSSPYADADDPEIKECFPNGPKRTIGMVEVTLDNGVTGLGEGYLAVFAPKVFQSIVELCAPQVMGKDGFDIAARLRDLRSLCDYWSLQGAARHVIAAFEIALWDAKGKSLGKPAYDLLSDGPKADAIRIYGSGGCCDRKEQFLRELDLLESLGITIFKMRSVKHDILRTAWVLEEAGRRGIEVGVDMCQNLADPPQAVDDVVRFVEAVHAKTDFRMVFVEEAIGPDAPEGFRELRSRIDVPVCGGEIITTPKEMIERLNNDVYDFVQPDASVMGGISAVMDVFAAAKAKGTDVVVHAWGGAAAIMASYHAAFAAGGKLVEFPMLDFPLGREMMGDQAKIVDGKLLRPTAPGLGLTLTADMEARYPFDETAVYSCALLDYGPPPDSYWARMPKITNIRCLLLSSPYADADDPEIKECFPNGPKRTIGMVEVTLDNGVTGLGEGYLAVFAPKVFQSIVELCAPQVMGKDGFDIAARLRDLRSLCDYWSLQGAARHVIAAFEIALWDAKGKSLGKPAYDLLSDGPKADAIRIYGSGGCCDRKEQFLRELDLLESLGITIFKMRSVKHDILRTAWVLEEAGRRGIEVGVDMCQNLADPPQAVDDVVRFVEAVHAKTDFRMVFVEEAIGPDAPEGFRELRSRIDVPVCGGEIITTPKEMIERLNNDVYDFVQPDASVMGGISAVMDVFAAAKAKGTDVVVHAWGGAAAIMASYHAAFAAGGKLVEFPMLDFPLGREMMGDQAKIVDGKLLRPTAPGLGLTLTADMEARYPFDETAVYSCALLDYGPPPDSYWAR

Radius of gyration: 27.17 Å; Cα contacts (8 Å, |Δi|>4): 1885; chains: 2; bounding box: 62×79×64 Å

Secondary structure (DSSP, 8-state):
-PBEEEEEEEEEEEE-S-TT-HHHHHH-TT-SEEEEEEEEEEETTS-EEEEEEGGGGT-HHHHHHHHHHHHHHHTTSBTT-HHHHHHHHHHHHTTT-SSSHHHHHHHHHHHHHHHHHHHHHTSBHHHHH--S---SEEEEEEEE---SSHHHHHHHHHHHHHHT--EEEEE--TT-HHHHHHHHHHHHTTT-EEEEE-GGGG-SSPPPHHHHHHHHHHHHTT-S--EEEEES-S-TT-HHHHHHHHHH-SS-EEE-TT---HHHHHHHHHTT--SEE---HHHHTSHHHHHHHHHHHHHHT-EE-B---SSHHHHHHHHHHHHHHT-SEEEEE-S--HHHHHHHTTTT-EETTEEEPP-SSBT-----HHHHHHS---TT-----S--------HHHH--/-PBEEEEEEEEEEEE-S-TT-HHHHHH-TT-SEEEEEEEEEEETTS-EEEEEEGGGGT-HHHHHHHHHHHHHHHTTSBTT-HHHHHHHHHHHHTTT-SSSHHHHHHHHHHHHHHHHHHHHHTSBHHHHH--S---SEEEEEEEE---SSHHHHHHHHHHHHHHT--EEEEE--TT-HHHHHHHHHHHHTTT-EEEEE-GGGG-SSPPPHHHHHHHHHHHHHH-S--EEEEES-S-TT-HHHHHHHHHH-SS-EEE-TT---HHHHHHHHHTT--SEE---HHHHTSHHHHHHHHHHHHHHT-EE-B---SSHHHHHHHHHHHHHHT-SEEEEE-S--HHHHHHHGGGG-EETTEEEPP-SSBT-----HHHHHHS---TT-----S--------HHHH--

Foldseek 3Di:
DWAWADKDKAKFKFFWFDQPQVLCVQFQVPTRIFIWIWIWTATPVGFIFIFTFPCCRFPVVLLVVLSVVLVVQRHGHDLQPLVVSLVSQCVVPCVPPVADDSLLNLLRSSQRSLLRVQQVVFFESLVVLAVDAFDQWAFEEEEEASHQAPVVLVVLLVVCVVLQAQEYEHEDALQCQLVLLLSLVVSVVVNHAYAYEPVLVLDVVGDALVSVLNSQVSNVVNHVGHHQEYENRTHPVCLVSLVVNCVRDPHWYEYDDQTAALVVLLVSLVVPSGQAYEYWSSRHNHLVSLLSNLVSCVVVVHAYEYEADGAQSRRLRSVSSCRSSVHRYYYDYDMDGPLRCQQCPCQQDRHNRITGHGTGGRSNTDDDPVSCVVGDRDPSNHTHSPRPCPDRDDSVSSPD/DWAWADKDKAKFKFFWFDQPFVQCVQFQVPTRIFIWIWIWTATPVGFIFIFTFPCCRFPVVLLVVLCVVLVVQRHGHDLQPLVVSLVSQCVVPCVPPVADDSLLNLLRSSQRSLLRVQQVVFFESLVVLAVDDFDQWAFEEEEEASHQAPVVLVVLLVVCVVLLAQEYEHEDALQCQLVLLLSLVVSVVVNHAYAYEPVQVLDVVGDALVSVLNSQVSNVVNHVGHHQEYENRTHPVCLVSQVVNCVRDPHWYEYDDQTAALVVLLVSLVVPSGQAYEYWSSRHRHLVSLLSNLVSCVVVVHAYEYEADGAQSRRLRSVSSCRSSVHRYYYDYPMDTPLRCQQCPCQQDRHNRITGHGTGGRSNTDDDPVSCVVGDRDPSNHGHSPRPCPDRPDSVSSPD

Solvent-accessible surface area (backbone atoms only — not comparable to full-atom values): 38629 Å² total; per-residue (Å²): 115,48,24,23,73,46,75,44,79,43,58,35,25,29,58,31,53,54,67,82,29,52,49,39,51,44,26,18,82,74,38,39,33,40,26,38,28,33,29,36,36,28,31,70,80,70,42,63,11,54,6,18,18,53,40,11,31,59,36,45,62,36,42,47,36,49,49,64,68,45,45,72,69,48,56,68,35,54,42,72,47,52,71,59,47,49,45,46,49,44,30,60,36,39,72,52,18,76,31,18,52,52,20,8,48,47,3,5,51,46,32,7,35,43,17,22,43,13,46,71,69,67,30,30,33,29,63,77,72,29,88,64,86,60,64,69,52,29,39,36,29,40,38,47,51,56,57,83,47,68,68,56,47,52,51,52,51,50,50,32,56,76,38,44,30,46,34,36,33,26,51,46,54,66,82,40,37,50,56,49,28,44,49,34,48,60,33,44,77,70,66,26,46,35,28,37,32,23,67,18,67,49,37,77,70,50,52,54,56,66,49,51,52,50,28,55,53,54,24,47,71,71,34,92,52,66,61,65,28,39,24,28,64,33,22,88,90,35,57,67,46,34,36,53,42,46,74,72,45,96,44,47,31,31,37,48,56,69,43,26,37,40,66,60,48,43,50,38,57,75,66,51,31,43,62,30,40,17,49,24,13,17,28,19,38,5,37,67,30,44,40,52,38,46,56,54,24,61,75,72,71,41,54,58,38,37,32,31,70,78,45,40,49,17,31,38,39,24,50,32,32,29,42,37,62,66,41,60,35,34,48,37,65,62,60,55,38,62,62,32,51,64,23,31,58,80,43,73,40,63,59,76,20,20,37,43,57,60,73,45,35,10,67,35,67,55,85,49,72,66,55,52,66,73,23,49,64,46,92,66,25,36,47,45,49,57,67,58,79,81,62,76,74,64,65,72,75,46,55,133,116,50,24,24,72,45,74,44,78,45,59,36,24,31,58,33,52,57,71,79,30,54,47,42,47,46,27,18,81,72,38,41,31,41,26,35,27,33,30,37,37,28,32,68,80,72,41,62,10,54,7,18,17,53,41,11,29,59,36,44,63,35,41,47,36,47,48,62,66,46,44,73,69,46,57,69,35,53,42,72,46,51,71,60,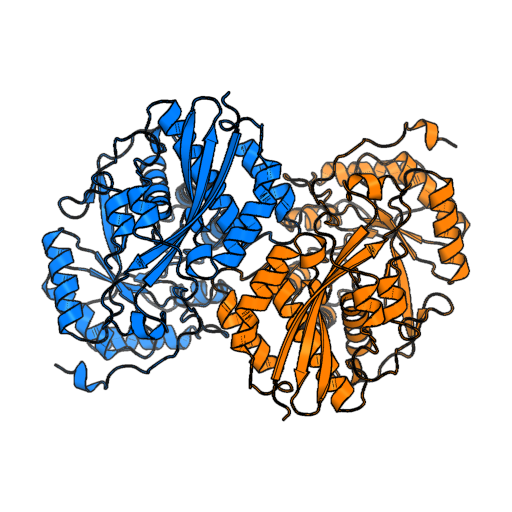48,49,43,45,49,43,28,60,37,39,73,50,18,77,30,17,51,52,21,9,48,48,3,5,51,47,33,7,35,44,15,20,43,14,46,70,68,66,31,29,33,29,63,77,71,28,85,64,87,60,64,68,53,30,39,35,29,38,36,47,51,58,58,81,46,69,67,57,47,50,51,53,51,49,51,30,56,76,38,43,30,46,36,37,33,26,50,46,56,67,82,40,38,50,54,49,27,44,49,34,49,60,34,42,77,69,66,26,46,33,27,38,33,25,67,18,67,52,36,76,69,47,52,55,55,66,47,50,52,51,28,55,52,54,24,49,72,70,34,93,53,66,60,66,28,39,25,28,64,34,21,90,90,34,57,66,47,34,36,54,42,46,73,71,47,95,43,47,31,30,36,46,56,66,43,26,36,40,65,61,49,45,51,38,57,76,65,52,31,42,64,31,40,18,48,22,12,16,29,17,38,5,36,66,30,44,41,53,40,47,55,54,24,62,74,72,70,42,52,59,40,36,32,31,68,79,44,39,47,17,32,37,38,24,50,33,31,29,43,38,60,69,42,60,36,34,48,37,65,64,60,54,37,61,60,31,51,63,22,29,58,78,43,72,40,65,57,76,20,19,37,42,56,60,74,46,36,9,68,35,66,52,85,48,71,67,55,53,66,75,22,50,63,48,91,62,22,35,45,44,49,55,70,61,81,80,62,77,73,62,65,71,74,44,54,133

InterPro domains:
  IPR013341 Mandelate racemase, N-terminal domain [PF02746] (35-129)
  IPR013342 Mandelate racemase, C-terminal domain [PF13378] (159-370)
  IPR013342 Mandelate racemase, C-terminal domain [SM00922] (150-252)
  IPR029017 Enolase-like, N-terminal [G3DSA:3.30.390.10] (4-370)
  IPR029017 Enolase-like, N-terminal [SSF54826] (1-129)
  IPR034593 D-galactonate dehydratase DgoD-like [PTHR48080] (33-375)
  IPR036849 Enolase-like, C-terminal domain superfamily [G3DSA:3.20.20.120] (123-368)
  IPR036849 Enolase-like, C-terminal domain superfamily [SSF51604] (118-378)